Protein AF-0000000068953008 (afdb_homodimer)

Nearest PDB structures (foldseek):
  6zxc-assembly2_D  TM=7.892E-01  e=7.796E-12  Leptospira biflexa serovar Patoc strain 'Patoc 1 (Paris)'
  6d9m-assembly1_A  TM=9.030E-01  e=2.075E-10  Tequatrovirus T4
  7a7e-assembly1_A  TM=9.059E-01  e=3.252E-10  Pseudomonas aeruginosa PAO1
  4h54-assembly1_A  TM=7.678E-01  e=5.386E-11  Escherichia coli K-12
  4iob-assembly1_A  TM=9.033E-01  e=2.247E-09  Pseudomonas aeruginosa PAO1

pLDDT: mean 84.02, std 14.52, range [23.55, 97.69]

Radius of gyration: 65.05 Å; Cα contacts (8 Å, |Δi|>4): 1604; chains: 2; bounding box: 66×185×130 Å

Organism: Cupriavidus necator (strain ATCC 17699 / DSM 428 / KCTC 22496 / NCIMB 10442 / H16 / Stanier 337) (NCBI:txid381666)

Foldseek 3Di:
DPVVVVVVPVVPPCPVPPPDPCVLVVVVVVLVVVLVVVLVVLVVVLCVLLVVLVVLLLLLVQLLVLLVLLLLLLVLLLLLLVLLLLLLVLLLDFLDPDDPSVVVSVVSVVVNVVSLVCLQDPDDDDPSYDDDHQDNVLSVQLVVLSVVLVVLSVVSSNDGLVPHDLVSLQVSSVSSLVSSVSSVVSLVVSLVVSCVSDVVRNLLSVLLVLLSLLLNLLSVLLSLQSSLQSVLAAGDPVSVVRSVVSVVSNVVSLVVNVVRLQVVHDDPQLVVLNVLLCCLCVPPQVVLSVVQNVVRNPRSDGPDGSSRNSVRNVVSSVSSVVNSVVSSVVVSVVSVVSSVVSVVSSVVSNVVSVVVSVVSVVVSVCCVVQPVVLVSVLVVLVVCVVSVPPPDPPDDPPPPDPHDPVSVVSVVVSVVVSVVVVVVVVVVVVVVQVVQADPLQRAGEQVNVLVVLQPADQAWKKKKKKKFWPPLVVVCVVPNVVLSSQLQNVLSVVCVVQDDPQWGWYAYDDRMIMIMHTRDDPPPVQVSVLVSQVVLQVDWGDDPDRDTHGIGMFMFMEMDGTHNVCVVVNVVQRVVQSVVCNVVPGSHYGYRDDPPPPPPD/DPVVVVVVVVVPPCPVPPPDPCVLVVVVVVLVVVLVVVLVVLVVVLCVLLVVLVVLLLLLVQLLVLLVLLLLLLVLLQLLLVLLLLLLVLLLDFLDPDDPSVVVSVVSVVVNVVSLVCLQDPDDDDPSYDDDHQDNVLSVQLVVLSVVLVVLSVVSSNDGLQPHDLVSLQVSSVSSLVSSVSSVVSLVVSLVVSCVSDVVRNLLSVLLVLLSLLLNLLSVLLSLQSSLQSVLAAGDPVSVVRSVVSVVSNVVSLVVNVVRLQVVHDDPQLVVLNVLLCCLCVPPQVVQSVVQNVVRNPRSDGPDGSSRNSVRNVVSSVSSVVNSVVSSVVVSVVSVVSSVVSVVSSVVSNVVSVVVSVVSVVVSVCCVVQPVVLVSVLVVLVVCVVSVPPPDPPDDPPPPDPHDPVSVVSVVVSVVVSVVVVVVVVVVVVVVQVVQADPLQRAGEQVNVLVVLQPADQAWKKKKKKKFWPPLVVVCVVPNVVSSSQLQNVLSVVLVVQDDPQWGWYAYDDRMIMIMHTRDDPPPVQVSVLVSQVVLQVDWGDDPDRDTHGIGMFMFMEMDGTHNVCVVVNVVQRVVQSVVCNVVPGSHYGYRDDPPPPPDD

Structure (mmCIF, N/CA/C/O backbone):
data_AF-0000000068953008-model_v1
#
loop_
_entity.id
_entity.type
_entity.pdbx_description
1 polymer 'diguanylate cyclase'
#
loop_
_atom_site.group_PDB
_atom_site.id
_atom_site.type_symbol
_atom_site.label_atom_id
_atom_site.label_alt_id
_atom_site.label_comp_id
_atom_site.label_asym_id
_atom_site.label_entity_id
_atom_site.label_seq_id
_atom_site.pdbx_PDB_ins_code
_atom_site.Cartn_x
_atom_site.Cartn_y
_atom_site.Cartn_z
_atom_site.occupancy
_atom_site.B_iso_or_equiv
_atom_site.auth_seq_id
_atom_site.auth_comp_id
_atom_site.auth_asym_id
_atom_site.auth_atom_id
_atom_site.pdbx_PDB_model_num
ATOM 1 N N . MET A 1 1 ? -21.156 81.375 29.891 1 25.23 1 MET A N 1
ATOM 2 C CA . MET A 1 1 ? -21.219 79.938 29.844 1 25.23 1 MET A CA 1
ATOM 3 C C . MET A 1 1 ? -21.484 79.438 28.438 1 25.23 1 MET A C 1
ATOM 5 O O . MET A 1 1 ? -21.031 78.312 28.062 1 25.23 1 MET A O 1
ATOM 9 N N . ALA A 1 2 ? -22.078 80.312 27.703 1 35.88 2 ALA A N 1
ATOM 10 C CA . ALA A 1 2 ? -22.562 79.875 26.391 1 35.88 2 ALA A CA 1
ATOM 11 C C . ALA A 1 2 ? -21.453 79.938 25.344 1 35.88 2 ALA A C 1
ATOM 13 O O . ALA A 1 2 ? -21.344 79.062 24.5 1 35.88 2 ALA A O 1
ATOM 14 N N . LEU A 1 3 ? -20.828 81 25.375 1 30.81 3 LEU A N 1
ATOM 15 C CA . LEU A 1 3 ? -19.891 81.125 24.266 1 30.81 3 LEU A CA 1
ATOM 16 C C . LEU A 1 3 ? -18.75 80.125 24.391 1 30.81 3 LEU A C 1
ATOM 18 O O . LEU A 1 3 ? -18.188 79.688 23.391 1 30.81 3 LEU A O 1
ATOM 22 N N . TRP A 1 4 ? -18.422 79.75 25.594 1 33.69 4 TRP A N 1
ATOM 23 C CA . TRP A 1 4 ? -17.359 78.812 25.75 1 33.69 4 TRP A CA 1
ATOM 24 C C . TRP A 1 4 ? -17.844 77.375 25.359 1 33.69 4 TRP A C 1
ATOM 26 O O . TRP A 1 4 ? -17.047 76.562 24.922 1 33.69 4 TRP A O 1
ATOM 36 N N . GLN A 1 5 ? -19.125 77.188 25.375 1 37.59 5 GLN A N 1
ATOM 37 C CA . GLN A 1 5 ? -19.656 75.875 24.922 1 37.59 5 GLN A CA 1
ATOM 38 C C . GLN A 1 5 ? -19.516 75.75 23.406 1 37.59 5 GLN A C 1
ATOM 40 O O . GLN A 1 5 ? -19.453 74.625 22.891 1 37.59 5 GLN A O 1
ATOM 45 N N . ARG A 1 6 ? -19.547 76.938 22.766 1 39.75 6 ARG A N 1
ATOM 46 C CA . ARG A 1 6 ? -19.531 76.812 21.312 1 39.75 6 ARG A CA 1
ATOM 47 C C . ARG A 1 6 ? -18.125 76.562 20.797 1 39.75 6 ARG A C 1
ATOM 49 O O . ARG A 1 6 ? -17.953 75.938 19.734 1 39.75 6 ARG A O 1
ATOM 56 N N . ALA A 1 7 ? -17.141 77.062 21.453 1 39.47 7 ALA A N 1
ATOM 57 C CA . ALA A 1 7 ? -15.789 76.75 20.953 1 39.47 7 ALA A CA 1
ATOM 58 C C . ALA A 1 7 ? -15.414 75.312 21.188 1 39.47 7 ALA A C 1
ATOM 60 O O . ALA A 1 7 ? -14.531 74.75 20.516 1 39.47 7 ALA A O 1
ATOM 61 N N . ARG A 1 8 ? -16.094 74.75 22.109 1 41.25 8 ARG A N 1
ATOM 62 C CA . ARG A 1 8 ? -15.867 73.312 22.297 1 41.25 8 ARG A CA 1
ATOM 63 C C . ARG A 1 8 ? -16.484 72.5 21.156 1 41.25 8 ARG A C 1
ATOM 65 O O . ARG A 1 8 ? -16.141 71.375 20.953 1 41.25 8 ARG A O 1
ATOM 72 N N . ARG A 1 9 ? -17.531 73.125 20.547 1 39.53 9 ARG A N 1
ATOM 73 C CA . ARG A 1 9 ? -18.234 72.312 19.562 1 39.53 9 ARG A CA 1
ATOM 74 C C . ARG A 1 9 ? -17.406 72.125 18.297 1 39.53 9 ARG A C 1
ATOM 76 O O . ARG A 1 9 ? -17.594 71.125 17.562 1 39.53 9 ARG A O 1
ATOM 83 N N . ARG A 1 10 ? -16.656 73.188 17.938 1 39.94 10 ARG A N 1
ATOM 84 C CA . ARG A 1 10 ? -16.047 73 16.625 1 39.94 10 ARG A CA 1
ATOM 85 C C . ARG A 1 10 ? -14.945 71.938 16.656 1 39.94 10 ARG A C 1
ATOM 87 O O . ARG A 1 10 ? -14.594 71.375 15.609 1 39.94 10 ARG A O 1
ATOM 94 N N . GLU A 1 11 ? -14.32 71.812 17.688 1 37.97 11 GLU A N 1
ATOM 95 C CA . GLU A 1 11 ? -13.234 70.812 17.562 1 37.97 11 GLU A CA 1
ATOM 96 C C . GLU A 1 11 ? -13.773 69.375 17.516 1 37.97 11 GLU A C 1
ATOM 98 O O . GLU A 1 11 ? -13.008 68.438 17.344 1 37.97 11 GLU A O 1
ATOM 103 N N . SER A 1 12 ? -15.07 69.312 17.844 1 37.25 12 SER A N 1
ATOM 104 C CA . SER A 1 12 ? -15.492 67.938 17.875 1 37.25 12 SER A CA 1
ATOM 105 C C . SER A 1 12 ? -15.867 67.438 16.484 1 37.25 12 SER A C 1
ATOM 107 O O . SER A 1 12 ? -16.688 66.562 16.344 1 37.25 12 SER A O 1
ATOM 109 N N . GLU A 1 13 ? -15.727 68.25 15.5 1 36.06 13 GLU A N 1
ATOM 110 C CA . GLU A 1 13 ? -16.172 67.5 14.344 1 36.06 13 GLU A CA 1
ATOM 111 C C . GLU A 1 13 ? -15.336 66.25 14.18 1 36.06 13 GLU A C 1
ATOM 113 O O . GLU A 1 13 ? -14.141 66.312 13.883 1 36.06 13 GLU A O 1
ATOM 118 N N . PRO A 1 14 ? -15.578 65.25 15.031 1 36.94 14 PRO A N 1
ATOM 119 C CA . PRO A 1 14 ? -14.93 64 14.742 1 36.94 14 PRO A CA 1
ATOM 120 C C . PRO A 1 14 ? -15.172 63.5 13.32 1 36.94 14 PRO A C 1
ATOM 122 O O . PRO A 1 14 ? -16.312 63.188 12.961 1 36.94 14 PRO A O 1
ATOM 125 N N . GLY A 1 15 ? -14.859 64.375 12.305 1 35.59 15 GLY A N 1
ATOM 126 C CA . GLY A 1 15 ? -14.922 63.594 11.078 1 35.59 15 GLY A CA 1
ATOM 127 C C . GLY A 1 15 ? -14.305 62.219 11.211 1 35.59 15 GLY A C 1
ATOM 128 O O . GLY A 1 15 ? -13.156 62 10.82 1 35.59 15 GLY A O 1
ATOM 129 N N . GLY A 1 16 ? -14.445 61.625 12.406 1 35.25 16 GLY A N 1
ATOM 130 C CA . GLY A 1 16 ? -13.891 60.281 12.445 1 35.25 16 GLY A CA 1
ATOM 131 C C . GLY A 1 16 ? -14.461 59.375 11.367 1 35.25 16 GLY A C 1
ATOM 132 O O . GLY A 1 16 ? -15.648 59.062 11.391 1 35.25 16 GLY A O 1
ATOM 133 N N . MET A 1 17 ? -14.055 59.594 10.117 1 33.28 17 MET A N 1
ATOM 134 C CA . MET A 1 17 ? -14.297 58.531 9.156 1 33.28 17 MET A CA 1
ATOM 135 C C . MET A 1 17 ? -14.125 57.156 9.82 1 33.28 17 MET A C 1
ATOM 137 O O . MET A 1 17 ? -13.086 56.875 10.406 1 33.28 17 MET A O 1
ATOM 141 N N . ALA A 1 18 ? -15.234 56.562 10.25 1 40.03 18 ALA A N 1
ATOM 142 C CA . ALA A 1 18 ? -15.312 55.188 10.711 1 40.03 18 ALA A CA 1
ATOM 143 C C . ALA A 1 18 ? -14.477 54.25 9.828 1 40.03 18 ALA A C 1
ATOM 145 O O . ALA A 1 18 ? -14.719 54.156 8.625 1 40.03 18 ALA A O 1
ATOM 146 N N . PRO A 1 19 ? -13.281 54.094 10 1 42.09 19 PRO A N 1
ATOM 147 C CA . PRO A 1 19 ? -12.57 53.188 9.094 1 42.09 19 PRO A CA 1
ATOM 148 C C . PRO A 1 19 ? -13.25 51.812 8.969 1 42.09 19 PRO A C 1
ATOM 150 O O . PRO A 1 19 ? -13.883 51.344 9.922 1 42.09 19 PRO A O 1
ATOM 153 N N . PRO A 1 20 ? -13.523 51.312 7.758 1 39.41 20 PRO A N 1
ATOM 154 C CA . PRO A 1 20 ? -14.344 50.156 7.445 1 39.41 20 PRO A CA 1
ATOM 155 C C . PRO A 1 20 ? -13.922 48.906 8.234 1 39.41 20 PRO A C 1
ATOM 157 O O . PRO A 1 20 ? -12.727 48.656 8.398 1 39.41 20 PRO A O 1
ATOM 160 N N . ALA A 1 21 ? -14.68 48.344 9.18 1 45.91 21 ALA A N 1
ATOM 161 C CA . ALA A 1 21 ? -14.805 47.031 9.82 1 45.91 21 ALA A CA 1
ATOM 162 C C . ALA A 1 21 ? -14.258 45.938 8.922 1 45.91 21 ALA A C 1
ATOM 164 O O . ALA A 1 21 ? -14.195 44.781 9.32 1 45.91 21 ALA A O 1
ATOM 165 N N . GLY A 1 22 ? -13.984 46.188 7.676 1 46.5 22 GLY A N 1
ATOM 166 C CA . GLY A 1 22 ? -13.75 45.219 6.629 1 46.5 22 GLY A CA 1
ATOM 167 C C . GLY A 1 22 ? -12.445 44.438 6.801 1 46.5 22 GLY A C 1
ATOM 168 O O . GLY A 1 22 ? -12.328 43.281 6.387 1 46.5 22 GLY A O 1
ATOM 169 N N . ARG A 1 23 ? -11.445 45.094 7.277 1 52.03 23 ARG A N 1
ATOM 170 C CA . ARG A 1 23 ? -10.094 44.562 7.094 1 52.03 23 ARG A CA 1
ATOM 171 C C . ARG A 1 23 ? -9.734 43.562 8.195 1 52.03 23 ARG A C 1
ATOM 173 O O . ARG A 1 23 ? -8.984 42.625 7.965 1 52.03 23 ARG A O 1
ATOM 180 N N . SER A 1 24 ? -10.258 43.656 9.398 1 55.47 24 SER A N 1
ATOM 181 C CA . SER A 1 24 ? -10.156 42.562 10.352 1 55.47 24 SER A CA 1
ATOM 182 C C . SER A 1 24 ? -10.742 41.281 9.789 1 55.47 24 SER A C 1
ATOM 184 O O . SER A 1 24 ? -10.258 40.188 10.094 1 55.47 24 SER A O 1
ATOM 186 N N . ARG A 1 25 ? -11.609 41.5 8.953 1 63 25 ARG A N 1
ATOM 187 C CA . ARG A 1 25 ? -12.273 40.406 8.281 1 63 25 ARG A CA 1
ATOM 188 C C . ARG A 1 25 ? -11.336 39.719 7.285 1 63 25 ARG A C 1
ATOM 190 O O . ARG A 1 25 ? -11.391 38.5 7.105 1 63 25 ARG A O 1
ATOM 197 N N . SER A 1 26 ? -10.305 40.438 6.883 1 64.69 26 SER A N 1
ATOM 198 C CA . SER A 1 26 ? -9.414 39.875 5.871 1 64.69 26 SER A CA 1
ATOM 199 C C . SER A 1 26 ? -8.406 38.906 6.488 1 64.69 26 SER A C 1
ATOM 201 O O . SER A 1 26 ? -8.148 37.844 5.938 1 64.69 26 SER A O 1
ATOM 203 N N . LEU A 1 27 ? -7.898 39.219 7.66 1 68.06 27 LEU A N 1
ATOM 204 C CA . LEU A 1 27 ? -6.949 38.312 8.305 1 68.06 27 LEU A CA 1
ATOM 205 C C . LEU A 1 27 ? -7.637 37.031 8.734 1 68.06 27 LEU A C 1
ATOM 207 O O . LEU A 1 27 ? -7.074 35.938 8.594 1 68.06 27 LEU A O 1
ATOM 211 N N . LYS A 1 28 ? -8.828 37.219 9.133 1 71.5 28 LYS A N 1
ATOM 212 C CA . LYS A 1 28 ? -9.602 36.031 9.508 1 71.5 28 LYS A CA 1
ATOM 213 C C . LYS A 1 28 ? -9.836 35.125 8.305 1 71.5 28 LYS A C 1
ATOM 215 O O . LYS A 1 28 ? -9.766 33.906 8.422 1 71.5 28 LYS A O 1
ATOM 220 N N . ARG A 1 29 ? -9.992 35.688 7.254 1 73.38 29 ARG A N 1
ATOM 221 C CA . ARG A 1 29 ? -10.234 34.906 6.039 1 73.38 29 ARG A CA 1
ATOM 222 C C . ARG A 1 29 ? -8.969 34.219 5.582 1 73.38 29 ARG A C 1
ATOM 224 O O . ARG A 1 29 ? -9.016 33.031 5.188 1 73.38 29 ARG A O 1
ATOM 231 N N . LYS A 1 30 ? -7.867 34.969 5.656 1 71.88 30 LYS A N 1
ATOM 232 C CA . LYS A 1 30 ? -6.609 34.344 5.242 1 71.88 30 LYS A CA 1
ATOM 233 C C . LYS A 1 30 ? -6.238 33.188 6.168 1 71.88 30 LYS A C 1
ATOM 235 O O . LYS A 1 30 ? -5.758 32.156 5.711 1 71.88 30 LYS A O 1
ATOM 240 N N . LEU A 1 31 ? -6.469 33.375 7.375 1 71.88 31 LEU A N 1
ATOM 241 C CA . LEU A 1 31 ? -6.195 32.312 8.336 1 71.88 31 LEU A CA 1
ATOM 242 C C . LEU A 1 31 ? -7.117 31.109 8.117 1 71.88 31 LEU A C 1
ATOM 244 O O . LEU A 1 31 ? -6.688 29.969 8.211 1 71.88 31 LEU A O 1
ATOM 248 N N . ALA A 1 32 ? -8.32 31.438 7.805 1 75.44 32 ALA A N 1
ATOM 249 C CA . ALA A 1 32 ? -9.289 30.375 7.539 1 75.44 32 ALA A CA 1
ATOM 250 C C . ALA A 1 32 ? -8.898 29.578 6.297 1 75.44 32 ALA A C 1
ATOM 252 O O . ALA A 1 32 ? -9.008 28.344 6.277 1 75.44 32 ALA A O 1
ATOM 253 N N . ILE A 1 33 ? -8.422 30.25 5.32 1 78.25 33 ILE A N 1
ATOM 254 C CA . ILE A 1 33 ? -8.016 29.594 4.082 1 78.25 33 ILE A CA 1
ATOM 255 C C . ILE A 1 33 ? -6.785 28.734 4.34 1 78.25 33 ILE A C 1
ATOM 257 O O . ILE A 1 33 ? -6.715 27.594 3.869 1 78.25 33 ILE A O 1
ATOM 261 N N . ALA A 1 34 ? -5.859 29.266 5.09 1 73.69 34 ALA A N 1
ATOM 262 C CA . ALA A 1 34 ? -4.652 28.5 5.406 1 73.69 34 ALA A CA 1
ATOM 263 C C . ALA A 1 34 ? -4.996 27.234 6.191 1 73.69 34 ALA A C 1
ATOM 265 O O . ALA A 1 34 ? -4.453 26.172 5.914 1 73.69 34 ALA A O 1
ATOM 266 N N . THR A 1 35 ? -5.906 27.375 7.082 1 72.19 35 THR A N 1
ATOM 267 C CA . THR A 1 35 ? -6.32 26.234 7.879 1 72.19 35 THR A CA 1
ATOM 268 C C . THR A 1 35 ? -7.055 25.203 7.012 1 72.19 35 THR A C 1
ATOM 270 O O . THR A 1 35 ? -6.844 24 7.156 1 72.19 35 THR A O 1
ATOM 273 N N . ALA A 1 36 ? -7.801 25.703 6.16 1 77.56 36 ALA A N 1
ATOM 274 C CA . ALA A 1 36 ? -8.562 24.828 5.281 1 77.56 36 ALA A CA 1
ATOM 275 C C . ALA A 1 36 ? -7.637 24.062 4.336 1 77.56 36 ALA A C 1
ATOM 277 O O . ALA A 1 36 ? -7.816 22.859 4.121 1 77.56 36 ALA A O 1
ATOM 278 N N . VAL A 1 37 ? -6.703 24.75 3.805 1 77.94 37 VAL A N 1
ATOM 279 C CA . VAL A 1 37 ? -5.762 24.125 2.881 1 77.94 37 VAL A CA 1
ATOM 280 C C . VAL A 1 37 ? -4.926 23.094 3.621 1 77.94 37 VAL A C 1
ATOM 282 O O . VAL A 1 37 ? -4.707 21.984 3.113 1 77.94 37 VAL A O 1
ATOM 285 N N . GLY A 1 38 ? -4.461 23.438 4.777 1 74.19 38 GLY A N 1
ATOM 286 C CA . GLY A 1 38 ? -3.719 22.484 5.582 1 74.19 38 GLY A CA 1
ATOM 287 C C . GLY A 1 38 ? -4.527 21.25 5.941 1 74.19 38 GLY A C 1
ATOM 288 O O . GLY A 1 38 ? -4.035 20.125 5.836 1 74.19 38 GLY A O 1
ATOM 289 N N . GLY A 1 39 ? -5.734 21.484 6.328 1 75.38 39 GLY A N 1
ATOM 290 C CA . GLY A 1 39 ? -6.633 20.391 6.633 1 75.38 39 GLY A CA 1
ATOM 291 C C . GLY A 1 39 ? -6.902 19.484 5.441 1 75.38 39 GLY A C 1
ATOM 292 O O . GLY A 1 39 ? -6.895 18.266 5.566 1 75.38 39 GLY A O 1
ATOM 293 N N . LEU A 1 40 ? -7.105 20.078 4.289 1 80.75 40 LEU A N 1
ATOM 294 C CA . LEU A 1 40 ? -7.395 19.328 3.072 1 80.75 40 LEU A CA 1
ATOM 295 C C . LEU A 1 40 ? -6.203 18.469 2.666 1 80.75 40 LEU A C 1
ATOM 297 O O . LEU A 1 40 ? -6.371 17.312 2.264 1 80.75 40 LEU A O 1
ATOM 301 N N . CYS A 1 41 ? -5.035 19.047 2.775 1 78 41 CYS A N 1
ATOM 302 C CA . CYS A 1 41 ? -3.826 18.312 2.43 1 78 41 CYS A CA 1
ATOM 303 C C . CYS A 1 41 ? -3.666 17.078 3.318 1 78 41 CYS A C 1
ATOM 305 O O . CYS A 1 41 ? -3.338 16 2.832 1 78 41 CYS A O 1
ATOM 307 N N . THR A 1 42 ? -3.959 17.219 4.539 1 76.75 42 THR A N 1
ATOM 308 C CA . THR A 1 42 ? -3.834 16.109 5.469 1 76.75 42 THR A CA 1
ATOM 309 C C . THR A 1 42 ? -4.902 15.047 5.195 1 76.75 42 THR A C 1
ATOM 311 O O . THR A 1 42 ? -4.633 13.852 5.277 1 76.75 42 THR A O 1
ATOM 314 N N . LEU A 1 43 ? -6.02 15.57 4.848 1 82.12 43 LEU A N 1
ATOM 315 C CA . LEU A 1 43 ? -7.109 14.656 4.527 1 82.12 43 LEU A CA 1
ATOM 316 C C . LEU A 1 43 ? -6.781 13.828 3.291 1 82.12 43 LEU A C 1
ATOM 318 O O . LEU A 1 43 ? -7.109 12.641 3.225 1 82.12 43 LEU A O 1
ATOM 322 N N . VAL A 1 44 ? -6.129 14.453 2.357 1 84.19 44 VAL A N 1
ATOM 323 C CA . VAL A 1 44 ? -5.762 13.766 1.128 1 84.19 44 VAL A CA 1
ATOM 324 C C . VAL A 1 44 ? -4.723 12.688 1.433 1 84.19 44 VAL A C 1
ATOM 326 O O . VAL A 1 44 ? -4.832 11.555 0.947 1 84.19 44 VAL A O 1
ATOM 329 N N . LEU A 1 45 ? -3.779 13.016 2.279 1 82.56 45 LEU A N 1
ATOM 330 C CA . LEU A 1 45 ? -2.766 12.031 2.643 1 82.56 45 LEU A CA 1
ATOM 331 C C . LEU A 1 45 ? -3.389 10.867 3.404 1 82.56 45 LEU A C 1
ATOM 333 O O . LEU A 1 45 ? -3.061 9.711 3.148 1 82.56 45 LEU A O 1
ATOM 337 N N . ALA A 1 46 ? -4.262 11.219 4.285 1 85.44 46 ALA A N 1
ATOM 338 C CA . ALA A 1 46 ? -4.957 10.18 5.043 1 85.44 46 ALA A CA 1
ATOM 339 C C . ALA A 1 46 ? -5.785 9.289 4.121 1 85.44 46 ALA A C 1
ATOM 341 O O . ALA A 1 46 ? -5.789 8.07 4.262 1 85.44 46 ALA A O 1
ATOM 342 N N . ALA A 1 47 ? -6.391 9.859 3.189 1 86.69 47 ALA A N 1
ATOM 343 C CA . ALA A 1 47 ? -7.227 9.125 2.242 1 86.69 47 ALA A CA 1
ATOM 344 C C . ALA A 1 47 ? -6.383 8.195 1.373 1 86.69 47 ALA A C 1
ATOM 346 O O . ALA A 1 47 ? -6.805 7.082 1.056 1 86.69 47 ALA A O 1
ATOM 347 N N . LEU A 1 48 ? -5.266 8.672 1.022 1 86 48 LEU A N 1
ATOM 348 C CA . LEU A 1 48 ? -4.391 7.844 0.198 1 86 48 LEU A CA 1
ATOM 349 C C . LEU A 1 48 ? -3.926 6.609 0.964 1 86 48 LEU A C 1
ATOM 351 O O . LEU A 1 48 ? -3.881 5.512 0.408 1 86 48 LEU A O 1
ATOM 355 N N . VAL A 1 49 ? -3.678 6.766 2.244 1 84.69 49 VAL A N 1
ATOM 356 C CA . VAL A 1 49 ? -3.254 5.652 3.086 1 84.69 49 VAL A CA 1
ATOM 357 C C . VAL A 1 49 ? -4.406 4.664 3.25 1 84.69 49 VAL A C 1
ATOM 359 O O . VAL A 1 49 ? -4.227 3.455 3.074 1 84.69 49 VAL A O 1
ATOM 362 N N . MET A 1 50 ? -5.539 5.188 3.449 1 89 50 MET A N 1
ATOM 363 C CA . MET A 1 50 ? -6.711 4.348 3.691 1 89 50 MET A CA 1
ATOM 364 C C . MET A 1 50 ? -7.148 3.645 2.412 1 89 50 MET A C 1
ATOM 366 O O . MET A 1 50 ? -7.535 2.475 2.445 1 89 50 MET A O 1
ATOM 370 N N . ALA A 1 51 ? -7.086 4.316 1.322 1 89.5 51 ALA A N 1
ATOM 371 C CA . ALA A 1 51 ? -7.531 3.76 0.048 1 89.5 51 ALA A CA 1
ATOM 372 C C . ALA A 1 51 ? -6.688 2.551 -0.348 1 89.5 51 ALA A C 1
ATOM 374 O O . ALA A 1 51 ? -7.219 1.539 -0.808 1 89.5 51 ALA A O 1
ATOM 375 N N . ARG A 1 52 ? -5.465 2.633 -0.171 1 88.94 52 ARG A N 1
ATOM 376 C CA . ARG A 1 52 ? -4.578 1.522 -0.507 1 88.94 52 ARG A CA 1
ATOM 377 C C . ARG A 1 52 ? -4.859 0.312 0.377 1 88.94 52 ARG A C 1
ATOM 379 O O . ARG A 1 52 ? -4.957 -0.814 -0.117 1 88.94 52 ARG A O 1
ATOM 386 N N . SER A 1 53 ? -5.039 0.57 1.7 1 91.12 53 SER A N 1
ATOM 387 C CA . SER A 1 53 ? -5.32 -0.521 2.627 1 91.12 53 SER A CA 1
ATOM 388 C C . SER A 1 53 ? -6.691 -1.135 2.359 1 91.12 53 SER A C 1
ATOM 390 O O . SER A 1 53 ? -6.867 -2.35 2.48 1 91.12 53 SER A O 1
ATOM 392 N N . TYR A 1 54 ? -7.582 -0.322 2.031 1 93.62 54 TYR A N 1
ATOM 393 C CA . TYR A 1 54 ? -8.922 -0.802 1.696 1 93.62 54 TYR A CA 1
ATOM 394 C C . TYR A 1 54 ? -8.891 -1.665 0.441 1 93.62 54 TYR A C 1
ATOM 396 O O . TYR A 1 54 ? -9.555 -2.703 0.379 1 93.62 54 TYR A O 1
ATOM 404 N N . GLY A 1 55 ? -8.18 -1.247 -0.591 1 92.06 55 GLY A N 1
ATOM 405 C CA . GLY A 1 55 ? -8.008 -2.043 -1.795 1 92.06 55 GLY A CA 1
ATOM 406 C C . GLY A 1 55 ? -7.418 -3.416 -1.523 1 92.06 55 GLY A C 1
ATOM 407 O O . GLY A 1 55 ? -7.91 -4.422 -2.039 1 92.06 55 GLY A O 1
ATOM 408 N N . ASP A 1 56 ? -6.422 -3.402 -0.649 1 92.44 56 ASP A N 1
ATOM 409 C CA . ASP A 1 56 ? -5.801 -4.664 -0.265 1 92.44 56 ASP A CA 1
ATOM 410 C C . ASP A 1 56 ? -6.805 -5.582 0.432 1 92.44 56 ASP A C 1
ATOM 412 O O . ASP A 1 56 ? -6.836 -6.789 0.174 1 92.44 56 ASP A O 1
ATOM 416 N N . PHE A 1 57 ? -7.562 -4.977 1.24 1 95.38 57 PHE A N 1
ATOM 417 C CA . PHE A 1 57 ? -8.547 -5.75 1.982 1 95.38 57 PHE A CA 1
ATOM 418 C C . PHE A 1 57 ? -9.609 -6.32 1.045 1 95.38 57 PHE A C 1
ATOM 420 O O . PHE A 1 57 ? -9.969 -7.492 1.148 1 95.38 57 PHE A O 1
ATOM 427 N N . THR A 1 58 ? -10.109 -5.629 0.165 1 94.75 58 THR A N 1
ATOM 428 C CA . THR A 1 58 ? -11.125 -6.074 -0.782 1 94.75 58 THR A CA 1
ATOM 429 C C . THR A 1 58 ? -10.578 -7.184 -1.678 1 94.75 58 THR A C 1
ATOM 431 O O . THR A 1 58 ? -11.281 -8.156 -1.96 1 94.75 58 THR A O 1
ATOM 434 N N . SER A 1 59 ? -9.375 -7.059 -2.121 1 94.25 59 SER A N 1
ATOM 435 C CA . SER A 1 59 ? -8.742 -8.094 -2.938 1 94.25 59 SER A CA 1
ATOM 436 C C . SER A 1 59 ? -8.586 -9.391 -2.16 1 94.25 59 SER A C 1
ATOM 438 O O . SER A 1 59 ? -8.844 -10.477 -2.693 1 94.25 59 SER A O 1
ATOM 440 N N . ALA A 1 60 ? -8.188 -9.242 -0.904 1 95.38 60 ALA A N 1
ATOM 441 C CA . ALA A 1 60 ? -8.016 -10.43 -0.067 1 95.38 60 ALA A CA 1
ATOM 442 C C . ALA A 1 60 ? -9.344 -11.141 0.151 1 95.38 60 ALA A C 1
ATOM 444 O O . ALA A 1 60 ? -9.406 -12.375 0.141 1 95.38 60 ALA A O 1
ATOM 445 N N . ARG A 1 61 ? -10.328 -10.352 0.353 1 94.81 61 ARG A N 1
ATOM 446 C CA . ARG A 1 61 ? -11.672 -10.906 0.518 1 94.81 61 ARG A CA 1
ATOM 447 C C . ARG A 1 61 ? -12.125 -11.633 -0.742 1 94.81 61 ARG A C 1
ATOM 449 O O . ARG A 1 61 ? -12.695 -12.727 -0.664 1 94.81 61 ARG A O 1
ATOM 456 N N . GLN A 1 62 ? -11.938 -11.086 -1.85 1 94.81 62 GLN A N 1
ATOM 457 C CA . GLN A 1 62 ? -12.289 -11.68 -3.133 1 94.81 62 GLN A CA 1
ATOM 458 C C . GLN A 1 62 ? -11.516 -12.977 -3.369 1 94.81 62 GLN A C 1
ATOM 460 O O . GLN A 1 62 ? -12.086 -13.977 -3.807 1 94.81 62 GLN A O 1
ATOM 465 N N . ASN A 1 63 ? -10.227 -12.953 -3.121 1 95 63 ASN A N 1
ATOM 466 C CA . ASN A 1 63 ? -9.383 -14.125 -3.309 1 95 63 ASN A CA 1
ATOM 467 C C . ASN A 1 63 ? -9.875 -15.305 -2.473 1 95 63 ASN A C 1
ATOM 469 O O . ASN A 1 63 ? -9.922 -16.438 -2.957 1 95 63 ASN A O 1
ATOM 473 N N . LEU A 1 64 ? -10.203 -15.016 -1.225 1 95 64 LEU A N 1
ATOM 474 C CA . LEU A 1 64 ? -10.703 -16.062 -0.347 1 95 64 LEU A CA 1
ATOM 475 C C . LEU A 1 64 ? -12.008 -16.656 -0.887 1 95 64 LEU A C 1
ATOM 477 O O . LEU A 1 64 ? -12.188 -17.875 -0.889 1 95 64 LEU A O 1
ATOM 481 N N . TYR A 1 65 ? -12.844 -15.805 -1.359 1 94.25 65 TYR A N 1
ATOM 482 C CA . TYR A 1 65 ? -14.117 -16.234 -1.93 1 94.25 65 TYR A CA 1
ATOM 483 C C . TYR A 1 65 ? -13.891 -17.109 -3.162 1 94.25 65 TYR A C 1
ATOM 485 O O . TYR A 1 65 ? -14.484 -18.188 -3.287 1 94.25 65 TYR A O 1
ATOM 493 N N . ASP A 1 66 ? -13.031 -16.719 -4.035 1 93.69 66 ASP A N 1
ATOM 494 C CA . ASP A 1 66 ? -12.766 -17.406 -5.297 1 93.69 66 ASP A CA 1
ATOM 495 C C . ASP A 1 66 ? -12.141 -18.781 -5.062 1 93.69 66 ASP A C 1
ATOM 497 O O . ASP A 1 66 ? -12.555 -19.766 -5.664 1 93.69 66 ASP A O 1
ATOM 501 N N . ILE A 1 67 ? -11.18 -18.797 -4.215 1 93.94 67 ILE A N 1
ATOM 502 C CA . ILE A 1 67 ? -10.469 -20.062 -3.99 1 93.94 67 ILE A CA 1
ATOM 503 C C . ILE A 1 67 ? -11.383 -21.062 -3.293 1 93.94 67 ILE A C 1
ATOM 505 O O . ILE A 1 67 ? -11.273 -22.266 -3.51 1 93.94 67 ILE A O 1
ATOM 509 N N . SER A 1 68 ? -12.305 -20.594 -2.461 1 93.25 68 SER A N 1
ATOM 510 C CA . SER A 1 68 ? -13.266 -21.469 -1.796 1 93.25 68 SER A CA 1
ATOM 511 C C . SER A 1 68 ? -14.234 -22.094 -2.797 1 93.25 68 SER A C 1
ATOM 513 O O . SER A 1 68 ? -14.57 -23.281 -2.689 1 93.25 68 SER A O 1
ATOM 515 N N . ALA A 1 69 ? -14.602 -21.312 -3.711 1 91.88 69 ALA A N 1
ATOM 516 C CA . ALA A 1 69 ? -15.461 -21.828 -4.773 1 91.88 69 ALA A CA 1
ATOM 517 C C . ALA A 1 69 ? -14.727 -22.859 -5.617 1 91.88 69 ALA A C 1
ATOM 519 O O . ALA A 1 69 ? -15.312 -23.875 -6.012 1 91.88 69 ALA A O 1
ATOM 520 N N . TYR A 1 70 ? -13.5 -22.609 -5.875 1 93.88 70 TYR A N 1
ATOM 521 C CA . TYR A 1 70 ? -12.672 -23.531 -6.652 1 93.88 70 TYR A CA 1
ATOM 522 C C . TYR A 1 70 ? -12.523 -24.859 -5.938 1 93.88 70 TYR A C 1
ATOM 524 O O . TYR A 1 70 ? -12.523 -25.922 -6.574 1 93.88 70 TYR A O 1
ATOM 532 N N . ARG A 1 71 ? -12.383 -24.797 -4.672 1 94.12 71 ARG A N 1
ATOM 533 C CA . ARG A 1 71 ? -12.289 -26.016 -3.873 1 94.12 71 ARG A CA 1
ATOM 534 C C . ARG A 1 71 ? -13.516 -26.891 -4.07 1 94.12 71 ARG A C 1
ATOM 536 O O . ARG A 1 71 ? -13.398 -28.109 -4.195 1 94.12 71 ARG A O 1
ATOM 543 N N . GLU A 1 72 ? -14.633 -26.297 -4.145 1 92.25 72 GLU A N 1
ATOM 544 C CA . GLU A 1 72 ? -15.867 -27.047 -4.336 1 92.25 72 GLU A CA 1
ATOM 545 C C . GLU A 1 72 ? -15.883 -27.75 -5.691 1 92.25 72 GLU A C 1
ATOM 547 O O . GLU A 1 72 ? -16.391 -28.875 -5.805 1 92.25 72 GLU A O 1
ATOM 552 N N . LEU A 1 73 ? -15.391 -27.109 -6.641 1 94.19 73 LEU A N 1
ATOM 553 C CA . LEU A 1 73 ? -15.312 -27.703 -7.973 1 94.19 73 LEU A CA 1
ATOM 554 C C . LEU A 1 73 ? -14.398 -28.922 -7.973 1 94.19 73 LEU A C 1
ATOM 556 O O . LEU A 1 73 ? -14.758 -29.969 -8.523 1 94.19 73 LEU A O 1
ATOM 560 N N . LEU A 1 74 ? -13.258 -28.797 -7.371 1 95.31 74 LEU A N 1
ATOM 561 C CA . LEU A 1 74 ? -12.32 -29.906 -7.312 1 95.31 74 LEU A CA 1
ATOM 562 C C . LEU A 1 74 ? -12.898 -31.062 -6.488 1 95.31 74 LEU A C 1
ATOM 564 O O . LEU A 1 74 ? -12.641 -32.219 -6.785 1 95.31 74 LEU A O 1
ATOM 568 N N . GLU A 1 75 ? -13.648 -30.703 -5.48 1 94.06 75 GLU A N 1
ATOM 569 C CA . GLU A 1 75 ? -14.312 -31.734 -4.688 1 94.06 75 GLU A CA 1
ATOM 570 C C . GLU A 1 75 ? -15.344 -32.5 -5.516 1 94.06 75 GLU A C 1
ATOM 572 O O . GLU A 1 75 ? -15.469 -33.719 -5.398 1 94.06 75 GLU A O 1
ATOM 577 N N . ALA A 1 76 ? -16.031 -31.797 -6.312 1 94.88 76 ALA A N 1
ATOM 578 C CA . ALA A 1 76 ? -17 -32.438 -7.203 1 94.88 76 ALA A CA 1
ATOM 579 C C . ALA A 1 76 ? -16.297 -33.406 -8.156 1 94.88 76 ALA A C 1
ATOM 581 O O . ALA A 1 76 ? -16.766 -34.531 -8.383 1 94.88 76 ALA A O 1
ATOM 582 N N . ALA A 1 77 ? -15.195 -33 -8.703 1 95.62 77 ALA A N 1
ATOM 583 C CA . ALA A 1 77 ? -14.43 -33.875 -9.586 1 95.62 77 ALA A CA 1
ATOM 584 C C . ALA A 1 77 ? -14 -35.156 -8.875 1 95.62 77 ALA A C 1
ATOM 586 O O . ALA A 1 77 ? -14.047 -36.25 -9.445 1 95.62 77 ALA A O 1
ATOM 587 N N . ASN A 1 78 ? -13.633 -34.969 -7.676 1 95.12 78 ASN A N 1
ATOM 588 C CA . ASN A 1 78 ? -13.172 -36.125 -6.879 1 95.12 78 ASN A CA 1
ATOM 589 C C . ASN A 1 78 ? -14.305 -37.125 -6.625 1 95.12 78 ASN A C 1
ATOM 591 O O . ASN A 1 78 ? -14.102 -38.312 -6.738 1 95.12 78 ASN A O 1
ATOM 595 N N . VAL A 1 79 ? -15.445 -36.625 -6.27 1 95.44 79 VAL A N 1
ATOM 596 C CA . VAL A 1 79 ? -16.578 -37.469 -5.957 1 95.44 79 VAL A CA 1
ATOM 597 C C . VAL A 1 79 ? -17.047 -38.188 -7.223 1 95.44 79 VAL A C 1
ATOM 599 O O . VAL A 1 79 ? -17.422 -39.375 -7.176 1 95.44 79 VAL A O 1
ATOM 602 N N . LEU A 1 80 ? -17.031 -37.531 -8.32 1 95.81 80 LEU A N 1
ATOM 603 C CA . LEU A 1 80 ? -17.391 -38.156 -9.594 1 95.81 80 LEU A CA 1
ATOM 604 C C . LEU A 1 80 ? -16.422 -39.281 -9.961 1 95.81 80 LEU A C 1
ATOM 606 O O . LEU A 1 80 ? -16.844 -40.344 -10.414 1 95.81 80 LEU A O 1
ATOM 610 N N . SER A 1 81 ? -15.172 -39 -9.789 1 95.19 81 SER A N 1
ATOM 611 C CA . SER A 1 81 ? -14.148 -40.031 -10.055 1 95.19 81 SER A CA 1
ATOM 612 C C . SER A 1 81 ? -14.32 -41.219 -9.141 1 95.19 81 SER A C 1
ATOM 614 O O . SER A 1 81 ? -14.172 -42.375 -9.578 1 95.19 81 SER A O 1
ATOM 616 N N . ALA A 1 82 ? -14.656 -41 -7.898 1 93.69 82 ALA A N 1
ATOM 617 C CA . ALA A 1 82 ? -14.758 -42.031 -6.887 1 93.69 82 ALA A CA 1
ATOM 618 C C . ALA A 1 82 ? -15.93 -42.969 -7.184 1 93.69 82 ALA A C 1
ATOM 620 O O . ALA A 1 82 ? -15.953 -44.125 -6.707 1 93.69 82 ALA A O 1
ATOM 621 N N . GLU A 1 83 ? -16.891 -42.562 -7.93 1 94.5 83 GLU A N 1
ATOM 622 C CA . GLU A 1 83 ? -18.047 -43.375 -8.281 1 94.5 83 GLU A CA 1
ATOM 623 C C . GLU A 1 83 ? -17.641 -44.562 -9.148 1 94.5 83 GLU A C 1
ATOM 625 O O . GLU A 1 83 ? -18.344 -45.562 -9.203 1 94.5 83 GLU A O 1
ATOM 630 N N . ARG A 1 84 ? -16.562 -44.469 -9.789 1 92.38 84 ARG A N 1
ATOM 631 C CA . ARG A 1 84 ? -16.078 -45.5 -10.711 1 92.38 84 ARG A CA 1
ATOM 632 C C . ARG A 1 84 ? -15.75 -46.781 -9.969 1 92.38 84 ARG A C 1
ATOM 634 O O . ARG A 1 84 ? -15.953 -47.875 -10.492 1 92.38 84 ARG A O 1
ATOM 641 N N . GLY A 1 85 ? -15.234 -46.656 -8.742 1 90.38 85 GLY A N 1
ATOM 642 C CA . GLY A 1 85 ? -14.867 -47.812 -7.969 1 90.38 85 GLY A CA 1
ATOM 643 C C . GLY A 1 85 ? -16.016 -48.812 -7.797 1 90.38 85 GLY A C 1
ATOM 644 O O . GLY A 1 85 ? -15.961 -49.906 -8.32 1 90.38 85 GLY A O 1
ATOM 645 N N . PRO A 1 86 ? -17.047 -48.344 -7.117 1 91.44 86 PRO A N 1
ATOM 646 C CA . PRO A 1 86 ? -18.203 -49.219 -6.949 1 91.44 86 PRO A CA 1
ATOM 647 C C . PRO A 1 86 ? -18.828 -49.625 -8.281 1 91.44 86 PRO A C 1
ATOM 649 O O . PRO A 1 86 ? -19.359 -50.75 -8.398 1 91.44 86 PRO A O 1
ATOM 652 N N . ALA A 1 87 ? -18.75 -48.844 -9.312 1 92.38 87 ALA A N 1
ATOM 653 C CA . ALA A 1 87 ? -19.25 -49.188 -10.633 1 92.38 87 ALA A CA 1
ATOM 654 C C . ALA A 1 87 ? -18.484 -50.375 -11.211 1 92.38 87 ALA A C 1
ATOM 656 O O . ALA A 1 87 ? -19.078 -51.312 -11.766 1 92.38 87 ALA A O 1
ATOM 657 N N . ASN A 1 88 ? -17.156 -50.344 -11.078 1 89.88 88 ASN A N 1
ATOM 658 C CA . ASN A 1 88 ? -16.312 -51.438 -11.523 1 89.88 88 ASN A CA 1
ATOM 659 C C . ASN A 1 88 ? -16.625 -52.75 -10.789 1 89.88 88 ASN A C 1
ATOM 661 O O . ASN A 1 88 ? -16.641 -53.812 -11.383 1 89.88 88 ASN A O 1
ATOM 665 N N . SER A 1 89 ? -16.891 -52.625 -9.508 1 88.31 89 SER A N 1
ATOM 666 C CA . SER A 1 89 ? -17.203 -53.812 -8.695 1 88.31 89 SER A CA 1
ATOM 667 C C . SER A 1 89 ? -18.516 -54.438 -9.148 1 88.31 89 SER A C 1
ATOM 669 O O . SER A 1 89 ? -18.594 -55.688 -9.234 1 88.31 89 SER A O 1
ATOM 671 N N . VAL A 1 90 ? -19.453 -53.656 -9.477 1 89.94 90 VAL A N 1
ATOM 672 C CA . VAL A 1 90 ? -20.766 -54.156 -9.883 1 89.94 90 VAL A CA 1
ATOM 673 C C . VAL A 1 90 ? -20.656 -54.875 -11.211 1 89.94 90 VAL A C 1
ATOM 675 O O . VAL A 1 90 ? -21.344 -55.875 -11.445 1 89.94 90 VAL A O 1
ATOM 678 N N . LEU A 1 91 ? -19.766 -54.438 -12.078 1 88.19 91 LEU A N 1
ATOM 679 C CA . LEU A 1 91 ? -19.562 -55.062 -13.383 1 88.19 91 LEU A CA 1
ATOM 680 C C . LEU A 1 91 ? -18.953 -56.469 -13.219 1 88.19 91 LEU A C 1
ATOM 682 O O . LEU A 1 91 ? -19.109 -57.312 -14.086 1 88.19 91 LEU A O 1
ATOM 686 N N . GLY A 1 92 ? -18.203 -56.625 -12.156 1 83.44 92 GLY A N 1
ATOM 687 C CA . GLY A 1 92 ? -17.562 -57.938 -11.906 1 83.44 92 GLY A CA 1
ATOM 688 C C . GLY A 1 92 ? -18.469 -58.875 -11.148 1 83.44 92 GLY A C 1
ATOM 689 O O . GLY A 1 92 ? -18.172 -60.094 -11.086 1 83.44 92 GLY A O 1
ATOM 690 N N . ASP A 1 93 ? -19.578 -58.375 -10.617 1 83.06 93 ASP A N 1
ATOM 691 C CA . ASP A 1 93 ? -20.453 -59.188 -9.789 1 83.06 93 ASP A CA 1
ATOM 692 C C . ASP A 1 93 ? -21.609 -59.781 -10.609 1 83.06 93 ASP A C 1
ATOM 694 O O . ASP A 1 93 ? -21.969 -59.219 -11.648 1 83.06 93 ASP A O 1
ATOM 698 N N . PRO A 1 94 ? -22.141 -60.938 -10.148 1 83.31 94 PRO A N 1
ATOM 699 C CA . PRO A 1 94 ? -23.344 -61.438 -10.789 1 83.31 94 PRO A CA 1
ATOM 700 C C . PRO A 1 94 ? -24.547 -60.531 -10.602 1 83.31 94 PRO A C 1
ATOM 702 O O . PRO A 1 94 ? -24.562 -59.719 -9.68 1 83.31 94 PRO A O 1
ATOM 705 N N . PRO A 1 95 ? -25.516 -60.562 -11.555 1 86 95 PRO A N 1
ATOM 706 C CA . PRO A 1 95 ? -26.672 -59.656 -11.539 1 86 95 PRO A CA 1
ATOM 707 C C . PRO A 1 95 ? -27.578 -59.875 -10.328 1 86 95 PRO A C 1
ATOM 709 O O . PRO A 1 95 ? -28.297 -60.875 -10.273 1 86 95 PRO A O 1
ATOM 712 N N . SER A 1 96 ? -27.25 -59.688 -9.156 1 80 96 SER A N 1
ATOM 713 C CA . SER A 1 96 ? -28.094 -59.781 -7.98 1 80 96 SER A CA 1
ATOM 714 C C . SER A 1 96 ? -28.5 -58.375 -7.48 1 80 96 SER A C 1
ATOM 716 O O . SER A 1 96 ? -27.672 -57.469 -7.41 1 80 96 SER A O 1
ATOM 718 N N . PRO A 1 97 ? -29.797 -58.219 -7.309 1 74.06 97 PRO A N 1
ATOM 719 C CA . PRO A 1 97 ? -30.266 -56.875 -6.953 1 74.06 97 PRO A CA 1
ATOM 720 C C . PRO A 1 97 ? -29.766 -56.406 -5.59 1 74.06 97 PRO A C 1
ATOM 722 O O . PRO A 1 97 ? -29.688 -55.219 -5.336 1 74.06 97 PRO A O 1
ATOM 725 N N . ASN A 1 98 ? -29.406 -57.344 -4.73 1 77.38 98 ASN A N 1
ATOM 726 C CA . ASN A 1 98 ? -29.094 -56.906 -3.371 1 77.38 98 ASN A CA 1
ATOM 727 C C . ASN A 1 98 ? -27.672 -57.281 -2.975 1 77.38 98 ASN A C 1
ATOM 729 O O . ASN A 1 98 ? -27.469 -58.125 -2.082 1 77.38 98 ASN A O 1
ATOM 733 N N . THR A 1 99 ? -26.75 -56.594 -3.674 1 83.69 99 THR A N 1
ATOM 734 C CA . THR A 1 99 ? -25.359 -56.875 -3.295 1 83.69 99 THR A CA 1
ATOM 735 C C . THR A 1 99 ? -24.734 -55.656 -2.619 1 83.69 99 THR A C 1
ATOM 737 O O . THR A 1 99 ? -25.234 -54.531 -2.771 1 83.69 99 THR A O 1
ATOM 740 N N . SER A 1 100 ? -23.75 -55.844 -1.804 1 86.31 100 SER A N 1
ATOM 741 C CA . SER A 1 100 ? -23.016 -54.781 -1.132 1 86.31 100 SER A CA 1
ATOM 742 C C . SER A 1 100 ? -22.406 -53.812 -2.139 1 86.31 100 SER A C 1
ATOM 744 O O . SER A 1 100 ? -22.344 -52.594 -1.878 1 86.31 100 SER A O 1
ATOM 746 N N . ALA A 1 101 ? -22.094 -54.25 -3.279 1 87.19 101 ALA A N 1
ATOM 747 C CA . ALA A 1 101 ? -21.516 -53.406 -4.328 1 87.19 101 ALA A CA 1
ATOM 748 C C . ALA A 1 101 ? -22.547 -52.438 -4.891 1 87.19 101 ALA A C 1
ATOM 750 O O . ALA A 1 101 ? -22.234 -51.281 -5.152 1 87.19 101 ALA A O 1
ATOM 751 N N . ARG A 1 102 ? -23.734 -52.875 -5.031 1 90.75 102 ARG A N 1
ATOM 752 C CA . ARG A 1 102 ? -24.797 -52.062 -5.57 1 90.75 102 ARG A CA 1
ATOM 753 C C . ARG A 1 102 ? -25.219 -50.969 -4.566 1 90.75 102 ARG A C 1
ATOM 755 O O . ARG A 1 102 ? -25.531 -49.844 -4.949 1 90.75 102 ARG A O 1
ATOM 762 N N . GLU A 1 103 ? -25.219 -51.312 -3.293 1 92.25 103 GLU A N 1
ATOM 763 C CA . GLU A 1 103 ? -25.516 -50.344 -2.252 1 92.25 103 GLU A CA 1
ATOM 764 C C . GLU A 1 103 ? -24.469 -49.25 -2.211 1 92.25 103 GLU A C 1
ATOM 766 O O . GLU A 1 103 ? -24.812 -48.062 -2.084 1 92.25 103 GLU A O 1
ATOM 771 N N . ARG A 1 104 ? -23.281 -49.625 -2.279 1 92.56 104 ARG A N 1
ATOM 772 C CA . ARG A 1 104 ? -22.188 -48.656 -2.299 1 92.56 104 ARG A CA 1
ATOM 773 C C . ARG A 1 104 ? -22.281 -47.75 -3.525 1 92.56 104 ARG A C 1
ATOM 775 O O . ARG A 1 104 ? -22.031 -46.562 -3.434 1 92.56 104 ARG A O 1
ATOM 782 N N . LEU A 1 105 ? -22.609 -48.375 -4.656 1 94.38 105 LEU A N 1
ATOM 783 C CA . LEU A 1 105 ? -22.734 -47.594 -5.883 1 94.38 105 LEU A CA 1
ATOM 784 C C . LEU A 1 105 ? -23.844 -46.531 -5.746 1 94.38 105 LEU A C 1
ATOM 786 O O . LEU A 1 105 ? -23.656 -45.375 -6.148 1 94.38 105 LEU A O 1
ATOM 790 N N . GLN A 1 106 ? -24.938 -46.906 -5.121 1 94.75 106 GLN A N 1
ATOM 791 C CA . GLN A 1 106 ? -26.031 -45.938 -4.926 1 94.75 106 GLN A CA 1
ATOM 792 C C . GLN A 1 106 ? -25.609 -44.812 -4.004 1 94.75 106 GLN A C 1
ATOM 794 O O . GLN A 1 106 ? -25.984 -43.656 -4.23 1 94.75 106 GLN A O 1
ATOM 799 N N . ALA A 1 107 ? -24.875 -45.125 -3.027 1 96 107 ALA A N 1
ATOM 800 C CA . ALA A 1 107 ? -24.391 -44.094 -2.105 1 96 107 ALA A CA 1
ATOM 801 C C . ALA A 1 107 ? -23.469 -43.125 -2.814 1 96 107 ALA A C 1
ATOM 803 O O . ALA A 1 107 ? -23.562 -41.906 -2.611 1 96 107 ALA A O 1
ATOM 804 N N . PHE A 1 108 ? -22.594 -43.625 -3.611 1 96.06 108 PHE A N 1
ATOM 805 C CA . PHE A 1 108 ? -21.641 -42.781 -4.324 1 96.06 108 PHE A CA 1
ATOM 806 C C . PHE A 1 108 ? -22.359 -41.938 -5.383 1 96.06 108 PHE A C 1
ATOM 808 O O . PHE A 1 108 ? -22 -40.781 -5.625 1 96.06 108 PHE A O 1
ATOM 815 N N . ARG A 1 109 ? -23.391 -42.562 -6.031 1 97.69 109 ARG A N 1
ATOM 816 C CA . ARG A 1 109 ? -24.188 -41.812 -7 1 97.69 109 ARG A CA 1
ATOM 817 C C . ARG A 1 109 ? -24.906 -40.625 -6.336 1 97.69 109 ARG A C 1
ATOM 819 O O . ARG A 1 109 ? -24.953 -39.531 -6.891 1 97.69 109 ARG A O 1
ATOM 826 N N . ALA A 1 110 ? -25.344 -40.812 -5.141 1 97.44 110 ALA A N 1
ATOM 827 C CA . ALA A 1 110 ? -26 -39.75 -4.395 1 97.44 110 ALA A CA 1
ATOM 828 C C . ALA A 1 110 ? -25.031 -38.625 -4.09 1 97.44 110 ALA A C 1
ATOM 830 O O . ALA A 1 110 ? -25.391 -37.438 -4.172 1 97.44 110 ALA A O 1
ATOM 831 N N . ARG A 1 111 ? -23.875 -38.969 -3.705 1 96.81 111 ARG A N 1
ATOM 832 C CA . ARG A 1 111 ? -22.844 -37.969 -3.42 1 96.81 111 ARG A CA 1
ATOM 833 C C . ARG A 1 111 ? -22.5 -37.156 -4.672 1 96.81 111 ARG A C 1
ATOM 835 O O . ARG A 1 111 ? -22.328 -35.938 -4.609 1 96.81 111 ARG A O 1
ATOM 842 N N . SER A 1 112 ? -22.344 -37.875 -5.781 1 97.56 112 SER A N 1
ATOM 843 C CA . SER A 1 112 ? -22.047 -37.219 -7.051 1 97.56 112 SER A CA 1
ATOM 844 C C . SER A 1 112 ? -23.172 -36.281 -7.449 1 97.56 112 SER A C 1
ATOM 846 O O . SER A 1 112 ? -22.906 -35.156 -7.883 1 97.56 112 SER A O 1
ATOM 848 N N . ASP A 1 113 ? -24.391 -36.75 -7.219 1 97.12 113 ASP A N 1
ATOM 849 C CA . ASP A 1 113 ? -25.531 -35.906 -7.543 1 97.12 113 ASP A CA 1
ATOM 850 C C . ASP A 1 113 ? -25.578 -34.656 -6.668 1 97.12 113 ASP A C 1
ATOM 852 O O . ASP A 1 113 ? -25.859 -33.562 -7.156 1 97.12 113 ASP A O 1
ATOM 856 N N . ALA A 1 114 ? -25.312 -34.812 -5.449 1 96.38 114 ALA A N 1
ATOM 857 C CA . ALA A 1 114 ? -25.297 -33.656 -4.523 1 96.38 114 ALA A CA 1
ATOM 858 C C . ALA A 1 114 ? -24.203 -32.656 -4.898 1 96.38 114 ALA A C 1
ATOM 860 O O . ALA A 1 114 ? -24.422 -31.453 -4.84 1 96.38 114 ALA A O 1
ATOM 861 N N . ALA A 1 115 ? -23.047 -33.125 -5.242 1 95.56 115 ALA A N 1
ATOM 862 C CA . ALA A 1 115 ? -21.938 -32.281 -5.625 1 95.56 115 ALA A CA 1
ATOM 863 C C . ALA A 1 115 ? -22.266 -31.469 -6.887 1 95.56 115 ALA A C 1
ATOM 865 O O . ALA A 1 115 ? -22 -30.281 -6.969 1 95.56 115 ALA A O 1
ATOM 866 N N . LEU A 1 116 ? -22.875 -32.156 -7.863 1 95.38 116 LEU A N 1
ATOM 867 C CA . LEU A 1 116 ? -23.234 -31.484 -9.109 1 95.38 116 LEU A CA 1
ATOM 868 C C . LEU A 1 116 ? -24.344 -30.469 -8.875 1 95.38 116 LEU A C 1
ATOM 870 O O . LEU A 1 116 ? -24.359 -29.422 -9.516 1 95.38 116 LEU A O 1
ATOM 874 N N . ALA A 1 117 ? -25.219 -30.734 -7.953 1 94.44 117 ALA A N 1
ATOM 875 C CA . ALA A 1 117 ? -26.281 -29.812 -7.613 1 94.44 117 ALA A CA 1
ATOM 876 C C . ALA A 1 117 ? -25.719 -28.531 -6.992 1 94.44 117 ALA A C 1
ATOM 878 O O . ALA A 1 117 ? -26.188 -27.422 -7.285 1 94.44 117 ALA A O 1
ATOM 879 N N . ARG A 1 118 ? -24.781 -28.656 -6.184 1 91.44 118 ARG A N 1
ATOM 880 C CA . ARG A 1 118 ? -24.141 -27.5 -5.555 1 91.44 118 ARG A CA 1
ATOM 881 C C . ARG A 1 118 ? -23.438 -26.641 -6.594 1 91.44 118 ARG A C 1
ATOM 883 O O . ARG A 1 118 ? -23.438 -25.406 -6.488 1 91.44 118 ARG A O 1
ATOM 890 N N . LEU A 1 119 ? -22.781 -27.328 -7.582 1 92.06 119 LEU A N 1
ATOM 891 C CA . LEU A 1 119 ? -22.078 -26.594 -8.633 1 92.06 119 LEU A CA 1
ATOM 892 C C . LEU A 1 119 ? -23.062 -25.859 -9.531 1 92.06 119 LEU A C 1
ATOM 894 O O . LEU A 1 119 ? -22.75 -24.781 -10.047 1 92.06 119 LEU A O 1
ATOM 898 N N . ALA A 1 120 ? -24.188 -26.422 -9.719 1 91 120 ALA A N 1
ATOM 899 C CA . ALA A 1 120 ? -25.203 -25.859 -10.617 1 91 120 ALA A CA 1
ATOM 900 C C . ALA A 1 120 ? -25.906 -24.672 -9.977 1 91 120 ALA A C 1
ATOM 902 O O . ALA A 1 120 ? -26.359 -23.766 -10.672 1 91 120 ALA A O 1
ATOM 903 N N . ALA A 1 121 ? -26.062 -24.656 -8.703 1 89.06 121 ALA A N 1
ATOM 904 C CA . ALA A 1 121 ? -26.734 -23.578 -7.988 1 89.06 121 ALA A CA 1
ATOM 905 C C . ALA A 1 121 ? -25.875 -23.047 -6.844 1 89.06 121 ALA A C 1
ATOM 907 O O . ALA A 1 121 ? -26.188 -23.266 -5.672 1 89.06 121 ALA A O 1
ATOM 908 N N . PRO A 1 122 ? -24.844 -22.234 -7.254 1 84 122 PRO A N 1
ATOM 909 C CA . PRO A 1 122 ? -23.984 -21.703 -6.199 1 84 122 PRO A CA 1
ATOM 910 C C . PRO A 1 122 ? -24.672 -20.625 -5.367 1 84 122 PRO A C 1
ATOM 912 O O . PRO A 1 122 ? -25.578 -19.938 -5.859 1 84 122 PRO A O 1
ATOM 915 N N . PRO A 1 123 ? -24.281 -20.484 -4.152 1 83.69 123 PRO A N 1
ATOM 916 C CA . PRO A 1 123 ? -24.859 -19.422 -3.314 1 83.69 123 PRO A CA 1
ATOM 917 C C . PRO A 1 123 ? -24.516 -18.031 -3.822 1 83.69 123 PRO A C 1
ATOM 919 O O . PRO A 1 123 ? -23.5 -17.844 -4.508 1 83.69 123 PRO A O 1
ATOM 922 N N . PRO A 1 124 ? -25.359 -17.031 -3.484 1 85.56 124 PRO A N 1
ATOM 923 C CA . PRO A 1 124 ? -25.078 -15.664 -3.914 1 85.56 124 PRO A CA 1
ATOM 924 C C . PRO A 1 124 ? -23.781 -15.109 -3.309 1 85.56 124 PRO A C 1
ATOM 926 O O . PRO A 1 124 ? -23.453 -15.414 -2.158 1 85.56 124 PRO A O 1
ATOM 929 N N . ALA A 1 125 ? -23.156 -14.383 -4.141 1 87.81 125 ALA A N 1
ATOM 930 C CA . ALA A 1 125 ? -21.891 -13.789 -3.688 1 87.81 125 ALA A CA 1
ATOM 931 C C . ALA A 1 125 ? -22.141 -12.75 -2.602 1 87.81 125 ALA A C 1
ATOM 933 O O . ALA A 1 125 ? -23.109 -11.984 -2.67 1 87.81 125 ALA A O 1
ATOM 934 N N . PRO A 1 126 ? -21.359 -12.75 -1.626 1 87.88 126 PRO A N 1
ATOM 935 C CA . PRO A 1 126 ? -21.469 -11.703 -0.607 1 87.88 126 PRO A CA 1
ATOM 936 C C . PRO A 1 126 ? -21.312 -10.305 -1.188 1 87.88 126 PRO A C 1
ATOM 938 O O . PRO A 1 126 ? -20.812 -10.141 -2.299 1 87.88 126 PRO A O 1
ATOM 941 N N . PHE A 1 127 ? -21.688 -9.305 -0.418 1 87.69 127 PHE A N 1
ATOM 942 C CA . PHE A 1 127 ? -21.703 -7.906 -0.845 1 87.69 127 PHE A CA 1
ATOM 943 C C . PHE A 1 127 ? -20.297 -7.441 -1.203 1 87.69 127 PHE A C 1
ATOM 945 O O . PHE A 1 127 ? -19.344 -7.699 -0.463 1 87.69 127 PHE A O 1
ATOM 952 N N . GLY A 1 128 ? -20.188 -6.879 -2.402 1 87.38 128 GLY A N 1
ATOM 953 C CA . GLY A 1 128 ? -18.938 -6.277 -2.818 1 87.38 128 GLY A CA 1
ATOM 954 C C . GLY A 1 128 ? -18.047 -7.227 -3.602 1 87.38 128 GLY A C 1
ATOM 955 O O . GLY A 1 128 ? -17 -6.828 -4.105 1 87.38 128 GLY A O 1
ATOM 956 N N . LEU A 1 129 ? -18.406 -8.469 -3.6 1 89.56 129 LEU A N 1
ATOM 957 C CA . LEU A 1 129 ? -17.578 -9.453 -4.297 1 89.56 129 LEU A CA 1
ATOM 958 C C . LEU A 1 129 ? -18.188 -9.797 -5.656 1 89.56 129 LEU A C 1
ATOM 960 O O . LEU A 1 129 ? -19.391 -9.648 -5.859 1 89.56 129 LEU A O 1
ATOM 964 N N . HIS A 1 130 ? -17.281 -9.992 -6.547 1 85 130 HIS A N 1
ATOM 965 C CA . HIS A 1 130 ? -17.719 -10.438 -7.867 1 85 130 HIS A CA 1
ATOM 966 C C . HIS A 1 130 ? -17.75 -11.961 -7.949 1 85 130 HIS A C 1
ATOM 968 O O . HIS A 1 130 ? -16.922 -12.641 -7.336 1 85 130 HIS A O 1
ATOM 974 N N . ASN A 1 131 ? -18.812 -12.422 -8.523 1 78.19 131 ASN A N 1
ATOM 975 C CA . ASN A 1 131 ? -18.969 -13.867 -8.656 1 78.19 131 ASN A CA 1
ATOM 976 C C . ASN A 1 131 ? -18.469 -14.352 -10.016 1 78.19 131 ASN A C 1
ATOM 978 O O . ASN A 1 131 ? -18.797 -13.766 -11.047 1 78.19 131 ASN A O 1
ATOM 982 N N . HIS A 1 132 ? -17.531 -15.336 -9.898 1 76 132 HIS A N 1
ATOM 983 C CA . HIS A 1 132 ? -17.125 -16.031 -11.117 1 76 132 HIS A CA 1
ATOM 984 C C . HIS A 1 132 ? -17.797 -17.391 -11.227 1 76 132 HIS A C 1
ATOM 986 O O . HIS A 1 132 ? -17.188 -18.422 -10.891 1 76 132 HIS A O 1
ATOM 992 N N . HIS A 1 133 ? -19.047 -17.391 -11.531 1 75.5 133 HIS A N 1
ATOM 993 C CA . HIS A 1 133 ? -19.781 -18.641 -11.617 1 75.5 133 HIS A CA 1
ATOM 994 C C . HIS A 1 133 ? -19.438 -19.406 -12.891 1 75.5 133 HIS A C 1
ATOM 996 O O . HIS A 1 133 ? -19.234 -18.797 -13.945 1 75.5 133 HIS A O 1
ATOM 1002 N N . LEU A 1 134 ? -19.406 -20.719 -12.664 1 87.56 134 LEU A N 1
ATOM 1003 C CA . LEU A 1 134 ? -19.234 -21.594 -13.812 1 87.56 134 LEU A CA 1
ATOM 1004 C C . LEU A 1 134 ? -20.391 -21.453 -14.789 1 87.56 134 LEU A C 1
ATOM 1006 O O . LEU A 1 134 ? -21.547 -21.406 -14.375 1 87.56 134 LEU A O 1
ATOM 1010 N N . PRO A 1 135 ? -20.109 -21.391 -16.016 1 87.5 135 PRO A N 1
ATOM 1011 C CA . PRO A 1 135 ? -21.203 -21.422 -16.984 1 87.5 135 PRO A CA 1
ATOM 1012 C C . PRO A 1 135 ? -22.094 -22.656 -16.844 1 87.5 135 PRO A C 1
ATOM 1014 O O . PRO A 1 135 ? -21.594 -23.781 -16.797 1 87.5 135 PRO A O 1
ATOM 1017 N N . PRO A 1 136 ? -23.312 -22.5 -16.797 1 88.88 136 PRO A N 1
ATOM 1018 C CA . PRO A 1 136 ? -24.234 -23.609 -16.531 1 88.88 136 PRO A CA 1
ATOM 1019 C C . PRO A 1 136 ? -24.141 -24.719 -17.578 1 88.88 136 PRO A C 1
ATOM 1021 O O . PRO A 1 136 ? -24.312 -25.891 -17.25 1 88.88 136 PRO A O 1
ATOM 1024 N N . LEU A 1 137 ? -23.797 -24.391 -18.734 1 91.69 137 LEU A N 1
ATOM 1025 C CA . LEU A 1 137 ? -23.703 -25.359 -19.812 1 91.69 137 LEU A CA 1
ATOM 1026 C C . LEU A 1 137 ? -22.609 -26.375 -19.547 1 91.69 137 LEU A C 1
ATOM 1028 O O . LEU A 1 137 ? -22.703 -27.531 -19.953 1 91.69 137 LEU A O 1
ATOM 1032 N N . MET A 1 138 ? -21.609 -25.969 -18.844 1 93.44 138 MET A N 1
ATOM 1033 C CA . MET A 1 138 ? -20.5 -26.859 -18.562 1 93.44 138 MET A CA 1
ATOM 1034 C C . MET A 1 138 ? -20.891 -27.906 -17.531 1 93.44 138 MET A C 1
ATOM 1036 O O . MET A 1 138 ? -20.484 -29.062 -17.625 1 93.44 138 MET A O 1
ATOM 1040 N N . VAL A 1 139 ? -21.719 -27.484 -16.609 1 93.69 139 VAL A N 1
ATOM 1041 C CA . VAL A 1 139 ? -22.188 -28.422 -15.586 1 93.69 139 VAL A CA 1
ATOM 1042 C C . VAL A 1 139 ? -23.203 -29.375 -16.188 1 93.69 139 VAL A C 1
ATOM 1044 O O . VAL A 1 139 ? -23.219 -30.562 -15.883 1 93.69 139 VAL A O 1
ATOM 1047 N N . GLU A 1 140 ? -24 -28.891 -17.094 1 94.56 140 GLU A N 1
ATOM 1048 C CA . GLU A 1 140 ? -25.031 -29.703 -17.75 1 94.56 140 GLU A CA 1
ATOM 1049 C C . GLU A 1 140 ? -24.406 -30.781 -18.625 1 94.56 140 GLU A C 1
ATOM 1051 O O . GLU A 1 140 ? -24.906 -31.906 -18.703 1 94.56 140 GLU A O 1
ATOM 1056 N N . ARG A 1 141 ? -23.344 -30.453 -19.234 1 95.5 141 ARG A N 1
ATOM 1057 C CA . ARG A 1 141 ? -22.641 -31.438 -20.062 1 95.5 141 ARG A CA 1
ATOM 1058 C C . ARG A 1 141 ? -22.141 -32.594 -19.203 1 95.5 141 ARG A C 1
ATOM 1060 O O . ARG A 1 141 ? -22.188 -33.75 -19.641 1 95.5 141 ARG A O 1
ATOM 1067 N N . VAL A 1 142 ? -21.688 -32.281 -18.062 1 96.69 142 VAL A N 1
ATOM 1068 C CA . VAL A 1 142 ? -21.203 -33.312 -17.156 1 96.69 142 VAL A CA 1
ATOM 1069 C C . VAL A 1 142 ? -22.359 -34.188 -16.703 1 96.69 142 VAL A C 1
ATOM 1071 O O . VAL A 1 142 ? -22.25 -35.406 -16.656 1 96.69 142 VAL A O 1
ATOM 1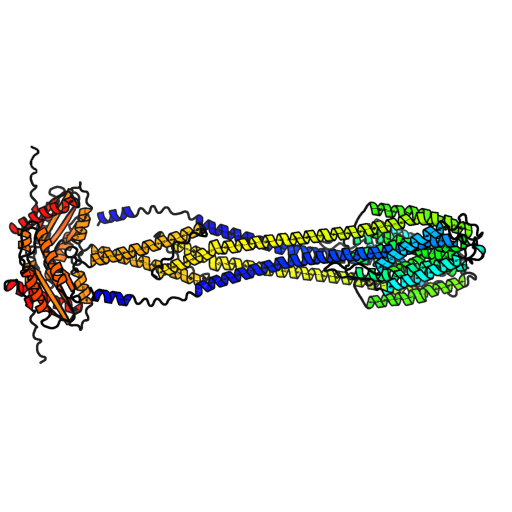074 N N . ARG A 1 143 ? -23.453 -33.594 -16.406 1 96.25 143 ARG A N 1
ATOM 1075 C CA . ARG A 1 143 ? -24.641 -34.312 -15.969 1 96.25 143 ARG A CA 1
ATOM 1076 C C . ARG A 1 143 ? -25.141 -35.25 -17.047 1 96.25 143 ARG A C 1
ATOM 1078 O O . ARG A 1 143 ? -25.516 -36.375 -16.766 1 96.25 143 ARG A O 1
ATOM 1085 N N . GLU A 1 144 ? -25.109 -34.812 -18.234 1 96.5 144 GLU A N 1
ATOM 1086 C CA . GLU A 1 144 ? -25.547 -35.625 -19.359 1 96.5 144 GLU A CA 1
ATOM 1087 C C . GLU A 1 144 ? -24.625 -36.844 -19.562 1 96.5 144 GLU A C 1
ATOM 1089 O O . GLU A 1 144 ? -25.094 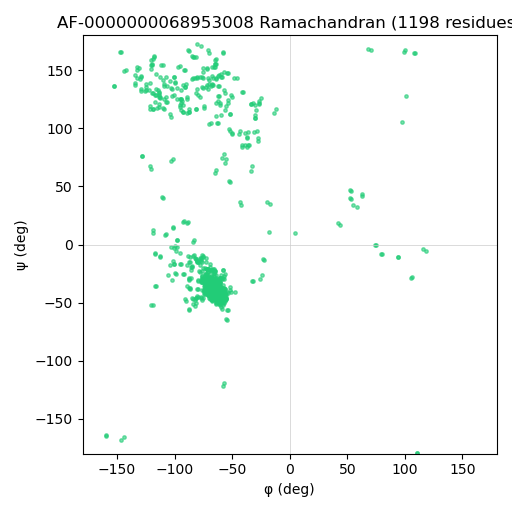-37.938 -19.797 1 96.5 144 GLU A O 1
ATOM 1094 N N . ARG A 1 145 ? -23.359 -36.562 -19.5 1 97.19 145 ARG A N 1
ATOM 1095 C CA . ARG A 1 145 ? -22.406 -37.656 -19.656 1 97.19 145 ARG A CA 1
ATOM 1096 C C . ARG A 1 145 ? -22.516 -38.656 -18.531 1 97.19 145 ARG A C 1
ATOM 1098 O O . ARG A 1 145 ? -22.375 -39.875 -18.75 1 97.19 145 ARG A O 1
ATOM 1105 N N . LEU A 1 146 ? -22.75 -38.125 -17.344 1 97.56 146 LEU A N 1
ATOM 1106 C CA . LEU A 1 146 ? -22.906 -39 -16.188 1 97.56 146 LEU A CA 1
ATOM 1107 C C . LEU A 1 146 ? -24.125 -39.906 -16.344 1 97.56 146 LEU A C 1
ATOM 1109 O O . LEU A 1 146 ? -24.047 -41.094 -16.078 1 97.56 146 LEU A O 1
ATOM 1113 N N . ALA A 1 147 ? -25.219 -39.344 -16.828 1 97.31 147 ALA A N 1
ATOM 1114 C CA . ALA A 1 147 ? -26.438 -40.094 -17.047 1 97.31 147 ALA A CA 1
ATOM 1115 C C . ALA A 1 147 ? -26.234 -41.188 -18.078 1 97.31 147 ALA A C 1
ATOM 1117 O O . ALA A 1 147 ? -26.672 -42.344 -17.891 1 97.31 147 ALA A O 1
ATOM 1118 N N . ARG A 1 148 ? -25.547 -40.906 -19.094 1 97 148 ARG A N 1
ATOM 1119 C CA . ARG A 1 148 ? -25.281 -41.875 -20.141 1 97 148 ARG A CA 1
ATOM 1120 C C . ARG A 1 148 ? -24.375 -43 -19.641 1 97 148 ARG A C 1
ATOM 1122 O O . ARG A 1 148 ? -24.625 -44.156 -19.922 1 97 148 ARG A O 1
ATOM 1129 N N . ALA A 1 149 ? -23.328 -42.562 -18.953 1 97.56 149 ALA A N 1
ATOM 1130 C CA . ALA A 1 149 ? -22.406 -43.562 -18.406 1 97.56 149 ALA A CA 1
ATOM 1131 C C . ALA A 1 149 ? -23.109 -44.5 -17.438 1 97.56 149 ALA A C 1
ATOM 1133 O O . ALA A 1 149 ? -22.891 -45.719 -17.453 1 97.56 149 ALA A O 1
ATOM 1134 N N . ARG A 1 150 ? -23.969 -44.031 -16.609 1 97.38 150 ARG A N 1
ATOM 1135 C CA . ARG A 1 150 ? -24.703 -44.812 -15.633 1 97.38 150 ARG A CA 1
ATOM 1136 C C . ARG A 1 150 ? -25.656 -45.781 -16.328 1 97.38 150 ARG A C 1
ATOM 1138 O O . ARG A 1 150 ? -25.797 -46.938 -15.914 1 97.38 150 ARG A O 1
ATOM 1145 N N . ALA A 1 151 ? -26.25 -45.312 -17.375 1 96.75 151 ALA A N 1
ATOM 1146 C CA . ALA A 1 151 ? -27.156 -46.188 -18.141 1 96.75 151 ALA A CA 1
ATOM 1147 C C . ALA A 1 151 ? -26.406 -47.375 -18.734 1 96.75 151 ALA A C 1
ATOM 1149 O O . ALA A 1 151 ? -26.906 -48.5 -18.719 1 96.75 151 ALA A O 1
ATOM 1150 N N . GLU A 1 152 ? -25.266 -47.094 -19.172 1 95.69 152 GLU A N 1
ATOM 1151 C CA . GLU A 1 152 ? -24.453 -48.156 -19.75 1 95.69 152 GLU A CA 1
ATOM 1152 C C . GLU A 1 152 ? -24.031 -49.156 -18.688 1 95.69 152 GLU A C 1
ATOM 1154 O O . GLU A 1 152 ? -24.062 -50.375 -18.906 1 95.69 152 GLU A O 1
ATOM 1159 N N . ILE A 1 153 ? -23.625 -48.688 -17.594 1 94.62 153 ILE A N 1
ATOM 1160 C CA . ILE A 1 153 ? -23.203 -49.531 -16.484 1 94.62 153 ILE A CA 1
ATOM 1161 C C . ILE A 1 153 ? -24.375 -50.375 -16.016 1 94.62 153 ILE A C 1
ATOM 1163 O O . ILE A 1 153 ? -24.234 -51.594 -15.836 1 94.62 153 ILE A O 1
ATOM 1167 N N . ASP A 1 154 ? -25.531 -49.781 -15.914 1 93.94 154 ASP A N 1
ATOM 1168 C CA . ASP A 1 154 ? -26.719 -50.5 -15.43 1 93.94 154 ASP A CA 1
ATOM 1169 C C . ASP A 1 154 ? -27.172 -51.562 -16.438 1 93.94 154 ASP A C 1
ATOM 1171 O O . ASP A 1 154 ? -27.578 -52.656 -16.047 1 93.94 154 ASP A O 1
ATOM 1175 N N . GLU A 1 155 ? -27.094 -51.219 -17.641 1 94.06 155 GLU A N 1
ATOM 1176 C CA . GLU A 1 155 ? -27.469 -52.188 -18.672 1 94.06 155 GLU A CA 1
ATOM 1177 C C . GLU A 1 155 ? -26.562 -53.406 -18.641 1 94.06 155 GLU A C 1
ATOM 1179 O O . GLU A 1 155 ? -27.047 -54.562 -18.672 1 94.06 155 GLU A O 1
ATOM 1184 N N . LEU A 1 156 ? -25.344 -53.156 -18.562 1 92.44 156 LEU A N 1
ATOM 1185 C CA . LEU A 1 156 ? -24.375 -54.25 -18.562 1 92.44 156 LEU A CA 1
ATOM 1186 C C . LEU A 1 156 ? -24.469 -55.062 -17.266 1 92.44 156 LEU A C 1
ATOM 1188 O O . LEU A 1 156 ? -24.344 -56.281 -17.266 1 92.44 156 LEU A O 1
ATOM 1192 N N . ALA A 1 157 ? -24.656 -54.406 -16.156 1 91 157 ALA A N 1
ATOM 1193 C CA . ALA A 1 157 ? -24.734 -55.031 -14.844 1 91 157 ALA A CA 1
ATOM 1194 C C . ALA A 1 157 ? -25.969 -55.906 -14.734 1 91 157 ALA A C 1
ATOM 1196 O O . ALA A 1 157 ? -26.031 -56.812 -13.891 1 91 157 ALA A O 1
ATOM 1197 N N . GLY A 1 158 ? -26.953 -55.688 -15.547 1 89.94 158 GLY A N 1
ATOM 1198 C CA . GLY A 1 158 ? -28.172 -56.469 -15.539 1 89.94 158 GLY A CA 1
ATOM 1199 C C . GLY A 1 158 ? -28.047 -57.781 -16.281 1 89.94 158 GLY A C 1
ATOM 1200 O O . GLY A 1 158 ? -28.875 -58.688 -16.078 1 89.94 158 GLY A O 1
ATOM 1201 N N . ARG A 1 159 ? -26.984 -57.969 -17.047 1 91.44 159 ARG A N 1
ATOM 1202 C CA . ARG A 1 159 ? -26.75 -59.188 -17.812 1 91.44 159 ARG A CA 1
ATOM 1203 C C . ARG A 1 159 ? -25.938 -60.188 -17 1 91.44 159 ARG A C 1
ATOM 1205 O O . ARG A 1 159 ? -25.141 -59.781 -16.141 1 91.44 159 ARG A O 1
ATOM 1212 N N . PRO A 1 160 ? -26.203 -61.531 -17.312 1 88.44 160 PRO A N 1
ATOM 1213 C CA . PRO A 1 160 ? -25.328 -62.531 -16.656 1 88.44 160 PRO A CA 1
ATOM 1214 C C . PRO A 1 160 ? -23.859 -62.312 -17 1 88.44 160 PRO A C 1
ATOM 1216 O O . PRO A 1 160 ? -23.531 -61.906 -18.125 1 88.44 160 PRO A O 1
ATOM 1219 N N . ARG A 1 161 ? -23 -62.562 -16.062 1 84.25 161 ARG A N 1
ATOM 1220 C CA . ARG A 1 161 ? -21.562 -62.344 -16.172 1 84.25 161 ARG A CA 1
ATOM 1221 C C . ARG A 1 161 ? -21 -63 -17.422 1 84.25 161 ARG A C 1
ATOM 1223 O O . ARG A 1 161 ? -20.125 -62.438 -18.094 1 84.25 161 ARG A O 1
ATOM 1230 N N . GLN A 1 162 ? -21.516 -64.188 -17.734 1 83.69 162 GLN A N 1
ATOM 1231 C CA . GLN A 1 162 ? -21 -64.938 -18.859 1 83.69 162 GLN A CA 1
ATOM 1232 C C . GLN A 1 162 ? -21.328 -64.312 -20.188 1 83.69 162 GLN A C 1
ATOM 1234 O O . GLN A 1 162 ? -20.641 -64.5 -21.188 1 83.69 162 GLN A O 1
ATOM 1239 N N . ASP A 1 163 ? -22.312 -63.406 -20.156 1 88.06 163 ASP A N 1
ATOM 1240 C CA . ASP A 1 163 ? -22.781 -62.781 -21.391 1 88.06 163 ASP A CA 1
ATOM 1241 C C . ASP A 1 163 ? -22.125 -61.406 -21.578 1 88.06 163 ASP A C 1
ATOM 1243 O O . ASP A 1 163 ? -22.422 -60.688 -22.562 1 88.06 163 ASP A O 1
ATOM 1247 N N . ARG A 1 164 ? -21.234 -61.062 -20.688 1 88.88 164 ARG A N 1
ATOM 1248 C CA . ARG A 1 164 ? -20.578 -59.75 -20.766 1 88.88 164 ARG A CA 1
ATOM 1249 C C . ARG A 1 164 ? -19.25 -59.844 -21.516 1 88.88 164 ARG A C 1
ATOM 1251 O O . ARG A 1 164 ? -18.312 -60.469 -21.016 1 88.88 164 ARG A O 1
ATOM 1258 N N . ASP A 1 165 ? -19.203 -59.188 -22.625 1 89.38 165 ASP A N 1
ATOM 1259 C CA . ASP A 1 165 ? -17.984 -59.156 -23.422 1 89.38 165 ASP A CA 1
ATOM 1260 C C . ASP A 1 165 ? -16.969 -58.188 -22.828 1 89.38 165 ASP A C 1
ATOM 1262 O O . ASP A 1 165 ? -17.328 -57.156 -22.266 1 89.38 165 ASP A O 1
ATOM 1266 N N . MET A 1 166 ? -15.695 -58.562 -22.938 1 89.75 166 MET A N 1
ATOM 1267 C CA . MET A 1 166 ? -14.609 -57.75 -22.422 1 89.75 166 MET A CA 1
ATOM 1268 C C . MET A 1 166 ? -14.648 -56.344 -23.016 1 89.75 166 MET A C 1
ATOM 1270 O O . MET A 1 166 ? -14.414 -55.344 -22.312 1 89.75 166 MET A O 1
ATOM 1274 N N . ASP A 1 167 ? -14.969 -56.219 -24.234 1 91 167 ASP A N 1
ATOM 1275 C CA . ASP A 1 167 ? -15.016 -54.938 -24.922 1 91 167 ASP A CA 1
ATOM 1276 C C . ASP A 1 167 ? -16.172 -54.062 -24.406 1 91 167 ASP A C 1
ATOM 1278 O O . ASP A 1 167 ? -16.047 -52.844 -24.312 1 91 167 ASP A O 1
ATOM 1282 N N . GLU A 1 168 ? -17.219 -54.75 -24.078 1 92.56 168 GLU A N 1
ATOM 1283 C CA . GLU A 1 168 ? -18.344 -54.031 -23.5 1 92.56 168 GLU A CA 1
ATOM 1284 C C . GLU A 1 168 ? -18.016 -53.469 -22.125 1 92.56 168 GLU A C 1
ATOM 1286 O O . GLU A 1 168 ? -18.375 -52.344 -21.797 1 92.56 168 GLU A O 1
ATOM 1291 N N . ILE A 1 169 ? -17.344 -54.25 -21.359 1 91.62 169 ILE A N 1
ATOM 1292 C CA . ILE A 1 169 ? -16.922 -53.812 -20.031 1 91.62 169 ILE A CA 1
ATOM 1293 C C . ILE A 1 169 ? -15.961 -52.656 -20.156 1 91.62 169 ILE A C 1
ATOM 1295 O O . ILE A 1 169 ? -16.109 -51.656 -19.453 1 91.62 169 ILE A O 1
ATOM 1299 N N . ARG A 1 170 ? -15.039 -52.781 -21.047 1 92.44 170 ARG A N 1
ATOM 1300 C CA . ARG A 1 170 ? -14.078 -51.688 -21.281 1 92.44 170 ARG A CA 1
ATOM 1301 C C . ARG A 1 170 ? -14.781 -50.406 -21.688 1 92.44 170 ARG A C 1
ATOM 1303 O O . ARG A 1 170 ? -14.453 -49.344 -21.188 1 92.44 170 ARG A O 1
ATOM 1310 N N . HIS A 1 171 ? -15.68 -50.562 -22.531 1 92.88 171 HIS A N 1
ATOM 1311 C CA . HIS A 1 171 ? -16.406 -49.375 -23 1 92.88 171 HIS A CA 1
ATOM 1312 C C . HIS A 1 171 ? -17.188 -48.719 -21.875 1 92.88 171 HIS A C 1
ATOM 1314 O O . HIS A 1 171 ? -17.25 -47.5 -21.781 1 92.88 171 HIS A O 1
ATOM 1320 N N . ALA A 1 172 ? -17.844 -49.5 -21.062 1 93.56 172 ALA A N 1
ATOM 1321 C CA . ALA A 1 172 ? -18.609 -49 -19.922 1 93.56 172 ALA A CA 1
ATOM 1322 C C . ALA A 1 172 ? -17.688 -48.25 -18.953 1 93.56 172 ALA A C 1
ATOM 1324 O O . ALA A 1 172 ? -18.047 -47.188 -18.469 1 93.56 172 ALA A O 1
ATOM 1325 N N . ILE A 1 173 ? -16.562 -48.75 -18.719 1 92.44 173 ILE A N 1
ATOM 1326 C CA . ILE A 1 173 ? -15.578 -48.125 -17.844 1 92.44 173 ILE A CA 1
ATOM 1327 C C . ILE A 1 173 ? -15.117 -46.812 -18.469 1 92.44 173 ILE A C 1
ATOM 1329 O O . ILE A 1 173 ? -15.023 -45.781 -17.766 1 92.44 173 ILE A O 1
ATOM 1333 N N . GLU A 1 174 ? -14.828 -46.781 -19.719 1 93.38 174 GLU A N 1
ATOM 1334 C CA . GLU A 1 174 ? -14.375 -45.594 -20.438 1 93.38 174 GLU A CA 1
ATOM 1335 C C . GLU A 1 174 ? -15.438 -44.5 -20.391 1 93.38 174 GLU A C 1
ATOM 1337 O O . GLU A 1 174 ? -15.102 -43.312 -20.344 1 93.38 174 GLU A O 1
ATOM 1342 N N . SER A 1 175 ? -16.672 -44.938 -20.422 1 94.5 175 SER A N 1
ATOM 1343 C CA . SER A 1 175 ? -17.75 -43.969 -20.344 1 94.5 175 SER A CA 1
ATOM 1344 C C . SER A 1 175 ? -17.703 -43.219 -19.016 1 94.5 175 SER A C 1
ATOM 1346 O O . SER A 1 175 ? -18.047 -42.031 -18.953 1 94.5 175 SER A O 1
ATOM 1348 N N . MET A 1 176 ? -17.266 -43.844 -17.969 1 94.25 176 MET A N 1
ATOM 1349 C CA . MET A 1 176 ? -17.125 -43.188 -16.672 1 94.25 176 MET A CA 1
ATOM 1350 C C . MET A 1 176 ? -15.961 -42.219 -16.672 1 94.25 176 MET A C 1
ATOM 1352 O O . MET A 1 176 ? -16 -41.188 -16 1 94.25 176 MET A O 1
ATOM 1356 N N . PHE A 1 177 ? -14.898 -42.531 -17.484 1 94.69 177 PHE A N 1
ATOM 1357 C CA . PHE A 1 177 ? -13.805 -41.594 -17.656 1 94.69 177 PHE A CA 1
ATOM 1358 C C . PHE A 1 177 ? -14.289 -40.312 -18.297 1 94.69 177 PHE A C 1
ATOM 1360 O O . PHE A 1 177 ? -13.875 -39.219 -17.922 1 94.69 177 PHE A O 1
ATOM 1367 N N . GLU A 1 178 ? -15.148 -40.469 -19.203 1 94.44 178 GLU A N 1
ATOM 1368 C CA . GLU A 1 178 ? -15.641 -39.344 -19.984 1 94.44 178 GLU A CA 1
ATOM 1369 C C . GLU A 1 178 ? -16.391 -38.344 -19.109 1 94.44 178 GLU A C 1
ATOM 1371 O O . GLU A 1 178 ? -16.484 -37.156 -19.453 1 94.44 178 GLU A O 1
ATOM 1376 N N . VAL A 1 179 ? -16.938 -38.781 -18.031 1 95.25 179 VAL A N 1
ATOM 1377 C CA . VAL A 1 179 ? -17.641 -37.906 -17.109 1 95.25 179 VAL A CA 1
ATOM 1378 C C . VAL A 1 179 ? -16.672 -36.906 -16.516 1 95.25 179 VAL A C 1
ATOM 1380 O O . VAL A 1 179 ? -16.922 -35.688 -16.547 1 95.25 179 VAL A O 1
ATOM 1383 N N . VAL A 1 180 ? -15.578 -37.375 -16 1 94.31 180 VAL A N 1
ATOM 1384 C CA . VAL A 1 180 ? -14.57 -36.5 -15.398 1 94.31 180 VAL A CA 1
ATOM 1385 C C . VAL A 1 180 ? -13.898 -35.688 -16.484 1 94.31 180 VAL A C 1
ATOM 1387 O O . VAL A 1 180 ? -13.57 -34.5 -16.266 1 94.31 180 VAL A O 1
ATOM 1390 N N . ASP A 1 181 ? -13.734 -36.344 -17.672 1 94.25 181 ASP A N 1
ATOM 1391 C CA . ASP A 1 181 ? -13.172 -35.594 -18.797 1 94.25 181 ASP A CA 1
ATOM 1392 C C . ASP A 1 181 ? -14.055 -34.406 -19.172 1 94.25 181 ASP A C 1
ATOM 1394 O O . ASP A 1 181 ? -13.555 -33.375 -19.578 1 94.25 181 ASP A O 1
ATOM 1398 N N . ALA A 1 182 ? -15.297 -34.562 -19.016 1 94.5 182 ALA A N 1
ATOM 1399 C CA . ALA A 1 182 ? -16.25 -33.469 -19.344 1 94.5 182 ALA A CA 1
ATOM 1400 C C . ALA A 1 182 ? -16.156 -32.344 -18.344 1 94.5 182 ALA A C 1
ATOM 1402 O O . ALA A 1 182 ? -16.578 -31.219 -18.625 1 94.5 182 ALA A O 1
ATOM 1403 N N . LEU A 1 183 ? -15.648 -32.594 -17.203 1 94.38 183 LEU A N 1
ATOM 1404 C CA . LEU A 1 183 ? -15.516 -31.562 -16.172 1 94.38 183 LEU A CA 1
ATOM 1405 C C . LEU A 1 183 ? -14.211 -30.781 -16.344 1 94.38 183 LEU A C 1
ATOM 1407 O O . LEU A 1 183 ? -14.055 -29.688 -15.797 1 94.38 183 LEU A O 1
ATOM 1411 N N . GLN A 1 184 ? -13.266 -31.281 -17.141 1 92.94 184 GLN A N 1
ATOM 1412 C CA . GLN A 1 184 ? -11.93 -30.703 -17.281 1 92.94 184 GLN A CA 1
ATOM 1413 C C . GLN A 1 184 ? -11.992 -29.312 -17.875 1 92.94 184 GLN A C 1
ATOM 1415 O O . GLN A 1 184 ? -11.289 -28.406 -17.422 1 92.94 184 GLN A O 1
ATOM 1420 N N . PRO A 1 185 ? -12.859 -29.094 -18.828 1 91.06 185 PRO A N 1
ATOM 1421 C CA . PRO A 1 185 ? -12.961 -27.734 -19.359 1 91.06 185 PRO A CA 1
ATOM 1422 C C . PRO A 1 185 ? -13.438 -26.734 -18.297 1 91.06 185 PRO A C 1
ATOM 1424 O O . PRO A 1 185 ? -13.008 -25.578 -18.297 1 91.06 185 PRO A O 1
ATOM 1427 N N . ALA A 1 186 ? -14.32 -27.156 -17.469 1 92.56 186 ALA A N 1
ATOM 1428 C CA . ALA A 1 186 ? -14.797 -26.297 -16.391 1 92.56 186 ALA A CA 1
ATOM 1429 C C . ALA A 1 186 ? -13.664 -25.953 -15.422 1 92.56 186 ALA A C 1
ATOM 1431 O O . ALA A 1 186 ? -13.531 -24.812 -14.992 1 92.56 186 ALA A O 1
ATOM 1432 N N . ILE A 1 187 ? -12.867 -26.891 -15.102 1 94.06 187 ILE A N 1
ATOM 1433 C CA . ILE A 1 187 ? -11.727 -26.688 -14.219 1 94.06 187 ILE A CA 1
ATOM 1434 C C . ILE A 1 187 ? -10.719 -25.75 -14.883 1 94.06 187 ILE A C 1
ATOM 1436 O O . ILE A 1 187 ? -10.234 -24.797 -14.258 1 94.06 187 ILE A O 1
ATOM 1440 N N . ALA A 1 188 ? -10.484 -25.984 -16.141 1 91.25 188 ALA A N 1
ATOM 1441 C CA . ALA A 1 188 ? -9.57 -25.141 -16.891 1 91.25 188 ALA A CA 1
ATOM 1442 C C . ALA A 1 188 ? -10.07 -23.703 -16.938 1 91.25 188 ALA A C 1
ATOM 1444 O O . ALA A 1 188 ? -9.297 -22.75 -16.781 1 91.25 188 ALA A O 1
ATOM 1445 N N . TRP A 1 189 ? -11.328 -23.594 -17.156 1 90.56 189 TRP A N 1
ATOM 1446 C CA . TRP A 1 189 ? -11.945 -22.266 -17.203 1 90.56 189 TRP A CA 1
ATOM 1447 C C . TRP A 1 189 ? -11.773 -21.547 -15.859 1 90.56 189 TRP A C 1
ATOM 1449 O O . TRP A 1 189 ? -11.422 -20.375 -15.828 1 90.56 189 TRP A O 1
ATOM 1459 N N . GLN A 1 190 ? -12 -22.203 -14.828 1 91.88 190 GLN A N 1
ATOM 1460 C CA . GLN A 1 190 ? -11.883 -21.609 -13.5 1 91.88 190 GLN A CA 1
ATOM 1461 C C . GLN A 1 190 ? -10.438 -21.234 -13.195 1 91.88 190 GLN A C 1
ATOM 1463 O O . GLN A 1 190 ? -10.18 -20.203 -12.57 1 91.88 190 GLN A O 1
ATOM 1468 N N . VAL A 1 191 ? -9.539 -22.047 -13.555 1 91.5 191 VAL A N 1
ATOM 1469 C CA . VAL A 1 191 ? -8.125 -21.766 -13.344 1 91.5 191 VAL A CA 1
ATOM 1470 C C . VAL A 1 191 ? -7.746 -20.469 -14.086 1 91.5 191 VAL A C 1
ATOM 1472 O O . VAL A 1 191 ? -7.047 -19.625 -13.539 1 91.5 191 VAL A O 1
ATOM 1475 N N . ARG A 1 192 ? -8.25 -20.344 -15.242 1 88.25 192 ARG A N 1
ATOM 1476 C CA . ARG A 1 192 ? -7.984 -19.156 -16.031 1 88.25 192 ARG A CA 1
ATOM 1477 C C . ARG A 1 192 ? -8.578 -17.906 -15.367 1 88.25 192 ARG A C 1
ATOM 1479 O O . ARG A 1 192 ? -7.93 -16.859 -15.32 1 88.25 192 ARG A O 1
ATOM 1486 N N . GLU A 1 193 ? -9.742 -18.062 -14.898 1 88.88 193 GLU A N 1
ATOM 1487 C CA . GLU A 1 193 ? -10.414 -16.938 -14.242 1 88.88 193 GLU A CA 1
ATOM 1488 C C . GLU A 1 193 ? -9.688 -16.531 -12.969 1 88.88 193 GLU A C 1
ATOM 1490 O O . GLU A 1 193 ? -9.516 -15.336 -12.711 1 88.88 193 GLU A O 1
ATOM 1495 N N . LEU A 1 194 ? -9.297 -17.484 -12.219 1 90.06 194 LEU A N 1
ATOM 1496 C CA . LEU A 1 194 ? -8.586 -17.203 -10.977 1 90.06 194 LEU A CA 1
ATOM 1497 C C . LEU A 1 194 ? -7.246 -16.531 -11.25 1 90.06 194 LEU A C 1
ATOM 1499 O O . LEU A 1 194 ? -6.871 -15.586 -10.57 1 90.06 194 LEU A O 1
ATOM 1503 N N . SER A 1 195 ? -6.625 -17.016 -12.289 1 87.56 195 SER A N 1
ATOM 1504 C CA . SER A 1 195 ? -5.328 -16.469 -12.656 1 87.56 195 SER A CA 1
ATOM 1505 C C . SER A 1 195 ? -5.457 -15.031 -13.148 1 87.56 195 SER A C 1
ATOM 1507 O O . SER A 1 195 ? -4.57 -14.203 -12.914 1 87.56 195 SER A O 1
ATOM 1509 N N . ALA A 1 196 ? -6.527 -14.75 -13.812 1 83.94 196 ALA A N 1
ATOM 1510 C CA . ALA A 1 196 ? -6.766 -13.406 -14.344 1 83.94 196 ALA A CA 1
ATOM 1511 C C . ALA A 1 196 ? -7.121 -12.43 -13.227 1 83.94 196 ALA A C 1
ATOM 1513 O O . ALA A 1 196 ? -6.82 -11.234 -13.32 1 83.94 196 ALA A O 1
ATOM 1514 N N . CYS A 1 197 ? -7.707 -12.969 -12.195 1 85.19 197 CYS A N 1
ATOM 1515 C CA . CYS A 1 197 ? -8.148 -12.125 -11.102 1 85.19 197 CYS A CA 1
ATOM 1516 C C . CYS A 1 197 ? -6.973 -11.711 -10.219 1 85.19 197 CYS A C 1
ATOM 1518 O O . CYS A 1 197 ? -6.855 -10.539 -9.844 1 85.19 197 CYS A O 1
ATOM 1520 N N . ASP A 1 198 ? -6.145 -12.672 -9.898 1 88.38 198 ASP A N 1
ATOM 1521 C CA . ASP A 1 198 ? -5.008 -12.398 -9.023 1 88.38 198 ASP A CA 1
ATOM 1522 C C . ASP A 1 198 ? -3.857 -13.359 -9.297 1 88.38 198 ASP A C 1
ATOM 1524 O O . ASP A 1 198 ? -4.062 -14.578 -9.359 1 88.38 198 ASP A O 1
ATOM 1528 N N . ASP A 1 199 ? -2.699 -12.766 -9.336 1 86.06 199 ASP A N 1
ATOM 1529 C CA . ASP A 1 199 ? -1.517 -13.57 -9.633 1 86.06 199 ASP A CA 1
ATOM 1530 C C . ASP A 1 199 ? -1.265 -14.609 -8.539 1 86.06 199 ASP A C 1
ATOM 1532 O O . ASP A 1 199 ? -0.742 -15.688 -8.812 1 86.06 199 ASP A O 1
ATOM 1536 N N . GLY A 1 200 ? -1.645 -14.328 -7.395 1 88 200 GLY A N 1
ATOM 1537 C CA . GLY A 1 200 ? -1.395 -15.219 -6.27 1 88 200 GLY A CA 1
ATOM 1538 C C . GLY A 1 200 ? -2.316 -16.422 -6.246 1 88 200 GLY A C 1
ATOM 1539 O O . GLY A 1 200 ? -2.061 -17.391 -5.527 1 88 200 GLY A O 1
ATOM 1540 N N . LEU A 1 201 ? -3.33 -16.438 -7.094 1 92 201 LEU A N 1
ATOM 1541 C CA . LEU A 1 201 ? -4.297 -17.531 -7.109 1 92 201 LEU A CA 1
ATOM 1542 C C . LEU A 1 201 ? -3.918 -18.578 -8.148 1 92 201 LEU A C 1
ATOM 1544 O O . LEU A 1 201 ? -4.406 -19.703 -8.094 1 92 201 LEU A O 1
ATOM 1548 N N . ALA A 1 202 ? -3.084 -18.219 -9.031 1 91.31 202 ALA A N 1
ATOM 1549 C CA . ALA A 1 202 ? -2.791 -19.078 -10.172 1 91.31 202 ALA A CA 1
ATOM 1550 C C . ALA A 1 202 ? -2.082 -20.359 -9.734 1 91.31 202 ALA A C 1
ATOM 1552 O O . ALA A 1 202 ? -2.488 -21.469 -10.102 1 91.31 202 ALA A O 1
ATOM 1553 N N . ALA A 1 203 ? -1.126 -20.172 -8.906 1 92.25 203 ALA A N 1
ATOM 1554 C CA . ALA A 1 203 ? -0.31 -21.312 -8.5 1 92.25 203 ALA A CA 1
ATOM 1555 C C . ALA A 1 203 ? -1.123 -22.312 -7.66 1 92.25 203 ALA A C 1
ATOM 1557 O O . ALA A 1 203 ? -1.125 -23.5 -7.938 1 92.25 203 ALA A O 1
ATOM 1558 N N . PRO A 1 204 ? -1.844 -21.844 -6.688 1 93.25 204 PRO A N 1
ATOM 1559 C CA . PRO A 1 204 ? -2.672 -22.797 -5.938 1 93.25 204 PRO A CA 1
ATOM 1560 C C . PRO A 1 204 ? -3.75 -23.453 -6.797 1 93.25 204 PRO A C 1
ATOM 1562 O O . PRO A 1 204 ? -4.082 -24.625 -6.594 1 93.25 204 PRO A O 1
ATOM 1565 N N . ALA A 1 205 ? -4.266 -22.734 -7.73 1 93.44 205 ALA A N 1
ATOM 1566 C CA . ALA A 1 205 ? -5.273 -23.297 -8.633 1 93.44 205 ALA A CA 1
ATOM 1567 C C . ALA A 1 205 ? -4.684 -24.406 -9.484 1 93.44 205 ALA A C 1
ATOM 1569 O O . ALA A 1 205 ? -5.273 -25.484 -9.594 1 93.44 205 ALA A O 1
ATOM 1570 N N . LEU A 1 206 ? -3.566 -24.172 -9.992 1 92.75 206 LEU A N 1
ATOM 1571 C CA . LEU A 1 206 ? -2.898 -25.172 -10.82 1 92.75 206 LEU A CA 1
ATOM 1572 C C . LEU A 1 206 ? -2.525 -26.391 -10 1 92.75 206 LEU A C 1
ATOM 1574 O O . LEU A 1 206 ? -2.758 -27.531 -10.422 1 92.75 206 LEU A O 1
ATOM 1578 N N . THR A 1 207 ? -1.986 -26.125 -8.867 1 93.81 207 THR A N 1
ATOM 1579 C CA . THR A 1 207 ? -1.567 -27.234 -8.008 1 93.81 207 THR A CA 1
ATOM 1580 C C . THR A 1 207 ? -2.771 -28.047 -7.555 1 93.81 207 THR A C 1
ATOM 1582 O O . THR A 1 207 ? -2.709 -29.281 -7.508 1 93.81 207 THR A O 1
ATOM 1585 N N . GLY A 1 208 ? -3.797 -27.344 -7.234 1 94.31 208 GLY A N 1
ATOM 1586 C CA . GLY A 1 208 ? -5.023 -28.047 -6.898 1 94.31 208 GLY A CA 1
ATOM 1587 C C . GLY A 1 208 ? -5.508 -28.953 -8.016 1 94.31 208 GLY A C 1
ATOM 1588 O O . GLY A 1 208 ? -5.898 -30.094 -7.766 1 94.31 208 GLY A O 1
ATOM 1589 N N . ARG A 1 209 ? -5.465 -28.484 -9.18 1 94.44 209 ARG A N 1
ATOM 1590 C CA . ARG A 1 209 ? -5.844 -29.281 -10.344 1 94.44 209 ARG A CA 1
ATOM 1591 C C . ARG A 1 209 ? -4.941 -30.5 -10.492 1 94.44 209 ARG A C 1
ATOM 1593 O O . ARG A 1 209 ? -5.426 -31.609 -10.742 1 94.44 209 ARG A O 1
ATOM 1600 N N . MET A 1 210 ? -3.68 -30.281 -10.336 1 94.94 210 MET A N 1
ATOM 1601 C CA . MET A 1 210 ? -2.719 -31.375 -10.453 1 94.94 210 MET A CA 1
ATOM 1602 C C . MET A 1 210 ? -3.025 -32.469 -9.445 1 94.94 210 MET A C 1
ATOM 1604 O O . MET A 1 210 ? -3.055 -33.656 -9.805 1 94.94 210 MET A O 1
ATOM 1608 N N . LEU A 1 211 ? -3.268 -32.062 -8.266 1 94.69 211 LEU A N 1
ATOM 1609 C CA . LEU A 1 211 ? -3.523 -33.031 -7.211 1 94.69 211 LEU A CA 1
ATOM 1610 C C . LEU A 1 211 ? -4.848 -33.75 -7.445 1 94.69 211 LEU A C 1
ATOM 1612 O O . LEU A 1 211 ? -4.984 -34.938 -7.121 1 94.69 211 LEU A O 1
ATOM 1616 N N . GLY A 1 212 ? -5.773 -33.062 -8.008 1 94.06 212 GLY A N 1
ATOM 1617 C CA . GLY A 1 212 ? -7.016 -33.719 -8.406 1 94.06 212 GLY A CA 1
ATOM 1618 C C . GLY A 1 212 ? -6.832 -34.719 -9.516 1 94.06 212 GLY A C 1
ATOM 1619 O O . GLY A 1 212 ? -7.363 -35.844 -9.438 1 94.06 212 GLY A O 1
ATOM 1620 N N . ASP A 1 213 ? -6.027 -34.375 -10.414 1 94.56 213 ASP A N 1
ATOM 1621 C CA . ASP A 1 213 ? -5.766 -35.25 -11.555 1 94.56 213 ASP A CA 1
ATOM 1622 C C . ASP A 1 213 ? -4.965 -36.5 -11.133 1 94.56 213 ASP A C 1
ATOM 1624 O O . ASP A 1 213 ? -5.062 -37.531 -11.758 1 94.56 213 ASP A O 1
ATOM 1628 N N . LEU A 1 214 ? -4.188 -36.312 -10.102 1 94 214 LEU A N 1
ATOM 1629 C CA . LEU A 1 214 ? -3.439 -37.469 -9.586 1 94 214 LEU A CA 1
ATOM 1630 C C . LEU A 1 214 ? -4.379 -38.594 -9.203 1 94 214 LEU A C 1
ATOM 1632 O O . LEU A 1 214 ? -4.164 -39.75 -9.602 1 94 214 LEU A O 1
ATOM 1636 N N . ARG A 1 215 ? -5.336 -38.219 -8.445 1 92.88 215 ARG A N 1
ATOM 1637 C CA . ARG A 1 215 ? -6.301 -39.25 -8.023 1 92.88 215 ARG A CA 1
ATOM 1638 C C . ARG A 1 215 ? -7.055 -39.812 -9.219 1 92.88 215 ARG A C 1
ATOM 1640 O O . ARG A 1 215 ? -7.367 -41 -9.242 1 92.88 215 ARG A O 1
ATOM 1647 N N . GLU A 1 216 ? -7.398 -39 -10.141 1 94.25 216 GLU A N 1
ATOM 1648 C CA . GLU A 1 216 ? -8.125 -39.438 -11.336 1 94.25 216 GLU A CA 1
ATOM 1649 C C . GLU A 1 216 ? -7.328 -40.438 -12.133 1 94.25 216 GLU A C 1
ATOM 1651 O O . GLU A 1 216 ? -7.812 -41.562 -12.406 1 94.25 216 GLU A O 1
ATOM 1656 N N . TYR A 1 217 ? -6.113 -40.156 -12.438 1 94.75 217 TYR A N 1
ATOM 1657 C CA . TYR A 1 217 ? -5.312 -41.062 -13.273 1 94.75 217 TYR A CA 1
ATOM 1658 C C . TYR A 1 217 ? -4.844 -42.25 -12.477 1 94.75 217 TYR A C 1
ATOM 1660 O O . TYR A 1 217 ? -4.676 -43.344 -13.039 1 94.75 217 TYR A O 1
ATOM 1668 N N . GLY A 1 218 ? -4.676 -42.094 -11.219 1 94.12 218 GLY A N 1
ATOM 1669 C CA . GLY A 1 218 ? -4.445 -43.25 -10.391 1 94.12 218 GLY A CA 1
ATOM 1670 C C . GLY A 1 218 ? -5.57 -44.281 -10.477 1 94.12 218 GLY A C 1
ATOM 1671 O O . GLY A 1 218 ? -5.32 -45.469 -10.57 1 94.12 218 GLY A O 1
ATOM 1672 N N . GLY A 1 219 ? -6.762 -43.781 -10.43 1 93.75 219 GLY A N 1
ATOM 1673 C CA . GLY A 1 219 ? -7.926 -44.656 -10.555 1 93.75 219 GLY A CA 1
ATOM 1674 C C . GLY A 1 219 ? -8.078 -45.25 -11.93 1 93.75 219 GLY A C 1
ATOM 1675 O O . GLY A 1 219 ? -8.477 -46.406 -12.062 1 93.75 219 GLY A O 1
ATOM 1676 N N . ARG A 1 220 ? -7.715 -44.562 -12.984 1 94.38 220 ARG A N 1
ATOM 1677 C CA . ARG A 1 220 ? -7.852 -45.062 -14.359 1 94.38 220 ARG A CA 1
ATOM 1678 C C . ARG A 1 220 ? -6.938 -46.25 -14.609 1 94.38 220 ARG A C 1
ATOM 1680 O O . ARG A 1 220 ? -7.305 -47.188 -15.344 1 94.38 220 ARG A O 1
ATOM 1687 N N . ILE A 1 221 ? -5.781 -46.188 -14.016 1 94.06 221 ILE A N 1
ATOM 1688 C CA . ILE A 1 221 ? -4.816 -47.281 -14.227 1 94.06 221 ILE A CA 1
ATOM 1689 C C . ILE A 1 221 ? -5.441 -48.625 -13.828 1 94.06 221 ILE A C 1
ATOM 1691 O O . ILE A 1 221 ? -5.426 -49.562 -14.609 1 94.06 221 ILE A O 1
ATOM 1695 N N . ALA A 1 222 ? -6.027 -48.625 -12.68 1 92.38 222 ALA A N 1
ATOM 1696 C CA . ALA A 1 222 ? -6.66 -49.844 -12.203 1 92.38 222 ALA A CA 1
ATOM 1697 C C . ALA A 1 222 ? -7.871 -50.219 -13.055 1 92.38 222 ALA A C 1
ATOM 1699 O O . ALA A 1 222 ? -8.094 -51.375 -13.367 1 92.38 222 ALA A O 1
ATOM 1700 N N . SER A 1 223 ? -8.617 -49.219 -13.477 1 92.81 223 SER A N 1
ATOM 1701 C CA . SER A 1 223 ? -9.828 -49.469 -14.258 1 92.81 223 SER A CA 1
ATOM 1702 C C . SER A 1 223 ? -9.5 -50 -15.641 1 92.81 223 SER A C 1
ATOM 1704 O O . SER A 1 223 ? -10.281 -50.75 -16.219 1 92.81 223 SER A O 1
ATOM 1706 N N . GLN A 1 224 ? -8.406 -49.656 -16.141 1 92 224 GLN A N 1
ATOM 1707 C CA . GLN A 1 224 ? -8.039 -50 -17.516 1 92 224 GLN A CA 1
ATOM 1708 C C . GLN A 1 224 ? -7.547 -51.438 -17.609 1 92 224 GLN A C 1
ATOM 1710 O O . GLN A 1 224 ? -7.441 -52 -18.703 1 92 224 GLN A O 1
ATOM 1715 N N . ILE A 1 225 ? -7.242 -52.031 -16.469 1 90.25 225 ILE A N 1
ATOM 1716 C CA . ILE A 1 225 ? -6.887 -53.438 -16.484 1 90.25 225 ILE A CA 1
ATOM 1717 C C . ILE A 1 225 ? -8.016 -54.281 -15.875 1 90.25 225 ILE A C 1
ATOM 1719 O O . ILE A 1 225 ? -7.859 -55.469 -15.648 1 90.25 225 ILE A O 1
ATOM 1723 N N . MET A 1 226 ? -9.125 -53.688 -15.633 1 89.81 226 MET A N 1
ATOM 1724 C CA . MET A 1 226 ? -10.25 -54.344 -14.961 1 89.81 226 MET A CA 1
ATOM 1725 C C . MET A 1 226 ? -10.938 -55.312 -15.891 1 89.81 226 MET A C 1
ATOM 1727 O O . MET A 1 226 ? -11.312 -56.406 -15.469 1 89.81 226 MET A O 1
ATOM 1731 N N . ALA A 1 227 ? -11.078 -54.969 -17.156 1 89.25 227 ALA A N 1
ATOM 1732 C CA . ALA A 1 227 ? -11.828 -55.781 -18.109 1 89.25 227 ALA A CA 1
ATOM 1733 C C . ALA A 1 227 ? -11.203 -57.156 -18.266 1 89.25 227 ALA A C 1
ATOM 1735 O O . ALA A 1 227 ? -11.883 -58.188 -18.109 1 89.25 227 ALA A O 1
ATOM 1736 N N . PRO A 1 228 ? -9.898 -57.219 -18.484 1 88.69 228 PRO A N 1
ATOM 1737 C CA . PRO A 1 228 ? -9.297 -58.531 -18.578 1 88.69 228 PRO A CA 1
ATOM 1738 C C . PRO A 1 228 ? -9.344 -59.312 -17.25 1 88.69 228 PRO A C 1
ATOM 1740 O O . PRO A 1 228 ? -9.484 -60.531 -17.234 1 88.69 228 PRO A O 1
ATOM 1743 N N . VAL A 1 229 ? -9.281 -58.656 -16.172 1 87.81 229 VAL A N 1
ATOM 1744 C CA . VAL A 1 229 ? -9.359 -59.312 -14.859 1 87.81 229 VAL A CA 1
ATOM 1745 C C . VAL A 1 229 ? -10.766 -59.875 -14.648 1 87.81 229 VAL A C 1
ATOM 1747 O O . VAL A 1 229 ? -10.922 -61 -14.18 1 87.81 229 VAL A O 1
ATOM 1750 N N . ALA A 1 230 ? -11.742 -59.125 -14.992 1 85.12 230 ALA A N 1
ATOM 1751 C CA . ALA A 1 230 ? -13.133 -59.531 -14.836 1 85.12 230 ALA A CA 1
ATOM 1752 C C . ALA A 1 230 ? -13.469 -60.688 -15.766 1 85.12 230 ALA A C 1
ATOM 1754 O O . ALA A 1 230 ? -14.195 -61.625 -15.391 1 85.12 230 ALA A O 1
ATOM 1755 N N . ALA A 1 231 ? -12.945 -60.625 -16.984 1 84.38 231 ALA A N 1
ATOM 1756 C CA . ALA A 1 231 ? -13.234 -61.656 -17.984 1 84.38 231 ALA A CA 1
ATOM 1757 C C . ALA A 1 231 ? -12.328 -62.875 -17.812 1 84.38 231 ALA A C 1
ATOM 1759 O O . ALA A 1 231 ? -12.539 -63.906 -18.438 1 84.38 231 ALA A O 1
ATOM 1760 N N . ARG A 1 232 ? -11.328 -62.75 -16.953 1 82.88 232 ARG A N 1
ATOM 1761 C CA . ARG A 1 232 ? -10.344 -63.812 -16.75 1 82.88 232 ARG A CA 1
ATOM 1762 C C . ARG A 1 232 ? -9.719 -64.25 -18.062 1 82.88 232 ARG A C 1
ATOM 1764 O O . ARG A 1 232 ? -9.695 -65.438 -18.391 1 82.88 232 ARG A O 1
ATOM 1771 N N . GLN A 1 233 ? -9.344 -63.25 -18.859 1 88.5 233 GLN A N 1
ATOM 1772 C CA . GLN A 1 233 ? -8.688 -63.438 -20.141 1 88.5 233 GLN A CA 1
ATOM 1773 C C . GLN A 1 233 ? -7.312 -62.781 -20.156 1 88.5 233 GLN A C 1
ATOM 1775 O O . GLN A 1 233 ? -7.031 -61.906 -19.328 1 88.5 233 GLN A O 1
ATOM 1780 N N . PRO A 1 234 ? -6.488 -63.312 -21.016 1 90.06 234 PRO A N 1
ATOM 1781 C CA . PRO A 1 234 ? -5.18 -62.656 -21.109 1 90.06 234 PRO A CA 1
ATOM 1782 C C . PRO A 1 234 ? -5.289 -61.156 -21.391 1 90.06 234 PRO A C 1
ATOM 1784 O O . PRO A 1 234 ? -6.191 -60.719 -22.125 1 90.06 234 PRO A O 1
ATOM 1787 N N . MET A 1 235 ? -4.41 -60.406 -20.906 1 88.94 235 MET A N 1
ATOM 1788 C CA . MET A 1 235 ? -4.453 -58.938 -21 1 88.94 235 MET A CA 1
ATOM 1789 C C . MET A 1 235 ? -4.098 -58.5 -22.406 1 88.94 235 MET A C 1
ATOM 1791 O O . MET A 1 235 ? -2.973 -58.688 -22.875 1 88.94 235 MET A O 1
ATOM 1795 N N . PRO A 1 236 ? -5.043 -57.844 -23.016 1 87.25 236 PRO A N 1
ATOM 1796 C CA . PRO A 1 236 ? -4.734 -57.312 -24.344 1 87.25 236 PRO A CA 1
ATOM 1797 C C . PRO A 1 236 ? -3.678 -56.188 -24.297 1 87.25 236 PRO A C 1
ATOM 1799 O O . PRO A 1 236 ? -3.572 -55.469 -23.297 1 87.25 236 PRO A O 1
ATOM 1802 N N . VAL A 1 237 ? -2.932 -56 -25.328 1 83.69 237 VAL A N 1
ATOM 1803 C CA . VAL A 1 237 ? -1.886 -54.969 -25.438 1 83.69 237 VAL A CA 1
ATOM 1804 C C . VAL A 1 237 ? -2.494 -53.594 -25.281 1 83.69 237 VAL A C 1
ATOM 1806 O O . VAL A 1 237 ? -1.872 -52.688 -24.703 1 83.69 237 VAL A O 1
ATOM 1809 N N . GLN A 1 238 ? -3.672 -53.469 -25.703 1 85.25 238 GLN A N 1
ATOM 1810 C CA . GLN A 1 238 ? -4.336 -52.188 -25.641 1 85.25 238 GLN A CA 1
ATOM 1811 C C . GLN A 1 238 ? -4.543 -51.75 -24.188 1 85.25 238 GLN A C 1
ATOM 1813 O O . GLN A 1 238 ? -4.367 -50.562 -23.859 1 85.25 238 GLN A O 1
ATOM 1818 N N . SER A 1 239 ? -4.906 -52.656 -23.344 1 88.56 239 SER A N 1
ATOM 1819 C CA . SER A 1 239 ? -5.086 -52.344 -21.938 1 88.56 239 SER A CA 1
ATOM 1820 C C . SER A 1 239 ? -3.775 -51.906 -21.297 1 88.56 239 SER A C 1
ATOM 1822 O O . SER A 1 239 ? -3.758 -50.969 -20.484 1 88.56 239 SER A O 1
ATOM 1824 N N . LEU A 1 240 ? -2.75 -52.531 -21.719 1 87.31 240 LEU A N 1
ATOM 1825 C CA . LEU A 1 240 ? -1.435 -52.188 -21.188 1 87.31 240 LEU A CA 1
ATOM 1826 C C . LEU A 1 240 ? -1.004 -50.812 -21.656 1 87.31 240 LEU A C 1
ATOM 1828 O O . LEU A 1 240 ? -0.462 -50.031 -20.891 1 87.31 240 LEU A O 1
ATOM 1832 N N . VAL A 1 241 ? -1.262 -50.5 -22.875 1 88.44 241 VAL A N 1
ATOM 1833 C CA . VAL A 1 241 ? -0.91 -49.219 -23.469 1 88.44 241 VAL A CA 1
ATOM 1834 C C . VAL A 1 241 ? -1.68 -48.125 -22.766 1 88.44 241 VAL A C 1
ATOM 1836 O O . VAL A 1 241 ? -1.094 -47.094 -22.359 1 88.44 241 VAL A O 1
ATOM 1839 N N . ASP A 1 242 ? -2.908 -48.344 -22.531 1 90.19 242 ASP A N 1
ATOM 1840 C CA . ASP A 1 242 ? -3.748 -47.344 -21.891 1 90.19 242 ASP A CA 1
ATOM 1841 C C . ASP A 1 242 ? -3.312 -47.094 -20.453 1 90.19 242 ASP A C 1
ATOM 1843 O O . ASP A 1 242 ? -3.176 -45.938 -20.016 1 90.19 242 ASP A O 1
ATOM 1847 N N . ALA A 1 243 ? -3.076 -48.156 -19.75 1 91.81 243 ALA A N 1
ATOM 1848 C CA . ALA A 1 243 ? -2.646 -48.062 -18.359 1 91.81 243 ALA A CA 1
ATOM 1849 C C . ALA A 1 243 ? -1.295 -47.344 -18.25 1 91.81 243 ALA A C 1
ATOM 1851 O O . ALA A 1 243 ? -1.084 -46.531 -17.359 1 91.81 243 ALA A O 1
ATOM 1852 N N . THR A 1 244 ? -0.392 -47.625 -19.188 1 91.44 244 THR A N 1
ATOM 1853 C CA . THR A 1 244 ? 0.936 -47.031 -19.188 1 91.44 244 THR A CA 1
ATOM 1854 C C . THR A 1 244 ? 0.85 -45.531 -19.5 1 91.44 244 THR A C 1
ATOM 1856 O O . THR A 1 244 ? 1.594 -44.75 -18.938 1 91.44 244 THR A O 1
ATOM 1859 N N . ARG A 1 245 ? -0.011 -45.188 -20.359 1 91.38 245 ARG A N 1
ATOM 1860 C CA . ARG A 1 245 ? -0.223 -43.781 -20.672 1 91.38 245 ARG A CA 1
ATOM 1861 C C . ARG A 1 245 ? -0.72 -43.031 -19.438 1 91.38 245 ARG A C 1
ATOM 1863 O O . ARG A 1 245 ? -0.205 -41.938 -19.125 1 91.38 245 ARG A O 1
ATOM 1870 N N . SER A 1 246 ? -1.671 -43.594 -18.797 1 93.56 246 SER A N 1
ATOM 1871 C CA . SER A 1 246 ? -2.18 -42.969 -17.562 1 93.56 246 SER A CA 1
ATOM 1872 C C . SER A 1 246 ? -1.093 -42.906 -16.5 1 93.56 246 SER A C 1
ATOM 1874 O O . SER A 1 246 ? -1.021 -41.906 -15.758 1 93.56 246 SER A O 1
ATOM 1876 N N . ARG A 1 247 ? -0.318 -43.906 -16.453 1 92.69 247 ARG A N 1
ATOM 1877 C CA . ARG A 1 247 ? 0.803 -43.875 -15.516 1 92.69 247 ARG A CA 1
ATOM 1878 C C . ARG A 1 247 ? 1.771 -42.75 -15.828 1 92.69 247 ARG A C 1
ATOM 1880 O O . ARG A 1 247 ? 2.271 -42.094 -14.922 1 92.69 247 ARG A O 1
ATOM 1887 N N . GLY A 1 248 ? 2.07 -42.562 -17.078 1 90.31 248 GLY A N 1
ATOM 1888 C CA . GLY A 1 248 ? 2.902 -41.438 -17.469 1 90.31 248 GLY A CA 1
ATOM 1889 C C . GLY A 1 248 ? 2.352 -40.094 -17 1 90.31 248 GLY A C 1
ATOM 1890 O O . GLY A 1 248 ? 3.086 -39.25 -16.469 1 90.31 248 GLY A O 1
ATOM 1891 N N . ARG A 1 249 ? 1.106 -39.906 -17.203 1 91.38 249 ARG A N 1
ATOM 1892 C CA . ARG A 1 249 ? 0.448 -38.688 -16.766 1 91.38 249 ARG A CA 1
ATOM 1893 C C . ARG A 1 249 ? 0.581 -38.531 -15.25 1 91.38 249 ARG A C 1
ATOM 1895 O O . ARG A 1 249 ? 0.894 -37.438 -14.773 1 91.38 249 ARG A O 1
ATOM 1902 N N . LEU A 1 250 ? 0.348 -39.625 -14.617 1 93 250 LEU A N 1
ATOM 1903 C CA . LEU A 1 250 ? 0.409 -39.625 -13.156 1 93 250 LEU A CA 1
ATOM 1904 C C . LEU A 1 250 ? 1.808 -39.25 -12.672 1 93 250 LEU A C 1
ATOM 1906 O O . LEU A 1 250 ? 1.958 -38.438 -11.75 1 93 250 LEU A O 1
ATOM 1910 N N . LEU A 1 251 ? 2.801 -39.781 -13.25 1 91.06 251 LEU A N 1
ATOM 1911 C CA . LEU A 1 251 ? 4.18 -39.531 -12.852 1 91.06 251 LEU A CA 1
ATOM 1912 C C . LEU A 1 251 ? 4.547 -38.062 -13.094 1 91.06 251 LEU A C 1
ATOM 1914 O O . LEU A 1 251 ? 5.234 -37.438 -12.273 1 91.06 251 LEU A O 1
ATOM 1918 N N . GLU A 1 252 ? 4.074 -37.562 -14.148 1 92.19 252 GLU A N 1
ATOM 1919 C CA . GLU A 1 252 ? 4.348 -36.156 -14.438 1 92.19 252 GLU A CA 1
ATOM 1920 C C . GLU A 1 252 ? 3.678 -35.25 -13.414 1 92.19 252 GLU A C 1
ATOM 1922 O O . GLU A 1 252 ? 4.289 -34.281 -12.938 1 92.19 252 GLU A O 1
ATOM 1927 N N . LEU A 1 253 ? 2.463 -35.531 -13.125 1 93.44 253 LEU A N 1
ATOM 1928 C CA . LEU A 1 253 ? 1.735 -34.75 -12.133 1 93.44 253 LEU A CA 1
ATOM 1929 C C . LEU A 1 253 ? 2.461 -34.781 -10.789 1 93.44 253 LEU A C 1
ATOM 1931 O O . LEU A 1 253 ? 2.594 -33.75 -10.133 1 93.44 253 LEU A O 1
ATOM 1935 N N . TRP A 1 254 ? 2.902 -35.938 -10.461 1 91.88 254 TRP A N 1
ATOM 1936 C CA . TRP A 1 254 ? 3.611 -36.094 -9.195 1 91.88 254 TRP A CA 1
ATOM 1937 C C . TRP A 1 254 ? 4.906 -35.312 -9.195 1 91.88 254 TRP A C 1
ATOM 1939 O O . TRP A 1 254 ? 5.246 -34.656 -8.203 1 91.88 254 TRP A O 1
ATOM 1949 N N . GLN A 1 255 ? 5.559 -35.281 -10.266 1 89.75 255 GLN A N 1
ATOM 1950 C CA . GLN A 1 255 ? 6.812 -34.531 -10.406 1 89.75 255 GLN A CA 1
ATOM 1951 C C . GLN A 1 255 ? 6.574 -33.031 -10.305 1 89.75 255 GLN A C 1
ATOM 1953 O O . GLN A 1 255 ? 7.355 -32.312 -9.68 1 89.75 255 GLN A O 1
ATOM 1958 N N . LEU A 1 256 ? 5.516 -32.594 -10.898 1 90.25 256 LEU A N 1
ATOM 1959 C CA . LEU A 1 256 ? 5.199 -31.172 -10.898 1 90.25 256 LEU A CA 1
ATOM 1960 C C . LEU A 1 256 ? 4.691 -30.734 -9.523 1 90.25 256 LEU A C 1
ATOM 1962 O O . LEU A 1 256 ? 4.98 -29.625 -9.086 1 90.25 256 LEU A O 1
ATOM 1966 N N . ALA A 1 257 ? 3.955 -31.547 -8.883 1 88.75 257 ALA A N 1
ATOM 1967 C CA . ALA A 1 257 ? 3.338 -31.219 -7.605 1 88.75 257 ALA A CA 1
ATOM 1968 C C . ALA A 1 257 ? 4.379 -31.156 -6.488 1 88.75 257 ALA A C 1
ATOM 1970 O O . ALA A 1 257 ? 4.184 -30.484 -5.48 1 88.75 257 ALA A O 1
ATOM 1971 N N . GLY A 1 258 ? 5.457 -31.781 -6.602 1 84.38 258 GLY A N 1
ATOM 1972 C CA . GLY A 1 258 ? 6.477 -31.891 -5.57 1 84.38 258 GLY A CA 1
ATOM 1973 C C . GLY A 1 258 ? 6.926 -30.547 -5.035 1 84.38 258 GLY A C 1
ATOM 1974 O O . GLY A 1 258 ? 6.746 -30.25 -3.852 1 84.38 258 GLY A O 1
ATOM 1975 N N . PRO A 1 259 ? 7.363 -29.734 -5.922 1 77.56 259 PRO A N 1
ATOM 1976 C CA . PRO A 1 259 ? 7.812 -28.406 -5.469 1 77.56 259 PRO A CA 1
ATOM 1977 C C . PRO A 1 259 ? 6.652 -27.453 -5.184 1 77.56 259 PRO A C 1
ATOM 1979 O O . PRO A 1 259 ? 6.836 -26.438 -4.508 1 77.56 259 PRO A O 1
ATOM 1982 N N . ALA A 1 260 ? 5.508 -27.812 -5.578 1 81.06 260 ALA A N 1
ATOM 1983 C CA . ALA A 1 260 ? 4.414 -26.844 -5.562 1 81.06 260 ALA A CA 1
ATOM 1984 C C . ALA A 1 260 ? 3.514 -27.047 -4.348 1 81.06 260 ALA A C 1
ATOM 1986 O O . ALA A 1 260 ? 2.816 -26.125 -3.914 1 81.06 260 ALA A O 1
ATOM 1987 N N . TYR A 1 261 ? 3.643 -28.203 -3.74 1 78.25 261 TYR A N 1
ATOM 1988 C CA . TYR A 1 261 ? 2.662 -28.531 -2.709 1 78.25 261 TYR A CA 1
ATOM 1989 C C . TYR A 1 261 ? 2.898 -27.688 -1.457 1 78.25 261 TYR A C 1
ATOM 1991 O O . TYR A 1 261 ? 1.961 -27.406 -0.711 1 78.25 261 TYR A O 1
ATOM 1999 N N . ASN A 1 262 ? 4.121 -27.25 -1.247 1 77.25 262 ASN A N 1
ATOM 2000 C CA . ASN A 1 262 ? 4.449 -26.484 -0.047 1 77.25 262 ASN A CA 1
ATOM 2001 C C . ASN A 1 262 ? 4.75 -25.016 -0.375 1 77.25 262 ASN A C 1
ATOM 2003 O O . ASN A 1 262 ? 5.648 -24.422 0.214 1 77.25 262 ASN A O 1
ATOM 2007 N N . MET A 1 263 ? 3.973 -24.5 -1.272 1 80.12 263 MET A N 1
ATOM 2008 C CA . MET A 1 263 ? 4.23 -23.172 -1.813 1 80.12 263 MET A CA 1
ATOM 2009 C C . MET A 1 263 ? 4.059 -22.109 -0.737 1 80.12 263 MET A C 1
ATOM 2011 O O . MET A 1 263 ? 4.645 -21.016 -0.829 1 80.12 263 MET A O 1
ATOM 2015 N N . PHE A 1 264 ? 3.277 -22.391 0.303 1 78.94 264 PHE A N 1
ATOM 2016 C CA . PHE A 1 264 ? 3.039 -21.391 1.349 1 78.94 264 PHE A CA 1
ATOM 2017 C C . PHE A 1 264 ? 3.904 -21.688 2.57 1 78.94 264 PHE A C 1
ATOM 2019 O O . PHE A 1 264 ? 3.631 -21.172 3.662 1 78.94 264 PHE A O 1
ATOM 2026 N N . GLY A 1 265 ? 4.871 -22.531 2.377 1 79.12 265 GLY A N 1
ATOM 2027 C CA . GLY A 1 265 ? 5.773 -22.859 3.471 1 79.12 265 GLY A CA 1
ATOM 2028 C C . GLY A 1 265 ? 5.605 -24.281 3.973 1 79.12 265 GLY A C 1
ATOM 2029 O O . GLY A 1 265 ? 4.727 -25.016 3.508 1 79.12 265 GLY A O 1
ATOM 2030 N N . ALA A 1 266 ? 6.395 -24.5 4.93 1 80 266 ALA A N 1
ATOM 2031 C CA . ALA A 1 266 ? 6.422 -25.859 5.445 1 80 266 ALA A CA 1
ATOM 2032 C C . ALA A 1 266 ? 5.273 -26.094 6.418 1 80 266 ALA A C 1
ATOM 2034 O O . ALA A 1 266 ? 5.168 -25.422 7.445 1 80 266 ALA A O 1
ATOM 2035 N N . VAL A 1 267 ? 4.371 -27.047 6.016 1 87.75 267 VAL A N 1
ATOM 2036 C CA . VAL A 1 267 ? 3.252 -27.484 6.84 1 87.75 267 VAL A CA 1
ATOM 2037 C C . VAL A 1 267 ? 3.389 -28.984 7.141 1 87.75 267 VAL A C 1
ATOM 2039 O O . VAL A 1 267 ? 3.293 -29.812 6.234 1 87.75 267 VAL A O 1
ATOM 2042 N N . PRO A 1 268 ? 3.547 -29.297 8.352 1 90.62 268 PRO A N 1
ATOM 2043 C CA . PRO A 1 268 ? 3.811 -30.688 8.711 1 90.62 268 PRO A CA 1
ATOM 2044 C C . PRO A 1 268 ? 2.723 -31.641 8.219 1 90.62 268 PRO A C 1
ATOM 2046 O O . PRO A 1 268 ? 3.027 -32.719 7.727 1 90.62 268 PRO A O 1
ATOM 2049 N N . ALA A 1 269 ? 1.499 -31.203 8.367 1 92.25 269 ALA A N 1
ATOM 2050 C CA . ALA A 1 269 ? 0.399 -32.062 7.926 1 92.25 269 ALA A CA 1
ATOM 2051 C C . ALA A 1 269 ? 0.489 -32.344 6.43 1 92.25 269 ALA A C 1
ATOM 2053 O O . ALA A 1 269 ? 0.197 -33.469 5.984 1 92.25 269 ALA A O 1
ATOM 2054 N N . LEU A 1 270 ? 0.842 -31.391 5.727 1 91.81 270 LEU A N 1
ATOM 2055 C CA . LEU A 1 270 ? 0.969 -31.531 4.277 1 91.81 270 LEU A CA 1
ATOM 2056 C C . LEU A 1 270 ? 2.174 -32.406 3.918 1 91.81 270 LEU A C 1
ATOM 2058 O O . LEU A 1 270 ? 2.107 -33.219 2.992 1 91.81 270 LEU A O 1
ATOM 2062 N N . GLU A 1 271 ? 3.234 -32.25 4.598 1 91.81 271 GLU A N 1
ATOM 2063 C CA . GLU A 1 271 ? 4.426 -33.062 4.391 1 91.81 271 GLU A CA 1
ATOM 2064 C C . GLU A 1 271 ? 4.145 -34.531 4.664 1 91.81 271 GLU A C 1
ATOM 2066 O O . GLU A 1 271 ? 4.57 -35.406 3.904 1 91.81 271 GLU A O 1
ATOM 2071 N N . GLN A 1 272 ? 3.432 -34.719 5.688 1 93.31 272 GLN A N 1
ATOM 2072 C CA . GLN A 1 272 ? 3.061 -36.094 6.031 1 93.31 272 GLN A CA 1
ATOM 2073 C C . GLN A 1 272 ? 2.135 -36.688 4.977 1 93.31 272 GLN A C 1
ATOM 2075 O O . GLN A 1 272 ? 2.301 -37.844 4.586 1 93.31 272 GLN A O 1
ATOM 2080 N N . ALA A 1 273 ? 1.188 -35.906 4.543 1 93.94 273 ALA A N 1
ATOM 2081 C CA . ALA A 1 273 ? 0.258 -36.375 3.52 1 93.94 273 ALA A CA 1
ATOM 2082 C C . ALA A 1 273 ? 0.99 -36.719 2.221 1 93.94 273 ALA A C 1
ATOM 2084 O O . ALA A 1 273 ? 0.68 -37.719 1.562 1 93.94 273 ALA A O 1
ATOM 2085 N N . TYR A 1 274 ? 1.921 -35.938 1.898 1 92.88 274 TYR A N 1
ATOM 2086 C CA . TYR A 1 274 ? 2.707 -36.125 0.688 1 92.88 274 TYR A CA 1
ATOM 2087 C C . TYR A 1 274 ? 3.539 -37.406 0.795 1 92.88 274 TYR A C 1
ATOM 2089 O O . TYR A 1 274 ? 3.588 -38.219 -0.144 1 92.88 274 TYR A O 1
ATOM 2097 N N . ALA A 1 275 ? 4.141 -37.594 1.89 1 92.81 275 ALA A N 1
ATOM 2098 C CA . ALA A 1 275 ? 4.945 -38.812 2.123 1 92.81 275 ALA A CA 1
ATOM 2099 C C . ALA A 1 275 ? 4.086 -40.062 2.092 1 92.81 275 ALA A C 1
ATOM 2101 O O . ALA A 1 275 ? 4.469 -41.062 1.494 1 92.81 275 ALA A O 1
ATOM 2102 N N . ASP A 1 276 ? 2.973 -39.969 2.686 1 93.62 276 ASP A N 1
ATOM 2103 C CA . ASP A 1 276 ? 2.045 -41.094 2.709 1 93.62 276 ASP A CA 1
ATOM 2104 C C . ASP A 1 276 ? 1.599 -41.469 1.298 1 93.62 276 ASP A C 1
ATOM 2106 O O . ASP A 1 276 ? 1.52 -42.656 0.96 1 93.62 276 ASP A O 1
ATOM 2110 N N . ALA A 1 277 ? 1.256 -40.438 0.534 1 93.69 277 ALA A N 1
ATOM 2111 C CA . ALA A 1 277 ? 0.854 -40.688 -0.849 1 93.69 277 ALA A CA 1
ATOM 2112 C C . ALA A 1 277 ? 1.979 -41.375 -1.636 1 93.69 277 ALA A C 1
ATOM 2114 O O . ALA A 1 277 ? 1.736 -42.281 -2.424 1 93.69 277 ALA A O 1
ATOM 2115 N N . GLY A 1 278 ? 3.191 -40.969 -1.369 1 92.12 278 GLY A N 1
ATOM 2116 C CA . GLY A 1 278 ? 4.348 -41.531 -2.027 1 92.12 278 GLY A CA 1
ATOM 2117 C C . GLY A 1 278 ? 4.555 -43 -1.676 1 92.12 278 GLY A C 1
ATOM 2118 O O . GLY A 1 278 ? 4.73 -43.844 -2.562 1 92.12 278 GLY A O 1
ATOM 2119 N N . HIS A 1 279 ? 4.395 -43.344 -0.497 1 91.88 279 HIS A N 1
ATOM 2120 C CA . HIS A 1 279 ? 4.672 -44.688 -0.018 1 91.88 279 HIS A CA 1
ATOM 2121 C C . HIS A 1 279 ? 3.525 -45.656 -0.348 1 91.88 279 HIS A C 1
ATOM 2123 O O . HIS A 1 279 ? 3.75 -46.75 -0.846 1 91.88 279 HIS A O 1
ATOM 2129 N N . GLN A 1 280 ? 2.395 -45.188 -0.106 1 92.5 280 GLN A N 1
ATOM 2130 C CA . GLN A 1 280 ? 1.254 -46.094 -0.214 1 92.5 280 GLN A CA 1
ATOM 2131 C C . GLN A 1 280 ? 0.816 -46.25 -1.667 1 92.5 280 GLN A C 1
ATOM 2133 O O . GLN A 1 280 ? 0.636 -47.375 -2.145 1 92.5 280 GLN A O 1
ATOM 2138 N N . PHE A 1 281 ? 0.719 -45.188 -2.318 1 91.62 281 PHE A N 1
ATOM 2139 C CA . PHE A 1 281 ? 0.196 -45.312 -3.676 1 91.62 281 PHE A CA 1
ATOM 2140 C C . PHE A 1 281 ? 1.304 -45.688 -4.648 1 91.62 281 PHE A C 1
ATOM 2142 O O . PHE A 1 281 ? 1.18 -46.688 -5.383 1 91.62 281 PHE A O 1
ATOM 2149 N N . PHE A 1 282 ? 2.381 -45 -4.648 1 88.31 282 PHE A N 1
ATOM 2150 C CA . PHE A 1 282 ? 3.432 -45.219 -5.633 1 88.31 282 PHE A CA 1
ATOM 2151 C C . PHE A 1 282 ? 4.262 -46.438 -5.262 1 88.31 282 PHE A C 1
ATOM 2153 O O . PHE A 1 282 ? 4.824 -47.125 -6.137 1 88.31 282 PHE A O 1
ATOM 2160 N N . GLY A 1 283 ? 4.258 -46.781 -4.039 1 86.94 283 GLY A N 1
ATOM 2161 C CA . GLY A 1 283 ? 4.945 -48 -3.615 1 86.94 283 GLY A CA 1
ATOM 2162 C C . GLY A 1 283 ? 4.082 -49.25 -3.701 1 86.94 283 GLY A C 1
ATOM 2163 O O . GLY A 1 283 ? 4.309 -50.094 -4.547 1 86.94 283 GLY A O 1
ATOM 2164 N N . GLN A 1 284 ? 2.957 -49.156 -3.025 1 89.75 284 GLN A N 1
ATOM 2165 C CA . GLN A 1 284 ? 2.105 -50.344 -2.906 1 89.75 284 GLN A CA 1
ATOM 2166 C C . GLN A 1 284 ? 1.077 -50.406 -4.031 1 89.75 284 GLN A C 1
ATOM 2168 O O . GLN A 1 284 ? 0.902 -51.438 -4.672 1 89.75 284 GLN A O 1
ATOM 2173 N N . GLY A 1 285 ? 0.448 -49.312 -4.246 1 91.31 285 GLY A N 1
ATOM 2174 C CA . GLY A 1 285 ? -0.615 -49.281 -5.238 1 91.31 285 GLY A CA 1
ATOM 2175 C C . GLY A 1 285 ? -0.146 -49.656 -6.629 1 91.31 285 GLY A C 1
ATOM 2176 O O . GLY A 1 285 ? -0.658 -50.594 -7.227 1 91.31 285 GLY A O 1
ATOM 2177 N N . LEU A 1 286 ? 0.827 -49.031 -7.133 1 91.19 286 LEU A N 1
ATOM 2178 C CA . LEU A 1 286 ? 1.317 -49.281 -8.484 1 91.19 286 LEU A CA 1
ATOM 2179 C C . LEU A 1 286 ? 1.965 -50.656 -8.578 1 91.19 286 LEU A C 1
ATOM 2181 O O . LEU A 1 286 ? 1.891 -51.312 -9.617 1 91.19 286 LEU A O 1
ATOM 2185 N N . SER A 1 287 ? 2.557 -51.094 -7.457 1 91.06 287 SER A N 1
ATOM 2186 C CA . SER A 1 287 ? 3.146 -52.438 -7.434 1 91.06 287 SER A CA 1
ATOM 2187 C C . SER A 1 287 ? 2.08 -53.5 -7.582 1 91.06 287 SER A C 1
ATOM 2189 O O . SER A 1 287 ? 2.316 -54.562 -8.211 1 91.06 287 SER A O 1
ATOM 2191 N N . MET A 1 288 ? 1.012 -53.25 -6.992 1 91.75 288 MET A N 1
ATOM 2192 C CA . MET A 1 288 ? -0.114 -54.156 -7.113 1 91.75 288 MET A CA 1
ATOM 2193 C C . MET A 1 288 ? -0.525 -54.344 -8.57 1 91.75 288 MET A C 1
ATOM 2195 O O . MET A 1 288 ? -0.767 -55.438 -9.031 1 91.75 288 MET A O 1
ATOM 2199 N N . ILE A 1 289 ? -0.592 -53.25 -9.289 1 91.56 289 ILE A N 1
ATOM 2200 C CA . ILE A 1 289 ? -0.963 -53.281 -10.703 1 91.56 289 ILE A CA 1
ATOM 2201 C C . ILE A 1 289 ? 0.107 -54 -11.508 1 91.56 289 ILE A C 1
ATOM 2203 O O . ILE A 1 289 ? -0.211 -54.844 -12.375 1 91.56 289 ILE A O 1
ATOM 2207 N N . ASP A 1 290 ? 1.354 -53.75 -11.18 1 90.31 290 ASP A N 1
ATOM 2208 C CA . ASP A 1 290 ? 2.459 -54.406 -11.883 1 90.31 290 ASP A CA 1
ATOM 2209 C C . ASP A 1 290 ? 2.422 -55.906 -11.695 1 90.31 290 ASP A C 1
ATOM 2211 O O . ASP A 1 290 ? 2.641 -56.656 -12.648 1 90.31 290 ASP A O 1
ATOM 2215 N N . SER A 1 291 ? 2.102 -56.281 -10.531 1 89.44 291 SER A N 1
ATOM 2216 C CA . SER A 1 291 ? 2.02 -57.688 -10.227 1 89.44 291 SER A CA 1
ATOM 2217 C C . SER A 1 291 ? 0.88 -58.375 -10.992 1 89.44 291 SER A C 1
ATOM 2219 O O . SER A 1 291 ? 1.044 -59.469 -11.531 1 89.44 291 SER A O 1
ATOM 2221 N N . LEU A 1 292 ? -0.22 -57.719 -11.07 1 89.56 292 LEU A N 1
ATOM 2222 C CA . LEU A 1 292 ? -1.38 -58.281 -11.766 1 89.56 292 LEU A CA 1
ATOM 2223 C C . LEU A 1 292 ? -1.125 -58.375 -13.266 1 89.56 292 LEU A C 1
ATOM 2225 O O . LEU A 1 292 ? -1.545 -59.344 -13.914 1 89.56 292 LEU A O 1
ATOM 2229 N N . VAL A 1 293 ? -0.492 -57.375 -13.766 1 88 293 VAL A N 1
ATOM 2230 C CA . VAL A 1 293 ? -0.162 -57.344 -15.188 1 88 293 VAL A CA 1
ATOM 2231 C C . VAL A 1 293 ? 0.814 -58.469 -15.508 1 88 293 VAL A C 1
ATOM 2233 O O . VAL A 1 293 ? 0.656 -59.188 -16.516 1 88 293 VAL A O 1
ATOM 2236 N N . ALA A 1 294 ? 1.779 -58.656 -14.664 1 86.5 294 ALA A N 1
ATOM 2237 C CA . ALA A 1 294 ? 2.773 -59.688 -14.875 1 86.5 294 ALA A CA 1
ATOM 2238 C C . ALA A 1 294 ? 2.131 -61.062 -14.836 1 86.5 294 ALA A C 1
ATOM 2240 O O . ALA A 1 294 ? 2.502 -61.969 -15.609 1 86.5 294 ALA A O 1
ATOM 2241 N N . GLN A 1 295 ? 1.14 -61.25 -14.031 1 85.31 295 GLN A N 1
ATOM 2242 C CA . GLN A 1 295 ? 0.461 -62.531 -13.867 1 85.31 295 GLN A CA 1
ATOM 2243 C C . GLN A 1 295 ? -0.433 -62.844 -15.062 1 85.31 295 GLN A C 1
ATOM 2245 O O . GLN A 1 295 ? -0.453 -63.969 -15.555 1 85.31 295 GLN A O 1
ATOM 2250 N N . GLY A 1 296 ? -1.146 -61.844 -15.516 1 80.56 296 GLY A N 1
ATOM 2251 C CA . GLY A 1 296 ? -2.25 -62.094 -16.438 1 80.56 296 GLY A CA 1
ATOM 2252 C C . GLY A 1 296 ? -1.872 -61.875 -17.891 1 80.56 296 GLY A C 1
ATOM 2253 O O . GLY A 1 296 ? -2.688 -62.094 -18.797 1 80.56 296 GLY A O 1
ATOM 2254 N N . ARG A 1 297 ? -0.662 -61.469 -18.156 1 79 297 ARG A N 1
ATOM 2255 C CA . ARG A 1 297 ? -0.287 -61.094 -19.516 1 79 297 ARG A CA 1
ATOM 2256 C C . ARG A 1 297 ? -0.451 -62.25 -20.484 1 79 297 ARG A C 1
ATOM 2258 O O . ARG A 1 297 ? -1.054 -62.094 -21.547 1 79 297 ARG A O 1
ATOM 2265 N N . VAL A 1 298 ? -0.128 -63.5 -20.031 1 77 298 VAL A N 1
ATOM 2266 C CA . VAL A 1 298 ? -0.15 -64.625 -20.953 1 77 298 VAL A CA 1
ATOM 2267 C C . VAL A 1 298 ? -1.211 -65.625 -20.516 1 77 298 VAL A C 1
ATOM 2269 O O . VAL A 1 298 ? -2.004 -66.125 -21.344 1 77 298 VAL A O 1
ATOM 2272 N N . SER A 1 299 ? -1.416 -65.812 -19.281 1 80.5 299 SER A N 1
ATOM 2273 C CA . SER A 1 299 ? -2.223 -66.938 -18.797 1 80.5 299 SER A CA 1
ATOM 2274 C C . SER A 1 299 ? -3.684 -66.562 -18.625 1 80.5 299 SER A C 1
ATOM 2276 O O . SER A 1 299 ? -4.578 -67.375 -18.703 1 80.5 299 SER A O 1
ATOM 2278 N N . GLY A 1 300 ? -3.91 -65.312 -18.422 1 81.38 300 GLY A N 1
ATOM 2279 C CA . GLY A 1 300 ? -5.258 -64.875 -18.078 1 81.38 300 GLY A CA 1
ATOM 2280 C C . GLY A 1 300 ? -5.652 -65.188 -16.656 1 81.38 300 GLY A C 1
ATOM 2281 O O . GLY A 1 300 ? -6.805 -65 -16.266 1 81.38 300 GLY A O 1
ATOM 2282 N N . ASN A 1 301 ? -4.746 -65.812 -15.914 1 86.12 301 ASN A N 1
ATOM 2283 C CA . ASN A 1 301 ? -4.988 -66.125 -14.508 1 86.12 301 ASN A CA 1
ATOM 2284 C C . ASN A 1 301 ? -4.57 -64.938 -13.602 1 86.12 301 ASN A C 1
ATOM 2286 O O . ASN A 1 301 ? -3.395 -64.562 -13.562 1 86.12 301 ASN A O 1
ATOM 2290 N N . TYR A 1 302 ? -5.504 -64.375 -12.938 1 89.62 302 TYR A N 1
ATOM 2291 C CA . TYR A 1 302 ? -5.242 -63.25 -12.039 1 89.62 302 TYR A CA 1
ATOM 2292 C C . TYR A 1 302 ? -5.414 -63.656 -10.586 1 89.62 302 TYR A C 1
ATOM 2294 O O . TYR A 1 302 ? -6.301 -64.438 -10.266 1 89.62 302 TYR A O 1
ATOM 2302 N N . SER A 1 303 ? -4.613 -63.188 -9.719 1 88.56 303 SER A N 1
ATOM 2303 C CA . SER A 1 303 ? -4.602 -63.562 -8.312 1 88.56 303 SER A CA 1
ATOM 2304 C C . SER A 1 303 ? -5.766 -62.906 -7.559 1 88.56 303 SER A C 1
ATOM 2306 O O . SER A 1 303 ? -6.074 -63.312 -6.434 1 88.56 303 SER A O 1
ATOM 2308 N N . MET A 1 304 ? -6.426 -61.969 -8.203 1 88.81 304 MET A N 1
ATOM 2309 C CA . MET A 1 304 ? -7.496 -61.219 -7.523 1 88.81 304 MET A CA 1
ATOM 2310 C C . MET A 1 304 ? -8.742 -61.156 -8.398 1 88.81 304 MET A C 1
ATOM 2312 O O . MET A 1 304 ? -8.641 -61.125 -9.625 1 88.81 304 MET A O 1
ATOM 2316 N N . THR A 1 305 ? -9.906 -61.094 -7.66 1 85.31 305 THR A N 1
ATOM 2317 C CA . THR A 1 305 ? -11.164 -60.781 -8.336 1 85.31 305 THR A CA 1
ATOM 2318 C C . THR A 1 305 ? -11.32 -59.281 -8.547 1 85.31 305 THR A C 1
ATOM 2320 O O . THR A 1 305 ? -10.594 -58.469 -7.949 1 85.31 305 THR A O 1
ATOM 2323 N N . PRO A 1 306 ? -12.188 -58.938 -9.438 1 85.06 306 PRO A N 1
ATOM 2324 C CA . PRO A 1 306 ? -12.43 -57.5 -9.633 1 85.06 306 PRO A CA 1
ATOM 2325 C C . PRO A 1 306 ? -12.789 -56.781 -8.336 1 85.06 306 PRO A C 1
ATOM 2327 O O . PRO A 1 306 ? -12.305 -55.688 -8.078 1 85.06 306 PRO A O 1
ATOM 2330 N N . THR A 1 307 ? -13.586 -57.375 -7.531 1 85.69 307 THR A N 1
ATOM 2331 C CA . THR A 1 307 ? -14.008 -56.781 -6.27 1 85.69 307 THR A CA 1
ATOM 2332 C C . THR A 1 307 ? -12.828 -56.656 -5.305 1 85.69 307 THR A C 1
ATOM 2334 O O . THR A 1 307 ? -12.664 -55.656 -4.625 1 85.69 307 THR A O 1
ATOM 2337 N N . GLU A 1 308 ? -12.047 -57.656 -5.246 1 89.38 308 GLU A N 1
ATOM 2338 C CA . GLU A 1 308 ? -10.859 -57.656 -4.391 1 89.38 308 GLU A CA 1
ATOM 2339 C C . GLU A 1 308 ? -9.867 -56.594 -4.852 1 89.38 308 GLU A C 1
ATOM 2341 O O . GLU A 1 308 ? -9.289 -55.875 -4.031 1 89.38 308 GLU A O 1
ATOM 2346 N N . LEU A 1 309 ? -9.695 -56.531 -6.148 1 90.12 309 LEU A N 1
ATOM 2347 C CA . LEU A 1 309 ? -8.812 -55.531 -6.715 1 90.12 309 LEU A CA 1
ATOM 2348 C C . LEU A 1 309 ? -9.289 -54.125 -6.363 1 90.12 309 LEU A C 1
ATOM 2350 O O . LEU A 1 309 ? -8.508 -53.281 -5.895 1 90.12 309 LEU A O 1
ATOM 2354 N N . THR A 1 310 ? -10.539 -53.875 -6.547 1 88.81 310 THR A N 1
ATOM 2355 C CA . THR A 1 310 ? -11.109 -52.562 -6.27 1 88.81 310 THR A CA 1
ATOM 2356 C C . THR A 1 310 ? -10.938 -52.219 -4.797 1 88.81 310 THR A C 1
ATOM 2358 O O . THR A 1 310 ? -10.461 -51.125 -4.473 1 88.81 310 THR A O 1
ATOM 2361 N N . ASN A 1 311 ? -11.242 -53.094 -3.914 1 88.94 311 ASN A N 1
ATOM 2362 C CA . ASN A 1 311 ? -11.188 -52.812 -2.482 1 88.94 311 ASN A CA 1
ATOM 2363 C C . ASN A 1 311 ? -9.758 -52.562 -2.014 1 88.94 311 ASN A C 1
ATOM 2365 O O . ASN A 1 311 ? -9.508 -51.625 -1.246 1 88.94 311 ASN A O 1
ATOM 2369 N N . ARG A 1 312 ? -8.859 -53.312 -2.502 1 91.44 312 ARG A N 1
ATOM 2370 C CA . ARG A 1 312 ? -7.469 -53.188 -2.088 1 91.44 312 ARG A CA 1
ATOM 2371 C C . ARG A 1 312 ? -6.824 -51.969 -2.736 1 91.44 312 ARG A C 1
ATOM 2373 O O . ARG A 1 312 ? -6.094 -51.219 -2.08 1 91.44 312 ARG A O 1
ATOM 2380 N N . TYR A 1 313 ? -7.133 -51.719 -3.975 1 93.5 313 TYR A N 1
ATOM 2381 C CA . TYR A 1 313 ? -6.512 -50.625 -4.715 1 93.5 313 TYR A CA 1
ATOM 2382 C C . TYR A 1 313 ? -7.07 -49.281 -4.266 1 93.5 313 TYR A C 1
ATOM 2384 O O . TYR A 1 313 ? -6.328 -48.312 -4.145 1 93.5 313 TYR A O 1
ATOM 2392 N N . VAL A 1 314 ? -8.359 -49.219 -4.039 1 90.56 314 VAL A N 1
ATOM 2393 C CA . VAL A 1 314 ? -8.992 -47.969 -3.643 1 90.56 314 VAL A CA 1
ATOM 2394 C C . VAL A 1 314 ? -8.406 -47.469 -2.318 1 90.56 314 VAL A C 1
ATOM 2396 O O . VAL A 1 314 ? -8.258 -46.281 -2.102 1 90.56 314 VAL A O 1
ATOM 2399 N N . ARG A 1 315 ? -8.023 -48.406 -1.471 1 91.69 315 ARG A N 1
ATOM 2400 C CA . ARG A 1 315 ? -7.395 -48.031 -0.206 1 91.69 315 ARG A CA 1
ATOM 2401 C C . ARG A 1 315 ? -6.074 -47.312 -0.443 1 91.69 315 ARG A C 1
ATOM 2403 O O . ARG A 1 315 ? -5.703 -46.406 0.326 1 91.69 315 ARG A O 1
ATOM 2410 N N . THR A 1 316 ? -5.395 -47.625 -1.497 1 93.56 316 THR A N 1
ATOM 2411 C CA . THR A 1 316 ? -4.117 -47 -1.803 1 93.56 316 THR A CA 1
ATOM 2412 C C . THR A 1 316 ? -4.324 -45.625 -2.453 1 93.56 316 THR A C 1
ATOM 2414 O O . THR A 1 316 ? -3.389 -44.812 -2.547 1 93.56 316 THR A O 1
ATOM 2417 N N . LEU A 1 317 ? -5.535 -45.344 -2.887 1 93.62 317 LEU A N 1
ATOM 2418 C CA . LEU A 1 317 ? -5.852 -44.031 -3.48 1 93.62 317 LEU A CA 1
ATOM 2419 C C . LEU A 1 317 ? -6.207 -43 -2.404 1 93.62 317 LEU A C 1
ATOM 2421 O O . LEU A 1 317 ? -6.168 -41.812 -2.65 1 93.62 317 LEU A O 1
ATOM 2425 N N . GLU A 1 318 ? -6.551 -43.469 -1.255 1 93.06 318 GLU A N 1
ATOM 2426 C CA . GLU A 1 318 ? -7.027 -42.625 -0.171 1 93.06 318 GLU A CA 1
ATOM 2427 C C . GLU A 1 318 ? -5.98 -41.562 0.213 1 93.06 318 GLU A C 1
ATOM 2429 O O . GLU A 1 318 ? -6.309 -40.406 0.44 1 93.06 318 GLU A O 1
ATOM 2434 N N . PRO A 1 319 ? -4.719 -41.938 0.273 1 94.06 319 PRO A N 1
ATOM 2435 C CA . PRO A 1 319 ? -3.707 -40.938 0.607 1 94.06 319 PRO A CA 1
ATOM 2436 C C . PRO A 1 319 ? -3.633 -39.812 -0.422 1 94.06 319 PRO A C 1
ATOM 2438 O O . PRO A 1 319 ? -3.309 -38.688 -0.074 1 94.06 319 PRO A O 1
ATOM 2441 N N . LEU A 1 320 ? -3.906 -40.062 -1.683 1 94.69 320 LEU A N 1
ATOM 2442 C CA . LEU A 1 320 ? -3.936 -39 -2.703 1 94.69 320 LEU A CA 1
ATOM 2443 C C . LEU A 1 320 ? -5.078 -38.031 -2.449 1 94.69 320 LEU A C 1
ATOM 2445 O O . LEU A 1 320 ? -4.902 -36.812 -2.586 1 94.69 320 LEU A O 1
ATOM 2449 N N . GLU A 1 321 ? -6.18 -38.562 -2.051 1 94.06 321 GLU A N 1
ATOM 2450 C CA . GLU A 1 321 ? -7.324 -37.719 -1.717 1 94.06 321 GLU A CA 1
ATOM 2451 C C . GLU A 1 321 ? -7.043 -36.875 -0.479 1 94.06 321 GLU A C 1
ATOM 2453 O O . GLU A 1 321 ? -7.422 -35.719 -0.423 1 94.06 321 GLU A O 1
ATOM 2458 N N . ARG A 1 322 ? -6.422 -37.531 0.425 1 94.44 322 ARG A N 1
ATOM 2459 C CA . ARG A 1 322 ? -6.055 -36.812 1.64 1 94.44 322 ARG A CA 1
ATOM 2460 C C . ARG A 1 322 ? -5.078 -35.656 1.331 1 94.44 322 ARG A C 1
ATOM 2462 O O . ARG A 1 322 ? -5.207 -34.562 1.863 1 94.44 322 ARG A O 1
ATOM 2469 N N . LEU A 1 323 ? -4.094 -35.938 0.55 1 94.75 323 LEU A N 1
ATOM 2470 C CA . LEU A 1 323 ? -3.121 -34.938 0.158 1 94.75 323 LEU A CA 1
ATOM 2471 C C . LEU A 1 323 ? -3.812 -33.719 -0.482 1 94.75 323 LEU A C 1
ATOM 2473 O O . LEU A 1 323 ? -3.531 -32.594 -0.128 1 94.75 323 LEU A O 1
ATOM 2477 N N . ARG A 1 324 ? -4.703 -34 -1.367 1 94.81 324 ARG A N 1
ATOM 2478 C CA . ARG A 1 324 ? -5.449 -32.906 -2.018 1 94.81 324 ARG A CA 1
ATOM 2479 C C . ARG A 1 324 ? -6.266 -32.125 -1.002 1 94.81 324 ARG A C 1
ATOM 2481 O O . ARG A 1 324 ? -6.262 -30.891 -1.021 1 94.81 324 ARG A O 1
ATOM 2488 N N . ARG A 1 325 ? -6.93 -32.812 -0.161 1 94.81 325 ARG A N 1
ATOM 2489 C CA . ARG A 1 325 ? -7.773 -32.188 0.843 1 94.81 325 ARG A CA 1
ATOM 2490 C C . ARG A 1 325 ? -6.941 -31.281 1.763 1 94.81 325 ARG A C 1
ATOM 2492 O O . ARG A 1 325 ? -7.297 -30.125 2.002 1 94.81 325 ARG A O 1
ATOM 2499 N N . VAL A 1 326 ? -5.887 -31.797 2.268 1 95.06 326 VAL A N 1
ATOM 2500 C CA . VAL A 1 326 ? -5.035 -31.047 3.186 1 95.06 326 VAL A CA 1
ATOM 2501 C C . VAL A 1 326 ? -4.441 -29.844 2.469 1 95.06 326 VAL A C 1
ATOM 2503 O O . VAL A 1 326 ? -4.34 -28.766 3.047 1 95.06 326 VAL A O 1
ATOM 2506 N N . PHE A 1 327 ? -4.074 -30.031 1.256 1 95.69 327 PHE A N 1
ATOM 2507 C CA . PHE A 1 327 ? -3.535 -28.922 0.477 1 95.69 327 PHE A CA 1
ATOM 2508 C C . PHE A 1 327 ? -4.57 -27.812 0.325 1 95.69 327 PHE A C 1
ATOM 2510 O O . PHE A 1 327 ? -4.277 -26.641 0.574 1 95.69 327 PHE A O 1
ATOM 2517 N N . LEU A 1 328 ? -5.727 -28.188 -0.06 1 95.38 328 LEU A N 1
ATOM 2518 C CA . LEU A 1 328 ? -6.777 -27.203 -0.276 1 95.38 328 LEU A CA 1
ATOM 2519 C C . LEU A 1 328 ? -7.16 -26.516 1.034 1 95.38 328 LEU A C 1
ATOM 2521 O O . LEU A 1 328 ? -7.465 -25.328 1.053 1 95.38 328 LEU A O 1
ATOM 2525 N N . ASP A 1 329 ? -7.129 -27.281 2.07 1 95.25 329 ASP A N 1
ATOM 2526 C CA . ASP A 1 329 ? -7.371 -26.688 3.385 1 95.25 329 ASP A CA 1
ATOM 2527 C C . ASP A 1 329 ? -6.312 -25.641 3.719 1 95.25 329 ASP A C 1
ATOM 2529 O O . ASP A 1 329 ? -6.637 -24.578 4.234 1 95.25 329 ASP A O 1
ATOM 2533 N N . GLU A 1 330 ? -5.16 -25.984 3.432 1 94.12 330 GLU A N 1
ATOM 2534 C CA . GLU A 1 330 ? -4.059 -25.062 3.695 1 94.12 330 GLU A CA 1
ATOM 2535 C C . GLU A 1 330 ? -4.168 -23.812 2.826 1 94.12 330 GLU A C 1
ATOM 2537 O O . GLU A 1 330 ? -3.84 -22.719 3.27 1 94.12 330 GLU A O 1
ATOM 2542 N N . VAL A 1 331 ? -4.559 -24.016 1.636 1 94.69 331 VAL A N 1
ATOM 2543 C CA . VAL A 1 331 ? -4.738 -22.891 0.726 1 94.69 331 VAL A CA 1
ATOM 2544 C C . VAL A 1 331 ? -5.812 -21.953 1.267 1 94.69 331 VAL A C 1
ATOM 2546 O O . VAL A 1 331 ? -5.602 -20.734 1.363 1 94.69 331 VAL A O 1
ATOM 2549 N N . VAL A 1 332 ? -6.887 -22.5 1.672 1 95.69 332 VAL A N 1
ATOM 2550 C CA . VAL A 1 332 ? -7.977 -21.703 2.211 1 95.69 332 VAL A CA 1
ATOM 2551 C C . VAL A 1 332 ? -7.535 -21.031 3.508 1 95.69 332 VAL A C 1
ATOM 2553 O O . VAL A 1 332 ? -7.844 -19.859 3.746 1 95.69 332 VAL A O 1
ATOM 2556 N N . ALA A 1 333 ? -6.805 -21.719 4.301 1 94.94 333 ALA A N 1
ATOM 2557 C CA . ALA A 1 333 ? -6.289 -21.156 5.543 1 94.94 333 ALA A CA 1
ATOM 2558 C C . ALA A 1 333 ? -5.352 -19.984 5.266 1 94.94 333 ALA A C 1
ATOM 2560 O O . ALA A 1 333 ? -5.398 -18.969 5.961 1 94.94 333 ALA A O 1
ATOM 2561 N N . HIS A 1 334 ? -4.57 -20.156 4.293 1 93.94 334 HIS A N 1
ATOM 2562 C CA . HIS A 1 334 ? -3.635 -19.109 3.914 1 93.94 334 HIS A CA 1
ATOM 2563 C C . HIS A 1 334 ? -4.371 -17.844 3.49 1 93.94 334 HIS A C 1
ATOM 2565 O O . HIS A 1 334 ? -4.051 -16.75 3.955 1 93.94 334 HIS A O 1
ATOM 2571 N N . PHE A 1 335 ? -5.371 -17.953 2.713 1 95.44 335 PHE A N 1
ATOM 2572 C CA . PHE A 1 335 ? -6.09 -16.797 2.211 1 95.44 335 PHE A CA 1
ATOM 2573 C C . PHE A 1 335 ? -6.992 -16.203 3.291 1 95.44 335 PHE A C 1
ATOM 2575 O O . PHE A 1 335 ? -7.262 -15.008 3.297 1 95.44 335 PHE A O 1
ATOM 2582 N N . THR A 1 336 ? -7.391 -17.062 4.18 1 96.38 336 THR A N 1
ATOM 2583 C CA . THR A 1 336 ? -8.102 -16.547 5.348 1 96.38 336 THR A CA 1
ATOM 2584 C C . THR A 1 336 ? -7.184 -15.695 6.211 1 96.38 336 THR A C 1
ATOM 2586 O O . THR A 1 336 ? -7.574 -14.609 6.652 1 96.38 336 THR A O 1
ATOM 2589 N N . ALA A 1 337 ? -6.02 -16.172 6.414 1 95.31 337 ALA A N 1
ATOM 2590 C CA . ALA A 1 337 ? -5.031 -15.414 7.18 1 95.31 337 ALA A CA 1
ATOM 2591 C C . ALA A 1 337 ? -4.664 -14.117 6.469 1 95.31 337 ALA A C 1
ATOM 2593 O O . ALA A 1 337 ? -4.48 -13.078 7.109 1 95.31 337 ALA A O 1
ATOM 2594 N N . ALA A 1 338 ? -4.566 -14.195 5.203 1 94.25 338 ALA A N 1
ATOM 2595 C CA . ALA A 1 338 ? -4.262 -13.008 4.41 1 94.25 338 ALA A CA 1
ATOM 2596 C C . ALA A 1 338 ? -5.371 -11.961 4.535 1 94.25 338 ALA A C 1
ATOM 2598 O O . ALA A 1 338 ? -5.094 -10.766 4.641 1 94.25 338 ALA A O 1
ATOM 2599 N N . ARG A 1 339 ? -6.594 -12.414 4.5 1 95.56 339 ARG A N 1
ATOM 2600 C CA . ARG A 1 339 ? -7.723 -11.508 4.68 1 95.56 339 ARG A CA 1
ATOM 2601 C C . ARG A 1 339 ? -7.711 -10.883 6.07 1 95.56 339 ARG A C 1
ATOM 2603 O O . ARG A 1 339 ? -7.926 -9.68 6.219 1 95.56 339 ARG A O 1
ATOM 2610 N N . ALA A 1 340 ? -7.445 -11.625 7.062 1 96.38 340 ALA A N 1
ATOM 2611 C CA . ALA A 1 340 ? -7.371 -11.117 8.43 1 96.38 340 ALA A CA 1
ATOM 2612 C C . ALA A 1 340 ? -6.246 -10.102 8.586 1 96.38 340 ALA A C 1
ATOM 2614 O O . ALA A 1 340 ? -6.41 -9.078 9.25 1 96.38 340 ALA A O 1
ATOM 2615 N N . GLN A 1 341 ? -5.152 -10.391 7.992 1 95 341 GLN A N 1
ATOM 2616 C CA . GLN A 1 341 ? -4.02 -9.469 8.031 1 95 341 GLN A CA 1
ATOM 2617 C C . GLN A 1 341 ? -4.352 -8.156 7.324 1 95 341 GLN A C 1
ATOM 2619 O O . GLN A 1 341 ? -4.035 -7.078 7.828 1 95 341 GLN A O 1
ATOM 2624 N N . ALA A 1 342 ? -4.988 -8.273 6.18 1 94.31 342 ALA A N 1
ATOM 2625 C CA . ALA A 1 342 ? -5.395 -7.082 5.441 1 94.31 342 ALA A CA 1
ATOM 2626 C C . ALA A 1 342 ? -6.379 -6.242 6.254 1 94.31 342 ALA A C 1
ATOM 2628 O O . ALA A 1 342 ? -6.324 -5.012 6.227 1 94.31 342 ALA A O 1
ATOM 2629 N N . LEU A 1 343 ? -7.223 -6.883 6.961 1 94.81 343 LEU A N 1
ATOM 2630 C CA . LEU A 1 343 ? -8.172 -6.184 7.816 1 94.81 343 LEU A CA 1
ATOM 2631 C C . LEU A 1 343 ? -7.457 -5.465 8.953 1 94.81 343 LEU A C 1
ATOM 2633 O O . LEU A 1 343 ? -7.789 -4.324 9.281 1 94.81 343 LEU A O 1
ATOM 2637 N N . ARG A 1 344 ? -6.484 -6.043 9.555 1 94.38 344 ARG A N 1
ATOM 2638 C CA . ARG A 1 344 ? -5.707 -5.418 10.617 1 94.38 344 ARG A CA 1
ATOM 2639 C C . ARG A 1 344 ? -4.961 -4.195 10.094 1 94.38 344 ARG A C 1
ATOM 2641 O O . ARG A 1 344 ? -4.91 -3.158 10.766 1 94.38 344 ARG A O 1
ATOM 2648 N N . GLU A 1 345 ? -4.414 -4.328 8.945 1 91.69 345 GLU A N 1
ATOM 2649 C CA . GLU A 1 345 ? -3.701 -3.207 8.336 1 91.69 345 GLU A CA 1
ATOM 2650 C C . GLU A 1 345 ? -4.656 -2.062 8.008 1 91.69 345 GLU A C 1
ATOM 2652 O O . GLU A 1 345 ? -4.316 -0.892 8.188 1 91.69 345 GLU A O 1
ATOM 2657 N N . LEU A 1 346 ? -5.801 -2.439 7.539 1 92.38 346 LEU A N 1
ATOM 2658 C CA . LEU A 1 346 ? -6.812 -1.43 7.25 1 92.38 346 LEU A CA 1
ATOM 2659 C C . LEU A 1 346 ? -7.258 -0.721 8.523 1 92.38 346 LEU A C 1
ATOM 2661 O O . LEU A 1 346 ? -7.328 0.509 8.562 1 92.38 346 LEU A O 1
ATOM 2665 N N . THR A 1 347 ? -7.449 -1.431 9.578 1 93.69 347 THR A N 1
ATOM 2666 C CA . THR A 1 347 ? -7.867 -0.863 10.852 1 93.69 347 THR A CA 1
ATOM 2667 C C . THR A 1 347 ? -6.766 0.01 11.445 1 93.69 347 THR A C 1
ATOM 2669 O O . THR A 1 347 ? -7.039 1.086 11.984 1 93.69 347 THR A O 1
ATOM 2672 N N . ALA A 1 348 ? -5.598 -0.411 11.297 1 89.31 348 ALA A N 1
ATOM 2673 C CA . ALA A 1 348 ? -4.461 0.37 11.781 1 89.31 348 ALA A CA 1
ATOM 2674 C C . ALA A 1 348 ? -4.312 1.668 10.992 1 89.31 348 ALA A C 1
ATOM 2676 O O . ALA A 1 348 ? -4.062 2.729 11.57 1 89.31 348 ALA A O 1
ATOM 2677 N N . ALA A 1 349 ? -4.426 1.521 9.664 1 88.06 349 ALA A N 1
ATOM 2678 C CA . ALA A 1 349 ? -4.332 2.703 8.812 1 88.06 349 ALA A CA 1
ATOM 2679 C C . ALA A 1 349 ? -5.43 3.707 9.148 1 88.06 349 ALA A C 1
ATOM 2681 O O . ALA A 1 349 ? -5.168 4.906 9.258 1 88.06 349 ALA A O 1
ATOM 2682 N N . CYS A 1 350 ? -6.602 3.24 9.352 1 89.25 350 CYS A N 1
ATOM 2683 C CA . CYS A 1 350 ? -7.73 4.098 9.711 1 89.25 350 CYS A CA 1
ATOM 2684 C C . CYS A 1 350 ? -7.531 4.711 11.094 1 89.25 350 CYS A C 1
ATOM 2686 O O . CYS A 1 350 ? -7.762 5.906 11.281 1 89.25 350 CYS A O 1
ATOM 2688 N N . GLY A 1 351 ? -7.098 3.895 12.047 1 86.75 351 GLY A N 1
ATOM 2689 C CA . GLY A 1 351 ? -6.848 4.383 13.398 1 86.75 351 GLY A CA 1
ATOM 2690 C C . GLY A 1 351 ? -5.762 5.441 13.453 1 86.75 351 GLY A C 1
ATOM 2691 O O . GLY A 1 351 ? -5.938 6.484 14.086 1 86.75 351 GLY A O 1
ATOM 2692 N N . THR A 1 352 ? -4.695 5.246 12.805 1 84.06 352 THR A N 1
ATOM 2693 C CA . THR A 1 352 ? -3.588 6.195 12.773 1 84.06 352 THR A CA 1
ATOM 2694 C C . THR A 1 352 ? -4 7.484 12.07 1 84.06 352 THR A C 1
ATOM 2696 O O . THR A 1 352 ? -3.674 8.586 12.531 1 84.06 352 THR A O 1
ATOM 2699 N N . SER A 1 353 ? -4.66 7.348 10.93 1 84.44 353 SER A N 1
ATOM 2700 C CA . SER A 1 353 ? -5.137 8.523 10.211 1 84.44 353 SER A CA 1
ATOM 2701 C C . SER A 1 353 ? -6.113 9.336 11.062 1 84.44 353 SER A C 1
ATOM 2703 O O . SER A 1 353 ? -6.023 10.562 11.117 1 84.44 353 SER A O 1
ATOM 2705 N N . ALA A 1 354 ? -6.961 8.672 11.781 1 85 354 ALA A N 1
ATOM 2706 C CA . ALA A 1 354 ? -7.926 9.344 12.641 1 85 354 ALA A CA 1
ATOM 2707 C C . ALA A 1 354 ? -7.227 10.055 13.805 1 85 354 ALA A C 1
ATOM 2709 O O . ALA A 1 354 ? -7.57 11.188 14.148 1 85 354 ALA A O 1
ATOM 2710 N N . LEU A 1 355 ? -6.277 9.453 14.367 1 82.94 355 LEU A N 1
ATOM 2711 C CA . LEU A 1 355 ? -5.516 10.031 15.469 1 82.94 355 LEU A CA 1
ATOM 2712 C C . LEU A 1 355 ? -4.754 11.273 15.008 1 82.94 355 LEU A C 1
ATOM 2714 O O . LEU A 1 355 ? -4.777 12.305 15.688 1 82.94 355 LEU A O 1
ATOM 2718 N N . ILE A 1 356 ? -4.152 11.195 13.875 1 80.88 356 ILE A N 1
ATOM 2719 C CA . ILE A 1 356 ? -3.377 12.305 13.344 1 80.88 356 ILE A CA 1
ATOM 2720 C C . ILE A 1 356 ? -4.309 13.469 13.008 1 80.88 356 ILE A C 1
ATOM 2722 O O . ILE A 1 356 ? -4.012 14.625 13.32 1 80.88 356 ILE A O 1
ATOM 2726 N N . LEU A 1 357 ? -5.449 13.188 12.438 1 82.25 357 LEU A N 1
ATOM 2727 C CA . LEU A 1 357 ? -6.426 14.219 12.117 1 82.25 357 LEU A CA 1
ATOM 2728 C C . LEU A 1 357 ? -6.973 14.867 13.391 1 82.25 357 LEU A C 1
ATOM 2730 O O . LEU A 1 357 ? -7.172 16.078 13.438 1 82.25 357 LEU A O 1
ATOM 2734 N N . ALA A 1 358 ? -7.145 14.094 14.398 1 83.38 358 ALA A N 1
ATOM 2735 C CA . ALA A 1 358 ? -7.621 14.609 15.68 1 83.38 358 ALA A CA 1
ATOM 2736 C C . ALA A 1 358 ? -6.586 15.531 16.328 1 83.38 358 ALA A C 1
ATOM 2738 O O . ALA A 1 358 ? -6.93 16.594 16.828 1 83.38 358 ALA A O 1
ATOM 2739 N N . VAL A 1 359 ? -5.391 15.133 16.281 1 80.12 359 VAL A N 1
ATOM 2740 C CA . VAL A 1 359 ? -4.316 15.93 16.875 1 80.12 359 VAL A CA 1
ATOM 2741 C C . VAL A 1 359 ? -4.16 17.234 16.094 1 80.12 359 VAL A C 1
ATOM 2743 O O . VAL A 1 359 ? -4.051 18.312 16.688 1 80.12 359 VAL A O 1
ATOM 2746 N N . LEU A 1 360 ? -4.168 17.109 14.805 1 77.31 360 LEU A N 1
ATOM 2747 C CA . LEU A 1 360 ? -4.055 18.312 13.977 1 77.31 360 LEU A CA 1
ATOM 2748 C C . LEU A 1 360 ? -5.254 19.234 14.188 1 77.31 360 LEU A C 1
ATOM 2750 O O . LEU A 1 360 ? -5.102 20.453 14.266 1 77.31 360 LEU A O 1
ATOM 2754 N N . GLY A 1 361 ? -6.441 18.625 14.258 1 76.75 361 GLY A N 1
ATOM 2755 C CA . GLY A 1 361 ? -7.629 19.406 14.57 1 76.75 361 GLY A CA 1
ATOM 2756 C C . GLY A 1 361 ? -7.551 20.109 15.914 1 76.75 361 GLY A C 1
ATOM 2757 O O . GLY A 1 361 ? -7.914 21.281 16.031 1 76.75 361 GLY A O 1
ATOM 2758 N N . TYR A 1 362 ? -7.008 19.469 16.828 1 78.31 362 TYR A N 1
ATOM 2759 C CA . TYR A 1 362 ? -6.848 20.047 18.172 1 78.31 362 TYR A CA 1
ATOM 2760 C C . TYR A 1 362 ? -5.859 21.203 18.156 1 78.31 362 TYR A C 1
ATOM 2762 O O . TYR A 1 362 ? -6.113 22.25 18.75 1 78.31 362 TYR A O 1
ATOM 2770 N N . VAL A 1 363 ? -4.777 21.016 17.516 1 74.94 363 VAL A N 1
ATOM 2771 C CA . VAL A 1 363 ? -3.75 22.047 17.422 1 74.94 363 VAL A CA 1
ATOM 2772 C C . VAL A 1 363 ? -4.316 23.281 16.734 1 74.94 363 VAL A C 1
ATOM 2774 O O . VAL A 1 363 ? -4.082 24.406 17.172 1 74.94 363 VAL A O 1
ATOM 2777 N N . LEU A 1 364 ? -5.074 23.047 15.703 1 75 364 LEU A N 1
ATOM 2778 C CA . LEU A 1 364 ? -5.652 24.156 14.945 1 75 364 LEU A CA 1
ATOM 2779 C C . LEU A 1 364 ? -6.68 24.922 15.789 1 75 364 LEU A C 1
ATOM 2781 O O . LEU A 1 364 ? -6.656 26.141 15.844 1 75 364 LEU A O 1
ATOM 2785 N N . VAL A 1 365 ? -7.492 24.219 16.469 1 74.31 365 VAL A N 1
ATOM 2786 C CA . VAL A 1 365 ? -8.516 24.844 17.297 1 74.31 365 VAL A CA 1
ATOM 2787 C C . VAL A 1 365 ? -7.863 25.531 18.484 1 74.31 365 VAL A C 1
ATOM 2789 O O . VAL A 1 365 ? -8.266 26.641 18.859 1 74.31 365 VAL A O 1
ATOM 2792 N N . PHE A 1 366 ? -6.855 24.969 18.969 1 74.81 366 PHE A N 1
ATOM 2793 C CA . PHE A 1 366 ? -6.113 25.547 20.094 1 74.81 366 PHE A CA 1
ATOM 2794 C C . PHE A 1 366 ? -5.461 26.859 19.672 1 74.81 366 PHE A C 1
ATOM 2796 O O . PHE A 1 366 ? -5.559 27.859 20.391 1 74.81 366 PHE A O 1
ATOM 2803 N N . MET A 1 367 ? -4.867 26.781 18.594 1 73.06 367 MET A N 1
ATOM 2804 C CA . MET A 1 367 ? -4.191 27.969 18.094 1 73.06 367 MET A CA 1
ATOM 2805 C C . MET A 1 367 ? -5.195 29.094 17.828 1 73.06 367 MET A C 1
ATOM 2807 O O . MET A 1 367 ? -4.934 30.25 18.141 1 73.06 367 MET A O 1
ATOM 2811 N N . GLN A 1 368 ? -6.234 28.734 17.312 1 72.5 368 GLN A N 1
ATOM 2812 C CA . GLN A 1 368 ? -7.254 29.719 16.969 1 72.5 368 GLN A CA 1
ATOM 2813 C C . GLN A 1 368 ? -7.887 30.312 18.219 1 72.5 368 GLN A C 1
ATOM 2815 O O . GLN A 1 368 ? -8.016 31.531 18.344 1 72.5 368 GLN A O 1
ATOM 2820 N N . ARG A 1 369 ? -8.156 29.562 19.188 1 72.94 369 ARG A N 1
ATOM 2821 C CA . ARG A 1 369 ? -8.922 30 20.344 1 72.94 369 ARG A CA 1
ATOM 2822 C C . ARG A 1 369 ? -8.016 30.625 21.406 1 72.94 369 ARG A C 1
ATOM 2824 O O . ARG A 1 369 ? -8.438 31.516 22.125 1 72.94 369 ARG A O 1
ATOM 2831 N N . SER A 1 370 ? -6.848 30.156 21.422 1 70.75 370 SER A N 1
ATOM 2832 C CA . SER A 1 370 ? -6.012 30.594 22.531 1 70.75 370 SER A CA 1
ATOM 2833 C C . SER A 1 370 ? -5.074 31.719 22.109 1 70.75 370 SER A C 1
ATOM 2835 O O . SER A 1 370 ? -4.605 32.5 22.953 1 70.75 370 SER A O 1
ATOM 2837 N N . VAL A 1 371 ? -4.836 31.719 20.875 1 69.5 371 VAL A N 1
ATOM 2838 C CA . VAL A 1 371 ? -3.801 32.688 20.5 1 69.5 371 VAL A CA 1
ATOM 2839 C C . VAL A 1 371 ? -4.371 33.688 19.516 1 69.5 371 VAL A C 1
ATOM 2841 O O . VAL A 1 371 ? -4.402 34.906 19.812 1 69.5 371 VAL A O 1
ATOM 2844 N N . ILE A 1 372 ? -4.961 33.281 18.469 1 72 372 ILE A N 1
ATOM 2845 C CA . ILE A 1 372 ? -5.289 34.156 17.344 1 72 372 ILE A CA 1
ATOM 2846 C C . ILE A 1 372 ? -6.48 35.031 17.703 1 72 372 ILE A C 1
ATOM 2848 O O . ILE A 1 372 ? -6.422 36.25 17.562 1 72 372 ILE A O 1
ATOM 2852 N N . LEU A 1 373 ? -7.484 34.5 18.25 1 74.31 373 LEU A N 1
ATOM 2853 C CA . LEU A 1 373 ? -8.711 35.25 18.5 1 74.31 373 LEU A CA 1
ATOM 2854 C C . LEU A 1 373 ? -8.508 36.25 19.609 1 74.31 373 LEU A C 1
ATOM 2856 O O . LEU A 1 373 ? -8.891 37.438 19.453 1 74.31 373 LEU A O 1
ATOM 2860 N N . PRO A 1 374 ? -7.848 35.844 20.672 1 73 374 PRO A N 1
ATOM 2861 C CA . PRO A 1 374 ? -7.602 36.844 21.703 1 73 374 PRO A CA 1
ATOM 2862 C C . PRO A 1 374 ? -6.684 37.969 21.234 1 73 374 PRO A C 1
ATOM 2864 O O . PRO A 1 374 ? -6.867 39.125 21.625 1 73 374 PRO A O 1
ATOM 2867 N N . LEU A 1 375 ? -5.785 37.688 20.391 1 73.12 375 LEU A N 1
ATOM 2868 C CA . LEU A 1 375 ? -4.871 38.719 19.891 1 73.12 375 LEU A CA 1
ATOM 2869 C C . LEU A 1 375 ? -5.605 39.688 18.969 1 73.12 375 LEU A C 1
ATOM 2871 O O . LEU A 1 375 ? -5.34 40.875 19 1 73.12 375 LEU A O 1
ATOM 2875 N N . LEU A 1 376 ? -6.512 39.188 18.266 1 74.25 376 LEU A N 1
ATOM 2876 C CA . LEU A 1 376 ? -7.297 40.062 17.391 1 74.25 376 LEU A CA 1
ATOM 2877 C C . LEU A 1 376 ? -8.219 40.938 18.203 1 74.25 376 LEU A C 1
ATOM 2879 O O . LEU A 1 376 ? -8.383 42.125 17.875 1 74.25 376 LEU A O 1
ATOM 2883 N N . ARG A 1 377 ? -8.703 40.438 19.219 1 76.75 377 ARG A N 1
ATOM 2884 C CA . ARG A 1 377 ? -9.555 41.219 20.094 1 76.75 377 ARG A CA 1
ATOM 2885 C C . ARG A 1 377 ? -8.758 42.344 20.781 1 76.75 377 ARG A C 1
ATOM 2887 O O . ARG A 1 377 ? -9.234 43.469 20.906 1 76.75 377 ARG A O 1
ATOM 2894 N N . ALA A 1 378 ? -7.598 41.875 21.25 1 74.56 378 ALA A N 1
ATOM 2895 C CA . ALA A 1 378 ? -6.719 42.844 21.875 1 74.56 378 ALA A CA 1
ATOM 2896 C C . ALA A 1 378 ? -6.359 43.969 20.906 1 74.56 378 ALA A C 1
ATOM 2898 O O . ALA A 1 378 ? -6.32 45.156 21.281 1 74.56 378 ALA A O 1
ATOM 2899 N N . GLY A 1 379 ? -6.152 43.531 19.672 1 75 379 GLY A N 1
ATOM 2900 C CA . GLY A 1 379 ? -5.863 44.531 18.656 1 75 379 GLY A CA 1
ATOM 2901 C C . GLY A 1 379 ? -7.004 45.5 18.422 1 75 379 GLY A C 1
ATOM 2902 O O . GLY A 1 379 ? -6.785 46.688 18.297 1 75 379 GLY A O 1
ATOM 2903 N N . ASP A 1 380 ? -8.148 45 18.469 1 76.5 380 ASP A N 1
ATOM 2904 C CA . ASP A 1 380 ? -9.336 45.844 18.281 1 76.5 380 ASP A CA 1
ATOM 2905 C C . ASP A 1 380 ? -9.516 46.812 19.438 1 76.5 380 ASP A C 1
ATOM 2907 O O . ASP A 1 380 ? -9.914 47.969 19.234 1 76.5 380 ASP A O 1
ATOM 2911 N N . GLU A 1 381 ? -9.211 46.375 20.594 1 79.94 381 GLU A N 1
ATOM 2912 C CA . GLU A 1 381 ? -9.344 47.219 21.781 1 79.94 381 GLU A CA 1
ATOM 2913 C C . GLU A 1 381 ? -8.336 48.375 21.766 1 79.94 381 GLU A C 1
ATOM 2915 O O . GLU A 1 381 ? -8.664 49.5 22.125 1 79.94 381 GLU A O 1
ATOM 2920 N N . VAL A 1 382 ? -7.219 48.062 21.312 1 80.5 382 VAL A N 1
ATOM 2921 C CA . VAL A 1 382 ? -6.172 49.062 21.25 1 80.5 382 VAL A CA 1
ATOM 2922 C C . VAL A 1 382 ? -6.535 50.125 20.203 1 80.5 382 VAL A C 1
ATOM 2924 O O . VAL A 1 382 ? -6.363 51.312 20.453 1 80.5 382 VAL A O 1
ATOM 2927 N N . ILE A 1 383 ? -7.094 49.688 19.156 1 77.31 383 ILE A N 1
ATOM 2928 C CA . ILE A 1 383 ? -7.516 50.594 18.109 1 77.31 383 ILE A CA 1
ATOM 2929 C C . ILE A 1 383 ? -8.664 51.469 18.609 1 77.31 383 ILE A C 1
ATOM 2931 O O . ILE A 1 383 ? -8.711 52.656 18.328 1 77.31 383 ILE A O 1
ATOM 2935 N N . GLY A 1 384 ? -9.547 50.906 19.359 1 76.62 384 GLY A N 1
ATOM 2936 C CA . GLY A 1 384 ? -10.641 51.656 19.953 1 76.62 384 GLY A CA 1
ATOM 2937 C C . GLY A 1 384 ? -10.172 52.75 20.906 1 76.62 384 GLY A C 1
ATOM 2938 O O . GLY A 1 384 ? -10.719 53.844 20.906 1 76.62 384 GLY A O 1
ATOM 2939 N N . LEU A 1 385 ? -9.125 52.469 21.688 1 79.5 385 LEU A N 1
ATOM 2940 C CA . LEU A 1 385 ? -8.57 53.406 22.641 1 79.5 385 LEU A CA 1
ATOM 2941 C C . LEU A 1 385 ? -7.922 54.594 21.906 1 79.5 385 LEU A C 1
ATOM 2943 O O . LEU A 1 385 ? -8.047 55.75 22.328 1 79.5 385 LEU A O 1
ATOM 2947 N N . ALA A 1 386 ? -7.305 54.312 20.828 1 78.69 386 ALA A N 1
ATOM 2948 C CA . ALA A 1 386 ? -6.625 55.312 20.031 1 78.69 386 ALA A CA 1
ATOM 2949 C C . ALA A 1 386 ? -7.629 56.281 19.375 1 78.69 386 ALA A C 1
ATOM 2951 O O . ALA A 1 386 ? -7.387 57.469 19.281 1 78.69 386 ALA A O 1
ATOM 2952 N N . GLU A 1 387 ? -8.742 55.75 18.969 1 72.69 387 GLU A N 1
ATOM 2953 C CA . GLU A 1 387 ? -9.75 56.531 18.266 1 72.69 387 GLU A CA 1
ATOM 2954 C C . GLU A 1 387 ? -10.727 57.188 19.25 1 72.69 387 GLU A C 1
ATOM 2956 O O . GLU A 1 387 ? -11.656 57.875 18.844 1 72.69 387 GLU A O 1
ATOM 2961 N N . ALA A 1 388 ? -10.461 57.375 20.516 1 68.56 388 ALA A N 1
ATOM 2962 C CA . ALA A 1 388 ? -11.258 57.969 21.562 1 68.56 388 ALA A CA 1
ATOM 2963 C C . ALA A 1 388 ? -12.719 57.531 21.484 1 68.56 388 ALA A C 1
ATOM 2965 O O . ALA A 1 388 ? -13.633 58.344 21.672 1 68.56 388 ALA A O 1
ATOM 2966 N N . ARG A 1 389 ? -12.961 56.562 20.859 1 58.78 389 ARG A N 1
ATOM 2967 C CA . ARG A 1 389 ? -14.336 56.062 20.766 1 58.78 389 ARG A CA 1
ATOM 2968 C C . ARG A 1 389 ? -14.859 55.656 22.141 1 58.78 389 ARG A C 1
ATOM 2970 O O . ARG A 1 389 ? -14.117 55.156 22.969 1 58.78 389 ARG A O 1
ATOM 2977 N N . GLU A 1 390 ? -15.828 56.594 22.781 1 51.06 390 GLU A N 1
ATOM 2978 C CA . GLU A 1 390 ? -16.531 56.219 24 1 51.06 390 GLU A CA 1
ATOM 2979 C C . GLU A 1 390 ? -16.75 54.719 24.062 1 51.06 390 GLU A C 1
ATOM 2981 O O . GLU A 1 390 ? -17.047 54.062 23.047 1 51.06 390 GLU A O 1
ATOM 2986 N N . HIS A 1 391 ? -16.078 54.219 24.938 1 49.41 391 HIS A N 1
ATOM 2987 C CA . HIS A 1 391 ? -16.109 52.781 25.125 1 49.41 391 HIS A CA 1
ATOM 2988 C C . HIS A 1 391 ? -17.516 52.25 24.984 1 49.41 391 HIS A C 1
ATOM 2990 O O . HIS A 1 391 ? -18.438 52.656 25.703 1 49.41 391 HIS A O 1
ATOM 2996 N N . PRO A 1 392 ? -18.078 51.938 24.016 1 42.84 392 PRO A N 1
ATOM 2997 C CA . PRO A 1 392 ? -19.219 51.094 24.375 1 42.84 392 PRO A CA 1
ATOM 2998 C C . PRO A 1 392 ? -18.953 50.25 25.625 1 42.84 392 PRO A C 1
ATOM 3000 O O . PRO A 1 392 ? -17.797 49.938 25.938 1 42.84 392 PRO A O 1
ATOM 3003 N N . HIS A 1 393 ? -19.719 50.312 26.75 1 36.84 393 HIS A N 1
ATOM 3004 C CA . HIS A 1 393 ? -19.812 49.312 27.828 1 36.84 393 HIS A CA 1
ATOM 3005 C C . HIS A 1 393 ? -19.312 47.938 27.344 1 36.84 393 HIS A C 1
ATOM 3007 O O . HIS A 1 393 ? -20.094 47.125 26.891 1 36.84 393 HIS A O 1
ATOM 3013 N N . TYR A 1 394 ? -18.422 47.938 26.625 1 40.66 394 TYR A N 1
ATOM 3014 C CA . TYR A 1 394 ? -18.062 46.531 26.297 1 40.66 394 TYR A CA 1
ATOM 3015 C C . TYR A 1 394 ? -17.875 45.719 27.562 1 40.66 394 TYR A C 1
ATOM 3017 O O . TYR A 1 394 ? -17.141 46.125 28.469 1 40.66 394 TYR A O 1
ATOM 3025 N N . ALA A 1 395 ? -18.906 45.031 27.875 1 38.72 395 ALA A N 1
ATOM 3026 C CA . ALA A 1 395 ? -19.062 44.031 28.922 1 38.72 395 ALA A CA 1
ATOM 3027 C C . ALA A 1 395 ? -17.719 43.406 29.266 1 38.72 395 ALA A C 1
ATOM 3029 O O . ALA A 1 395 ? -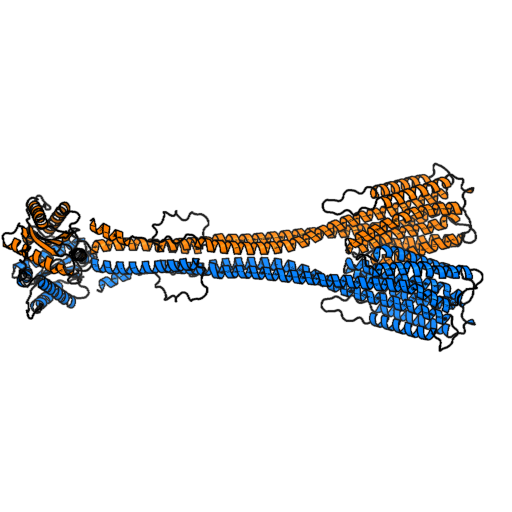16.828 43.281 28.406 1 38.72 395 ALA A O 1
ATOM 3030 N N . ALA A 1 396 ? -17.359 43.438 30.547 1 40.62 396 ALA A N 1
ATOM 3031 C CA . ALA A 1 396 ? -16.375 42.594 31.188 1 40.62 396 ALA A CA 1
ATOM 3032 C C . ALA A 1 396 ? -16.016 41.406 30.297 1 40.62 396 ALA A C 1
ATOM 3034 O O . ALA A 1 396 ? -16.891 40.812 29.656 1 40.62 396 ALA A O 1
ATOM 3035 N N . PRO A 1 397 ? -14.875 41.375 29.844 1 43.59 397 PRO A N 1
ATOM 3036 C CA . PRO A 1 397 ? -14.523 40.188 29.078 1 43.59 397 PRO A CA 1
ATOM 3037 C C . PRO A 1 397 ? -15.32 38.969 29.516 1 43.59 397 PRO A C 1
ATOM 3039 O O . PRO A 1 397 ? -15.477 38.719 30.719 1 43.59 397 PRO A O 1
ATOM 3042 N N . ALA A 1 398 ? -16.359 38.75 28.938 1 40.19 398 ALA A N 1
ATOM 3043 C CA . ALA A 1 398 ? -17.016 37.469 29.25 1 40.19 398 ALA A CA 1
ATOM 3044 C C . ALA A 1 398 ? -15.992 36.438 29.703 1 40.19 398 ALA A C 1
ATOM 3046 O O . ALA A 1 398 ? -14.859 36.406 29.203 1 40.19 398 ALA A O 1
ATOM 3047 N N . ALA A 1 399 ? -16.078 35.875 30.875 1 38.84 399 ALA A N 1
ATOM 3048 C CA . ALA A 1 399 ? -15.484 34.781 31.625 1 38.84 399 ALA A CA 1
ATOM 3049 C C . ALA A 1 399 ? -14.898 33.719 30.688 1 38.84 399 ALA A C 1
ATOM 3051 O O . ALA A 1 399 ? -14.516 32.625 31.141 1 38.84 399 ALA A O 1
ATOM 3052 N N . SER A 1 400 ? -15.32 33.562 29.594 1 43.28 400 SER A N 1
ATOM 3053 C CA . SER A 1 400 ? -15.094 32.219 29.047 1 43.28 400 SER A CA 1
ATOM 3054 C C . SER A 1 400 ? -13.602 31.891 29.016 1 43.28 400 SER A C 1
ATOM 3056 O O . SER A 1 400 ? -13.156 30.953 29.688 1 43.28 400 SER A O 1
ATOM 3058 N N . ALA A 1 401 ? -12.992 31.562 27.734 1 50.06 401 ALA A N 1
ATOM 3059 C CA . ALA A 1 401 ? -11.734 30.828 27.641 1 50.06 401 ALA A CA 1
ATOM 3060 C C . ALA A 1 401 ? -10.57 31.656 28.156 1 50.06 401 ALA A C 1
ATOM 3062 O O . ALA A 1 401 ? -10.43 32.844 27.781 1 50.06 401 ALA A O 1
ATOM 3063 N N . ARG A 1 402 ? -10.18 31.297 29.266 1 50.78 402 ARG A N 1
ATOM 3064 C CA . ARG A 1 402 ? -9 31.781 29.984 1 50.78 402 ARG A CA 1
ATOM 3065 C C . ARG A 1 402 ? -7.855 32.062 29.016 1 50.78 402 ARG A C 1
ATOM 3067 O O . ARG A 1 402 ? -7.266 31.141 28.453 1 50.78 402 ARG A O 1
ATOM 3074 N N . PRO A 1 403 ? -7.836 33.188 28.469 1 55.06 403 PRO A N 1
ATOM 3075 C CA . PRO A 1 403 ? -6.699 33.375 27.578 1 55.06 403 PRO A CA 1
ATOM 3076 C C . PRO A 1 403 ? -5.371 32.969 28.188 1 55.06 403 PRO A C 1
ATOM 3078 O O . PRO A 1 403 ? -5.277 32.812 29.406 1 55.06 403 PRO A O 1
ATOM 3081 N N . ALA A 1 404 ? -4.566 32.438 27.391 1 61.38 404 ALA A N 1
ATOM 3082 C CA . ALA A 1 404 ? -3.209 32.156 27.844 1 61.38 404 ALA A CA 1
ATOM 3083 C C . ALA A 1 404 ? -2.652 33.281 28.703 1 61.38 404 ALA A C 1
ATOM 3085 O O . ALA A 1 404 ? -3.039 34.438 28.531 1 61.38 404 ALA A O 1
ATOM 3086 N N . ALA A 1 405 ? -2.141 33 29.734 1 58.81 405 ALA A N 1
ATOM 3087 C CA . ALA A 1 405 ? -1.601 33.906 30.75 1 58.81 405 ALA A CA 1
ATOM 3088 C C . ALA A 1 405 ? -1.024 35.156 30.094 1 58.81 405 ALA A C 1
ATOM 3090 O O . ALA A 1 405 ? -1.187 36.25 30.609 1 58.81 405 ALA A O 1
ATOM 3091 N N . GLU A 1 406 ? -0.523 34.906 28.875 1 60.88 406 GLU A N 1
ATOM 3092 C CA . GLU A 1 406 ? 0.138 36.031 28.219 1 60.88 406 GLU A CA 1
ATOM 3093 C C . GLU A 1 406 ? -0.879 37 27.656 1 60.88 406 GLU A C 1
ATOM 3095 O O . GLU A 1 406 ? -0.659 38.219 27.703 1 60.88 406 GLU A O 1
ATOM 3100 N N . MET A 1 407 ? -1.981 36.438 27.25 1 71.12 407 MET A N 1
ATOM 3101 C CA . MET A 1 407 ? -3.025 37.312 26.719 1 71.12 407 MET A CA 1
ATOM 3102 C C . MET A 1 407 ? -3.654 38.156 27.828 1 71.12 407 MET A C 1
ATOM 3104 O O . MET A 1 407 ? -4.035 39.312 27.609 1 71.12 407 MET A O 1
ATOM 3108 N N . ARG A 1 408 ? -3.562 37.531 28.922 1 70.25 408 ARG A N 1
ATOM 3109 C CA . ARG A 1 408 ? -4.113 38.25 30.062 1 70.25 408 ARG A CA 1
ATOM 3110 C C . ARG A 1 408 ? -3.303 39.5 30.375 1 70.25 408 ARG A C 1
ATOM 3112 O O . ARG A 1 408 ? -3.867 40.562 30.703 1 70.25 408 ARG A O 1
ATOM 3119 N N . ARG A 1 409 ? -2.051 39.344 30.203 1 70.81 409 ARG A N 1
ATOM 3120 C CA . ARG A 1 409 ? -1.169 40.469 30.438 1 70.81 409 ARG A CA 1
ATOM 3121 C C . ARG A 1 409 ? -1.452 41.594 29.469 1 70.81 409 ARG A C 1
ATOM 3123 O O . ARG A 1 409 ? -1.406 42.781 29.844 1 70.81 409 ARG A O 1
ATOM 3130 N N . LEU A 1 410 ? -1.654 41.188 28.281 1 76.44 410 LEU A N 1
ATOM 3131 C CA . LEU A 1 410 ? -1.956 42.188 27.266 1 76.44 410 LEU A CA 1
ATOM 3132 C C . LEU A 1 410 ? -3.258 42.906 27.578 1 76.44 410 LEU A C 1
ATOM 3134 O O . LEU A 1 410 ? -3.318 44.156 27.5 1 76.44 410 LEU A O 1
ATOM 3138 N N . PHE A 1 411 ? -4.152 42.219 27.969 1 77.56 411 PHE A N 1
ATOM 3139 C CA . PHE A 1 411 ? -5.438 42.844 28.266 1 77.56 411 PHE A CA 1
ATOM 3140 C C . PHE A 1 411 ? -5.348 43.688 29.516 1 77.56 411 PHE A C 1
ATOM 3142 O O . PHE A 1 411 ? -5.973 44.75 29.594 1 77.56 411 PHE A O 1
ATOM 3149 N N . ASP A 1 412 ? -4.562 43.188 30.422 1 77.56 412 ASP A N 1
ATOM 3150 C CA . ASP A 1 412 ? -4.328 43.969 31.625 1 77.56 412 ASP A CA 1
ATOM 3151 C C . ASP A 1 412 ? -3.652 45.312 31.266 1 77.56 412 ASP A C 1
ATOM 3153 O O . ASP A 1 412 ? -4.016 46.344 31.797 1 77.56 412 ASP A O 1
ATOM 3157 N N . ALA A 1 413 ? -2.721 45.188 30.391 1 79.94 413 ALA A N 1
ATOM 3158 C CA . ALA A 1 413 ? -2.004 46.375 29.938 1 79.94 413 ALA A CA 1
ATOM 3159 C C . ALA A 1 413 ? -2.949 47.375 29.266 1 79.94 413 ALA A C 1
ATOM 3161 O O . ALA A 1 413 ? -2.846 48.562 29.469 1 79.94 413 ALA A O 1
ATOM 3162 N N . ILE A 1 414 ? -3.822 46.875 28.562 1 81.69 414 ILE A N 1
ATOM 3163 C CA . ILE A 1 414 ? -4.785 47.719 27.859 1 81.69 414 ILE A CA 1
ATOM 3164 C C . ILE A 1 414 ? -5.684 48.438 28.875 1 81.69 414 ILE A C 1
ATOM 3166 O O . ILE A 1 414 ? -5.98 49.625 28.719 1 81.69 414 ILE A O 1
ATOM 3170 N N . GLU A 1 415 ? -5.984 47.75 29.859 1 80.69 415 GLU A N 1
ATOM 3171 C CA . GLU A 1 415 ? -6.824 48.312 30.906 1 80.69 415 GLU A CA 1
ATOM 3172 C C . GLU A 1 415 ? -6.086 49.406 31.656 1 80.69 415 GLU A C 1
ATOM 3174 O O . GLU A 1 415 ? -6.672 50.438 32 1 80.69 415 GLU A O 1
ATOM 3179 N N . ILE A 1 416 ? -4.895 49.125 31.875 1 80.88 416 ILE A N 1
ATOM 3180 C CA . ILE A 1 416 ? -4.059 50.125 32.531 1 80.88 416 ILE A CA 1
ATOM 3181 C C . ILE A 1 416 ? -3.951 51.375 31.688 1 80.88 416 ILE A C 1
ATOM 3183 O O . ILE A 1 416 ? -4.078 52.5 32.188 1 80.88 416 ILE A O 1
ATOM 3187 N N . LEU A 1 417 ? -3.75 51.188 30.453 1 82.75 417 LEU A N 1
ATOM 3188 C CA . LEU A 1 417 ? -3.645 52.312 29.531 1 82.75 417 LEU A CA 1
ATOM 3189 C C . LEU A 1 417 ? -4.945 53.125 29.5 1 82.75 417 LEU A C 1
ATOM 3191 O O . LEU A 1 417 ? -4.93 54.344 29.484 1 82.75 417 LEU A O 1
ATOM 3195 N N . ARG A 1 418 ? -5.973 52.406 29.531 1 81.94 418 ARG A N 1
ATOM 3196 C CA . ARG A 1 418 ? -7.293 53.031 29.547 1 81.94 418 ARG A CA 1
ATOM 3197 C C . ARG A 1 418 ? -7.477 53.906 30.781 1 81.94 418 ARG A C 1
ATOM 3199 O O . ARG A 1 418 ? -7.961 55.031 30.688 1 81.94 418 ARG A O 1
ATOM 3206 N N . ARG A 1 419 ? -7.09 53.375 31.797 1 81.31 419 ARG A N 1
ATOM 3207 C CA . ARG A 1 419 ? -7.211 54.094 33.062 1 81.31 419 ARG A CA 1
ATOM 3208 C C . ARG A 1 419 ? -6.324 55.344 33.094 1 81.31 419 ARG A C 1
ATOM 3210 O O . ARG A 1 419 ? -6.758 56.406 33.5 1 81.31 419 ARG A O 1
ATOM 3217 N N . LYS A 1 420 ? -5.133 55.156 32.656 1 80.44 420 LYS A N 1
ATOM 3218 C CA . LYS A 1 420 ? -4.191 56.25 32.625 1 80.44 420 LYS A CA 1
ATOM 3219 C C . LYS A 1 420 ? -4.707 57.375 31.734 1 80.44 420 LYS A C 1
ATOM 3221 O O . LYS A 1 420 ? -4.609 58.562 32.094 1 80.44 420 LYS A O 1
ATOM 3226 N N . LEU A 1 421 ? -5.285 57 30.609 1 81.38 421 LEU A N 1
ATOM 3227 C CA . LEU A 1 421 ? -5.805 57.969 29.672 1 81.38 421 LEU A CA 1
ATOM 3228 C C . LEU A 1 421 ? -6.988 58.719 30.281 1 81.38 421 LEU A C 1
ATOM 3230 O O . LEU A 1 421 ? -7.098 59.938 30.141 1 81.38 421 LEU A O 1
ATOM 3234 N N . ARG A 1 422 ? -7.816 58.031 31.031 1 79.56 422 ARG A N 1
ATOM 3235 C CA . ARG A 1 422 ? -8.977 58.656 31.672 1 79.56 422 ARG A CA 1
ATOM 3236 C C . ARG A 1 422 ? -8.555 59.594 32.781 1 79.56 422 ARG A C 1
ATOM 3238 O O . ARG A 1 422 ? -9.094 60.688 32.938 1 79.56 422 ARG A O 1
ATOM 3245 N N . GLU A 1 423 ? -7.598 59.094 33.562 1 82.19 423 GLU A N 1
ATOM 3246 C CA . GLU A 1 423 ? -7.094 59.906 34.688 1 82.19 423 GLU A CA 1
ATOM 3247 C C . GLU A 1 423 ? -6.445 61.188 34.188 1 82.19 423 GLU A C 1
ATOM 3249 O O . GLU A 1 423 ? -6.684 62.25 34.75 1 82.19 423 GLU A O 1
ATOM 3254 N N . ARG A 1 424 ? -5.684 61.094 33.156 1 80.06 424 ARG A N 1
ATOM 3255 C CA . ARG A 1 424 ? -4.992 62.25 32.625 1 80.06 424 ARG A CA 1
ATOM 3256 C C . ARG A 1 424 ? -5.977 63.25 32 1 80.06 424 ARG A C 1
ATOM 3258 O O . ARG A 1 424 ? -5.797 64.438 32.125 1 80.06 424 ARG A O 1
ATOM 3265 N N . ALA A 1 425 ? -7.008 62.625 31.422 1 79.38 425 ALA A N 1
ATOM 3266 C CA . ALA A 1 425 ? -8.039 63.469 30.859 1 79.38 425 ALA A CA 1
ATOM 3267 C C . ALA A 1 425 ? -8.758 64.25 31.953 1 79.38 425 ALA A C 1
ATOM 3269 O O . ALA A 1 425 ? -8.984 65.438 31.812 1 79.38 425 ALA A O 1
ATOM 3270 N N . SER A 1 426 ? -9.031 63.625 33.062 1 82.56 426 SER A N 1
ATOM 3271 C CA . SER A 1 426 ? -9.703 64.25 34.188 1 82.56 426 SER A CA 1
ATOM 3272 C C . SER A 1 426 ? -8.812 65.312 34.844 1 82.56 426 SER A C 1
ATOM 3274 O O . SER A 1 426 ? -9.281 66.375 35.188 1 82.56 426 SER A O 1
ATOM 3276 N N . LEU A 1 427 ? -7.531 65 35 1 83.19 427 LEU A N 1
ATOM 3277 C CA . LEU A 1 427 ? -6.578 65.875 35.625 1 83.19 427 LEU A CA 1
ATOM 3278 C C . LEU A 1 427 ? -6.406 67.125 34.75 1 83.19 427 LEU A C 1
ATOM 3280 O O . LEU A 1 427 ? -6.363 68.25 35.281 1 83.19 427 LEU A O 1
ATOM 3284 N N . THR A 1 428 ? -6.371 66.938 33.5 1 82.75 428 THR A N 1
ATOM 3285 C CA . THR A 1 428 ? -6.223 68.062 32.562 1 82.75 428 THR A CA 1
ATOM 3286 C C . THR A 1 428 ? -7.422 69 32.656 1 82.75 428 THR A C 1
ATOM 3288 O O . THR A 1 428 ? -7.266 70.188 32.656 1 82.75 428 THR A O 1
ATOM 3291 N N . GLU A 1 429 ? -8.57 68.438 32.812 1 81.75 429 GLU A N 1
ATOM 3292 C CA . GLU A 1 429 ? -9.789 69.188 32.938 1 81.75 429 GLU A CA 1
ATOM 3293 C C . GLU A 1 429 ? -9.789 70 34.25 1 81.75 429 GLU A C 1
ATOM 3295 O O . GLU A 1 429 ? -10.148 71.188 34.219 1 81.75 429 GLU A O 1
ATOM 3300 N N . GLN A 1 430 ? -9.312 69.5 35.312 1 82.12 430 GLN A N 1
ATOM 3301 C CA . GLN A 1 430 ? -9.258 70.125 36.625 1 82.12 430 GLN A CA 1
ATOM 3302 C C . GLN A 1 430 ? -8.219 71.25 36.625 1 82.12 430 GLN A C 1
ATOM 3304 O O . GLN A 1 430 ? -8.484 72.375 37.094 1 82.12 430 GLN A O 1
ATOM 3309 N N . LEU A 1 431 ? -7.074 71 36.031 1 83 431 LEU A N 1
ATOM 3310 C CA . LEU A 1 431 ? -6.004 72 36 1 83 431 LEU A CA 1
ATOM 3311 C C . LEU A 1 431 ? -6.379 73.125 35.094 1 83 431 LEU A C 1
ATOM 3313 O O . LEU A 1 431 ? -6.047 74.312 35.375 1 83 431 LEU A O 1
ATOM 3317 N N . GLU A 1 432 ? -7.066 72.75 34.031 1 82.75 432 GLU A N 1
ATOM 3318 C CA . GLU A 1 432 ? -7.57 73.812 33.156 1 82.75 432 GLU A CA 1
ATOM 3319 C C . GLU A 1 432 ? -8.539 74.75 33.906 1 82.75 432 GLU A C 1
ATOM 3321 O O . GLU A 1 432 ? -8.484 75.938 33.719 1 82.75 432 GLU A O 1
ATOM 3326 N N . HIS A 1 433 ? -9.344 74.125 34.75 1 80.62 433 HIS A N 1
ATOM 3327 C CA . HIS A 1 433 ? -10.281 74.875 35.562 1 80.62 433 HIS A CA 1
ATOM 3328 C C . HIS A 1 433 ? -9.547 75.75 36.562 1 80.62 433 HIS A C 1
ATOM 3330 O O . HIS A 1 433 ? -9.883 76.938 36.719 1 80.62 433 HIS A O 1
ATOM 3336 N N . GLN A 1 434 ? -8.531 75.25 37.125 1 78.38 434 GLN A N 1
ATOM 3337 C CA . GLN A 1 434 ? -7.777 76 38.125 1 78.38 434 GLN A CA 1
ATOM 3338 C C . GLN A 1 434 ? -6.934 77.125 37.5 1 78.38 434 GLN A C 1
ATOM 3340 O O . GLN A 1 434 ? -6.727 78.188 38.094 1 78.38 434 GLN A O 1
ATOM 3345 N N . ALA A 1 435 ? -6.496 76.875 36.312 1 78.06 435 ALA A N 1
ATOM 3346 C CA . ALA A 1 435 ? -5.648 77.812 35.625 1 78.06 435 ALA A CA 1
ATOM 3347 C C . ALA A 1 435 ? -6.473 79 35.062 1 78.06 435 ALA A C 1
ATOM 3349 O O . ALA A 1 435 ? -5.949 80.062 34.875 1 78.06 435 ALA A O 1
ATOM 3350 N N . ARG A 1 436 ? -7.777 78.75 35.062 1 82.81 436 ARG A N 1
ATOM 3351 C CA . ARG A 1 436 ? -8.594 79.75 34.375 1 82.81 436 ARG A CA 1
ATOM 3352 C C . ARG A 1 436 ? -9.469 80.5 35.375 1 82.81 436 ARG A C 1
ATOM 3354 O O . ARG A 1 436 ? -10.078 81.5 35.031 1 82.81 436 ARG A O 1
ATOM 3361 N N . THR A 1 437 ? -9.547 80.062 36.594 1 85.62 437 THR A N 1
ATOM 3362 C CA . THR A 1 437 ? -10.477 80.625 37.562 1 85.62 437 THR A CA 1
ATOM 3363 C C . THR A 1 437 ? -9.734 81.188 38.781 1 85.62 437 THR A C 1
ATOM 3365 O O . THR A 1 437 ? -8.625 80.75 39.062 1 85.62 437 THR A O 1
ATOM 3368 N N . ASP A 1 438 ? -10.391 82.25 39.406 1 80.5 438 ASP A N 1
ATOM 3369 C CA . ASP A 1 438 ? -9.906 82.812 40.656 1 80.5 438 ASP A CA 1
ATOM 3370 C C . ASP A 1 438 ? -10.352 81.938 41.844 1 80.5 438 ASP A C 1
ATOM 3372 O O . ASP A 1 438 ? -11.516 81.562 41.938 1 80.5 438 ASP A O 1
ATOM 3376 N N . SER A 1 439 ? -9.43 81.688 42.688 1 76.62 439 SER A N 1
ATOM 3377 C CA . SER A 1 439 ? -9.672 80.688 43.75 1 76.62 439 SER A CA 1
ATOM 3378 C C . SER A 1 439 ? -10.656 81.25 44.781 1 76.62 439 SER A C 1
ATOM 3380 O O . SER A 1 439 ? -11.375 80.5 45.438 1 76.62 439 SER A O 1
ATOM 3382 N N . LEU A 1 440 ? -10.664 82.688 44.938 1 80.19 440 LEU A N 1
ATOM 3383 C CA . LEU A 1 440 ? -11.492 83.25 45.969 1 80.19 440 LEU A CA 1
ATOM 3384 C C . LEU A 1 440 ? -12.938 83.375 45.531 1 80.19 440 LEU A C 1
ATOM 3386 O O . LEU A 1 440 ? -13.859 83.062 46.25 1 80.19 440 LEU A O 1
ATOM 3390 N N . THR A 1 441 ? -13.156 83.938 44.406 1 88.88 441 THR A N 1
ATOM 3391 C CA . THR A 1 441 ? -14.5 84.25 43.969 1 88.88 441 THR A CA 1
ATOM 3392 C C . THR A 1 441 ? -15.039 83.25 42.969 1 88.88 441 THR A C 1
ATOM 3394 O O . THR A 1 441 ? -16.234 83.188 42.719 1 88.88 441 THR A O 1
ATOM 3397 N N . GLY A 1 442 ? -14.062 82.375 42.375 1 87.5 442 GLY A N 1
ATOM 3398 C CA . GLY A 1 442 ? -14.484 81.375 41.375 1 87.5 442 GLY A CA 1
ATOM 3399 C C . GLY A 1 442 ? -14.672 82 40 1 87.5 442 GLY A C 1
ATOM 3400 O O . GLY A 1 442 ? -14.953 81.312 39.031 1 87.5 442 GLY A O 1
ATOM 3401 N N . LEU A 1 443 ? -14.609 83.312 39.875 1 89.88 443 LEU A N 1
ATOM 3402 C CA . LEU A 1 443 ? -14.672 84 38.594 1 89.88 443 LEU A CA 1
ATOM 3403 C C . LEU A 1 443 ? -13.406 83.75 37.781 1 89.88 443 LEU A C 1
ATOM 3405 O O . LEU A 1 443 ? -12.43 83.25 38.281 1 89.88 443 LEU A O 1
ATOM 3409 N N . LEU A 1 444 ? -13.477 84.062 36.5 1 89.5 444 LEU A N 1
ATOM 3410 C CA . LEU A 1 444 ? -12.266 84 35.688 1 89.5 444 LEU A CA 1
ATOM 3411 C C . LEU A 1 444 ? -11.172 84.875 36.25 1 89.5 444 LEU A C 1
ATOM 3413 O O . LEU A 1 444 ? -11.453 85.938 36.875 1 89.5 444 LEU A O 1
ATOM 3417 N N . ASN A 1 445 ? -10.016 84.438 36.031 1 85.5 445 ASN A N 1
ATOM 3418 C CA . ASN A 1 445 ? -8.906 85.25 36.438 1 85.5 445 ASN A CA 1
ATOM 3419 C C . ASN A 1 445 ? -8.477 86.25 35.344 1 85.5 445 ASN A C 1
ATOM 3421 O O . ASN A 1 445 ? -9.016 86.188 34.219 1 85.5 445 ASN A O 1
ATOM 3425 N N . ARG A 1 446 ? -7.652 87.188 35.75 1 82.75 446 ARG A N 1
ATOM 3426 C CA . ARG A 1 446 ? -7.207 88.25 34.812 1 82.75 446 ARG A CA 1
ATOM 3427 C C . ARG A 1 446 ? -6.688 87.625 33.531 1 82.75 446 ARG A C 1
ATOM 3429 O O . ARG A 1 446 ? -7.047 88.062 32.406 1 82.75 446 ARG A O 1
ATOM 3436 N N . ARG A 1 447 ? -5.914 86.5 33.656 1 80.88 447 ARG A N 1
ATOM 3437 C CA . ARG A 1 447 ? -5.332 85.812 32.5 1 80.88 447 ARG A CA 1
ATOM 3438 C C . ARG A 1 447 ? -6.422 85.25 31.594 1 80.88 447 ARG A C 1
ATOM 3440 O O . ARG A 1 447 ? -6.344 85.375 30.359 1 80.88 447 ARG A O 1
ATOM 3447 N N . ALA A 1 448 ? -7.332 84.562 32.156 1 85.56 448 ALA A N 1
ATOM 3448 C CA . ALA A 1 448 ? -8.438 84 31.406 1 85.56 448 ALA A CA 1
ATOM 3449 C C . ALA A 1 448 ? -9.234 85.062 30.672 1 85.56 448 ALA A C 1
ATOM 3451 O O . ALA A 1 448 ? -9.672 84.875 29.547 1 85.56 448 ALA A O 1
ATOM 3452 N N . LEU A 1 449 ? -9.461 86.188 31.297 1 88.12 449 LEU A N 1
ATOM 3453 C CA . LEU A 1 449 ? -10.18 87.25 30.688 1 88.12 449 LEU A CA 1
ATOM 3454 C C . LEU A 1 449 ? -9.414 87.812 29.484 1 88.12 449 LEU A C 1
ATOM 3456 O O . LEU A 1 449 ? -10.016 88.125 28.438 1 88.12 449 LEU A O 1
ATOM 3460 N N . GLU A 1 450 ? -8.172 88 29.719 1 85.62 450 GLU A N 1
ATOM 3461 C CA . GLU A 1 450 ? -7.34 88.5 28.625 1 85.62 450 GLU A CA 1
ATOM 3462 C C . GLU A 1 450 ? -7.352 87.562 27.438 1 85.62 450 GLU A C 1
ATOM 3464 O O . GLU A 1 450 ? -7.359 88 26.281 1 85.62 450 GLU A O 1
ATOM 3469 N N . LEU A 1 451 ? -7.371 86.312 27.812 1 84.81 451 LEU A N 1
ATOM 3470 C CA . LEU A 1 451 ? -7.434 85.312 26.766 1 84.81 451 LEU A CA 1
ATOM 3471 C C . LEU A 1 451 ? -8.766 85.375 26.031 1 84.81 451 LEU A C 1
ATOM 3473 O O . LEU A 1 451 ? -8.812 85.188 24.797 1 84.81 451 LEU A O 1
ATOM 3477 N N . VAL A 1 452 ? -9.805 85.5 26.656 1 86.25 452 VAL A N 1
ATOM 3478 C CA . VAL A 1 452 ? -11.133 85.625 26.062 1 86.25 452 VAL A CA 1
ATOM 3479 C C . VAL A 1 452 ? -11.219 86.875 25.219 1 86.25 452 VAL A C 1
ATOM 3481 O O . VAL A 1 452 ? -11.773 86.875 24.125 1 86.25 452 VAL A O 1
ATOM 3484 N N . ALA A 1 453 ? -10.688 87.938 25.766 1 87.88 453 ALA A N 1
ATOM 3485 C CA . ALA A 1 453 ? -10.703 89.188 25.047 1 87.88 453 ALA A CA 1
ATOM 3486 C C . ALA A 1 453 ? -9.938 89.125 23.734 1 87.88 453 ALA A C 1
ATOM 3488 O O . ALA A 1 453 ? -10.344 89.688 22.719 1 87.88 453 ALA A O 1
ATOM 3489 N N . ALA A 1 454 ? -8.867 88.375 23.797 1 84.94 454 ALA A N 1
ATOM 3490 C CA . ALA A 1 454 ? -8.031 88.188 22.609 1 84.94 454 ALA A CA 1
ATOM 3491 C C . ALA A 1 454 ? -8.766 87.438 21.531 1 84.94 454 ALA A C 1
ATOM 3493 O O . ALA A 1 454 ? -8.438 87.5 20.344 1 84.94 454 ALA A O 1
ATOM 3494 N N . GLN A 1 455 ? -9.703 86.625 21.891 1 81.94 455 GLN A N 1
ATOM 3495 C CA . GLN A 1 455 ? -10.43 85.812 20.953 1 81.94 455 GLN A CA 1
ATOM 3496 C C . GLN A 1 455 ? -11.531 86.562 20.234 1 81.94 455 GLN A C 1
ATOM 3498 O O . GLN A 1 455 ? -12.062 86.125 19.219 1 81.94 455 GLN A O 1
ATOM 3503 N N . TYR A 1 456 ? -11.875 87.75 20.797 1 80.25 456 TYR A N 1
ATOM 3504 C CA . TYR A 1 456 ? -12.883 88.562 20.141 1 80.25 456 TYR A CA 1
ATOM 3505 C C . TYR A 1 456 ? -12.375 89.062 18.797 1 80.25 456 TYR A C 1
ATOM 3507 O O . TYR A 1 456 ? -11.18 89.375 18.625 1 80.25 456 TYR A O 1
ATOM 3515 N N . ALA A 1 457 ? -13.297 89.125 17.781 1 78.94 457 ALA A N 1
ATOM 3516 C CA . ALA A 1 457 ? -12.93 89.625 16.453 1 78.94 457 ALA A CA 1
ATOM 3517 C C . ALA A 1 457 ? -12.578 91.125 16.484 1 78.94 457 ALA A C 1
ATOM 3519 O O . ALA A 1 457 ? -13.234 91.875 17.188 1 78.94 457 ALA A O 1
ATOM 3520 N N . ALA A 1 458 ? -11.562 91.375 15.781 1 75.5 458 ALA A N 1
ATOM 3521 C CA . ALA A 1 458 ? -11.039 92.75 15.742 1 75.5 458 ALA A CA 1
ATOM 3522 C C . ALA A 1 458 ? -12.102 93.75 15.25 1 75.5 458 ALA A C 1
ATOM 3524 O O . ALA A 1 458 ? -12.031 94.938 15.539 1 75.5 458 ALA A O 1
ATOM 3525 N N . HIS A 1 459 ? -13.07 93.25 14.547 1 78.5 459 HIS A N 1
ATOM 3526 C CA . HIS A 1 459 ? -14.062 94.125 13.969 1 78.5 459 HIS A CA 1
ATOM 3527 C C . HIS A 1 459 ? -15.289 94.25 14.859 1 78.5 459 HIS A C 1
ATOM 3529 O O . HIS A 1 459 ? -16.125 95.188 14.648 1 78.5 459 HIS A O 1
ATOM 3535 N N . ASP A 1 460 ? -15.352 93.5 15.859 1 81.56 460 ASP A N 1
ATOM 3536 C CA . ASP A 1 460 ? -16.516 93.562 16.734 1 81.56 460 ASP A CA 1
ATOM 3537 C C . ASP A 1 460 ? -16.297 94.5 17.875 1 81.56 460 ASP A C 1
ATOM 3539 O O . ASP A 1 460 ? -15.18 94.75 18.328 1 81.56 460 ASP A O 1
ATOM 3543 N N . SER A 1 461 ? -17.406 95.312 18.141 1 86.25 461 SER A N 1
ATOM 3544 C CA . SER A 1 461 ? -17.359 96.188 19.281 1 86.25 461 SER A CA 1
ATOM 3545 C C . SER A 1 461 ? -17.375 95.438 20.609 1 86.25 461 SER A C 1
ATOM 3547 O O . SER A 1 461 ? -18 94.375 20.719 1 86.25 461 SER A O 1
ATOM 3549 N N . ALA A 1 462 ? -16.531 95.875 21.531 1 89.56 462 ALA A N 1
ATOM 3550 C CA . ALA A 1 462 ? -16.516 95.312 22.875 1 89.56 462 ALA A CA 1
ATOM 3551 C C . ALA A 1 462 ? -16.578 96.438 23.938 1 89.56 462 ALA A C 1
ATOM 3553 O O . ALA A 1 462 ? -16.125 97.562 23.703 1 89.56 462 ALA A O 1
ATOM 3554 N N . SER A 1 463 ? -17.266 96.125 25.031 1 92.62 463 SER A N 1
ATOM 3555 C CA . SER A 1 463 ? -17.328 97.062 26.172 1 92.62 463 SER A CA 1
ATOM 3556 C C . SER A 1 463 ? -16.656 96.438 27.391 1 92.62 463 SER A C 1
ATOM 3558 O O . SER A 1 463 ? -16.781 95.188 27.641 1 92.62 463 SER A O 1
ATOM 3560 N N . LEU A 1 464 ? -15.859 97.188 28.016 1 94.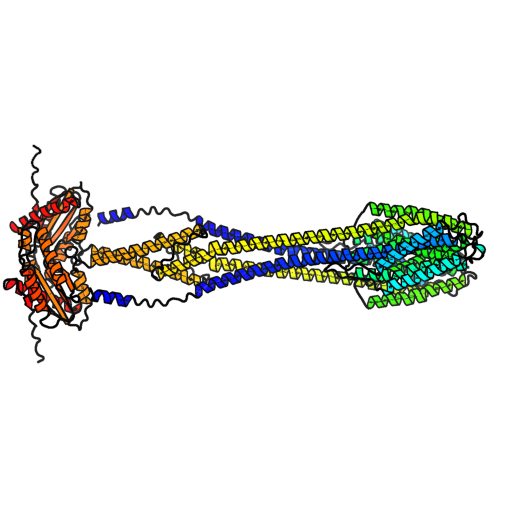06 464 LEU A N 1
ATOM 3561 C CA . LEU A 1 464 ? -15.195 96.75 29.234 1 94.06 464 LEU A CA 1
ATOM 3562 C C . LEU A 1 464 ? -15.625 97.625 30.422 1 94.06 464 LEU A C 1
ATOM 3564 O O . LEU A 1 464 ? -15.648 98.875 30.328 1 94.06 464 LEU A O 1
ATOM 3568 N N . VAL A 1 465 ? -16.047 96.938 31.484 1 95.31 465 VAL A N 1
ATOM 3569 C CA . VAL A 1 465 ? -16.391 97.625 32.719 1 95.31 465 VAL A CA 1
ATOM 3570 C C . VAL A 1 465 ? -15.406 97.25 33.812 1 95.31 465 VAL A C 1
ATOM 3572 O O . VAL A 1 465 ? -15.281 96.062 34.156 1 95.31 465 VAL A O 1
ATOM 3575 N N . LEU A 1 466 ? -14.703 98.188 34.312 1 94.62 466 LEU A N 1
ATOM 3576 C CA . LEU A 1 466 ? -13.844 97.938 35.469 1 94.62 466 LEU A CA 1
ATOM 3577 C C . LEU A 1 466 ? -14.539 98.375 36.75 1 94.62 466 LEU A C 1
ATOM 3579 O O . LEU A 1 466 ? -15.188 99.375 36.781 1 94.62 466 LEU A O 1
ATOM 3583 N N . ILE A 1 467 ? -14.438 97.5 37.719 1 95.12 467 ILE A N 1
ATOM 3584 C CA . ILE A 1 467 ? -15.148 97.688 38.969 1 95.12 467 ILE A CA 1
ATOM 3585 C C . ILE A 1 467 ? -14.156 97.625 40.125 1 95.12 467 ILE A C 1
ATOM 3587 O O . ILE A 1 467 ? -13.32 96.75 40.219 1 95.12 467 ILE A O 1
ATOM 3591 N N . ASP A 1 468 ? -14.234 98.5 40.938 1 92.44 468 ASP A N 1
ATOM 3592 C CA . ASP A 1 468 ? -13.391 98.562 42.125 1 92.44 468 ASP A CA 1
ATOM 3593 C C . ASP A 1 468 ? -14.234 98.75 43.375 1 92.44 468 ASP A C 1
ATOM 3595 O O . ASP A 1 468 ? -15.078 99.625 43.438 1 92.44 468 ASP A O 1
ATOM 3599 N N . VAL A 1 469 ? -14.016 98 44.375 1 93.94 469 VAL A N 1
ATOM 3600 C CA . VAL A 1 469 ? -14.734 98.125 45.625 1 93.94 469 VAL A CA 1
ATOM 3601 C C . VAL A 1 469 ? -14.188 99.312 46.438 1 93.94 469 VAL A C 1
ATOM 3603 O O . VAL A 1 469 ? -12.992 99.375 46.719 1 93.94 469 VAL A O 1
ATOM 3606 N N . ASP A 1 470 ? -15.094 100.188 46.844 1 92 470 ASP A N 1
ATOM 3607 C CA . ASP A 1 470 ? -14.688 101.438 47.5 1 92 470 ASP A CA 1
ATOM 3608 C C . ASP A 1 470 ? -14.188 101.188 48.906 1 92 470 ASP A C 1
ATOM 3610 O O . ASP A 1 470 ? -14.828 100.5 49.688 1 92 470 ASP A O 1
ATOM 3614 N N . ARG A 1 471 ? -13.078 101.812 49.281 1 87.88 471 ARG A N 1
ATOM 3615 C CA . ARG A 1 471 ? -12.5 101.812 50.625 1 87.88 471 ARG A CA 1
ATOM 3616 C C . ARG A 1 471 ? -12.328 100.375 51.125 1 87.88 471 ARG A C 1
ATOM 3618 O O . ARG A 1 471 ? -12.664 100.125 52.281 1 87.88 471 ARG A O 1
ATOM 3625 N N . PHE A 1 472 ? -11.945 99.562 50.281 1 87.31 472 PHE A N 1
ATOM 3626 C CA . PHE A 1 472 ? -11.812 98.188 50.625 1 87.31 472 PHE A CA 1
ATOM 3627 C C . PHE A 1 472 ? -10.734 98 51.688 1 87.31 472 PHE A C 1
ATOM 3629 O O . PHE A 1 472 ? -10.867 97.125 52.562 1 87.31 472 PHE A O 1
ATOM 3636 N N . LYS A 1 473 ? -9.734 98.688 51.531 1 76.62 473 LYS A N 1
ATOM 3637 C CA . LYS A 1 473 ? -8.664 98.562 52.531 1 76.62 473 LYS A CA 1
ATOM 3638 C C . LYS A 1 473 ? -9.188 98.938 53.938 1 76.62 473 LYS A C 1
ATOM 3640 O O . LYS A 1 473 ? -8.781 98.312 54.906 1 76.62 473 LYS A O 1
ATOM 3645 N N . GLN A 1 474 ? -10.008 99.875 53.969 1 82.38 474 GLN A N 1
ATOM 3646 C CA . GLN A 1 474 ? -10.602 100.25 55.25 1 82.38 474 GLN A CA 1
ATOM 3647 C C . GLN A 1 474 ? -11.438 99.125 55.844 1 82.38 474 GLN A C 1
ATOM 3649 O O . GLN A 1 474 ? -11.477 98.938 57.062 1 82.38 474 GLN A O 1
ATOM 3654 N N . ILE A 1 475 ? -12.07 98.438 55 1 86.12 475 ILE A N 1
ATOM 3655 C CA . ILE A 1 475 ? -12.859 97.312 55.406 1 86.12 475 ILE A CA 1
ATOM 3656 C C . ILE A 1 475 ? -11.938 96.25 56 1 86.12 475 ILE A C 1
ATOM 3658 O O . ILE A 1 475 ? -12.211 95.688 57.062 1 86.12 475 ILE A O 1
ATOM 3662 N N . ASN A 1 476 ? -10.875 96 55.406 1 78.12 476 ASN A N 1
ATOM 3663 C CA . ASN A 1 476 ? -9.906 95 55.875 1 78.12 476 ASN A CA 1
ATOM 3664 C C . ASN A 1 476 ? -9.297 95.438 57.219 1 78.12 476 ASN A C 1
ATOM 3666 O O . ASN A 1 476 ? -9.094 94.625 58.094 1 78.12 476 ASN A O 1
ATOM 3670 N N . ASP A 1 477 ? -8.992 96.625 57.281 1 72.62 477 ASP A N 1
ATOM 3671 C CA . ASP A 1 477 ? -8.336 97.188 58.5 1 72.62 477 ASP A CA 1
ATOM 3672 C C . ASP A 1 477 ? -9.273 97.125 59.688 1 72.62 477 ASP A C 1
ATOM 3674 O O . ASP A 1 477 ? -8.828 96.812 60.812 1 72.62 477 ASP A O 1
ATOM 3678 N N . ARG A 1 478 ? -10.484 97.375 59.406 1 80.25 478 ARG A N 1
ATOM 3679 C CA . ARG A 1 478 ? -11.453 97.5 60.5 1 80.25 478 ARG A CA 1
ATOM 3680 C C . ARG A 1 478 ? -12.016 96.125 60.875 1 80.25 478 ARG A C 1
ATOM 3682 O O . ARG A 1 478 ? -12.266 95.875 62.031 1 80.25 478 ARG A O 1
ATOM 3689 N N . HIS A 1 479 ? -12.211 95.375 59.875 1 82.75 479 HIS A N 1
ATOM 3690 C CA . HIS A 1 479 ? -12.945 94.125 60.156 1 82.75 479 HIS A CA 1
ATOM 3691 C C . HIS A 1 479 ? -12.078 92.938 59.875 1 82.75 479 HIS A C 1
ATOM 3693 O O . HIS A 1 479 ? -12.508 91.75 60.125 1 82.75 479 HIS A O 1
ATOM 3699 N N . GLY A 1 480 ? -11 93.125 59.344 1 76.75 480 GLY A N 1
ATOM 3700 C CA . GLY A 1 480 ? -10.094 92 59.062 1 76.75 480 GLY A CA 1
ATOM 3701 C C . GLY A 1 480 ? -10.141 91.5 57.625 1 76.75 480 GLY A C 1
ATOM 3702 O O . GLY A 1 480 ? -11.117 91.75 56.906 1 76.75 480 GLY A O 1
ATOM 3703 N N . HIS A 1 481 ? -9.148 90.688 57.188 1 77.12 481 HIS A N 1
ATOM 3704 C CA . HIS A 1 481 ? -9.023 90.188 55.812 1 77.12 481 HIS A CA 1
ATOM 3705 C C . HIS A 1 481 ? -10.086 89.188 55.5 1 77.12 481 HIS A C 1
ATOM 3707 O O . HIS A 1 481 ? -10.539 89.062 54.344 1 77.12 481 HIS A O 1
ATOM 3713 N N . ALA A 1 482 ? -10.461 88.438 56.406 1 78.19 482 ALA A N 1
ATOM 3714 C CA . ALA A 1 482 ? -11.516 87.438 56.188 1 78.19 482 ALA A CA 1
ATOM 3715 C C . ALA A 1 482 ? -12.836 88.125 55.812 1 78.19 482 ALA A C 1
ATOM 3717 O O . ALA A 1 482 ? -13.594 87.562 55 1 78.19 482 ALA A O 1
ATOM 3718 N N . ALA A 1 483 ? -13.07 89.188 56.5 1 82.56 483 ALA A N 1
ATOM 3719 C CA . ALA A 1 483 ? -14.266 89.938 56.156 1 82.56 483 ALA A CA 1
ATOM 3720 C C . ALA A 1 483 ? -14.18 90.562 54.75 1 82.56 483 ALA A C 1
ATOM 3722 O O . ALA A 1 483 ? -15.18 90.562 54.031 1 82.56 483 ALA A O 1
ATOM 3723 N N . GLY A 1 484 ? -12.992 90.938 54.438 1 86.69 484 GLY A N 1
ATOM 3724 C CA . GLY A 1 484 ? -12.781 91.438 53.062 1 86.69 484 GLY A CA 1
ATOM 3725 C C . GLY A 1 484 ? -13.008 90.375 52.031 1 86.69 484 GLY A C 1
ATOM 3726 O O . GLY A 1 484 ? -13.641 90.625 51 1 86.69 484 GLY A O 1
ATOM 3727 N N . ASP A 1 485 ? -12.617 89.25 52.344 1 85.06 485 ASP A N 1
ATOM 3728 C CA . ASP A 1 485 ? -12.82 88.125 51.438 1 85.06 485 ASP A CA 1
ATOM 3729 C C . ASP A 1 485 ? -14.305 87.812 51.25 1 85.06 485 ASP A C 1
ATOM 3731 O O . ASP A 1 485 ? -14.75 87.5 50.156 1 85.06 485 ASP A O 1
ATOM 3735 N N . GLN A 1 486 ? -14.961 87.812 52.25 1 89.06 486 GLN A N 1
ATOM 3736 C CA . GLN A 1 486 ? -16.391 87.562 52.188 1 89.06 486 GLN A CA 1
ATOM 3737 C C . GLN A 1 486 ? -17.109 88.625 51.344 1 89.06 486 GLN A C 1
ATOM 3739 O O . GLN A 1 486 ? -18.031 88.312 50.594 1 89.06 486 GLN A O 1
ATOM 3744 N N . VAL A 1 487 ? -16.656 89.875 51.5 1 91.81 487 VAL A N 1
ATOM 3745 C CA . VAL A 1 487 ? -17.219 90.938 50.719 1 91.81 487 VAL A CA 1
ATOM 3746 C C . VAL A 1 487 ? -16.984 90.688 49.219 1 91.81 487 VAL A C 1
ATOM 3748 O O . VAL A 1 487 ? -17.922 90.75 48.438 1 91.81 487 VAL A O 1
ATOM 3751 N N . LEU A 1 488 ? -15.836 90.312 48.969 1 92.12 488 LEU A N 1
ATOM 3752 C CA . LEU A 1 488 ? -15.492 90.062 47.562 1 92.12 488 LEU A CA 1
ATOM 3753 C C . LEU A 1 488 ? -16.297 88.875 47.031 1 92.12 488 LEU A C 1
ATOM 3755 O O . LEU A 1 488 ? -16.781 88.938 45.875 1 92.12 488 LEU A O 1
ATOM 3759 N N . ARG A 1 489 ? -16.484 87.875 47.75 1 92.69 489 ARG A N 1
ATOM 3760 C CA . ARG A 1 489 ? -17.266 86.688 47.344 1 92.69 489 ARG A CA 1
ATOM 3761 C C . ARG A 1 489 ? -18.719 87.062 47.094 1 92.69 489 ARG A C 1
ATOM 3763 O O . ARG A 1 489 ? -19.312 86.625 46.094 1 92.69 489 ARG A O 1
ATOM 3770 N N . ASP A 1 490 ? -19.219 87.75 47.938 1 92.75 490 ASP A N 1
ATOM 3771 C CA . ASP A 1 490 ? -20.625 88.188 47.812 1 92.75 490 ASP A CA 1
ATOM 3772 C C . ASP A 1 490 ? -20.844 89.062 46.625 1 92.75 490 ASP A C 1
ATOM 3774 O O . ASP A 1 490 ? -21.859 88.938 45.938 1 92.75 490 ASP A O 1
ATOM 3778 N N . ILE A 1 491 ? -19.953 90 46.469 1 93.81 491 ILE A N 1
ATOM 3779 C CA . ILE A 1 491 ? -20.047 90.875 45.312 1 93.81 491 ILE A CA 1
ATOM 3780 C C . ILE A 1 491 ? -19.953 90.062 44.031 1 93.81 491 ILE A C 1
ATOM 3782 O O . ILE A 1 491 ? -20.719 90.312 43.094 1 93.81 491 ILE A O 1
ATOM 3786 N N . ALA A 1 492 ? -19.047 89.188 44 1 94.44 492 ALA A N 1
ATOM 3787 C CA . ALA A 1 492 ? -18.875 88.312 42.844 1 94.44 492 ALA A CA 1
ATOM 3788 C C . ALA A 1 492 ? -20.141 87.5 42.562 1 94.44 492 ALA A C 1
ATOM 3790 O O . ALA A 1 492 ? -20.562 87.375 41.406 1 94.44 492 ALA A O 1
ATOM 3791 N N . ALA A 1 493 ? -20.672 86.938 43.5 1 93.94 493 ALA A N 1
ATOM 3792 C CA . ALA A 1 493 ? -21.906 86.125 43.375 1 93.94 493 ALA A CA 1
ATOM 3793 C C . ALA A 1 493 ? -23.062 87 42.844 1 93.94 493 ALA A C 1
ATOM 3795 O O . ALA A 1 493 ? -23.844 86.562 42 1 93.94 493 ALA A O 1
ATOM 3796 N N . MET A 1 494 ? -23.125 88.062 43.438 1 92.81 494 MET A N 1
ATOM 3797 C CA . MET A 1 494 ? -24.172 89 43.031 1 92.81 494 MET A CA 1
ATOM 3798 C C . MET A 1 494 ? -24 89.438 41.562 1 92.81 494 MET A C 1
ATOM 3800 O O . MET A 1 494 ? -24.969 89.438 40.812 1 92.81 494 MET A O 1
ATOM 3804 N N . MET A 1 495 ? -22.844 89.75 41.25 1 94.5 495 MET A N 1
ATOM 3805 C CA . MET A 1 495 ? -22.594 90.125 39.844 1 94.5 495 MET A CA 1
ATOM 3806 C C . MET A 1 495 ? -22.859 89 38.906 1 94.5 495 MET A C 1
ATOM 3808 O O . MET A 1 495 ? -23.422 89.188 37.812 1 94.5 495 MET A O 1
ATOM 3812 N N . ARG A 1 496 ? -22.438 87.875 39.312 1 92.62 496 ARG A N 1
ATOM 3813 C CA . ARG A 1 496 ? -22.656 86.688 38.5 1 92.62 496 ARG A CA 1
ATOM 3814 C C . ARG A 1 496 ? -24.141 86.5 38.219 1 92.62 496 ARG A C 1
ATOM 3816 O O . ARG A 1 496 ? -24.516 86 37.125 1 92.62 496 ARG A O 1
ATOM 3823 N N . ALA A 1 497 ? -24.953 86.75 39.062 1 92.31 497 ALA A N 1
ATOM 3824 C CA . ALA A 1 497 ? -26.406 86.562 38.938 1 92.31 497 ALA A CA 1
ATOM 3825 C C . ALA A 1 497 ? -27.016 87.625 38.031 1 92.31 497 ALA A C 1
ATOM 3827 O O . ALA A 1 497 ? -28.078 87.375 37.438 1 92.31 497 ALA A O 1
ATOM 3828 N N . LEU A 1 498 ? -26.453 88.75 37.875 1 91.25 498 LEU A N 1
ATOM 3829 C CA . LEU A 1 498 ? -27.078 89.875 37.188 1 91.25 498 LEU A CA 1
ATOM 3830 C C . LEU A 1 498 ? -26.5 90 35.781 1 91.25 498 LEU A C 1
ATOM 3832 O O . LEU A 1 498 ? -27.125 90.625 34.906 1 91.25 498 LEU A O 1
ATOM 3836 N N . VAL A 1 499 ? -25.281 89.625 35.594 1 92.75 499 VAL A N 1
ATOM 3837 C CA . VAL A 1 499 ? -24.625 89.75 34.312 1 92.75 499 VAL A CA 1
ATOM 3838 C C . VAL A 1 499 ? -25.188 88.75 33.312 1 92.75 499 VAL A C 1
ATOM 3840 O O . VAL A 1 499 ? -25.391 87.562 33.656 1 92.75 499 VAL A O 1
ATOM 3843 N N . PRO A 1 500 ? -25.484 89.188 32.125 1 89.88 500 PRO A N 1
ATOM 3844 C CA . PRO A 1 500 ? -26 88.312 31.125 1 89.88 500 PRO A CA 1
ATOM 3845 C C . PRO A 1 500 ? -24.984 87.25 30.734 1 89.88 500 PRO A C 1
ATOM 3847 O O . PRO A 1 500 ? -23.781 87.375 30.938 1 89.88 500 PRO A O 1
ATOM 3850 N N . PRO A 1 501 ? -25.406 86 30.109 1 87.88 501 PRO A N 1
ATOM 3851 C CA . PRO A 1 501 ? -24.562 84.875 29.766 1 87.88 501 PRO A CA 1
ATOM 3852 C C . PRO A 1 501 ? -23.453 85.25 28.781 1 87.88 501 PRO A C 1
ATOM 3854 O O . PRO A 1 501 ? -22.391 84.625 28.766 1 87.88 501 PRO A O 1
ATOM 3857 N N . GLU A 1 502 ? -23.672 86.25 28 1 87.06 502 GLU A N 1
ATOM 3858 C CA . GLU A 1 502 ? -22.688 86.688 27.016 1 87.06 502 GLU A CA 1
ATOM 3859 C C . GLU A 1 502 ? -21.562 87.5 27.641 1 87.06 502 GLU A C 1
ATOM 3861 O O . GLU A 1 502 ? -20.5 87.688 27.047 1 87.06 502 GLU A O 1
ATOM 3866 N N . GLY A 1 503 ? -21.812 88 28.875 1 89.38 503 GLY A N 1
ATOM 3867 C CA . GLY A 1 503 ? -20.797 88.75 29.578 1 89.38 503 GLY A CA 1
ATOM 3868 C C . GLY A 1 503 ? -19.781 87.875 30.297 1 89.38 503 GLY A C 1
ATOM 3869 O O . GLY A 1 503 ? -20.109 86.812 30.797 1 89.38 503 GLY A O 1
ATOM 3870 N N . VAL A 1 504 ? -18.547 88.375 30.25 1 92.31 504 VAL A N 1
ATOM 3871 C CA . VAL A 1 504 ? -17.453 87.625 30.906 1 92.31 504 VAL A CA 1
ATOM 3872 C C . VAL A 1 504 ? -17 88.438 32.156 1 92.31 504 VAL A C 1
ATOM 3874 O O . VAL A 1 504 ? -16.531 89.562 32.062 1 92.31 504 VAL A O 1
ATOM 3877 N N . LEU A 1 505 ? -17.203 87.75 33.281 1 94.25 505 LEU A N 1
ATOM 3878 C CA . LEU A 1 505 ? -16.844 88.375 34.562 1 94.25 505 LEU A CA 1
ATOM 3879 C C . LEU A 1 505 ? -15.523 87.812 35.062 1 94.25 505 LEU A C 1
ATOM 3881 O O . LEU A 1 505 ? -15.312 86.562 35.031 1 94.25 505 LEU A O 1
ATOM 3885 N N . ALA A 1 506 ? -14.648 88.688 35.5 1 93.94 506 ALA A N 1
ATOM 3886 C CA . ALA A 1 506 ? -13.359 88.25 36.031 1 93.94 506 ALA A CA 1
ATOM 3887 C C . ALA A 1 506 ? -12.906 89.062 37.188 1 93.94 506 ALA A C 1
ATOM 3889 O O . ALA A 1 506 ? -13.344 90.25 37.344 1 93.94 506 ALA A O 1
ATOM 3890 N N . ARG A 1 507 ? -12.18 88.438 38.031 1 90.56 507 ARG A N 1
ATOM 3891 C CA . ARG A 1 507 ? -11.477 89.25 39.062 1 90.56 507 ARG A CA 1
ATOM 3892 C C . ARG A 1 507 ? -10.117 89.688 38.562 1 90.56 507 ARG A C 1
ATOM 3894 O O . ARG A 1 507 ? -9.266 88.875 38.219 1 90.56 507 ARG A O 1
ATOM 3901 N N . PHE A 1 508 ? -9.938 90.875 38.375 1 80.12 508 PHE A N 1
ATOM 3902 C CA . PHE A 1 508 ? -8.781 91.5 37.719 1 80.12 508 PHE A CA 1
ATOM 3903 C C . PHE A 1 508 ? -7.691 91.812 38.719 1 80.12 508 PHE A C 1
ATOM 3905 O O . PHE A 1 508 ? -6.504 91.812 38.375 1 80.12 508 PHE A O 1
ATOM 3912 N N . GLY A 1 509 ? -8.008 92.188 39.906 1 75.75 509 GLY A N 1
ATOM 3913 C CA . GLY A 1 509 ? -7.09 92.562 40.969 1 75.75 509 GLY A CA 1
ATOM 3914 C C . GLY A 1 509 ? -7.609 92.188 42.344 1 75.75 509 GLY A C 1
ATOM 3915 O O . GLY A 1 509 ? -8.5 91.312 42.469 1 75.75 509 GLY A O 1
ATOM 3916 N N . GLY A 1 510 ? -6.977 92.688 43.344 1 77 510 GLY A N 1
ATOM 3917 C CA . GLY A 1 510 ? -7.402 92.375 44.688 1 77 510 GLY A CA 1
ATOM 3918 C C . GLY A 1 510 ? -8.852 92.75 44.969 1 77 510 GLY A C 1
ATOM 3919 O O . GLY A 1 510 ? -9.641 91.875 45.375 1 77 510 GLY A O 1
ATOM 3920 N N . GLU A 1 511 ? -9.172 93.938 44.688 1 88 511 GLU A N 1
ATOM 3921 C CA . GLU A 1 511 ? -10.523 94.438 44.938 1 88 511 GLU A CA 1
ATOM 3922 C C . GLU A 1 511 ? -11.188 94.875 43.625 1 88 511 GLU A C 1
ATOM 3924 O O . GLU A 1 511 ? -12.234 95.5 43.625 1 88 511 GLU A O 1
ATOM 3929 N N . GLU A 1 512 ? -10.484 94.5 42.562 1 90.12 512 GLU A N 1
ATOM 3930 C CA . GLU A 1 512 ? -10.953 94.938 41.25 1 90.12 512 GLU A CA 1
ATOM 3931 C C . GLU A 1 512 ? -11.57 93.812 40.469 1 90.12 512 GLU A C 1
ATOM 3933 O O . GLU A 1 512 ? -11.086 92.688 40.5 1 90.12 512 GLU A O 1
ATOM 3938 N N . PHE A 1 513 ? -12.711 94.062 39.812 1 94.44 513 PHE A N 1
ATOM 3939 C CA . PHE A 1 513 ? -13.398 93.125 38.906 1 94.44 513 PHE A CA 1
ATOM 3940 C C . PHE A 1 513 ? -13.5 93.75 37.531 1 94.44 513 PHE A C 1
ATOM 3942 O O . PHE A 1 513 ? -13.344 94.938 37.344 1 94.44 513 PHE A O 1
ATOM 3949 N N . ALA A 1 514 ? -13.672 92.875 36.562 1 94.75 514 ALA A N 1
ATOM 3950 C CA . ALA A 1 514 ? -13.852 93.312 35.188 1 94.75 514 ALA A CA 1
ATOM 3951 C C . ALA A 1 514 ? -15.008 92.562 34.5 1 94.75 514 ALA A C 1
ATOM 3953 O O . ALA A 1 514 ? -15.219 91.375 34.781 1 94.75 514 ALA A O 1
ATOM 3954 N N . LEU A 1 515 ? -15.75 93.25 33.812 1 95 515 LEU A N 1
ATOM 3955 C CA . LEU A 1 515 ? -16.828 92.688 33 1 95 515 LEU A CA 1
ATOM 3956 C C . LEU A 1 515 ? -16.625 93.062 31.516 1 95 515 LEU A C 1
ATOM 3958 O O . LEU A 1 515 ? -16.5 94.188 31.156 1 95 515 LEU A O 1
ATOM 3962 N N . LEU A 1 516 ? -16.484 92 30.75 1 93.5 516 LEU A N 1
ATOM 3963 C CA . LEU A 1 516 ? -16.328 92.188 29.312 1 93.5 516 LEU A CA 1
ATOM 3964 C C . LEU A 1 516 ? -17.609 91.75 28.578 1 93.5 516 LEU A C 1
ATOM 3966 O O . LEU A 1 516 ? -18.141 90.688 28.797 1 93.5 516 LEU A O 1
ATOM 3970 N N . LEU A 1 517 ? -18.219 92.625 27.812 1 90.5 517 LEU A N 1
ATOM 3971 C CA . LEU A 1 517 ? -19.422 92.438 27.031 1 90.5 517 LEU A CA 1
ATOM 3972 C C . LEU A 1 517 ? -19.125 92.5 25.531 1 90.5 517 LEU A C 1
ATOM 3974 O O . LEU A 1 517 ? -18.5 93.438 25.062 1 90.5 517 LEU A O 1
ATOM 3978 N N . PRO A 1 518 ? -19.609 91.375 24.906 1 80.12 518 PRO A N 1
ATOM 3979 C CA . PRO A 1 518 ? -19.453 91.375 23.438 1 80.12 518 PRO A CA 1
ATOM 3980 C C . PRO A 1 518 ? -20.469 92.312 22.766 1 80.12 518 PRO A C 1
ATOM 3982 O O . PRO A 1 518 ? -21.562 92.5 23.297 1 80.12 518 PRO A O 1
ATOM 3985 N N . HIS A 1 519 ? -20.266 92.938 21.703 1 74.25 519 HIS A N 1
ATOM 3986 C CA . HIS A 1 519 ? -21.156 93.688 20.828 1 74.25 519 HIS A CA 1
ATOM 3987 C C . HIS A 1 519 ? -21.828 94.812 21.578 1 74.25 519 HIS A C 1
ATOM 3989 O O . HIS A 1 519 ? -22.969 95.188 21.266 1 74.25 519 HIS A O 1
ATOM 3995 N N . GLY A 1 520 ? -21.234 95.375 22.484 1 63 520 GLY A N 1
ATOM 3996 C CA . GLY A 1 520 ? -21.844 96.312 23.375 1 63 520 GLY A CA 1
ATOM 3997 C C . GLY A 1 520 ? -22.328 97.562 22.672 1 63 520 GLY A C 1
ATOM 3998 O O . GLY A 1 520 ? -21.609 98.188 21.859 1 63 520 GLY A O 1
ATOM 3999 N N . ARG A 1 521 ? -23.641 97.812 22.547 1 64 521 ARG A N 1
ATOM 4000 C CA . ARG A 1 521 ? -24.219 99.062 22.141 1 64 521 ARG A CA 1
ATOM 4001 C C . ARG A 1 521 ? -23.891 100.188 23.141 1 64 521 ARG A C 1
ATOM 4003 O O . ARG A 1 521 ? -23.766 99.875 24.344 1 64 521 ARG A O 1
ATOM 4010 N N . PRO A 1 522 ? -23.703 101.438 22.5 1 65.88 522 PRO A N 1
ATOM 4011 C CA . PRO A 1 522 ? -23.438 102.562 23.391 1 65.88 522 PRO A CA 1
ATOM 4012 C C . PRO A 1 522 ? -24.5 102.688 24.469 1 65.88 522 PRO A C 1
ATOM 4014 O O . PRO A 1 522 ? -25.703 102.625 24.188 1 65.88 522 PRO A O 1
ATOM 4017 N N . GLY A 1 523 ? -24.172 102.688 25.703 1 79.75 523 GLY A N 1
ATOM 4018 C CA . GLY A 1 523 ? -25.094 102.938 26.812 1 79.75 523 GLY A CA 1
ATOM 4019 C C . GLY A 1 523 ? -25.469 101.688 27.578 1 79.75 523 GLY A C 1
ATOM 4020 O O . GLY A 1 523 ? -25.828 101.75 28.75 1 79.75 523 GLY A O 1
ATOM 4021 N N . GLU A 1 524 ? -25.438 100.562 26.859 1 85.69 524 GLU A N 1
ATOM 4022 C CA . GLU A 1 524 ? -25.891 99.375 27.516 1 85.69 524 GLU A CA 1
ATOM 4023 C C . GLU A 1 524 ? -24.938 98.938 28.625 1 85.69 524 GLU A C 1
ATOM 4025 O O . GLU A 1 524 ? -25.391 98.5 29.703 1 85.69 524 GLU A O 1
ATOM 4030 N N . ALA A 1 525 ? -23.703 99 28.344 1 92.19 525 ALA A N 1
ATOM 4031 C CA . ALA A 1 525 ? -22.703 98.688 29.359 1 92.19 525 ALA A CA 1
ATOM 4032 C C . ALA A 1 525 ? -22.797 99.625 30.547 1 92.19 525 ALA A C 1
ATOM 4034 O O . ALA A 1 525 ? -22.656 99.188 31.703 1 92.19 525 ALA A O 1
ATOM 4035 N N . ALA A 1 526 ? -23.047 100.812 30.312 1 92.88 526 ALA A N 1
ATOM 4036 C CA . ALA A 1 526 ? -23.188 101.812 31.375 1 92.88 526 ALA A CA 1
ATOM 4037 C C . ALA A 1 526 ? -24.453 101.562 32.188 1 92.88 526 ALA A C 1
ATOM 4039 O O . ALA A 1 526 ? -24.438 101.688 33.438 1 92.88 526 ALA A O 1
ATOM 4040 N N . ALA A 1 527 ? -25.5 101.25 31.469 1 93.25 527 ALA A N 1
ATOM 4041 C CA . ALA A 1 527 ? -26.734 100.938 32.156 1 93.25 527 ALA A CA 1
ATOM 4042 C C . ALA A 1 527 ? -26.562 99.75 33.062 1 93.25 527 ALA A C 1
ATOM 4044 O O . ALA A 1 527 ? -27.062 99.688 34.188 1 93.25 527 ALA A O 1
ATOM 4045 N N . LEU A 1 528 ? -25.922 98.75 32.5 1 93.19 528 LEU A N 1
ATOM 4046 C CA . LEU A 1 528 ? -25.656 97.562 33.312 1 93.19 528 LEU A CA 1
ATOM 4047 C C . LEU A 1 528 ? -24.766 97.938 34.5 1 93.19 528 LEU A C 1
ATOM 4049 O O . LEU A 1 528 ? -24.984 97.438 35.594 1 93.19 528 LEU A O 1
ATOM 4053 N N . ALA A 1 529 ? -23.781 98.688 34.281 1 96.19 529 ALA A N 1
ATOM 4054 C CA . ALA A 1 529 ? -22.906 99.125 35.375 1 96.19 529 ALA A CA 1
ATOM 4055 C C . ALA A 1 529 ? -23.703 99.812 36.438 1 96.19 529 ALA A C 1
ATOM 4057 O O . ALA A 1 529 ? -23.438 99.688 37.656 1 96.19 529 ALA A O 1
ATOM 4058 N N . GLU A 1 530 ? -24.641 100.625 36.031 1 95.62 530 GLU A N 1
ATOM 4059 C CA . GLU A 1 530 ? -25.484 101.375 36.969 1 95.62 530 GLU A CA 1
ATOM 4060 C C . GLU A 1 530 ? -26.359 100.438 37.781 1 95.62 530 GLU A C 1
ATOM 4062 O O . GLU A 1 530 ? -26.609 100.625 38.969 1 95.62 530 GLU A O 1
ATOM 4067 N N . THR A 1 531 ? -26.844 99.5 37.094 1 95.31 531 THR A N 1
ATOM 4068 C CA . THR A 1 531 ? -27.625 98.438 37.781 1 95.31 531 THR A CA 1
ATOM 4069 C C . THR A 1 531 ? -26.781 97.75 38.812 1 95.31 531 THR A C 1
ATOM 4071 O O . THR A 1 531 ? -27.234 97.5 39.938 1 95.31 531 THR A O 1
ATOM 4074 N N . LEU A 1 532 ? -25.562 97.312 38.469 1 95.56 532 LEU A N 1
ATOM 4075 C CA . LEU A 1 532 ? -24.656 96.625 39.375 1 95.56 532 LEU A CA 1
ATOM 4076 C C . LEU A 1 532 ? -24.312 97.562 40.562 1 95.56 532 LEU A C 1
ATOM 4078 O O . LEU A 1 532 ? -24.297 97.062 41.719 1 95.56 532 LEU A O 1
ATOM 4082 N N . ARG A 1 533 ? -24 98.75 40.312 1 96 533 ARG A N 1
ATOM 4083 C CA . ARG A 1 533 ? -23.656 99.688 41.344 1 96 533 ARG A CA 1
ATOM 4084 C C . ARG A 1 533 ? -24.781 99.812 42.375 1 96 533 ARG A C 1
ATOM 4086 O O . ARG A 1 533 ? -24.531 99.75 43.562 1 96 533 ARG A O 1
ATOM 4093 N N . ALA A 1 534 ? -25.984 100 41.844 1 95.19 534 ALA A N 1
ATOM 4094 C CA . ALA A 1 534 ? -27.141 100.188 42.688 1 95.19 534 ALA A CA 1
ATOM 4095 C C . ALA A 1 534 ? -27.359 98.938 43.562 1 95.19 534 ALA A C 1
ATOM 4097 O O . ALA A 1 534 ? -27.672 99.062 44.75 1 95.19 534 ALA A O 1
ATOM 4098 N N . GLU A 1 535 ? -27.188 97.875 42.969 1 95 535 GLU A N 1
ATOM 4099 C CA . GLU A 1 535 ? -27.391 96.625 43.719 1 95 535 GLU A CA 1
ATOM 4100 C C . GLU A 1 535 ? -26.312 96.438 44.781 1 95 535 GLU A C 1
ATOM 4102 O O . GLU A 1 535 ? -26.594 95.938 45.875 1 95 535 GLU A O 1
ATOM 4107 N N . ILE A 1 536 ? -25.031 96.625 44.5 1 94.38 536 ILE A N 1
ATOM 4108 C CA 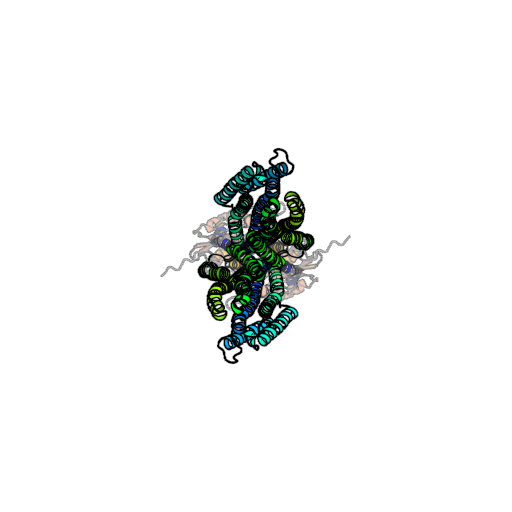. ILE A 1 536 ? -23.938 96.5 45.469 1 94.38 536 ILE A CA 1
ATOM 4109 C C . ILE A 1 536 ? -24.172 97.438 46.625 1 94.38 536 ILE A C 1
ATOM 4111 O O . ILE A 1 536 ? -23.953 97.062 47.781 1 94.38 536 ILE A O 1
ATOM 4115 N N . ALA A 1 537 ? -24.656 98.562 46.344 1 93.38 537 ALA A N 1
ATOM 4116 C CA . ALA A 1 537 ? -24.859 99.625 47.344 1 93.38 537 ALA A CA 1
ATOM 4117 C C . ALA A 1 537 ? -26.062 99.25 48.219 1 93.38 537 ALA A C 1
ATOM 4119 O O . ALA A 1 537 ? -26.109 99.625 49.406 1 93.38 537 ALA A O 1
ATOM 4120 N N . SER A 1 538 ? -27.047 98.625 47.656 1 91.81 538 SER A N 1
ATOM 4121 C CA . SER A 1 538 ? -28.312 98.438 48.375 1 91.81 538 SER A CA 1
ATOM 4122 C C . SER A 1 538 ? -28.266 97.125 49.188 1 91.81 538 SER A C 1
ATOM 4124 O O . SER A 1 538 ? -28.984 97 50.188 1 91.81 538 SER A O 1
ATOM 4126 N N . ARG A 1 539 ? -27.375 96.25 48.875 1 89.06 539 ARG A N 1
ATOM 4127 C CA . ARG A 1 539 ? -27.359 94.938 49.531 1 89.06 539 ARG A CA 1
ATOM 4128 C C . ARG A 1 539 ? -26.234 94.875 50.562 1 89.06 539 ARG A C 1
ATOM 4130 O O . ARG A 1 539 ? -25.062 94.75 50.219 1 89.06 539 ARG A O 1
ATOM 4137 N N . PRO A 1 540 ? -26.641 94.812 51.781 1 87.31 540 PRO A N 1
ATOM 4138 C CA . PRO A 1 540 ? -25.594 94.688 52.812 1 87.31 540 PRO A CA 1
ATOM 4139 C C . PRO A 1 540 ? -24.922 93.312 52.812 1 87.31 540 PRO A C 1
ATOM 4141 O O . PRO A 1 540 ? -25.547 92.312 52.5 1 87.31 540 PRO A O 1
ATOM 4144 N N . VAL A 1 541 ? -23.609 93.25 53.062 1 87.25 541 VAL A N 1
ATOM 4145 C CA . VAL A 1 541 ? -22.844 92.062 53.219 1 87.25 541 VAL A CA 1
ATOM 4146 C C . VAL A 1 541 ? -22.844 91.625 54.688 1 87.25 541 VAL A C 1
ATOM 4148 O O . VAL A 1 541 ? -22.562 92.438 55.562 1 87.25 541 VAL A O 1
ATOM 4151 N N . PHE A 1 542 ? -23.219 90.438 54.969 1 85 542 PHE A N 1
ATOM 4152 C CA . PHE A 1 542 ? -23.297 89.938 56.344 1 85 542 PHE A CA 1
ATOM 4153 C C . PHE A 1 542 ? -22 89.25 56.75 1 85 542 PHE A C 1
ATOM 4155 O O . PHE A 1 542 ? -21.547 88.312 56.094 1 85 542 PHE A O 1
ATOM 4162 N N . LEU A 1 543 ? -21.266 89.75 57.656 1 80.25 543 LEU A N 1
ATOM 4163 C CA . LEU A 1 543 ? -20.047 89.188 58.188 1 80.25 543 LEU A CA 1
ATOM 4164 C C . LEU A 1 543 ? -20.359 88.188 59.312 1 80.25 543 LEU A C 1
ATOM 4166 O O . LEU A 1 543 ? -21.469 88.188 59.844 1 80.25 543 LEU A O 1
ATOM 4170 N N . SER A 1 544 ? -19.312 87.312 59.625 1 71 544 SER A N 1
ATOM 4171 C CA . SER A 1 544 ? -19.516 86.438 60.75 1 71 544 SER A CA 1
ATOM 4172 C C . SER A 1 544 ? -19.844 87.188 62.031 1 71 544 SER A C 1
ATOM 4174 O O . SER A 1 544 ? -19.156 88.125 62.375 1 71 544 SER A O 1
ATOM 4176 N N . GLY A 1 545 ? -20.891 87.062 62.562 1 60.72 545 GLY A N 1
ATOM 4177 C CA . GLY A 1 545 ? -21.391 87.75 63.75 1 60.72 545 GLY A CA 1
ATOM 4178 C C . GLY A 1 545 ? -22.344 88.875 63.375 1 60.72 545 GLY A C 1
ATOM 4179 O O . GLY A 1 545 ? -22.484 89.25 62.219 1 60.72 545 GLY A O 1
ATOM 4180 N N . SER A 1 546 ? -23.469 89.25 63.656 1 71.69 546 SER A N 1
ATOM 4181 C CA . SER A 1 546 ? -24.625 90.125 63.531 1 71.69 546 SER A CA 1
ATOM 4182 C C . SER A 1 546 ? -24.25 91.438 62.844 1 71.69 546 SER A C 1
ATOM 4184 O O . SER A 1 546 ? -25.078 92.312 62.719 1 71.69 546 SER A O 1
ATOM 4186 N N . THR A 1 547 ? -22.938 91.562 62.219 1 81.31 547 THR A N 1
ATOM 4187 C CA . THR A 1 547 ? -22.531 92.875 61.688 1 81.31 547 THR A CA 1
ATOM 4188 C C . THR A 1 547 ? -22.844 93 60.219 1 81.31 547 THR A C 1
ATOM 4190 O O . THR A 1 547 ? -22.531 92.062 59.438 1 81.31 547 THR A O 1
ATOM 4193 N N . GLN A 1 548 ? -23.641 94 59.844 1 87 548 GLN A N 1
ATOM 4194 C CA . GLN A 1 548 ? -23.969 94.312 58.469 1 87 548 GLN A CA 1
ATOM 4195 C C . GLN A 1 548 ? -23.078 95.375 57.906 1 87 548 GLN A C 1
ATOM 4197 O O . GLN A 1 548 ? -22.859 96.438 58.562 1 87 548 GLN A O 1
ATOM 4202 N N . LEU A 1 549 ? -22.406 95.125 56.781 1 89 549 LEU A N 1
ATOM 4203 C CA . LEU A 1 549 ? -21.547 96.125 56.156 1 89 549 LEU A CA 1
ATOM 4204 C C . LEU A 1 549 ? -22.125 96.562 54.812 1 89 549 LEU A C 1
ATOM 4206 O O . LEU A 1 549 ? -22.531 95.75 54 1 89 549 LEU A O 1
ATOM 4210 N N . CYS A 1 550 ? -22.266 97.938 54.688 1 89.12 550 CYS A N 1
ATOM 4211 C CA . CYS A 1 550 ? -22.672 98.5 53.375 1 89.12 550 CYS A CA 1
ATOM 4212 C C . CYS A 1 550 ? -21.438 98.875 52.562 1 89.12 550 CYS A C 1
ATOM 4214 O O . CYS A 1 550 ? -20.594 99.688 53.031 1 89.12 550 CYS A O 1
ATOM 4216 N N . VAL A 1 551 ? -21.312 98.25 51.406 1 92.69 551 VAL A N 1
ATOM 4217 C CA . VAL A 1 551 ? -20.172 98.562 50.562 1 92.69 551 VAL A CA 1
ATOM 4218 C C . VAL A 1 551 ? -20.641 99.188 49.25 1 92.69 551 VAL A C 1
ATOM 4220 O O . VAL A 1 551 ? -21.781 99 48.844 1 92.69 551 VAL A O 1
ATOM 4223 N N . THR A 1 552 ? -19.875 100.125 48.656 1 94.56 552 THR A N 1
ATOM 4224 C CA . THR A 1 552 ? -20.125 100.688 47.344 1 94.56 552 THR A CA 1
ATOM 4225 C C . THR A 1 552 ? -18.969 100.375 46.375 1 94.56 552 THR A C 1
ATOM 4227 O O . THR A 1 552 ? -17.922 99.875 46.812 1 94.56 552 THR A O 1
ATOM 4230 N N . ALA A 1 553 ? -19.25 100.5 45.188 1 95.06 553 ALA A N 1
ATOM 4231 C CA . ALA A 1 553 ? -18.219 100.312 44.156 1 95.06 553 ALA A CA 1
ATOM 4232 C C . ALA A 1 553 ? -18.234 101.438 43.125 1 95.06 553 ALA A C 1
ATOM 4234 O O . ALA A 1 553 ? -19.266 102.062 42.906 1 95.06 553 ALA A O 1
ATOM 4235 N N . SER A 1 554 ? -17.078 101.688 42.531 1 96.62 554 SER A N 1
ATOM 4236 C CA . SER A 1 554 ? -16.906 102.688 41.469 1 96.62 554 SER A CA 1
ATOM 4237 C C . SER A 1 554 ? -16.656 102 40.125 1 96.62 554 SER A C 1
ATOM 4239 O O . SER A 1 554 ? -15.945 100.938 40.094 1 96.62 554 SER A O 1
ATOM 4241 N N . PHE A 1 555 ? -17.219 102.438 39.094 1 95.25 555 PHE A N 1
ATOM 4242 C CA . PHE A 1 555 ? -17.234 101.812 37.812 1 95.25 555 PHE A CA 1
ATOM 4243 C C . PHE A 1 555 ? -16.656 102.688 36.719 1 95.25 555 PHE A C 1
ATOM 4245 O O . PHE A 1 555 ? -16.938 103.875 36.688 1 95.25 555 PHE A O 1
ATOM 4252 N N . GLY A 1 556 ? -15.781 102.125 35.906 1 95.19 556 GLY A N 1
ATOM 4253 C CA . GLY A 1 556 ? -15.328 102.688 34.688 1 95.19 556 GLY A CA 1
ATOM 4254 C C . GLY A 1 556 ? -15.727 101.938 33.438 1 95.19 556 GLY A C 1
ATOM 4255 O O . GLY A 1 556 ? -15.406 100.75 33.312 1 95.19 556 GLY A O 1
ATOM 4256 N N . VAL A 1 557 ? -16.438 102.562 32.531 1 95.12 557 VAL A N 1
ATOM 4257 C CA . VAL A 1 557 ? -16.953 101.875 31.344 1 95.12 557 VAL A CA 1
ATOM 4258 C C . VAL A 1 557 ? -16.25 102.438 30.094 1 95.12 557 VAL A C 1
ATOM 4260 O O . VAL A 1 557 ? -16.047 103.625 29.969 1 95.12 557 VAL A O 1
ATOM 4263 N N . ALA A 1 558 ? -15.773 101.5 29.312 1 94.19 558 ALA A N 1
ATOM 4264 C CA . ALA A 1 558 ? -15.188 101.875 28.031 1 94.19 558 ALA A CA 1
ATOM 4265 C C . ALA A 1 558 ? -15.734 101.062 26.891 1 94.19 558 ALA A C 1
ATOM 4267 O O . ALA A 1 558 ? -16.016 99.875 27.078 1 94.19 558 ALA A O 1
ATOM 4268 N N . ILE A 1 559 ? -15.945 101.625 25.75 1 91.69 559 ILE A N 1
ATOM 4269 C CA . ILE A 1 559 ? -16.375 100.938 24.547 1 91.69 559 ILE A CA 1
ATOM 4270 C C . ILE A 1 559 ? -15.305 101.125 23.453 1 91.69 559 ILE A C 1
ATOM 4272 O O . ILE A 1 559 ? -14.742 102.188 23.281 1 91.69 559 ILE A O 1
ATOM 4276 N N . GLY A 1 560 ? -14.961 100.062 22.906 1 88.25 560 GLY A N 1
ATOM 4277 C CA . GLY A 1 560 ? -13.984 100.062 21.844 1 88.25 560 GLY A CA 1
ATOM 4278 C C . GLY A 1 560 ? -14.031 98.812 20.969 1 88.25 560 GLY A C 1
ATOM 4279 O O . GLY A 1 560 ? -15.055 98.125 20.922 1 88.25 560 GLY A O 1
ATOM 4280 N N . ARG A 1 561 ? -12.93 98.625 20.188 1 87.06 561 ARG A N 1
ATOM 4281 C CA . ARG A 1 561 ? -12.828 97.438 19.344 1 87.06 561 ARG A CA 1
ATOM 4282 C C . ARG A 1 561 ? -12.281 96.25 20.109 1 87.06 561 ARG A C 1
ATOM 4284 O O . ARG A 1 561 ? -11.484 96.438 21.031 1 87.06 561 ARG A O 1
ATOM 4291 N N . GLY A 1 562 ? -12.844 95.188 19.75 1 81.25 562 GLY A N 1
ATOM 4292 C CA . GLY A 1 562 ? -12.383 93.938 20.375 1 81.25 562 GLY A CA 1
ATOM 4293 C C . GLY A 1 562 ? -11.07 93.438 19.812 1 81.25 562 GLY A C 1
ATOM 4294 O O . GLY A 1 562 ? -10.523 94.062 18.891 1 81.25 562 GLY A O 1
ATOM 4295 N N . GLY A 1 563 ? -10.43 92.375 20.453 1 84.56 563 GLY A N 1
ATOM 4296 C CA . GLY A 1 563 ? -9.211 91.75 19.969 1 84.56 563 GLY A CA 1
ATOM 4297 C C . GLY A 1 563 ? -7.992 92.062 20.797 1 84.56 563 GLY A C 1
ATOM 4298 O O . GLY A 1 563 ? -7.988 93.062 21.547 1 84.56 563 GLY A O 1
ATOM 4299 N N . GLU A 1 564 ? -6.949 91.312 20.609 1 82.75 564 GLU A N 1
ATOM 4300 C CA . GLU A 1 564 ? -5.703 91.375 21.359 1 82.75 564 GLU A CA 1
ATOM 4301 C C . GLU A 1 564 ? -5.031 92.75 21.172 1 82.75 564 GLU A C 1
ATOM 4303 O O . GLU A 1 564 ? -4.496 93.312 22.109 1 82.75 564 GLU A O 1
ATOM 4308 N N . ARG A 1 565 ? -5.16 93.25 20 1 82.94 565 ARG A N 1
ATOM 4309 C CA . ARG A 1 565 ? -4.457 94.5 19.656 1 82.94 565 ARG A CA 1
ATOM 4310 C C . ARG A 1 565 ? -5.082 95.688 20.344 1 82.94 565 ARG A C 1
ATOM 4312 O O . ARG A 1 565 ? -4.398 96.688 20.641 1 82.94 565 ARG A O 1
ATOM 4319 N N . HIS A 1 566 ? -6.352 95.688 20.609 1 86.81 566 HIS A N 1
ATOM 4320 C CA . HIS A 1 566 ? -7.066 96.875 21.125 1 86.81 566 HIS A CA 1
ATOM 4321 C C . HIS A 1 566 ? -7.332 96.75 22.625 1 86.81 566 HIS A C 1
ATOM 4323 O O . HIS A 1 566 ? -7.844 97.688 23.25 1 86.81 566 HIS A O 1
ATOM 4329 N N . TRP A 1 567 ? -6.941 95.625 23.172 1 87.62 567 TRP A N 1
ATOM 4330 C CA . TRP A 1 567 ? -7.223 95.375 24.578 1 87.62 567 TRP A CA 1
ATOM 4331 C C . TRP A 1 567 ? -6.578 96.375 25.484 1 87.62 567 TRP A C 1
ATOM 4333 O O . TRP A 1 567 ? -7.207 96.875 26.422 1 87.62 567 TRP A O 1
ATOM 4343 N N . GLN A 1 568 ? -5.406 96.688 25.266 1 83.62 568 GLN A N 1
ATOM 4344 C CA . GLN A 1 568 ? -4.676 97.625 26.109 1 83.62 568 GLN A CA 1
ATOM 4345 C C . GLN A 1 568 ? -5.344 99 26.094 1 83.62 568 GLN A C 1
ATOM 4347 O O . GLN A 1 568 ? -5.426 99.688 27.141 1 83.62 568 GLN A O 1
ATOM 4352 N N . ARG A 1 569 ? -5.801 99.375 24.891 1 86.19 569 ARG A N 1
ATOM 4353 C CA . ARG A 1 569 ? -6.48 100.688 24.766 1 86.19 569 ARG A CA 1
ATOM 4354 C C . ARG A 1 569 ? -7.828 100.625 25.484 1 86.19 569 ARG A C 1
ATOM 4356 O O . ARG A 1 569 ? -8.188 101.625 26.156 1 86.19 569 ARG A O 1
ATOM 4363 N N . LEU A 1 570 ? -8.484 99.625 25.219 1 89.69 570 LEU A N 1
ATOM 4364 C CA . LEU A 1 570 ? -9.781 99.5 25.859 1 89.69 570 LEU A CA 1
ATOM 4365 C C . LEU A 1 570 ? -9.641 99.5 27.375 1 89.69 570 LEU A C 1
ATOM 4367 O O . LEU A 1 570 ? -10.406 100.125 28.078 1 89.69 570 LEU A O 1
ATOM 4371 N N . PHE A 1 571 ? -8.695 98.75 27.906 1 88.88 571 PHE A N 1
ATOM 4372 C CA . PHE A 1 571 ? -8.43 98.688 29.344 1 88.88 571 PHE A CA 1
ATOM 4373 C C . PHE A 1 571 ? -8 100 29.875 1 88.88 571 PHE A C 1
ATOM 4375 O O . PHE A 1 571 ? -8.461 100.438 30.938 1 88.88 571 PHE A O 1
ATOM 4382 N N . GLY A 1 572 ? -7.137 100.625 29.219 1 86.06 572 GLY A N 1
ATOM 4383 C CA . GLY A 1 572 ? -6.691 102 29.625 1 86.06 572 GLY A CA 1
ATOM 4384 C C . GLY A 1 572 ? -7.828 103 29.734 1 86.06 572 GLY A C 1
ATOM 4385 O O . GLY A 1 572 ? -7.871 103.75 30.672 1 86.06 572 GLY A O 1
ATOM 4386 N N . ALA A 1 573 ? -8.68 102.938 28.781 1 90.44 573 ALA A N 1
ATOM 4387 C CA . ALA A 1 573 ? -9.828 103.875 28.781 1 90.44 573 ALA A CA 1
ATOM 4388 C C . ALA A 1 573 ? -10.758 103.562 29.953 1 90.44 573 ALA A C 1
ATOM 4390 O O . ALA A 1 573 ? -11.234 104.5 30.625 1 90.44 573 ALA A O 1
ATOM 4391 N N . ALA A 1 574 ? -11.031 102.312 30.172 1 92.81 574 ALA A N 1
ATOM 4392 C CA . ALA A 1 574 ? -11.891 101.938 31.281 1 92.81 574 ALA A CA 1
ATOM 4393 C C . ALA A 1 574 ? -11.25 102.312 32.625 1 92.81 574 ALA A C 1
ATOM 4395 O O . ALA A 1 574 ? -11.938 102.75 33.562 1 92.81 574 ALA A O 1
ATOM 4396 N N . ASP A 1 575 ? -10.039 102.062 32.75 1 87.75 575 ASP A N 1
ATOM 4397 C CA . ASP A 1 575 ? -9.281 102.312 33.938 1 87.75 575 ASP A CA 1
ATOM 4398 C C . ASP A 1 575 ? -9.312 103.812 34.25 1 87.75 575 ASP A C 1
ATOM 4400 O O . ASP A 1 575 ? -9.477 104.25 35.406 1 87.75 575 ASP A O 1
ATOM 4404 N N . ALA A 1 576 ? -9.148 104.625 33.219 1 87.25 576 ALA A N 1
ATOM 4405 C CA . ALA A 1 576 ? -9.211 106.062 33.375 1 87.25 576 ALA A CA 1
ATOM 4406 C C . ALA A 1 576 ? -10.594 106.5 33.844 1 87.25 576 ALA A C 1
ATOM 4408 O O . ALA A 1 576 ? -10.711 107.375 34.688 1 87.25 576 ALA A O 1
ATOM 4409 N N . ALA A 1 577 ? -11.531 106 33.281 1 93.12 577 ALA A N 1
ATOM 4410 C CA . ALA A 1 577 ? -12.906 106.25 33.656 1 93.12 577 ALA A CA 1
ATOM 4411 C C . ALA A 1 577 ? -13.156 105.875 35.125 1 93.12 577 ALA A C 1
ATOM 4413 O O . ALA A 1 577 ? -13.812 106.625 35.875 1 93.12 577 ALA A O 1
ATOM 4414 N N . MET A 1 578 ? -12.711 104.75 35.531 1 92.25 578 MET A N 1
ATOM 4415 C CA . MET A 1 578 ? -12.844 104.25 36.906 1 92.25 578 MET A CA 1
ATOM 4416 C C . MET A 1 578 ? -12.141 105.188 37.875 1 92.25 578 MET A C 1
ATOM 4418 O O . MET A 1 578 ? -12.641 105.438 38.969 1 92.25 578 MET A O 1
ATOM 4422 N N . TYR A 1 579 ? -11 105.562 37.438 1 86.06 579 TYR A N 1
ATOM 4423 C CA . TYR A 1 579 ? -10.25 106.562 38.281 1 86.06 579 TYR A CA 1
ATOM 4424 C C . TYR A 1 579 ? -11.039 107.812 38.469 1 86.06 579 TYR A C 1
ATOM 4426 O O . TYR A 1 579 ? -11.055 108.375 39.562 1 86.06 579 TYR A O 1
ATOM 4434 N N . ARG A 1 580 ? -11.648 108.312 37.469 1 90.88 580 ARG A N 1
ATOM 4435 C CA . ARG A 1 580 ? -12.5 109.5 37.562 1 90.88 580 ARG A CA 1
ATOM 4436 C C . ARG A 1 580 ? -13.672 109.25 38.5 1 90.88 580 ARG A C 1
ATOM 4438 O O . ARG A 1 580 ? -14.047 110.125 39.281 1 90.88 580 ARG A O 1
ATOM 4445 N N . ALA A 1 581 ? -14.18 108.125 38.438 1 94.25 581 ALA A N 1
ATOM 4446 C CA . ALA A 1 581 ? -15.281 107.75 39.312 1 94.25 581 ALA A CA 1
ATOM 4447 C C . ALA A 1 581 ? -14.852 107.812 40.781 1 94.25 581 ALA A C 1
ATOM 4449 O O . ALA A 1 581 ? -15.594 108.312 41.656 1 94.25 581 ALA A O 1
ATOM 4450 N N . LYS A 1 582 ? -13.672 107.25 41.125 1 89.94 582 LYS A N 1
ATOM 4451 C CA . LYS A 1 582 ? -13.133 107.312 42.469 1 89.94 582 LYS A CA 1
ATOM 4452 C C . LYS A 1 582 ? -12.859 108.75 42.906 1 89.94 582 LYS A C 1
ATOM 4454 O O . LYS A 1 582 ? -13.117 109.125 44.062 1 89.94 582 LYS A O 1
ATOM 4459 N N . ALA A 1 583 ? -12.438 109.562 42 1 87.25 583 ALA A N 1
ATOM 4460 C CA . ALA A 1 583 ? -12.055 110.938 42.281 1 87.25 583 ALA A CA 1
ATOM 4461 C C . ALA A 1 583 ? -13.289 111.875 42.5 1 87.25 583 ALA A C 1
ATOM 4463 O O . ALA A 1 583 ? -13.242 112.812 43.281 1 87.25 583 ALA A O 1
ATOM 4464 N N . GLU A 1 584 ? -14.336 111.562 41.875 1 92 584 GLU A N 1
ATOM 4465 C CA . GLU A 1 584 ? -15.539 112.438 41.906 1 92 584 GLU A CA 1
ATOM 4466 C C . GLU A 1 584 ? -16.484 112 43.031 1 92 584 GLU A C 1
ATOM 4468 O O . GLU A 1 584 ? -17.688 112.25 42.969 1 92 584 GLU A O 1
ATOM 4473 N N . GLY A 1 585 ? -16 111.25 44.031 1 89.31 585 GLY A N 1
ATOM 4474 C CA . GLY A 1 585 ? -16.812 111 45.219 1 89.31 585 GLY A CA 1
ATOM 4475 C C . GLY A 1 585 ? -17.109 109.5 45.406 1 89.31 585 GLY A C 1
ATOM 4476 O O . GLY A 1 585 ? -17.703 109.125 46.438 1 89.31 585 GLY A O 1
ATOM 4477 N N . ARG A 1 586 ? -16.75 108.625 44.5 1 92.75 586 ARG A N 1
ATOM 4478 C CA . ARG A 1 586 ? -16.922 107.188 44.594 1 92.75 586 ARG A CA 1
ATOM 4479 C C . ARG A 1 586 ? -18.391 106.812 44.469 1 92.75 586 ARG A C 1
ATOM 4481 O O . ARG A 1 586 ? -19.25 107.688 44.312 1 92.75 586 ARG A O 1
ATOM 4488 N N . ASN A 1 587 ? -18.734 105.562 44.281 1 94.81 587 ASN A N 1
ATOM 4489 C CA . ASN A 1 587 ? -20.094 105.062 44.156 1 94.81 587 ASN A CA 1
ATOM 4490 C C . ASN A 1 587 ? -20.812 105.625 42.938 1 94.81 587 ASN A C 1
ATOM 4492 O O . ASN A 1 587 ? -21.938 106.125 43.062 1 94.81 587 ASN A O 1
ATOM 4496 N N . CYS A 1 588 ? -20.078 105.688 41.844 1 95.69 588 CYS A N 1
ATOM 4497 C CA . CYS A 1 588 ? -20.688 106.188 40.625 1 95.69 588 CYS A CA 1
ATOM 4498 C C . CYS A 1 588 ? -20.125 105.5 39.406 1 95.69 588 CYS A C 1
ATOM 4500 O O . CYS A 1 588 ? -19.109 104.812 39.5 1 95.69 588 CYS A O 1
ATOM 4502 N N . VAL A 1 589 ? -20.766 105.625 38.281 1 96.06 589 VAL A N 1
ATOM 4503 C CA . VAL A 1 589 ? -20.359 105.062 37 1 96.06 589 VAL A CA 1
ATOM 4504 C C . VAL A 1 589 ? -19.891 106.188 36.062 1 96.06 589 VAL A C 1
ATOM 4506 O O . VAL A 1 589 ? -20.578 107.25 35.906 1 96.06 589 VAL A O 1
ATOM 4509 N N . ARG A 1 590 ? -18.656 106.062 35.531 1 95.69 590 ARG A N 1
ATOM 4510 C CA . ARG A 1 590 ? -18.156 107 34.562 1 95.69 590 ARG A CA 1
ATOM 4511 C C . ARG A 1 590 ? -17.781 106.312 33.25 1 95.69 590 ARG A C 1
ATOM 4513 O O . ARG A 1 590 ? -17.203 105.25 33.281 1 95.69 590 ARG A O 1
ATOM 4520 N N . GLU A 1 591 ? -18.109 106.938 32.156 1 93.75 591 GLU A N 1
ATOM 4521 C CA . GLU A 1 591 ? -17.781 106.438 30.844 1 93.75 591 GLU A CA 1
ATOM 4522 C C . GLU A 1 591 ? -16.562 107.125 30.266 1 93.75 591 GLU A C 1
ATOM 4524 O O . GLU A 1 591 ? -16.391 108.312 30.453 1 93.75 591 GLU A O 1
ATOM 4529 N N . ALA A 1 592 ? -15.742 106.312 29.625 1 90.81 592 ALA A N 1
ATOM 4530 C CA . ALA A 1 592 ? -14.578 106.875 28.969 1 90.81 592 ALA A CA 1
ATOM 4531 C C . ALA A 1 592 ? -14.992 107.812 27.828 1 90.81 592 ALA A C 1
ATOM 4533 O O . ALA A 1 592 ? -15.945 107.562 27.109 1 90.81 592 ALA A O 1
ATOM 4534 N N . GLN A 1 593 ? -14.531 109.188 27.891 1 74.62 593 GLN A N 1
ATOM 4535 C CA . GLN A 1 593 ? -14.852 110.125 26.875 1 74.62 593 GLN A CA 1
ATOM 4536 C C . GLN A 1 593 ? -14.352 109.75 25.5 1 74.62 593 GLN A C 1
ATOM 4538 O O . GLN A 1 593 ? -13.258 109.188 25.375 1 74.62 593 GLN A O 1
ATOM 4543 N N . ARG A 1 594 ? -15.266 109.625 24.641 1 63.91 594 ARG A N 1
ATOM 4544 C CA . ARG A 1 594 ? -14.922 109.312 23.25 1 63.91 594 ARG A CA 1
ATOM 4545 C C . ARG A 1 594 ? -13.852 110.25 22.75 1 63.91 594 ARG A C 1
ATOM 4547 O O . ARG A 1 594 ? -13.961 111.5 22.922 1 63.91 594 ARG A O 1
ATOM 4554 N N . GLU A 1 595 ? -12.617 109.938 22.781 1 48.5 595 GLU A N 1
ATOM 4555 C CA . GLU A 1 595 ? -11.797 110.875 21.984 1 48.5 595 GLU A CA 1
ATOM 4556 C C . GLU A 1 595 ? -12.484 111.188 20.672 1 48.5 595 GLU A C 1
ATOM 4558 O O . GLU A 1 595 ? -12.883 110.312 19.922 1 48.5 595 GLU A O 1
ATOM 4563 N N . GLU A 1 596 ? -13.172 112.375 20.719 1 42.72 596 GLU A N 1
ATOM 4564 C CA . GLU A 1 596 ? -13.641 112.938 19.453 1 42.72 596 GLU A CA 1
ATOM 4565 C C . GLU A 1 596 ? -12.625 112.688 18.344 1 42.72 596 GLU A C 1
ATOM 4567 O O . GLU A 1 596 ? -11.453 113 18.469 1 42.72 596 GLU A O 1
ATOM 4572 N N . GLY A 1 597 ? -12.672 111.75 17.656 1 40.16 597 GLY A N 1
ATOM 4573 C CA . GLY A 1 597 ? -11.984 111.688 16.375 1 40.16 597 GLY A CA 1
ATOM 4574 C C . GLY A 1 597 ? -11.844 113.062 15.734 1 40.16 597 GLY A C 1
ATOM 4575 O O . GLY A 1 597 ? -12.75 113.875 15.812 1 40.16 597 GLY A O 1
ATOM 4576 N N . VAL A 1 598 ? -10.562 113.625 15.531 1 39.19 598 VAL A N 1
ATOM 4577 C CA . VAL A 1 598 ? -10.227 114.562 14.461 1 39.19 598 VAL A CA 1
ATOM 4578 C C . VAL A 1 598 ? -11.125 114.312 13.258 1 39.19 598 VAL A C 1
ATOM 4580 O O . VAL A 1 598 ? -11.164 113.188 12.734 1 39.19 598 VAL A O 1
ATOM 4583 N N . ALA A 1 599 ? -12.188 115.062 13.094 1 37.09 599 ALA A N 1
ATOM 4584 C CA . ALA A 1 599 ? -12.852 115.188 11.805 1 37.09 599 ALA A CA 1
ATOM 4585 C C . ALA A 1 599 ? -11.852 115.125 10.656 1 37.09 599 ALA A C 1
ATOM 4587 O O . ALA A 1 599 ? -10.758 115.688 10.727 1 37.09 599 ALA A O 1
ATOM 4588 N N . ALA A 1 600 ? -11.977 114.25 9.805 1 34.53 600 ALA A N 1
ATOM 4589 C CA . ALA A 1 600 ? -11.516 114.312 8.422 1 34.53 600 ALA A CA 1
ATOM 4590 C C . ALA A 1 600 ? -11.617 115.75 7.922 1 34.53 600 ALA A C 1
ATOM 4592 O O . ALA A 1 600 ? -12.719 116.312 7.742 1 34.53 600 ALA A O 1
ATOM 4593 N N . GLY A 1 601 ? -10.859 116.75 8.516 1 23.55 601 GLY A N 1
ATOM 4594 C CA . GLY A 1 601 ? -10.406 117.625 7.449 1 23.55 601 GLY A CA 1
ATOM 4595 C C . GLY A 1 601 ? -9.422 117 6.5 1 23.55 601 GLY A C 1
ATOM 4596 O O . GLY A 1 601 ? -8.711 116.062 6.887 1 23.55 601 GLY A O 1
ATOM 4597 N N . MET B 1 1 ? 13.078 75.875 44.75 1 26.14 1 MET B N 1
ATOM 4598 C CA . MET B 1 1 ? 13.266 74.938 43.656 1 26.14 1 MET B CA 1
ATOM 4599 C C . MET B 1 1 ? 13.609 73.562 44.156 1 26.14 1 MET B C 1
ATOM 4601 O O . MET B 1 1 ? 13.25 72.562 43.531 1 26.14 1 MET B O 1
ATOM 4605 N N . ALA B 1 2 ? 14.164 73.562 45.344 1 36.12 2 ALA B N 1
ATOM 4606 C CA . ALA B 1 2 ? 14.719 72.312 45.812 1 36.12 2 ALA B CA 1
ATOM 4607 C C . ALA B 1 2 ? 13.641 71.438 46.469 1 36.12 2 ALA B C 1
ATOM 4609 O O . ALA B 1 2 ? 13.609 70.25 46.312 1 36.12 2 ALA B O 1
ATOM 4610 N N . LEU B 1 3 ? 12.938 72.062 47.25 1 31.45 3 LEU B N 1
ATOM 4611 C CA . LEU B 1 3 ? 12.031 71.25 48.031 1 31.45 3 LEU B CA 1
ATOM 4612 C C . LEU B 1 3 ? 10.977 70.625 47.094 1 31.45 3 LEU B C 1
ATOM 4614 O O . LEU B 1 3 ? 10.438 69.562 47.406 1 31.45 3 LEU B O 1
ATOM 4618 N N . TRP B 1 4 ? 10.633 71.312 46.094 1 33.97 4 TRP B N 1
ATOM 4619 C CA . TRP B 1 4 ? 9.641 70.75 45.188 1 33.97 4 TRP B CA 1
ATOM 4620 C C . TRP B 1 4 ? 10.242 69.625 44.344 1 33.97 4 TRP B C 1
ATOM 4622 O O . TRP B 1 4 ? 9.531 68.688 43.938 1 33.97 4 TRP B O 1
ATOM 4632 N N . GLN B 1 5 ? 11.547 69.625 44.219 1 37.5 5 GLN B N 1
ATOM 4633 C CA . GLN B 1 5 ? 12.188 68.5 43.5 1 37.5 5 GLN B CA 1
ATOM 4634 C C . GLN B 1 5 ? 12.117 67.25 44.344 1 37.5 5 GLN B C 1
ATOM 4636 O O . GLN B 1 5 ? 12.102 66.125 43.781 1 37.5 5 GLN B O 1
ATOM 4641 N N . ARG B 1 6 ? 12.094 67.5 45.688 1 39.84 6 ARG B N 1
ATOM 4642 C CA . ARG B 1 6 ? 12.141 66.25 46.5 1 39.84 6 ARG B CA 1
ATOM 4643 C C . ARG B 1 6 ? 10.781 65.625 46.562 1 39.84 6 ARG B C 1
ATOM 4645 O O . ARG B 1 6 ? 10.695 64.375 46.75 1 39.84 6 ARG B O 1
ATOM 4652 N N . ALA B 1 7 ? 9.711 66.375 46.531 1 39.38 7 ALA B N 1
ATOM 4653 C CA . ALA B 1 7 ? 8.406 65.688 46.594 1 39.38 7 ALA B CA 1
ATOM 4654 C C . ALA B 1 7 ? 8.133 64.938 45.281 1 39.38 7 ALA B C 1
ATOM 4656 O O . ALA B 1 7 ? 7.34 64 45.25 1 39.38 7 ALA B O 1
ATOM 4657 N N . ARG B 1 8 ? 8.797 65.375 44.281 1 41.38 8 ARG B N 1
ATOM 4658 C CA . ARG B 1 8 ? 8.68 64.625 43.031 1 41.38 8 ARG B CA 1
ATOM 4659 C C . ARG B 1 8 ? 9.406 63.281 43.125 1 41.38 8 ARG B C 1
ATOM 4661 O O . ARG B 1 8 ? 9.18 62.375 42.312 1 41.38 8 ARG B O 1
ATOM 4668 N N . ARG B 1 9 ? 10.438 63.312 44.031 1 39.84 9 ARG B N 1
ATOM 4669 C CA . ARG B 1 9 ? 11.242 62.094 44.031 1 39.84 9 ARG B CA 1
ATOM 4670 C C . ARG B 1 9 ? 10.492 60.906 44.656 1 39.84 9 ARG B C 1
ATOM 4672 O O . ARG B 1 9 ? 10.797 59.75 44.375 1 39.84 9 ARG B O 1
ATOM 4679 N N . ARG B 1 10 ? 9.664 61.219 45.656 1 40.22 10 ARG B N 1
ATOM 4680 C CA . ARG B 1 10 ? 9.125 60.031 46.344 1 40.22 10 ARG B CA 1
ATOM 4681 C C . ARG B 1 10 ? 8.102 59.312 45.469 1 40.22 10 ARG B C 1
ATOM 4683 O O . ARG B 1 10 ? 7.828 58.125 45.656 1 40.22 10 ARG B O 1
ATOM 4690 N N . GLU B 1 11 ? 7.453 60 44.688 1 38.34 11 GLU B N 1
ATOM 4691 C CA . GLU B 1 11 ? 6.457 59.25 43.938 1 38.34 11 GLU B CA 1
ATOM 4692 C C . GLU B 1 11 ? 7.105 58.375 42.875 1 38.34 11 GLU B C 1
ATOM 4694 O O . GLU B 1 11 ? 6.43 57.562 42.219 1 38.34 11 GLU B O 1
ATOM 4699 N N . SER B 1 12 ? 8.383 58.719 42.656 1 37.47 12 SER B N 1
ATOM 4700 C CA . SER B 1 12 ? 8.922 57.906 41.562 1 37.47 12 SER B CA 1
ATOM 4701 C C . SER B 1 12 ? 9.406 56.531 42.062 1 37.47 12 SER B C 1
ATOM 4703 O O . SER B 1 12 ? 10.383 56 41.562 1 37.47 12 SER B O 1
ATOM 4705 N N . GLU B 1 13 ? 9.219 56.25 43.312 1 35.69 13 GLU B N 1
ATOM 4706 C CA . GLU B 1 13 ? 9.781 54.938 43.469 1 35.69 13 GLU B CA 1
ATOM 4707 C C . GLU B 1 13 ? 9.102 53.938 42.5 1 35.69 13 GLU B C 1
ATOM 4709 O O . GLU B 1 13 ? 7.91 53.656 42.625 1 35.69 13 GLU B O 1
ATOM 4714 N N . PRO B 1 14 ? 9.508 54 41.281 1 37.03 14 PRO B N 1
ATOM 4715 C CA . PRO B 1 14 ? 9.031 52.938 40.406 1 37.03 14 PRO B CA 1
ATOM 4716 C C . PRO B 1 14 ? 9.289 51.562 40.969 1 37.03 14 PRO B C 1
ATOM 4718 O O . PRO B 1 14 ? 10.445 51.125 41.062 1 37.03 14 PRO B O 1
ATOM 4721 N N . GLY B 1 15 ? 8.852 51.281 42.219 1 35.34 15 GLY B N 1
ATOM 4722 C CA . GLY B 1 15 ? 8.984 49.844 42.406 1 35.34 15 GLY B CA 1
ATOM 4723 C C . GLY B 1 15 ? 8.523 49.062 41.188 1 35.34 15 GLY B C 1
ATOM 4724 O O . GLY B 1 15 ? 7.387 48.594 41.156 1 35.34 15 GLY B O 1
ATOM 4725 N N . GLY B 1 16 ? 8.805 49.625 40 1 34.97 16 GLY B N 1
ATOM 4726 C CA . GLY B 1 16 ? 8.43 48.781 38.875 1 34.97 16 GLY B CA 1
ATOM 4727 C C . GLY B 1 16 ? 9.047 47.406 38.906 1 34.97 16 GLY B C 1
ATOM 4728 O O . GLY B 1 16 ? 10.258 47.25 38.75 1 34.97 16 GLY B O 1
ATOM 4729 N N . MET B 1 17 ? 8.602 46.562 39.844 1 33.19 17 MET B N 1
ATOM 4730 C CA . MET B 1 17 ? 8.93 45.156 39.625 1 33.19 17 MET B CA 1
ATOM 4731 C C . MET B 1 17 ? 8.859 44.812 38.156 1 33.19 17 MET B C 1
ATOM 4733 O O . MET B 1 17 ? 7.828 45.031 37.5 1 33.19 17 MET B O 1
ATOM 4737 N N . ALA B 1 18 ? 9.992 44.906 37.469 1 39 18 ALA B N 1
ATOM 4738 C CA . ALA B 1 18 ? 10.164 44.375 36.094 1 39 18 ALA B CA 1
ATOM 4739 C C . ALA B 1 18 ? 9.445 43.031 35.938 1 39 18 ALA B C 1
ATOM 4741 O O . ALA B 1 18 ? 9.727 42.094 36.625 1 39 18 ALA B O 1
ATOM 4742 N N . PRO B 1 19 ? 8.266 43 35.656 1 41.84 19 PRO B N 1
ATOM 4743 C CA . PRO B 1 19 ? 7.676 41.656 35.469 1 41.84 19 PRO B CA 1
ATOM 4744 C C . PRO B 1 19 ? 8.484 40.781 34.531 1 41.84 19 PRO B C 1
ATOM 4746 O O . PRO B 1 19 ? 9.109 41.281 33.594 1 41.84 19 PRO B O 1
ATOM 4749 N N . PRO B 1 20 ? 8.859 39.562 34.938 1 39.03 20 PRO B N 1
ATOM 4750 C CA . PRO B 1 20 ? 9.789 38.688 34.25 1 39.03 20 PRO B CA 1
ATOM 4751 C C . PRO B 1 20 ? 9.453 38.469 32.781 1 39.03 20 PRO B C 1
ATOM 4753 O O . PRO B 1 20 ? 8.273 38.344 32.438 1 39.03 20 PRO B O 1
ATOM 4756 N N . ALA B 1 21 ? 10.211 38.938 31.781 1 45.66 21 ALA B N 1
ATOM 4757 C CA . ALA B 1 21 ? 10.414 38.625 30.359 1 45.66 21 ALA B CA 1
ATOM 4758 C C . ALA B 1 21 ? 10 37.188 30.047 1 45.66 21 ALA B C 1
ATOM 4760 O O . ALA B 1 21 ? 10.016 36.75 28.891 1 45.66 21 ALA B O 1
ATOM 4761 N N . GLY B 1 22 ? 9.789 36.344 31.016 1 46.22 22 GLY B N 1
ATOM 4762 C CA . GLY B 1 22 ? 9.688 34.906 30.891 1 46.22 22 GLY B CA 1
ATOM 4763 C C . GLY B 1 22 ? 8.445 34.438 30.172 1 46.22 22 GLY B C 1
ATOM 4764 O O . GLY B 1 22 ? 8.438 33.375 29.547 1 46.22 22 GLY B O 1
ATOM 4765 N N . ARG B 1 23 ? 7.359 35.125 30.312 1 51.75 23 ARG B N 1
ATOM 4766 C CA . ARG B 1 23 ? 6.07 34.531 29.984 1 51.75 23 ARG B CA 1
ATOM 4767 C C . ARG B 1 23 ? 5.723 34.719 28.516 1 51.75 23 ARG B C 1
ATOM 4769 O O . ARG B 1 23 ? 5.039 33.906 27.906 1 51.75 23 ARG B O 1
ATOM 4776 N N . SER B 1 24 ? 6.188 35.781 27.844 1 55.12 24 SER B N 1
ATOM 4777 C CA . SER B 1 24 ? 6.129 35.812 26.375 1 55.12 24 SER B CA 1
ATOM 4778 C C . SER B 1 24 ? 6.832 34.625 25.75 1 55.12 24 SER B C 1
ATOM 4780 O O . SER B 1 24 ? 6.414 34.125 24.703 1 55.12 24 SER B O 1
ATOM 4782 N N . ARG B 1 25 ? 7.707 34.156 26.484 1 62.56 25 ARG B N 1
ATOM 4783 C CA . ARG B 1 25 ? 8.484 33 26.062 1 62.56 25 ARG B CA 1
ATOM 4784 C C . ARG B 1 25 ? 7.641 31.719 26.125 1 62.56 25 ARG B C 1
ATOM 4786 O O . ARG B 1 25 ? 7.801 30.812 25.297 1 62.56 25 ARG B O 1
ATOM 4793 N N . SER B 1 26 ? 6.559 31.797 26.922 1 64.69 26 SER B N 1
ATOM 4794 C CA . SER B 1 26 ? 5.762 30.594 27.094 1 64.69 26 SER B CA 1
ATOM 4795 C C . SER B 1 26 ? 4.824 30.375 25.906 1 64.69 26 SER B C 1
ATOM 4797 O O . SER B 1 26 ? 4.68 29.25 25.422 1 64.69 26 SER B O 1
ATOM 4799 N N . LEU B 1 27 ? 4.25 31.438 25.375 1 68.12 27 LEU B N 1
ATOM 4800 C CA . LEU B 1 27 ? 3.359 31.297 24.234 1 68.12 27 LEU B CA 1
ATOM 4801 C C . LEU B 1 27 ? 4.141 30.875 22.984 1 68.12 27 LEU B C 1
ATOM 4803 O O . LEU B 1 27 ? 3.678 30.031 22.219 1 68.12 27 LEU B O 1
ATOM 4807 N N . LYS B 1 28 ? 5.273 31.406 22.922 1 71.25 28 LYS B N 1
ATOM 4808 C CA . LYS B 1 28 ? 6.137 31.031 21.812 1 71.25 28 LYS B CA 1
ATOM 4809 C C . LYS B 1 28 ? 6.496 29.547 21.875 1 71.25 28 LYS B C 1
ATOM 4811 O O . LYS B 1 28 ? 6.527 28.859 20.844 1 71.25 28 LYS B O 1
ATOM 4816 N N . ARG B 1 29 ? 6.664 29.094 23 1 73.5 29 ARG B N 1
ATOM 4817 C CA . ARG B 1 29 ? 7.02 27.703 23.188 1 73.5 29 ARG B CA 1
ATOM 4818 C C . ARG B 1 29 ? 5.836 26.781 22.875 1 73.5 29 ARG B C 1
ATOM 4820 O O . ARG B 1 29 ? 6 25.75 22.219 1 73.5 29 ARG B O 1
ATOM 4827 N N . LYS B 1 30 ? 4.668 27.234 23.344 1 72 30 LYS B N 1
ATOM 4828 C CA . LYS B 1 30 ? 3.484 26.422 23.062 1 72 30 LYS B CA 1
ATOM 4829 C C . LYS B 1 30 ? 3.18 26.375 21.578 1 72 30 LYS B C 1
ATOM 4831 O O . LYS B 1 30 ? 2.809 25.328 21.031 1 72 30 LYS B O 1
ATOM 4836 N N . LEU B 1 31 ? 3.352 27.453 20.969 1 72.19 31 LEU B N 1
ATOM 4837 C CA . LEU B 1 31 ? 3.135 27.516 19.531 1 72.19 31 LEU B CA 1
ATOM 4838 C C . LEU B 1 31 ? 4.164 26.672 18.781 1 72.19 31 LEU B C 1
ATOM 4840 O O . LEU B 1 31 ? 3.832 25.984 17.812 1 72.19 31 LEU B O 1
ATOM 4844 N N . ALA B 1 32 ? 5.336 26.734 19.281 1 75.56 32 ALA B N 1
ATOM 4845 C CA . ALA B 1 32 ? 6.398 25.938 18.672 1 75.56 32 ALA B CA 1
ATOM 4846 C C . ALA B 1 32 ? 6.129 24.438 18.828 1 75.56 32 ALA B C 1
ATOM 4848 O O . ALA B 1 32 ? 6.348 23.672 17.891 1 75.56 32 ALA B O 1
ATOM 4849 N N . ILE B 1 33 ? 5.641 24.078 19.953 1 78.25 33 ILE B N 1
ATOM 4850 C CA . ILE B 1 33 ? 5.336 22.672 20.203 1 78.25 33 ILE B CA 1
ATOM 4851 C C . ILE B 1 33 ? 4.18 22.219 19.328 1 78.25 33 ILE B C 1
ATOM 4853 O O . ILE B 1 33 ? 4.223 21.141 18.734 1 78.25 33 ILE B O 1
ATOM 4857 N N . ALA B 1 34 ? 3.184 23.062 19.219 1 73.81 34 ALA B N 1
ATOM 4858 C CA . ALA B 1 34 ? 2.039 22.734 18.375 1 73.81 34 ALA B CA 1
ATOM 4859 C C . ALA B 1 34 ? 2.461 22.562 16.906 1 73.81 34 ALA B C 1
ATOM 4861 O O . ALA B 1 34 ? 2.023 21.641 16.234 1 73.81 34 ALA B O 1
ATOM 4862 N N . THR B 1 35 ? 3.326 23.422 16.5 1 72.25 35 THR B N 1
ATOM 4863 C CA . THR B 1 35 ? 3.811 23.344 15.125 1 72.25 35 THR B CA 1
ATOM 4864 C C . THR B 1 35 ? 4.66 22.094 14.914 1 72.25 35 THR B C 1
ATOM 4866 O O . THR B 1 35 ? 4.547 21.438 13.883 1 72.25 35 THR B O 1
ATOM 4869 N N . ALA B 1 36 ? 5.391 21.812 15.867 1 77.69 36 ALA B N 1
ATOM 4870 C CA . ALA B 1 36 ? 6.258 20.641 15.773 1 77.69 36 ALA B CA 1
ATOM 4871 C C . ALA B 1 36 ? 5.438 19.344 15.742 1 77.69 36 ALA B C 1
ATOM 4873 O O . ALA B 1 36 ? 5.727 18.438 14.961 1 77.69 36 ALA B O 1
ATOM 4874 N N . VAL B 1 37 ? 4.465 19.297 16.578 1 78.06 37 VAL B N 1
ATOM 4875 C CA . VAL B 1 37 ? 3.615 18.109 16.641 1 78.06 37 VAL B CA 1
ATOM 4876 C C . VAL B 1 37 ? 2.846 17.953 15.328 1 78.06 37 VAL B C 1
ATOM 4878 O O . VAL B 1 37 ? 2.738 16.859 14.797 1 78.06 37 VAL B O 1
ATOM 4881 N N . GLY B 1 38 ? 2.314 19.031 14.852 1 74.25 38 GLY B N 1
ATOM 4882 C CA . GLY B 1 38 ? 1.626 18.984 13.57 1 74.25 38 GLY B CA 1
ATOM 4883 C C . GLY B 1 38 ? 2.523 18.562 12.422 1 74.25 38 GLY B C 1
ATOM 4884 O O . GLY B 1 38 ? 2.131 17.719 11.602 1 74.25 38 GLY B O 1
ATOM 4885 N N . GLY B 1 39 ? 3.686 19.109 12.406 1 75.44 39 GLY B N 1
ATOM 4886 C CA . GLY B 1 39 ? 4.66 18.719 11.398 1 75.44 39 GLY B CA 1
ATOM 4887 C C . GLY B 1 39 ? 5.051 17.25 11.477 1 75.44 39 GLY B C 1
ATOM 4888 O O . GLY B 1 39 ? 5.141 16.578 10.453 1 75.44 39 GLY B O 1
ATOM 4889 N N . LEU B 1 40 ? 5.25 16.75 12.68 1 80.81 40 LEU B N 1
ATOM 4890 C CA . LEU B 1 40 ? 5.645 15.367 12.883 1 80.81 40 LEU B CA 1
ATOM 4891 C C . LEU B 1 40 ? 4.543 14.414 12.438 1 80.81 40 LEU B C 1
ATOM 4893 O O . LEU B 1 40 ? 4.82 13.391 11.805 1 80.81 40 LEU B O 1
ATOM 4897 N N . CYS B 1 41 ? 3.324 14.766 12.766 1 78.12 41 CYS B N 1
ATOM 4898 C CA . CYS B 1 41 ? 2.193 13.93 12.367 1 78.12 41 CYS B CA 1
ATOM 4899 C C . CYS B 1 41 ? 2.104 13.828 10.844 1 78.12 41 CYS B C 1
ATOM 4901 O O . CYS B 1 41 ? 1.885 12.742 10.305 1 78.12 41 CYS B O 1
ATOM 4903 N N . THR B 1 42 ? 2.34 14.883 10.195 1 76.75 42 THR B N 1
ATOM 4904 C CA . THR B 1 42 ? 2.275 14.883 8.734 1 76.75 42 THR B CA 1
ATOM 4905 C C . THR B 1 42 ? 3.438 14.086 8.141 1 76.75 42 THR B C 1
ATOM 4907 O O . THR B 1 42 ? 3.268 13.375 7.156 1 76.75 42 THR B O 1
ATOM 4910 N N . LEU B 1 43 ? 4.52 14.242 8.805 1 81.94 43 LEU B N 1
ATOM 4911 C CA . LEU B 1 43 ? 5.691 13.508 8.352 1 81.94 43 LEU B CA 1
ATOM 4912 C C . LEU B 1 43 ? 5.477 12 8.484 1 81.94 43 LEU B C 1
ATOM 4914 O O . LEU B 1 43 ? 5.906 11.227 7.629 1 81.94 43 LEU B O 1
ATOM 4918 N N . VAL B 1 44 ? 4.809 11.633 9.531 1 84.25 44 VAL B N 1
ATOM 4919 C CA . VAL B 1 44 ? 4.547 10.211 9.766 1 84.25 44 VAL B CA 1
ATOM 4920 C C . VAL B 1 44 ? 3.592 9.68 8.703 1 84.25 44 VAL B C 1
ATOM 4922 O O . VAL B 1 44 ? 3.811 8.602 8.148 1 84.25 44 VAL B O 1
ATOM 4925 N N . LEU B 1 45 ? 2.598 10.477 8.383 1 82.56 45 LEU B N 1
ATOM 4926 C CA . LEU B 1 45 ? 1.654 10.047 7.359 1 82.56 45 LEU B CA 1
ATOM 4927 C C . LEU B 1 45 ? 2.34 9.953 6 1 82.56 45 LEU B C 1
ATOM 4929 O O . LEU B 1 45 ? 2.115 8.992 5.254 1 82.56 45 LEU B O 1
ATOM 4933 N N . ALA B 1 46 ? 3.145 10.922 5.738 1 85.5 46 ALA B N 1
ATOM 4934 C CA . ALA B 1 46 ? 3.893 10.898 4.484 1 85.5 46 ALA B CA 1
ATOM 4935 C C . ALA B 1 46 ? 4.828 9.695 4.422 1 85.5 46 ALA B C 1
ATOM 4937 O O . ALA B 1 46 ? 4.926 9.031 3.385 1 85.5 46 ALA B O 1
ATOM 4938 N N . ALA B 1 47 ? 5.418 9.375 5.477 1 86.62 47 ALA B N 1
ATOM 4939 C CA . ALA B 1 47 ? 6.344 8.25 5.547 1 86.62 47 ALA B CA 1
ATOM 4940 C C . ALA B 1 47 ? 5.613 6.922 5.348 1 86.62 47 ALA B C 1
ATOM 4942 O O . ALA B 1 47 ? 6.137 6.008 4.707 1 86.62 47 ALA B O 1
ATOM 4943 N N . LEU B 1 48 ? 4.473 6.863 5.887 1 85.81 48 LEU B N 1
ATOM 4944 C CA . LEU B 1 48 ? 3.699 5.637 5.742 1 85.81 48 LEU B CA 1
ATOM 4945 C C . LEU B 1 48 ? 3.312 5.406 4.285 1 85.81 48 LEU B C 1
ATOM 4947 O O . LEU B 1 48 ? 3.377 4.277 3.791 1 85.81 48 LEU B O 1
ATOM 4951 N N . VAL B 1 49 ? 3.008 6.477 3.58 1 84.5 49 VAL B N 1
ATOM 4952 C CA . VAL B 1 49 ? 2.646 6.387 2.168 1 84.5 49 VAL B CA 1
ATOM 4953 C C . VAL B 1 49 ? 3.869 5.984 1.348 1 84.5 49 VAL B C 1
ATOM 4955 O O . VAL B 1 49 ? 3.795 5.07 0.521 1 84.5 49 VAL B O 1
ATOM 4958 N N . MET B 1 50 ? 4.949 6.555 1.678 1 88.94 50 MET B N 1
ATOM 4959 C CA . MET B 1 50 ? 6.176 6.309 0.924 1 88.94 50 MET B CA 1
ATOM 4960 C C . MET B 1 50 ? 6.719 4.914 1.211 1 88.94 50 MET B C 1
ATOM 4962 O O . MET B 1 50 ? 7.203 4.23 0.306 1 88.94 50 MET B O 1
ATOM 4966 N N . ALA B 1 51 ? 6.633 4.48 2.426 1 89.44 51 ALA B N 1
ATOM 4967 C CA . ALA B 1 51 ? 7.176 3.186 2.824 1 89.44 51 ALA B CA 1
ATOM 4968 C C . ALA B 1 51 ? 6.457 2.047 2.104 1 89.44 51 ALA B C 1
ATOM 4970 O O . ALA B 1 51 ? 7.098 1.101 1.637 1 89.44 51 ALA B O 1
ATOM 4971 N N . ARG B 1 52 ? 5.234 2.141 1.99 1 88.94 52 ARG B N 1
ATOM 4972 C CA . ARG B 1 52 ? 4.465 1.104 1.308 1 88.94 52 ARG B CA 1
ATOM 4973 C C . ARG B 1 52 ? 4.82 1.047 -0.174 1 88.94 52 ARG B C 1
ATOM 4975 O O . ARG B 1 52 ? 5.035 -0.034 -0.725 1 88.94 52 ARG B O 1
ATOM 4982 N N . SER B 1 53 ? 4.91 2.244 -0.813 1 91.06 53 SER B N 1
ATOM 4983 C CA . SER B 1 53 ? 5.254 2.297 -2.232 1 91.06 53 SER B CA 1
ATOM 4984 C C . SER B 1 53 ? 6.68 1.824 -2.477 1 91.06 53 SER B C 1
ATOM 4986 O O . SER B 1 53 ? 6.961 1.17 -3.482 1 91.06 53 SER B O 1
ATOM 4988 N N . TYR B 1 54 ? 7.52 2.154 -1.599 1 93.62 54 TYR B N 1
ATOM 4989 C CA . TYR B 1 54 ? 8.906 1.711 -1.697 1 93.62 54 TYR B CA 1
ATOM 4990 C C . TYR B 1 54 ? 9 0.195 -1.569 1 93.62 54 TYR B C 1
ATOM 4992 O O . TYR B 1 54 ? 9.758 -0.449 -2.303 1 93.62 54 TYR B O 1
ATOM 5000 N N . GLY B 1 55 ? 8.297 -0.393 -0.625 1 92 55 GLY B N 1
ATOM 5001 C CA . GLY B 1 55 ? 8.242 -1.839 -0.482 1 92 55 GLY B CA 1
ATOM 5002 C C . GLY B 1 55 ? 7.762 -2.545 -1.737 1 92 55 GLY B C 1
ATOM 5003 O O . GLY B 1 55 ? 8.359 -3.533 -2.166 1 92 55 GLY B O 1
ATOM 5004 N N . ASP B 1 56 ? 6.742 -1.948 -2.322 1 92.38 56 ASP B N 1
ATOM 5005 C CA . ASP B 1 56 ? 6.215 -2.5 -3.568 1 92.38 56 ASP B CA 1
ATOM 5006 C C . ASP B 1 56 ? 7.262 -2.453 -4.676 1 92.38 56 ASP B C 1
ATOM 5008 O O . ASP B 1 56 ? 7.406 -3.406 -5.445 1 92.38 56 ASP B O 1
ATOM 5012 N N . PHE B 1 57 ? 7.941 -1.379 -4.699 1 95.44 57 PHE B N 1
ATOM 5013 C CA . PHE B 1 57 ? 8.961 -1.21 -5.727 1 95.44 57 PHE B CA 1
ATOM 5014 C C . PHE B 1 57 ? 10.102 -2.201 -5.523 1 95.44 57 PHE B C 1
ATOM 5016 O O . PHE B 1 57 ? 10.555 -2.832 -6.48 1 95.44 57 PHE B O 1
ATOM 5023 N N . THR B 1 58 ? 10.57 -2.41 -4.406 1 94.75 58 THR B N 1
ATOM 5024 C CA . THR B 1 58 ? 11.656 -3.336 -4.105 1 94.75 58 THR B CA 1
ATOM 5025 C C . THR B 1 58 ? 11.25 -4.773 -4.418 1 94.75 58 THR B C 1
ATOM 5027 O O . THR B 1 58 ? 12.039 -5.547 -4.965 1 94.75 58 THR B O 1
ATOM 5030 N N . SER B 1 59 ? 10.047 -5.137 -4.094 1 94.31 59 SER B N 1
ATOM 5031 C CA . SER B 1 59 ? 9.539 -6.469 -4.398 1 94.31 59 SER B CA 1
ATOM 5032 C C . SER B 1 59 ? 9.469 -6.707 -5.902 1 94.31 59 SER B C 1
ATOM 5034 O O . SER B 1 59 ? 9.836 -7.777 -6.387 1 94.31 59 SER B O 1
ATOM 5036 N N . ALA B 1 60 ? 9.008 -5.68 -6.598 1 95.44 60 ALA B N 1
ATOM 5037 C CA . ALA B 1 60 ? 8.906 -5.797 -8.055 1 95.44 60 ALA B CA 1
ATOM 5038 C C . ALA B 1 60 ? 10.289 -5.965 -8.688 1 95.44 60 ALA B C 1
ATOM 5040 O O . ALA B 1 60 ? 10.453 -6.746 -9.625 1 95.44 60 ALA B O 1
ATOM 5041 N N . ARG B 1 61 ? 11.203 -5.223 -8.172 1 94.81 61 ARG B N 1
ATOM 5042 C CA . ARG B 1 61 ? 12.578 -5.328 -8.641 1 94.81 61 ARG B CA 1
ATOM 5043 C C . ARG B 1 61 ? 13.141 -6.723 -8.383 1 94.81 61 ARG B C 1
ATOM 5045 O O . ARG B 1 61 ? 13.797 -7.305 -9.258 1 94.81 61 ARG B O 1
ATOM 5052 N N . GLN B 1 62 ? 12.938 -7.242 -7.258 1 94.88 62 GLN B N 1
ATOM 5053 C CA . GLN B 1 62 ? 13.391 -8.578 -6.887 1 94.88 62 GLN B CA 1
ATOM 5054 C C . GLN B 1 62 ? 12.742 -9.648 -7.766 1 94.88 62 GLN B C 1
ATOM 5056 O O . GLN B 1 62 ? 13.414 -10.562 -8.234 1 94.88 62 GLN B O 1
ATOM 5061 N N . ASN B 1 63 ? 11.453 -9.547 -7.957 1 95.12 63 ASN B N 1
ATOM 5062 C CA . ASN B 1 63 ? 10.719 -10.508 -8.773 1 95.12 63 ASN B CA 1
ATOM 5063 C C . ASN B 1 63 ? 11.273 -10.562 -10.195 1 95.12 63 ASN B C 1
ATOM 5065 O O . ASN B 1 63 ? 11.438 -11.648 -10.758 1 95.12 63 ASN B O 1
ATOM 5069 N N . LEU B 1 64 ? 11.523 -9.391 -10.758 1 95.06 64 LEU B N 1
ATOM 5070 C CA . LEU B 1 64 ? 12.078 -9.336 -12.102 1 95.06 64 LEU B CA 1
ATOM 5071 C C . LEU B 1 64 ? 13.445 -10.016 -12.156 1 95.06 64 LEU B C 1
ATOM 5073 O O . LEU B 1 64 ? 13.727 -10.773 -13.086 1 95.06 64 LEU B O 1
ATOM 5077 N N . TYR B 1 65 ? 14.227 -9.773 -11.172 1 94.31 65 TYR B N 1
ATOM 5078 C CA . TYR B 1 65 ? 15.555 -10.383 -11.086 1 94.31 65 TYR B CA 1
ATOM 5079 C C . TYR B 1 65 ? 15.453 -11.898 -10.984 1 94.31 65 TYR B C 1
ATOM 5081 O O . TYR B 1 65 ? 16.141 -12.625 -11.703 1 94.31 65 TYR B O 1
ATOM 5089 N N . ASP B 1 66 ? 14.594 -12.406 -10.18 1 93.69 66 ASP B N 1
ATOM 5090 C CA . ASP B 1 66 ? 14.445 -13.836 -9.906 1 93.69 66 ASP B CA 1
ATOM 5091 C C . ASP B 1 66 ? 13.922 -14.57 -11.141 1 93.69 66 ASP B C 1
ATOM 5093 O O . ASP B 1 66 ? 14.445 -15.625 -11.5 1 93.69 66 ASP B O 1
ATOM 5097 N N . ILE B 1 67 ? 12.938 -14.008 -11.734 1 93.94 67 ILE B N 1
ATOM 5098 C CA . ILE B 1 67 ? 12.328 -14.688 -12.867 1 93.94 67 ILE B CA 1
ATOM 5099 C C . ILE B 1 67 ? 13.297 -14.711 -14.047 1 93.94 67 ILE B C 1
ATOM 5101 O O . ILE B 1 67 ? 13.305 -15.648 -14.844 1 93.94 67 ILE B O 1
ATOM 5105 N N . SER B 1 68 ? 14.141 -13.703 -14.195 1 93.31 68 SER B N 1
ATOM 5106 C CA . SER B 1 68 ? 15.148 -13.664 -15.25 1 93.31 68 SER B CA 1
ATOM 5107 C C . SER B 1 68 ? 16.203 -14.742 -15.055 1 93.31 68 SER B C 1
ATOM 5109 O O . SER B 1 68 ? 16.641 -15.383 -16.016 1 93.31 68 SER B O 1
ATOM 5111 N N . ALA B 1 69 ? 16.531 -14.922 -13.844 1 91.88 69 ALA B N 1
ATOM 5112 C CA . ALA B 1 69 ? 17.484 -15.992 -13.531 1 91.88 69 ALA B CA 1
ATOM 5113 C C . ALA B 1 69 ? 16.875 -17.359 -13.82 1 91.88 69 ALA B C 1
ATOM 5115 O O . ALA B 1 69 ? 17.547 -18.25 -14.328 1 91.88 69 ALA B O 1
ATOM 5116 N N . TYR B 1 70 ? 15.641 -17.484 -13.516 1 94.19 70 TYR B N 1
ATOM 5117 C CA . TYR B 1 70 ? 14.93 -18.734 -13.758 1 94.19 70 TYR B CA 1
ATOM 5118 C C . TYR B 1 70 ? 14.859 -19.047 -15.25 1 94.19 70 TYR B C 1
ATOM 5120 O O . TYR B 1 70 ? 14.977 -20.203 -15.656 1 94.19 70 TYR B O 1
ATOM 5128 N N . ARG B 1 71 ? 14.664 -18.062 -16 1 94.12 71 ARG B N 1
ATOM 5129 C CA . ARG B 1 71 ? 14.641 -18.219 -17.453 1 94.12 71 ARG B CA 1
ATOM 5130 C C . ARG B 1 71 ? 15.945 -18.828 -17.953 1 94.12 71 ARG B C 1
ATOM 5132 O O . ARG B 1 71 ? 15.93 -19.703 -18.812 1 94.12 71 ARG B O 1
ATOM 5139 N N . GLU B 1 72 ? 17.016 -18.406 -17.422 1 92.31 72 GLU B N 1
ATOM 5140 C CA . GLU B 1 72 ? 18.312 -18.922 -17.828 1 92.31 72 GLU B CA 1
ATOM 5141 C C . GLU B 1 72 ? 18.438 -20.406 -17.5 1 92.31 72 GLU B C 1
ATOM 5143 O O . GLU B 1 72 ? 19.047 -21.172 -18.281 1 92.31 72 GLU B O 1
ATOM 5148 N N . LEU B 1 73 ? 17.938 -20.797 -16.422 1 94.25 73 LEU B N 1
ATOM 5149 C CA . LEU B 1 73 ? 17.953 -22.188 -16.031 1 94.25 73 LEU B CA 1
ATOM 5150 C C . LEU B 1 73 ? 17.156 -23.047 -17.016 1 94.25 73 LEU B C 1
ATOM 5152 O O . LEU B 1 73 ? 17.609 -24.094 -17.453 1 94.25 73 LEU B O 1
ATOM 5156 N N . LEU B 1 74 ? 15.984 -22.594 -17.328 1 95.38 74 LEU B N 1
ATOM 5157 C CA . LEU B 1 74 ? 15.148 -23.344 -18.266 1 95.38 74 LEU B CA 1
ATOM 5158 C C . LEU B 1 74 ? 15.781 -23.375 -19.656 1 95.38 74 LEU B C 1
ATOM 5160 O O . LEU B 1 74 ? 15.633 -24.375 -20.375 1 95.38 74 LEU B O 1
ATOM 5164 N N . GLU B 1 75 ? 16.453 -22.312 -20 1 94.19 75 GLU B N 1
ATOM 5165 C CA . GLU B 1 75 ? 17.172 -22.297 -21.266 1 94.19 75 GLU B CA 1
ATOM 5166 C C . GLU B 1 75 ? 18.297 -23.328 -21.281 1 94.19 75 GLU B C 1
ATOM 5168 O O . GLU B 1 75 ? 18.516 -24 -22.297 1 94.19 75 GLU B O 1
ATOM 5173 N N . ALA B 1 76 ? 18.953 -23.438 -20.219 1 94.94 76 ALA B N 1
ATOM 5174 C CA . ALA B 1 76 ? 20 -24.453 -20.109 1 94.94 76 ALA B CA 1
ATOM 5175 C C . ALA B 1 76 ? 19.422 -25.859 -20.266 1 94.94 76 ALA B C 1
ATOM 5177 O O . ALA B 1 76 ? 20 -26.703 -20.969 1 94.94 76 ALA B O 1
ATOM 5178 N N . ALA B 1 77 ? 18.328 -26.109 -19.656 1 95.69 77 ALA B N 1
ATOM 5179 C CA . ALA B 1 77 ? 17.656 -27.406 -19.797 1 95.69 77 ALA B CA 1
ATOM 5180 C C . ALA B 1 77 ? 17.312 -27.703 -21.25 1 95.69 77 ALA B C 1
ATOM 5182 O O . ALA B 1 77 ? 17.484 -28.828 -21.719 1 95.69 77 ALA B O 1
ATOM 5183 N N . ASN B 1 78 ? 16.891 -26.719 -21.891 1 95.12 78 ASN B N 1
ATOM 5184 C CA . ASN B 1 78 ? 16.5 -26.859 -23.281 1 95.12 78 ASN B CA 1
ATOM 5185 C C . ASN B 1 78 ? 17.703 -27.203 -24.172 1 95.12 78 ASN B C 1
ATOM 5187 O O . ASN B 1 78 ? 17.609 -28.062 -25.047 1 95.12 78 ASN B O 1
ATOM 5191 N N . VAL B 1 79 ? 18.781 -26.5 -23.984 1 95.44 79 VAL B N 1
ATOM 5192 C CA . VAL B 1 79 ? 19.969 -26.719 -24.797 1 95.44 79 VAL B CA 1
ATOM 5193 C C . VAL B 1 79 ? 20.531 -28.109 -24.531 1 95.44 79 VAL B C 1
ATOM 5195 O O . VAL B 1 79 ? 21.016 -28.781 -25.453 1 95.44 79 VAL B O 1
ATOM 5198 N N . LEU B 1 80 ? 20.516 -28.547 -23.312 1 95.88 80 LEU B N 1
ATOM 5199 C CA . LEU B 1 80 ? 20.984 -29.875 -22.953 1 95.88 80 LEU B CA 1
ATOM 5200 C C . LEU B 1 80 ? 20.125 -30.953 -23.625 1 95.88 80 LEU B C 1
ATOM 5202 O O . LEU B 1 80 ? 20.641 -31.938 -24.141 1 95.88 80 LEU B O 1
ATOM 5206 N N . SER B 1 81 ? 18.844 -30.766 -23.594 1 95.19 81 SER B N 1
ATOM 5207 C CA . SER B 1 81 ? 17.922 -31.688 -24.234 1 95.19 81 SER B CA 1
ATOM 5208 C C . SER B 1 81 ? 18.156 -31.734 -25.75 1 95.19 81 SER B C 1
ATOM 5210 O O . SER B 1 81 ? 18.125 -32.812 -26.344 1 95.19 81 SER B O 1
ATOM 5212 N N . ALA B 1 82 ? 18.438 -30.594 -26.344 1 93.75 82 ALA B N 1
ATOM 5213 C CA . ALA B 1 82 ? 18.578 -30.469 -27.781 1 93.75 82 ALA B CA 1
ATOM 5214 C C . ALA B 1 82 ? 19.828 -31.188 -28.266 1 93.75 82 ALA B C 1
ATOM 5216 O O . ALA B 1 82 ? 19.938 -31.547 -29.453 1 93.75 82 ALA B O 1
ATOM 5217 N N . GLU B 1 83 ? 20.797 -31.422 -27.438 1 94.5 83 GLU B N 1
ATOM 5218 C CA . GLU B 1 83 ? 22.031 -32.125 -27.797 1 94.5 83 GLU B CA 1
ATOM 5219 C C . GLU B 1 83 ? 21.75 -33.562 -28.172 1 94.5 83 GLU B C 1
ATOM 5221 O O . GLU B 1 83 ? 22.547 -34.188 -28.875 1 94.5 83 GLU B O 1
ATOM 5226 N N . ARG B 1 84 ? 20.672 -34.094 -27.734 1 92.44 84 ARG B N 1
ATOM 5227 C CA . ARG B 1 84 ? 20.328 -35.5 -27.953 1 92.44 84 ARG B CA 1
ATOM 5228 C C . ARG B 1 84 ? 20.078 -35.75 -29.438 1 92.44 84 ARG B C 1
ATOM 5230 O O . ARG B 1 84 ? 20.391 -36.844 -29.938 1 92.44 84 ARG B O 1
ATOM 5237 N N . GLY B 1 85 ? 19.516 -34.781 -30.125 1 90.38 85 GLY B N 1
ATOM 5238 C CA . GLY B 1 85 ? 19.219 -34.938 -31.547 1 90.38 85 GLY B CA 1
ATOM 5239 C C . GLY B 1 85 ? 20.438 -35.344 -32.375 1 90.38 85 GLY B C 1
ATOM 5240 O O . GLY B 1 85 ? 20.5 -36.469 -32.906 1 90.38 85 GLY B O 1
ATOM 5241 N N . PRO B 1 86 ? 21.391 -34.438 -32.406 1 91.5 86 PRO B N 1
ATOM 5242 C CA . PRO B 1 86 ? 22.625 -34.781 -33.125 1 91.5 86 PRO B CA 1
ATOM 5243 C C . PRO B 1 86 ? 23.328 -36 -32.594 1 91.5 86 PRO B C 1
ATOM 5245 O O . PRO B 1 86 ? 23.969 -36.75 -33.344 1 91.5 86 PRO B O 1
ATOM 5248 N N . ALA B 1 87 ? 23.219 -36.312 -31.312 1 92.44 87 ALA B N 1
ATOM 5249 C CA . ALA B 1 87 ? 23.797 -37.5 -30.719 1 92.44 87 ALA B CA 1
ATOM 5250 C C . ALA B 1 87 ? 23.156 -38.75 -31.297 1 92.44 87 ALA B C 1
ATOM 5252 O O . ALA B 1 87 ? 23.844 -39.719 -31.625 1 92.44 87 ALA B O 1
ATOM 5253 N N . ASN B 1 88 ? 21.828 -38.75 -31.422 1 89.94 88 ASN B N 1
ATOM 5254 C CA . ASN B 1 88 ? 21.094 -39.875 -32 1 89.94 88 ASN B CA 1
ATOM 5255 C C . ASN B 1 88 ? 21.5 -40.094 -33.469 1 89.94 88 ASN B C 1
ATOM 5257 O O . ASN B 1 88 ? 21.625 -41.25 -33.906 1 89.94 88 ASN B O 1
ATOM 5261 N N . SER B 1 89 ? 21.688 -39.031 -34.188 1 88.31 89 SER B N 1
ATOM 5262 C CA . SER B 1 89 ? 22.078 -39.094 -35.594 1 88.31 89 SER B CA 1
ATOM 5263 C C . SER B 1 89 ? 23.438 -39.75 -35.75 1 88.31 89 SER B C 1
ATOM 5265 O O . SER B 1 89 ? 23.641 -40.594 -36.625 1 88.31 89 SER B O 1
ATOM 5267 N N . VAL B 1 90 ? 24.344 -39.406 -34.875 1 89.94 90 VAL B N 1
ATOM 5268 C CA . VAL B 1 90 ? 25.703 -39.938 -34.969 1 89.94 90 VAL B CA 1
ATOM 5269 C C . VAL B 1 90 ? 25.703 -41.438 -34.688 1 89.94 90 VAL B C 1
ATOM 5271 O O . VAL B 1 90 ? 26.5 -42.188 -35.25 1 89.94 90 VAL B O 1
ATOM 5274 N N . LEU B 1 91 ? 24.812 -41.906 -33.812 1 88.25 91 LEU B N 1
ATOM 5275 C CA . LEU B 1 91 ? 24.719 -43.312 -33.469 1 88.25 91 LEU B CA 1
ATOM 5276 C C . LEU B 1 91 ? 24.219 -44.125 -34.688 1 88.25 91 LEU B C 1
ATOM 5278 O O . LEU B 1 91 ? 24.5 -45.312 -34.781 1 88.25 91 LEU B O 1
ATOM 5282 N N . GLY B 1 92 ? 23.453 -43.469 -35.531 1 83.5 92 GLY B N 1
ATOM 5283 C CA . GLY B 1 92 ? 22.922 -44.156 -36.688 1 83.5 92 GLY B CA 1
ATOM 5284 C C . GLY B 1 92 ? 23.859 -44.094 -37.875 1 83.5 92 GLY B C 1
ATOM 5285 O O . GLY B 1 92 ? 23.688 -44.844 -38.844 1 83.5 92 GLY B O 1
ATOM 5286 N N . ASP B 1 93 ? 24.906 -43.281 -37.781 1 83.06 93 ASP B N 1
ATOM 5287 C CA . ASP B 1 93 ? 25.812 -43.062 -38.906 1 83.06 93 ASP B CA 1
ATOM 5288 C C . ASP B 1 93 ? 27.047 -43.969 -38.781 1 83.06 93 ASP B C 1
ATOM 5290 O O . ASP B 1 93 ? 27.406 -44.406 -37.688 1 83.06 93 ASP B O 1
ATOM 5294 N N . PRO B 1 94 ? 27.656 -44.312 -39.969 1 83.31 94 PRO B N 1
ATOM 5295 C CA . PRO B 1 94 ? 28.938 -45.031 -39.875 1 83.31 94 PRO B CA 1
ATOM 5296 C C . PRO B 1 94 ? 30.047 -44.188 -39.25 1 83.31 94 PRO B C 1
ATOM 5298 O O . PRO B 1 94 ? 29.953 -42.969 -39.219 1 83.31 94 PRO B O 1
ATOM 5301 N N . PRO B 1 95 ? 31.047 -44.875 -38.656 1 86 95 PRO B N 1
ATOM 5302 C CA . PRO B 1 95 ? 32.125 -44.188 -37.906 1 86 95 PRO B CA 1
ATOM 5303 C C . PRO B 1 95 ? 33 -43.312 -38.781 1 86 95 PRO B C 1
ATOM 5305 O O . PRO B 1 95 ? 33.781 -43.812 -39.562 1 86 95 PRO B O 1
ATOM 5308 N N . SER B 1 96 ? 32.594 -42.312 -39.438 1 80 96 SER B N 1
ATOM 5309 C CA . SER B 1 96 ? 33.406 -41.406 -40.219 1 80 96 SER B CA 1
ATOM 5310 C C . SER B 1 96 ? 33.688 -40.094 -39.438 1 80 96 SER B C 1
ATOM 5312 O O . SER B 1 96 ? 32.75 -39.562 -38.844 1 80 96 SER B O 1
ATOM 5314 N N . PRO B 1 97 ? 34.938 -39.75 -39.375 1 74.12 97 PRO B N 1
ATOM 5315 C CA . PRO B 1 97 ? 35.281 -38.594 -38.531 1 74.12 97 PRO B CA 1
ATOM 5316 C C . PRO B 1 97 ? 34.688 -37.312 -39.062 1 74.12 97 PRO B C 1
ATOM 5318 O O . PRO B 1 97 ? 34.5 -36.344 -38.312 1 74.12 97 PRO B O 1
ATOM 5321 N N . ASN B 1 98 ? 34.375 -37.25 -40.344 1 77.31 98 ASN B N 1
ATOM 5322 C CA . ASN B 1 98 ? 33.969 -35.969 -40.906 1 77.31 98 ASN B CA 1
ATOM 5323 C C . ASN B 1 98 ? 32.562 -36 -41.5 1 77.31 98 ASN B C 1
ATOM 5325 O O . ASN B 1 98 ? 32.406 -35.844 -42.719 1 77.31 98 ASN B O 1
ATOM 5329 N N . THR B 1 99 ? 31.625 -36.219 -40.562 1 83.56 99 THR B N 1
ATOM 5330 C CA . THR B 1 99 ? 30.25 -36.188 -41.062 1 83.56 99 THR B CA 1
ATOM 5331 C C . THR B 1 99 ? 29.5 -34.969 -40.562 1 83.56 99 THR B C 1
ATOM 5333 O O . THR B 1 99 ? 29.906 -34.344 -39.594 1 83.56 99 THR B O 1
ATOM 5336 N N . SER B 1 100 ? 28.5 -34.531 -41.281 1 86.06 100 SER B N 1
ATOM 5337 C CA . SER B 1 100 ? 27.656 -33.406 -40.938 1 86.06 100 SER B CA 1
ATOM 5338 C C . SER B 1 100 ? 27.016 -33.625 -39.562 1 86.06 100 SER B C 1
ATOM 5340 O O . SER B 1 100 ? 26.828 -32.656 -38.812 1 86.06 100 SER B O 1
ATOM 5342 N N . ALA B 1 101 ? 26.781 -34.812 -39.188 1 87 101 ALA B N 1
ATOM 5343 C CA . ALA B 1 101 ? 26.172 -35.125 -37.906 1 87 101 ALA B CA 1
ATOM 5344 C C . ALA B 1 101 ? 27.141 -34.844 -36.75 1 87 101 ALA B C 1
ATOM 5346 O O . ALA B 1 101 ? 26.75 -34.344 -35.688 1 87 101 ALA B O 1
ATOM 5347 N N . ARG B 1 102 ? 28.359 -35.156 -36.938 1 90.75 102 ARG B N 1
ATOM 5348 C CA . ARG B 1 102 ? 29.375 -34.938 -35.906 1 90.75 102 ARG B CA 1
ATOM 5349 C C . ARG B 1 102 ? 29.656 -33.469 -35.719 1 90.75 102 ARG B C 1
ATOM 5351 O O . ARG B 1 102 ? 29.891 -33 -34.594 1 90.75 102 ARG B O 1
ATOM 5358 N N . GLU B 1 103 ? 29.656 -32.688 -36.781 1 92.25 103 GLU B N 1
ATOM 5359 C CA . GLU B 1 103 ? 29.828 -31.25 -36.688 1 92.25 103 GLU B CA 1
ATOM 5360 C C . GLU B 1 103 ? 28.688 -30.609 -35.906 1 92.25 103 GLU B C 1
ATOM 5362 O O . GLU B 1 103 ? 28.906 -29.734 -35.062 1 92.25 103 GLU B O 1
ATOM 5367 N N . ARG B 1 104 ? 27.531 -31 -36.219 1 92.69 104 ARG B N 1
ATOM 5368 C CA . ARG B 1 104 ? 26.359 -30.5 -35.5 1 92.69 104 ARG B CA 1
ATOM 5369 C C . ARG B 1 104 ? 26.422 -30.859 -34 1 92.69 104 ARG B C 1
ATOM 5371 O O . ARG B 1 104 ? 26.062 -30.047 -33.156 1 92.69 104 ARG B O 1
ATOM 5378 N N . LEU B 1 105 ? 26.844 -32.094 -33.75 1 94.38 105 LEU B N 1
ATOM 5379 C CA . LEU B 1 105 ? 26.953 -32.531 -32.375 1 94.38 105 LEU B CA 1
ATOM 5380 C C . LEU B 1 105 ? 27.953 -31.672 -31.609 1 94.38 105 LEU B C 1
ATOM 5382 O O . LEU B 1 105 ? 27.688 -31.281 -30.469 1 94.38 105 LEU B O 1
ATOM 5386 N N . GLN B 1 106 ? 29.062 -31.344 -32.219 1 94.75 106 GLN B N 1
ATOM 5387 C CA . GLN B 1 106 ? 30.062 -30.5 -31.578 1 94.75 106 GLN B CA 1
ATOM 5388 C C . GLN B 1 106 ? 29.516 -29.094 -31.312 1 94.75 106 GLN B C 1
ATOM 5390 O O . GLN B 1 106 ? 29.797 -28.516 -30.266 1 94.75 106 GLN B O 1
ATOM 5395 N N . ALA B 1 107 ? 28.766 -28.609 -32.219 1 96 107 ALA B N 1
ATOM 5396 C CA . ALA B 1 107 ? 28.172 -27.297 -32.031 1 96 107 ALA B CA 1
ATOM 5397 C C . ALA B 1 107 ? 27.188 -27.297 -30.859 1 96 107 ALA B C 1
ATOM 5399 O O . ALA B 1 107 ? 27.172 -26.359 -30.047 1 96 107 ALA B O 1
ATOM 5400 N N . PHE B 1 108 ? 26.391 -28.297 -30.766 1 96.06 108 PHE B N 1
ATOM 5401 C CA . PHE B 1 108 ? 25.406 -28.375 -29.688 1 96.06 108 PHE B CA 1
ATOM 5402 C C . PHE B 1 108 ? 26.094 -28.609 -28.344 1 96.06 108 PHE B C 1
ATOM 5404 O O . PHE B 1 108 ? 25.641 -28.094 -27.328 1 96.06 108 PHE B O 1
ATOM 5411 N N . ARG B 1 109 ? 27.172 -29.406 -28.359 1 97.69 109 ARG B N 1
ATOM 5412 C CA . ARG B 1 109 ? 27.953 -29.609 -27.141 1 97.69 109 ARG B CA 1
ATOM 5413 C C . ARG B 1 109 ? 28.531 -28.297 -26.641 1 97.69 109 ARG B C 1
ATOM 5415 O O . ARG B 1 109 ? 28.516 -28.031 -25.438 1 97.69 109 ARG B O 1
ATOM 5422 N N . ALA B 1 110 ? 28.953 -27.469 -27.531 1 97.5 110 ALA B N 1
ATOM 5423 C CA . ALA B 1 110 ? 29.484 -26.156 -27.172 1 97.5 110 ALA B CA 1
ATOM 5424 C C . ALA B 1 110 ? 28.422 -25.281 -26.531 1 97.5 110 ALA B C 1
ATOM 5426 O O . ALA B 1 110 ? 28.672 -24.578 -25.562 1 97.5 110 ALA B O 1
ATOM 5427 N N . ARG B 1 111 ? 27.266 -25.297 -27.078 1 96.81 111 ARG B N 1
ATOM 5428 C CA . ARG B 1 111 ? 26.156 -24.531 -26.531 1 96.81 111 ARG B CA 1
ATOM 5429 C C . ARG B 1 111 ? 25.781 -25.016 -25.125 1 96.81 111 ARG B C 1
ATOM 5431 O O . ARG B 1 111 ? 25.516 -24.219 -24.234 1 96.81 111 ARG B O 1
ATOM 5438 N N . SER B 1 112 ? 25.734 -26.344 -24.984 1 97.56 112 SER B N 1
ATOM 5439 C CA . SER B 1 112 ? 25.438 -26.938 -23.688 1 97.56 112 SER B CA 1
ATOM 5440 C C . SER B 1 112 ? 26.484 -26.547 -22.656 1 97.56 112 SER B C 1
ATOM 5442 O O . SER B 1 112 ? 26.156 -26.188 -21.516 1 97.56 112 SER B O 1
ATOM 5444 N N . ASP B 1 113 ? 27.734 -26.562 -23.109 1 97.19 113 ASP B N 1
ATOM 5445 C CA . ASP B 1 113 ? 28.812 -26.188 -22.219 1 97.19 113 ASP B CA 1
ATOM 5446 C C . ASP B 1 113 ? 28.719 -24.719 -21.812 1 97.19 113 ASP B C 1
ATOM 5448 O O . ASP B 1 113 ? 28.922 -24.375 -20.641 1 97.19 113 ASP B O 1
ATOM 5452 N N . ALA B 1 114 ? 28.422 -23.891 -22.703 1 96.38 114 ALA B N 1
ATOM 5453 C CA . ALA B 1 114 ? 28.266 -22.453 -22.422 1 96.38 114 ALA B CA 1
ATOM 5454 C C . ALA B 1 114 ? 27.125 -22.203 -21.453 1 96.38 114 ALA B C 1
ATOM 5456 O O . ALA B 1 114 ? 27.234 -21.375 -20.547 1 96.38 114 ALA B O 1
ATOM 5457 N N . ALA B 1 115 ? 26.016 -22.875 -21.641 1 95.62 115 ALA B N 1
ATOM 5458 C CA . ALA B 1 115 ? 24.859 -22.703 -20.766 1 95.62 115 ALA B CA 1
ATOM 5459 C C . ALA B 1 115 ? 25.172 -23.156 -19.344 1 95.62 115 ALA B C 1
ATOM 5461 O O . ALA B 1 115 ? 24.797 -22.484 -18.391 1 95.62 115 ALA B O 1
ATOM 5462 N N . LEU B 1 116 ? 25.859 -24.281 -19.234 1 95.5 116 LEU B N 1
ATOM 5463 C CA . LEU B 1 116 ? 26.219 -24.797 -17.906 1 95.5 116 LEU B CA 1
ATOM 5464 C C . LEU B 1 116 ? 27.219 -23.875 -17.219 1 95.5 116 LEU B C 1
ATOM 5466 O O . LEU B 1 116 ? 27.188 -23.703 -16 1 95.5 116 LEU B O 1
ATOM 5470 N N . ALA B 1 117 ? 28.078 -23.25 -17.984 1 94.5 117 ALA B N 1
ATOM 5471 C CA . ALA B 1 117 ? 29.047 -22.312 -17.438 1 94.5 117 ALA B CA 1
ATOM 5472 C C . ALA B 1 117 ? 28.359 -21.078 -16.875 1 94.5 117 ALA B C 1
ATOM 5474 O O . ALA B 1 117 ? 28.75 -20.562 -15.82 1 94.5 117 ALA B O 1
ATOM 5475 N N . ARG B 1 118 ? 27.406 -20.609 -17.516 1 91.5 118 ARG B N 1
ATOM 5476 C CA . ARG B 1 118 ? 26.641 -19.453 -17.062 1 91.5 118 ARG B CA 1
ATOM 5477 C C . ARG B 1 118 ? 25.906 -19.766 -15.758 1 91.5 118 ARG B C 1
ATOM 5479 O O . ARG B 1 118 ? 25.797 -18.906 -14.875 1 91.5 118 ARG B O 1
ATOM 5486 N N . LEU B 1 119 ? 25.344 -21.016 -15.68 1 92.19 119 LEU B N 1
ATOM 5487 C CA . LEU B 1 119 ? 24.625 -21.422 -14.477 1 92.19 119 LEU B CA 1
ATOM 5488 C C . LEU B 1 119 ? 25.578 -21.562 -13.297 1 92.19 119 LEU B C 1
ATOM 5490 O O . LEU B 1 119 ? 25.203 -21.297 -12.156 1 92.19 119 LEU B O 1
ATOM 5494 N N . ALA B 1 120 ? 26.766 -21.969 -13.578 1 91.06 120 ALA B N 1
ATOM 5495 C CA . ALA B 1 120 ? 27.75 -22.219 -12.539 1 91.06 120 ALA B CA 1
ATOM 5496 C C . ALA B 1 120 ? 28.328 -20.906 -12 1 91.06 120 ALA B C 1
ATOM 5498 O O . ALA B 1 120 ? 28.734 -20.828 -10.836 1 91.06 120 ALA B O 1
ATOM 5499 N N . ALA B 1 121 ? 28.422 -19.906 -12.781 1 89.06 121 ALA B N 1
ATOM 5500 C CA . ALA B 1 121 ? 28.969 -18.609 -12.383 1 89.06 121 ALA B CA 1
ATOM 5501 C C . ALA B 1 121 ? 28.031 -17.469 -12.742 1 89.06 121 ALA B C 1
ATOM 5503 O O . ALA B 1 121 ? 28.312 -16.688 -13.648 1 89.06 121 ALA B O 1
ATOM 5504 N N . PRO B 1 122 ? 26.953 -17.359 -11.898 1 84.19 122 PRO B N 1
ATOM 5505 C CA . PRO B 1 122 ? 26 -16.281 -12.188 1 84.19 122 PRO B CA 1
ATOM 5506 C C . PRO B 1 122 ? 26.562 -14.898 -11.859 1 84.19 122 PRO B C 1
ATOM 5508 O O . PRO B 1 122 ? 27.422 -14.773 -10.977 1 84.19 122 PRO B O 1
ATOM 5511 N N . PRO B 1 123 ? 26.125 -13.914 -12.547 1 83.81 123 PRO B N 1
ATOM 5512 C CA . PRO B 1 123 ? 26.562 -12.555 -12.234 1 83.81 123 PRO B CA 1
ATOM 5513 C C . PRO B 1 123 ? 26.125 -12.094 -10.852 1 83.81 123 PRO B C 1
ATOM 5515 O O . PRO B 1 123 ? 25.125 -12.586 -10.32 1 83.81 123 PRO B O 1
ATOM 5518 N N . PRO B 1 124 ? 26.859 -11.133 -10.258 1 85.69 124 PRO B N 1
ATOM 5519 C CA . PRO B 1 124 ? 26.469 -10.625 -8.938 1 85.69 124 PRO B CA 1
ATOM 5520 C C . PRO B 1 124 ? 25.125 -9.922 -8.953 1 85.69 124 PRO B C 1
ATOM 5522 O O . PRO B 1 124 ? 24.781 -9.258 -9.938 1 85.69 124 PRO B O 1
ATOM 5525 N N . ALA B 1 125 ? 24.453 -10.141 -7.879 1 87.94 125 ALA B N 1
ATOM 5526 C CA . ALA B 1 125 ? 23.141 -9.523 -7.766 1 87.94 125 ALA B CA 1
ATOM 5527 C C . ALA B 1 125 ? 23.25 -8.008 -7.648 1 87.94 125 ALA B C 1
ATOM 5529 O O . ALA B 1 125 ? 24.156 -7.496 -6.984 1 87.94 125 ALA B O 1
ATOM 5530 N N . PRO B 1 126 ? 22.438 -7.328 -8.305 1 88.06 126 PRO B N 1
ATOM 5531 C CA . PRO B 1 126 ? 22.422 -5.871 -8.148 1 88.06 126 PRO B CA 1
ATOM 5532 C C . PRO B 1 126 ? 22.172 -5.438 -6.703 1 88.06 126 PRO B C 1
ATOM 5534 O O . PRO B 1 126 ? 21.703 -6.23 -5.887 1 88.06 126 PRO B O 1
ATOM 5537 N N . PHE B 1 127 ? 22.438 -4.191 -6.406 1 87.88 127 PHE B N 1
ATOM 5538 C CA . PHE B 1 127 ? 22.359 -3.633 -5.062 1 87.88 127 PHE B CA 1
ATOM 5539 C C . PHE B 1 127 ? 20.938 -3.736 -4.527 1 87.88 127 PHE B C 1
ATOM 5541 O O . PHE B 1 127 ? 19.969 -3.41 -5.23 1 87.88 127 PHE B O 1
ATOM 5548 N N . GLY B 1 128 ? 20.812 -4.309 -3.334 1 87.5 128 GLY B N 1
ATOM 5549 C CA . GLY B 1 128 ? 19.531 -4.355 -2.648 1 87.5 128 GLY B CA 1
ATOM 5550 C C . GLY B 1 128 ? 18.766 -5.633 -2.914 1 87.5 128 GLY B C 1
ATOM 5551 O O . GLY B 1 128 ? 17.703 -5.855 -2.326 1 87.5 128 GLY B O 1
ATOM 5552 N N . LEU B 1 129 ? 19.219 -6.387 -3.848 1 89.62 129 LEU B N 1
ATOM 5553 C CA . LEU B 1 129 ? 18.516 -7.613 -4.191 1 89.62 129 LEU B CA 1
ATOM 5554 C C . LEU B 1 129 ? 19.188 -8.828 -3.566 1 89.62 129 LEU B C 1
ATOM 5556 O O . LEU B 1 129 ? 20.391 -8.789 -3.268 1 89.62 129 LEU B O 1
ATOM 5560 N N . HIS B 1 130 ? 18.344 -9.719 -3.197 1 85 130 HIS B N 1
ATOM 5561 C CA . HIS B 1 130 ? 18.859 -10.977 -2.682 1 85 130 HIS B CA 1
ATOM 5562 C C . HIS B 1 130 ? 19.031 -12 -3.799 1 85 130 HIS B C 1
ATOM 5564 O O . HIS B 1 130 ? 18.25 -12.031 -4.75 1 85 130 HIS B O 1
ATOM 5570 N N . ASN B 1 131 ? 20.156 -12.648 -3.727 1 78.19 131 ASN B N 1
ATOM 5571 C CA . ASN B 1 131 ? 20.453 -13.648 -4.75 1 78.19 131 ASN B CA 1
ATOM 5572 C C . ASN B 1 131 ? 20.031 -15.047 -4.301 1 78.19 131 ASN B C 1
ATOM 5574 O O . ASN B 1 131 ? 20.344 -15.461 -3.182 1 78.19 131 ASN B O 1
ATOM 5578 N N . HIS B 1 132 ? 19.188 -15.648 -5.184 1 76.06 132 HIS B N 1
ATOM 5579 C CA . HIS B 1 132 ? 18.875 -17.062 -4.973 1 76.06 132 HIS B CA 1
ATOM 5580 C C . HIS B 1 132 ? 19.641 -17.953 -5.941 1 76.06 132 HIS B C 1
ATOM 5582 O O . HIS B 1 132 ? 19.094 -18.391 -6.949 1 76.06 132 HIS B O 1
ATOM 5588 N N . HIS B 1 133 ? 20.906 -18.062 -5.707 1 75.5 133 HIS B N 1
ATOM 5589 C CA . HIS B 1 133 ? 21.734 -18.859 -6.613 1 75.5 133 HIS B CA 1
ATOM 5590 C C . HIS B 1 133 ? 21.547 -20.344 -6.375 1 75.5 133 HIS B C 1
ATOM 5592 O O . HIS B 1 133 ? 21.344 -20.781 -5.234 1 75.5 133 HIS B O 1
ATOM 5598 N N . LEU B 1 134 ? 21.609 -21.047 -7.523 1 87.62 134 LEU B N 1
ATOM 5599 C CA . LEU B 1 134 ? 21.562 -22.5 -7.469 1 87.62 134 LEU B CA 1
ATOM 5600 C C . LEU B 1 134 ? 22.75 -23.047 -6.684 1 87.62 134 LEU B C 1
ATOM 5602 O O . LEU B 1 134 ? 23.875 -22.594 -6.859 1 87.62 134 LEU B O 1
ATOM 5606 N N . PRO B 1 135 ? 22.516 -23.969 -5.875 1 87.69 135 PRO B N 1
ATOM 5607 C CA . PRO B 1 135 ? 23.656 -24.625 -5.23 1 87.69 135 PRO B CA 1
ATOM 5608 C C . PRO B 1 135 ? 24.641 -25.219 -6.238 1 87.69 135 PRO B C 1
ATOM 5610 O O . PRO B 1 135 ? 24.234 -25.938 -7.152 1 87.69 135 PRO B O 1
ATOM 5613 N N . PRO B 1 136 ? 25.844 -25 -6.078 1 89 136 PRO B N 1
ATOM 5614 C CA . PRO B 1 136 ? 26.844 -25.422 -7.055 1 89 136 PRO B CA 1
ATOM 5615 C C . PRO B 1 136 ? 26.891 -26.938 -7.246 1 89 136 PRO B C 1
ATOM 5617 O O . PRO B 1 136 ? 27.156 -27.406 -8.352 1 89 136 PRO B O 1
ATOM 5620 N N . LEU B 1 137 ? 26.562 -27.625 -6.273 1 91.75 137 LEU B N 1
ATOM 5621 C CA . LEU B 1 137 ? 26.609 -29.078 -6.336 1 91.75 137 LEU B CA 1
ATOM 5622 C C . LEU B 1 137 ? 25.578 -29.609 -7.332 1 91.75 137 LEU B C 1
ATOM 5624 O O . LEU B 1 137 ? 25.797 -30.656 -7.953 1 91.75 137 LEU B O 1
ATOM 5628 N N . MET B 1 138 ? 24.531 -28.922 -7.5 1 93.56 138 MET B N 1
ATOM 5629 C CA . MET B 1 138 ? 23.484 -29.359 -8.414 1 93.56 138 MET B CA 1
ATOM 5630 C C . MET B 1 138 ? 23.922 -29.188 -9.867 1 93.56 138 MET B C 1
ATOM 5632 O O . MET B 1 138 ? 23.625 -30.031 -10.711 1 93.56 138 MET B O 1
ATOM 5636 N N . VAL B 1 139 ? 24.656 -28.141 -10.102 1 93.81 139 VAL B N 1
ATOM 5637 C CA . VAL B 1 139 ? 25.172 -27.906 -11.453 1 93.81 139 VAL B CA 1
ATOM 5638 C C . VAL B 1 139 ? 26.297 -28.891 -11.758 1 93.81 139 VAL B C 1
ATOM 5640 O O . VAL B 1 139 ? 26.391 -29.406 -12.867 1 93.81 139 VAL B O 1
ATOM 5643 N N . GLU B 1 140 ? 27.078 -29.219 -10.781 1 94.62 140 GLU B N 1
ATOM 5644 C CA . GLU B 1 140 ? 28.203 -30.156 -10.945 1 94.62 140 GLU B CA 1
ATOM 5645 C C . GLU B 1 140 ? 27.703 -31.562 -11.242 1 94.62 140 GLU B C 1
ATOM 5647 O O . GLU B 1 140 ? 28.312 -32.281 -12.031 1 94.62 140 GLU B O 1
ATOM 5652 N N . ARG B 1 141 ? 26.656 -31.906 -10.648 1 95.5 141 ARG B N 1
ATOM 5653 C CA . ARG B 1 141 ? 26.062 -33.219 -10.906 1 95.5 141 ARG B CA 1
ATOM 5654 C C . ARG B 1 141 ? 25.641 -33.344 -12.367 1 95.5 141 ARG B C 1
ATOM 5656 O O . ARG B 1 141 ? 25.797 -34.406 -12.977 1 95.5 141 ARG B O 1
ATOM 5663 N N . VAL B 1 142 ? 25.094 -32.312 -12.852 1 96.75 142 VAL B N 1
ATOM 5664 C CA . VAL B 1 142 ? 24.656 -32.312 -14.242 1 96.75 142 VAL B CA 1
ATOM 5665 C C . VAL B 1 142 ? 25.875 -32.406 -15.164 1 96.75 142 VAL B C 1
ATOM 5667 O O . VAL B 1 142 ? 25.859 -33.156 -16.141 1 96.75 142 VAL B O 1
ATOM 5670 N N . ARG B 1 143 ? 26.906 -31.703 -14.844 1 96.31 143 ARG B N 1
ATOM 5671 C CA . ARG B 1 143 ? 28.141 -31.719 -15.633 1 96.31 143 ARG B CA 1
ATOM 5672 C C . ARG B 1 143 ? 28.75 -33.125 -15.656 1 96.31 143 ARG B C 1
ATOM 5674 O O . ARG B 1 143 ? 29.203 -33.594 -16.703 1 96.31 143 ARG B O 1
ATOM 5681 N N . GLU B 1 144 ? 28.734 -33.75 -14.578 1 96.5 144 GLU B N 1
ATOM 5682 C CA . GLU B 1 144 ? 29.281 -35.094 -14.461 1 96.5 144 GLU B CA 1
ATOM 5683 C C . GLU B 1 144 ? 28.469 -36.094 -15.289 1 96.5 144 GLU B C 1
ATOM 5685 O O . GLU B 1 144 ? 29.047 -36.938 -15.992 1 96.5 144 GLU B O 1
ATOM 5690 N N . ARG B 1 145 ? 27.188 -35.969 -15.18 1 97.19 145 ARG B N 1
ATOM 5691 C CA . ARG B 1 145 ? 26.328 -36.875 -15.945 1 97.19 145 ARG B CA 1
ATOM 5692 C C . ARG B 1 145 ? 26.484 -36.625 -17.438 1 97.19 145 ARG B C 1
ATOM 5694 O O . ARG B 1 145 ? 26.453 -37.594 -18.234 1 97.19 145 ARG B O 1
ATOM 5701 N N . LEU B 1 146 ? 26.609 -35.375 -17.766 1 97.56 146 LEU B N 1
ATOM 5702 C CA . LEU B 1 146 ? 26.797 -35.031 -19.172 1 97.56 146 LEU B CA 1
ATOM 5703 C C . LEU B 1 146 ? 28.094 -35.594 -19.719 1 97.56 146 LEU B C 1
ATOM 5705 O O . LEU B 1 146 ? 28.109 -36.156 -20.812 1 97.56 146 LEU B O 1
ATOM 5709 N N . ALA B 1 147 ? 29.156 -35.531 -18.953 1 97.31 147 ALA B N 1
ATOM 5710 C CA . ALA B 1 147 ? 30.453 -36.062 -19.359 1 97.31 147 ALA B CA 1
ATOM 5711 C C . ALA B 1 147 ? 30.375 -37.594 -19.547 1 97.31 147 ALA B C 1
ATOM 5713 O O . ALA B 1 147 ? 30.922 -38.125 -20.516 1 97.31 147 ALA B O 1
ATOM 5714 N N . ARG B 1 148 ? 29.703 -38.219 -18.703 1 97.06 148 ARG B N 1
ATOM 5715 C CA . ARG B 1 148 ? 29.562 -39.688 -18.781 1 97.06 148 ARG B CA 1
ATOM 5716 C C . ARG B 1 148 ? 28.734 -40.062 -20.016 1 97.06 148 ARG B C 1
ATOM 5718 O O . ARG B 1 148 ? 29.094 -41.031 -20.719 1 97.06 148 ARG B O 1
ATOM 5725 N N . ALA B 1 149 ? 27.641 -39.375 -20.156 1 97.62 149 ALA B N 1
ATOM 5726 C CA . ALA B 1 149 ? 26.781 -39.656 -21.312 1 97.62 149 ALA B CA 1
ATOM 5727 C C . ALA B 1 149 ? 27.516 -39.438 -22.625 1 97.62 149 ALA B C 1
ATOM 5729 O O . ALA B 1 149 ? 27.406 -40.25 -23.547 1 97.62 149 ALA B O 1
ATOM 5730 N N . ARG B 1 150 ? 28.281 -38.406 -22.734 1 97.38 150 ARG B N 1
ATOM 5731 C CA . ARG B 1 150 ? 29.062 -38.125 -23.938 1 97.38 150 ARG B CA 1
ATOM 5732 C C . ARG B 1 150 ? 30.109 -39.188 -24.203 1 97.38 150 ARG B C 1
ATOM 5734 O O . ARG B 1 150 ? 30.328 -39.562 -25.344 1 97.38 150 ARG B O 1
ATOM 5741 N N . ALA B 1 151 ? 30.703 -39.656 -23.156 1 96.81 151 ALA B N 1
ATOM 5742 C CA . ALA B 1 151 ? 31.703 -40.719 -23.297 1 96.81 151 ALA B CA 1
ATOM 5743 C C . ALA B 1 151 ? 31.078 -41.969 -23.859 1 96.81 151 ALA B C 1
ATOM 5745 O O . ALA B 1 151 ? 31.688 -42.625 -24.719 1 96.81 151 ALA B O 1
ATOM 5746 N N . GLU B 1 152 ? 29.953 -42.219 -23.406 1 95.81 152 GLU B N 1
ATOM 5747 C CA . GLU B 1 152 ? 29.25 -43.406 -23.891 1 95.81 152 GLU B CA 1
ATOM 5748 C C . GLU B 1 152 ? 28.875 -43.25 -25.375 1 95.81 152 GLU B C 1
ATOM 5750 O O . GLU B 1 152 ? 29.016 -44.188 -26.156 1 95.81 152 GLU B O 1
ATOM 5755 N N . ILE B 1 153 ? 28.375 -42.156 -25.703 1 94.69 153 ILE B N 1
ATOM 5756 C CA . ILE B 1 153 ? 27.984 -41.875 -27.094 1 94.69 153 ILE B CA 1
ATOM 5757 C C . ILE B 1 153 ? 29.219 -41.969 -28 1 94.69 153 ILE B C 1
ATOM 5759 O O . ILE B 1 153 ? 29.172 -42.594 -29.047 1 94.69 153 ILE B O 1
ATOM 5763 N N . ASP B 1 154 ? 30.312 -41.406 -27.562 1 94 154 ASP B N 1
ATOM 5764 C CA . ASP B 1 154 ? 31.531 -41.375 -28.359 1 94 154 ASP B CA 1
ATOM 5765 C C . ASP B 1 154 ? 32.125 -42.781 -28.531 1 94 154 ASP B C 1
ATOM 5767 O O . ASP B 1 154 ? 32.594 -43.125 -29.609 1 94 154 ASP B O 1
ATOM 5771 N N . GLU B 1 155 ? 32.062 -43.531 -27.516 1 94.12 155 GLU B N 1
ATOM 5772 C CA . GLU B 1 155 ? 32.562 -44.906 -27.578 1 94.12 155 GLU B CA 1
ATOM 5773 C C . GLU B 1 155 ? 31.766 -45.719 -28.578 1 94.12 155 GLU B C 1
ATOM 5775 O O . GLU B 1 155 ? 32.344 -46.406 -29.406 1 94.12 155 GLU B O 1
ATOM 5780 N N . LEU B 1 156 ? 30.516 -45.594 -28.469 1 92.56 156 LEU B N 1
ATOM 5781 C CA . LEU B 1 156 ? 29.641 -46.375 -29.359 1 92.56 156 LEU B CA 1
ATOM 5782 C C . LEU B 1 156 ? 29.75 -45.875 -30.781 1 92.56 156 LEU B C 1
ATOM 5784 O O . LEU B 1 156 ? 29.719 -46.656 -31.734 1 92.56 156 LEU B O 1
ATOM 5788 N N . ALA B 1 157 ? 29.828 -44.594 -30.984 1 91.06 157 ALA B N 1
ATOM 5789 C CA . ALA B 1 157 ? 29.906 -43.969 -32.312 1 91.06 157 ALA B CA 1
ATOM 5790 C C . ALA B 1 157 ? 31.219 -44.344 -33 1 91.06 157 ALA B C 1
ATOM 5792 O O . ALA B 1 157 ? 31.312 -44.25 -34.219 1 91.06 157 ALA B O 1
ATOM 5793 N N . GLY B 1 158 ? 32.219 -44.75 -32.281 1 90 158 GLY B N 1
ATOM 5794 C CA . GLY B 1 158 ? 33.5 -45.125 -32.844 1 90 158 GLY B CA 1
ATOM 5795 C C . GLY B 1 158 ? 33.531 -46.531 -33.375 1 90 158 GLY B C 1
ATOM 5796 O O . GLY B 1 158 ? 34.406 -46.906 -34.156 1 90 158 GLY B O 1
ATOM 5797 N N . ARG B 1 159 ? 32.5 -47.312 -33.062 1 91.5 159 ARG B N 1
ATOM 5798 C CA . ARG B 1 159 ? 32.406 -48.688 -33.531 1 91.5 159 ARG B CA 1
ATOM 5799 C C . ARG B 1 159 ? 31.641 -48.781 -34.844 1 91.5 159 ARG B C 1
ATOM 5801 O O . ARG B 1 159 ? 30.781 -47.938 -35.125 1 91.5 159 ARG B O 1
ATOM 5808 N N . PRO B 1 160 ? 32.031 -49.844 -35.688 1 88.5 160 PRO B N 1
ATOM 5809 C CA . PRO B 1 160 ? 31.219 -50.031 -36.906 1 88.5 160 PRO B CA 1
ATOM 5810 C C . PRO B 1 160 ? 29.75 -50.312 -36.594 1 88.5 160 PRO B C 1
ATOM 5812 O O . PRO B 1 160 ? 29.438 -50.938 -35.594 1 88.5 160 PRO B O 1
ATOM 5815 N N . ARG B 1 161 ? 28.891 -49.812 -37.406 1 84.38 161 ARG B N 1
ATOM 5816 C CA . ARG B 1 161 ? 27.438 -49.875 -37.219 1 84.38 161 ARG B CA 1
ATOM 5817 C C . ARG B 1 161 ? 26.984 -51.312 -36.969 1 84.38 161 ARG B C 1
ATOM 5819 O O . ARG B 1 161 ? 26.094 -51.531 -36.156 1 84.38 161 ARG B O 1
ATOM 5826 N N . GLN B 1 162 ? 27.609 -52.219 -37.625 1 83.75 162 GLN B N 1
ATOM 5827 C CA . GLN B 1 162 ? 27.219 -53.625 -37.562 1 83.75 162 GLN B CA 1
ATOM 5828 C C . GLN B 1 162 ? 27.531 -54.219 -36.188 1 83.75 162 GLN B C 1
ATOM 5830 O O . GLN B 1 162 ? 26.891 -55.188 -35.75 1 83.75 162 GLN B O 1
ATOM 5835 N N . ASP B 1 163 ? 28.438 -53.531 -35.469 1 88.06 163 ASP B N 1
ATOM 5836 C CA . ASP B 1 163 ? 28.891 -54.062 -34.188 1 88.06 163 ASP B CA 1
ATOM 5837 C C . ASP B 1 163 ? 28.125 -53.406 -33.031 1 88.06 163 ASP B C 1
ATOM 5839 O O . ASP B 1 163 ? 28.391 -53.688 -31.875 1 88.06 163 ASP B O 1
ATOM 5843 N N . ARG B 1 164 ? 27.172 -52.562 -33.375 1 88.81 164 ARG B N 1
ATOM 5844 C CA . ARG B 1 164 ? 26.422 -51.875 -32.344 1 88.81 164 ARG B CA 1
ATOM 5845 C C . ARG B 1 164 ? 25.125 -52.625 -32.031 1 88.81 164 ARG B C 1
ATOM 5847 O O . ARG B 1 164 ? 24.234 -52.719 -32.844 1 88.81 164 ARG B O 1
ATOM 5854 N N . ASP B 1 165 ? 25.078 -53.031 -30.781 1 89.38 165 ASP B N 1
ATOM 5855 C CA . ASP B 1 165 ? 23.891 -53.75 -30.312 1 89.38 165 ASP B CA 1
ATOM 5856 C C . ASP B 1 165 ? 22.766 -52.781 -29.969 1 89.38 165 ASP B C 1
ATOM 5858 O O . ASP B 1 165 ? 23.031 -51.656 -29.531 1 89.38 165 ASP B O 1
ATOM 5862 N N . MET B 1 166 ? 21.547 -53.188 -30.234 1 89.88 166 MET B N 1
ATOM 5863 C CA . MET B 1 166 ? 20.375 -52.375 -29.984 1 89.88 166 MET B CA 1
ATOM 5864 C C . MET B 1 166 ? 20.312 -51.938 -28.516 1 89.88 166 MET B C 1
ATOM 5866 O O . MET B 1 166 ? 19.969 -50.781 -28.219 1 89.88 166 MET B O 1
ATOM 5870 N N . ASP B 1 167 ? 20.672 -52.781 -27.641 1 91.06 167 ASP B N 1
ATOM 5871 C CA . ASP B 1 167 ? 20.641 -52.5 -26.203 1 91.06 167 ASP B CA 1
ATOM 5872 C C . ASP B 1 167 ? 21.688 -51.438 -25.844 1 91.06 167 ASP B C 1
ATOM 5874 O O . ASP B 1 167 ? 21.469 -50.625 -24.953 1 91.06 167 ASP B O 1
ATOM 5878 N N . GLU B 1 168 ? 22.781 -51.531 -26.531 1 92.62 168 GLU B N 1
ATOM 5879 C CA . GLU B 1 168 ? 23.828 -50.531 -26.297 1 92.62 168 GLU B CA 1
ATOM 5880 C C . GLU B 1 168 ? 23.391 -49.156 -26.766 1 92.62 168 GLU B C 1
ATOM 5882 O O . GLU B 1 168 ? 23.641 -48.156 -26.078 1 92.62 168 GLU B O 1
ATOM 5887 N N . ILE B 1 169 ? 22.75 -49.125 -27.875 1 91.81 169 ILE B N 1
ATOM 5888 C CA . ILE B 1 169 ? 22.25 -47.844 -28.406 1 91.81 169 ILE B CA 1
ATOM 5889 C C . ILE B 1 169 ? 21.188 -47.281 -27.453 1 91.81 169 ILE B C 1
ATOM 5891 O O . ILE B 1 169 ? 21.234 -46.094 -27.125 1 91.81 169 ILE B O 1
ATOM 5895 N N . ARG B 1 170 ? 20.328 -48.125 -27.016 1 92.56 170 ARG B N 1
ATOM 5896 C CA . ARG B 1 170 ? 19.281 -47.719 -26.078 1 92.56 170 ARG B CA 1
ATOM 5897 C C . ARG B 1 170 ? 19.891 -47.156 -24.797 1 92.56 170 ARG B C 1
ATOM 5899 O O . ARG B 1 170 ? 19.453 -46.125 -24.297 1 92.56 170 ARG B O 1
ATOM 5906 N N . HIS B 1 171 ? 20.828 -47.812 -24.344 1 93.06 171 HIS B N 1
ATOM 5907 C CA . HIS B 1 171 ? 21.469 -47.375 -23.109 1 93.06 171 HIS B CA 1
ATOM 5908 C C . HIS B 1 171 ? 22.156 -46.031 -23.297 1 93.06 171 HIS B C 1
ATOM 5910 O O . HIS B 1 171 ? 22.109 -45.188 -22.406 1 93.06 171 HIS B O 1
ATOM 5916 N N . ALA B 1 172 ? 22.844 -45.844 -24.391 1 93.69 172 ALA B N 1
ATOM 5917 C CA . ALA B 1 172 ? 23.516 -44.594 -24.688 1 93.69 172 ALA B CA 1
ATOM 5918 C C . ALA B 1 172 ? 22.5 -43.438 -24.75 1 93.69 172 ALA B C 1
ATOM 5920 O O . ALA B 1 172 ? 22.75 -42.344 -24.234 1 93.69 172 ALA B O 1
ATOM 5921 N N . ILE B 1 173 ? 21.406 -43.688 -25.344 1 92.62 173 ILE B N 1
ATOM 5922 C CA . ILE B 1 173 ? 20.344 -42.688 -25.453 1 92.62 173 ILE B CA 1
ATOM 5923 C C . ILE B 1 173 ? 19.797 -42.375 -24.062 1 92.62 173 ILE B C 1
ATOM 5925 O O . ILE B 1 173 ? 19.578 -41.188 -23.734 1 92.62 173 ILE B O 1
ATOM 5929 N N . GLU B 1 174 ? 19.562 -43.344 -23.266 1 93.5 174 GLU B N 1
ATOM 5930 C CA . GLU B 1 174 ? 19.031 -43.188 -21.906 1 93.5 174 GLU B CA 1
ATOM 5931 C C . GLU B 1 174 ? 20 -42.375 -21.047 1 93.5 174 GLU B C 1
ATOM 5933 O O . GLU B 1 174 ? 19.562 -41.594 -20.172 1 93.5 174 GLU B O 1
ATOM 5938 N N . SER B 1 175 ? 21.266 -42.562 -21.328 1 94.56 175 SER B N 1
ATOM 5939 C CA . SER B 1 175 ? 22.25 -41.781 -20.578 1 94.56 175 SER B CA 1
ATOM 5940 C C . SER B 1 175 ? 22.094 -40.281 -20.844 1 94.56 175 SER B C 1
ATOM 5942 O O . SER B 1 175 ? 22.328 -39.469 -19.953 1 94.56 175 SER B O 1
ATOM 5944 N N . MET B 1 176 ? 21.672 -39.938 -22.016 1 94.31 176 MET B N 1
ATOM 5945 C CA . MET B 1 176 ? 21.422 -38.531 -22.344 1 94.31 176 MET B CA 1
ATOM 5946 C C . MET B 1 176 ? 20.172 -38.031 -21.641 1 94.31 176 MET B C 1
ATOM 5948 O O . MET B 1 176 ? 20.094 -36.844 -21.281 1 94.31 176 MET B O 1
ATOM 5952 N N . PHE B 1 177 ? 19.188 -38.938 -21.406 1 94.75 177 PHE B N 1
ATOM 5953 C CA . PHE B 1 177 ? 18.016 -38.562 -20.625 1 94.75 177 PHE B CA 1
ATOM 5954 C C . PHE B 1 177 ? 18.422 -38.219 -19.188 1 94.75 177 PHE B C 1
ATOM 5956 O O . PHE B 1 177 ? 17.891 -37.25 -18.609 1 94.75 177 PHE B O 1
ATOM 5963 N N . GLU B 1 178 ? 19.328 -38.938 -18.734 1 94.44 178 GLU B N 1
ATOM 5964 C CA . GLU B 1 178 ? 19.734 -38.781 -17.344 1 94.44 178 GLU B CA 1
ATOM 5965 C C . GLU B 1 178 ? 20.375 -37.406 -17.094 1 94.44 178 GLU B C 1
ATOM 5967 O O . GLU B 1 178 ? 20.359 -36.906 -15.969 1 94.44 178 GLU B O 1
ATOM 5972 N N . VAL B 1 179 ? 20.922 -36.812 -18.094 1 95.31 179 VAL B N 1
ATOM 5973 C CA . VAL B 1 179 ? 21.5 -35.5 -17.969 1 95.31 179 VAL B CA 1
ATOM 5974 C C . VAL B 1 179 ? 20.422 -34.469 -17.625 1 95.31 179 VAL B C 1
ATOM 5976 O O . VAL B 1 179 ? 20.562 -33.719 -16.672 1 95.31 179 VAL B O 1
ATOM 5979 N N . VAL B 1 180 ? 19.359 -34.469 -18.359 1 94.44 180 VAL B N 1
ATOM 5980 C CA . VAL B 1 180 ? 18.266 -33.562 -18.125 1 94.44 180 VAL B CA 1
ATOM 5981 C C . VAL B 1 180 ? 17.562 -33.906 -16.812 1 94.44 180 VAL B C 1
ATOM 5983 O O . VAL B 1 180 ? 17.125 -33.031 -16.078 1 94.44 180 VAL B O 1
ATOM 5986 N N . ASP B 1 181 ? 17.516 -35.25 -16.578 1 94.25 181 ASP B N 1
ATOM 5987 C CA . ASP B 1 181 ? 16.938 -35.719 -15.312 1 94.25 181 ASP B CA 1
ATOM 5988 C C . ASP B 1 181 ? 17.734 -35.188 -14.125 1 94.25 181 ASP B C 1
ATOM 5990 O O . ASP B 1 181 ? 17.156 -34.844 -13.078 1 94.25 181 ASP B O 1
ATOM 5994 N N . ALA B 1 182 ? 18.969 -35.031 -14.273 1 94.5 182 ALA B N 1
ATOM 5995 C CA . ALA B 1 182 ? 19.844 -34.531 -13.211 1 94.5 182 ALA B CA 1
ATOM 5996 C C . ALA B 1 182 ? 19.609 -33.031 -12.977 1 94.5 182 ALA B C 1
ATOM 5998 O O . ALA B 1 182 ? 19.953 -32.531 -11.914 1 94.5 182 ALA B O 1
ATOM 5999 N N . LEU B 1 183 ? 19.078 -32.375 -13.898 1 94.44 183 LEU B N 1
ATOM 6000 C CA . LEU B 1 183 ? 18.828 -30.938 -13.781 1 94.44 183 LEU B CA 1
ATOM 6001 C C . LEU B 1 183 ? 17.469 -30.688 -13.125 1 94.44 183 LEU B C 1
ATOM 6003 O O . LEU B 1 183 ? 17.203 -29.578 -12.641 1 94.44 183 LEU B O 1
ATOM 6007 N N . GLN B 1 184 ? 16.594 -31.703 -13.031 1 92.94 184 GLN B N 1
ATOM 6008 C CA . GLN B 1 184 ? 15.227 -31.562 -12.562 1 92.94 184 GLN B CA 1
ATOM 6009 C C . GLN B 1 184 ? 15.188 -31.125 -11.102 1 92.94 184 GLN B C 1
ATOM 6011 O O . GLN B 1 184 ? 14.398 -30.266 -10.719 1 92.94 184 GLN B O 1
ATOM 6016 N N . PRO B 1 185 ? 16.078 -31.641 -10.305 1 91.06 185 PRO B N 1
ATOM 6017 C CA . PRO B 1 185 ? 16.078 -31.172 -8.914 1 91.06 185 PRO B CA 1
ATOM 6018 C C . PRO B 1 185 ? 16.422 -29.688 -8.789 1 91.06 185 PRO B C 1
ATOM 6020 O O . PRO B 1 185 ? 15.898 -29 -7.922 1 91.06 185 PRO B O 1
ATOM 6023 N N . ALA B 1 186 ? 17.312 -29.234 -9.617 1 92.62 186 ALA B N 1
ATOM 6024 C CA . ALA B 1 186 ? 17.656 -27.828 -9.617 1 92.62 186 ALA B CA 1
ATOM 6025 C C . ALA B 1 186 ? 16.469 -26.953 -10.016 1 92.62 186 ALA B C 1
ATOM 6027 O O . ALA B 1 186 ? 16.219 -25.906 -9.414 1 92.62 186 ALA B O 1
ATOM 6028 N N . ILE B 1 187 ? 15.742 -27.375 -10.977 1 94.06 187 ILE B N 1
ATOM 6029 C CA . ILE B 1 187 ? 14.555 -26.656 -11.422 1 94.06 187 ILE B CA 1
ATOM 6030 C C . ILE B 1 187 ? 13.5 -26.656 -10.32 1 94.06 187 ILE B C 1
ATOM 6032 O O . ILE B 1 187 ? 12.914 -25.625 -10.008 1 94.06 187 ILE B O 1
ATOM 6036 N N . ALA B 1 188 ? 13.344 -27.797 -9.719 1 91.31 188 ALA B N 1
ATOM 6037 C CA . ALA B 1 188 ? 12.391 -27.906 -8.617 1 91.31 188 ALA B CA 1
ATOM 6038 C C . ALA B 1 188 ? 12.766 -27 -7.457 1 91.31 188 ALA B C 1
ATOM 6040 O O . ALA B 1 188 ? 11.906 -26.344 -6.867 1 91.31 188 ALA B O 1
ATOM 6041 N N . TRP B 1 189 ? 14.016 -27 -7.184 1 90.62 189 TRP B N 1
ATOM 6042 C CA . TRP B 1 189 ? 14.516 -26.141 -6.117 1 90.62 189 TRP B CA 1
ATOM 6043 C C . TRP B 1 189 ? 14.234 -24.672 -6.418 1 90.62 189 TRP B C 1
ATOM 6045 O O . TRP B 1 189 ? 13.781 -23.938 -5.543 1 90.62 189 TRP B O 1
ATOM 6055 N N . GLN B 1 190 ? 14.484 -24.266 -7.57 1 91.88 190 GLN B N 1
ATOM 6056 C CA . GLN B 1 190 ? 14.258 -22.875 -7.961 1 91.88 190 GLN B CA 1
ATOM 6057 C C . GLN B 1 190 ? 12.773 -22.531 -7.926 1 91.88 190 GLN B C 1
ATOM 6059 O O . GLN B 1 190 ? 12.406 -21.422 -7.535 1 91.88 190 GLN B O 1
ATOM 6064 N N . VAL B 1 191 ? 11.953 -23.406 -8.359 1 91.56 191 VAL B N 1
ATOM 6065 C CA . VAL B 1 191 ? 10.508 -23.172 -8.32 1 91.56 191 VAL B CA 1
ATOM 6066 C C . VAL B 1 191 ? 10.062 -22.969 -6.875 1 91.56 191 VAL B C 1
ATOM 6068 O O . VAL B 1 191 ? 9.266 -22.062 -6.59 1 91.56 191 VAL B O 1
ATOM 6071 N N . ARG B 1 192 ? 10.602 -23.734 -6.02 1 88.25 192 ARG B N 1
ATOM 6072 C CA . ARG B 1 192 ? 10.266 -23.594 -4.605 1 88.25 192 ARG B CA 1
ATOM 6073 C C . ARG B 1 192 ? 10.727 -22.25 -4.051 1 88.25 192 ARG B C 1
ATOM 6075 O O . ARG B 1 192 ? 9.992 -21.609 -3.307 1 88.25 192 ARG B O 1
ATOM 6082 N N . GLU B 1 193 ? 11.883 -21.906 -4.418 1 88.94 193 GLU B N 1
ATOM 6083 C CA . GLU B 1 193 ? 12.43 -20.641 -3.943 1 88.94 193 GLU B CA 1
ATOM 6084 C C . GLU B 1 193 ? 11.617 -19.453 -4.461 1 88.94 193 GLU B C 1
ATOM 6086 O O . GLU B 1 193 ? 11.344 -18.5 -3.719 1 88.94 193 GLU B O 1
ATOM 6091 N N . LEU B 1 194 ? 11.289 -19.516 -5.703 1 90.06 194 LEU B N 1
ATOM 6092 C CA . LEU B 1 194 ? 10.5 -18.438 -6.312 1 90.06 194 LEU B CA 1
ATOM 6093 C C . LEU B 1 194 ? 9.125 -18.344 -5.672 1 90.06 194 LEU B C 1
ATOM 6095 O O . LEU B 1 194 ? 8.641 -17.234 -5.391 1 90.06 194 LEU B O 1
ATOM 6099 N N . SER B 1 195 ? 8.586 -19.5 -5.398 1 87.56 195 SER B N 1
ATOM 6100 C CA . SER B 1 195 ? 7.258 -19.547 -4.789 1 87.56 195 SER B CA 1
ATOM 6101 C C . SER B 1 195 ? 7.281 -19 -3.363 1 87.56 195 SER B C 1
ATOM 6103 O O . SER B 1 195 ? 6.324 -18.375 -2.916 1 87.56 195 SER B O 1
ATOM 6105 N N . ALA B 1 196 ? 8.352 -19.234 -2.686 1 84 196 ALA B N 1
ATOM 6106 C CA . ALA B 1 196 ? 8.492 -18.781 -1.307 1 84 196 ALA B CA 1
ATOM 6107 C C . ALA B 1 196 ? 8.719 -17.281 -1.249 1 84 196 ALA B C 1
ATOM 6109 O O . ALA B 1 196 ? 8.32 -16.609 -0.285 1 84 196 ALA B O 1
ATOM 6110 N N . CYS B 1 197 ? 9.312 -16.781 -2.297 1 85.19 197 CYS B N 1
ATOM 6111 C CA . CYS B 1 197 ? 9.641 -15.352 -2.324 1 85.19 197 CYS B CA 1
ATOM 6112 C C . CYS B 1 197 ? 8.398 -14.516 -2.605 1 85.19 197 CYS B C 1
ATOM 6114 O O . CYS B 1 197 ? 8.172 -13.492 -1.953 1 85.19 197 CYS B O 1
ATOM 6116 N N . ASP B 1 198 ? 7.641 -14.945 -3.59 1 88.38 198 ASP B N 1
ATOM 6117 C CA . ASP B 1 198 ? 6.453 -14.195 -3.975 1 88.38 198 ASP B CA 1
ATOM 6118 C C . ASP B 1 198 ? 5.395 -15.109 -4.594 1 88.38 198 ASP B C 1
ATOM 6120 O O . ASP B 1 198 ? 5.699 -15.898 -5.484 1 88.38 198 ASP B O 1
ATOM 6124 N N . ASP B 1 199 ? 4.203 -14.852 -4.164 1 86.12 199 ASP B N 1
ATOM 6125 C CA . ASP B 1 199 ? 3.104 -15.68 -4.641 1 86.12 199 ASP B CA 1
ATOM 6126 C C . ASP B 1 199 ? 2.902 -15.516 -6.145 1 86.12 199 ASP B C 1
ATOM 6128 O O . ASP B 1 199 ? 2.484 -16.453 -6.832 1 86.12 199 ASP B O 1
ATOM 6132 N N . GLY B 1 200 ? 3.207 -14.422 -6.641 1 88.06 200 GLY B N 1
ATOM 6133 C CA . GLY B 1 200 ? 2.994 -14.133 -8.047 1 88.06 200 GLY B CA 1
ATOM 6134 C C . GLY B 1 200 ? 4.012 -14.805 -8.953 1 88.06 200 GLY B C 1
ATOM 6135 O O . GLY B 1 200 ? 3.812 -14.891 -10.164 1 88.06 200 GLY B O 1
ATOM 6136 N N . LEU B 1 201 ? 5.062 -15.391 -8.383 1 92 201 LEU B N 1
ATOM 6137 C CA . LEU B 1 201 ? 6.117 -16.016 -9.172 1 92 201 LEU B CA 1
ATOM 6138 C C . LEU B 1 201 ? 5.863 -17.5 -9.336 1 92 201 LEU B C 1
ATOM 6140 O O . LEU B 1 201 ? 6.445 -18.156 -10.219 1 92 201 LEU B O 1
ATOM 6144 N N . ALA B 1 202 ? 5.027 -18.031 -8.531 1 91.31 202 ALA B N 1
ATOM 6145 C CA . ALA B 1 202 ? 4.848 -19.484 -8.484 1 91.31 202 ALA B CA 1
ATOM 6146 C C . ALA B 1 202 ? 4.23 -20 -9.781 1 91.31 202 ALA B C 1
ATOM 6148 O O . ALA B 1 202 ? 4.742 -20.953 -10.375 1 91.31 202 ALA B O 1
ATOM 6149 N N . ALA B 1 203 ? 3.24 -19.328 -10.203 1 92.31 203 ALA B N 1
ATOM 6150 C CA . ALA B 1 203 ? 2.508 -19.797 -11.375 1 92.31 203 ALA B CA 1
ATOM 6151 C C . ALA B 1 203 ? 3.369 -19.719 -12.633 1 92.31 203 ALA B C 1
ATOM 6153 O O . ALA B 1 203 ? 3.48 -20.688 -13.383 1 92.31 203 ALA B O 1
ATOM 6154 N N . PRO B 1 204 ? 4.012 -18.625 -12.883 1 93.31 204 PRO B N 1
ATOM 6155 C CA . PRO B 1 204 ? 4.891 -18.578 -14.055 1 93.31 204 PRO B CA 1
ATOM 6156 C C . PRO B 1 204 ? 6.051 -19.562 -13.961 1 93.31 204 PRO B C 1
ATOM 6158 O O . PRO B 1 204 ? 6.473 -20.125 -14.977 1 93.31 204 PRO B O 1
ATOM 6161 N N . ALA B 1 205 ? 6.535 -19.781 -12.789 1 93.44 205 ALA B N 1
ATOM 6162 C CA . ALA B 1 205 ? 7.617 -20.75 -12.602 1 93.44 205 ALA B CA 1
ATOM 6163 C C . ALA B 1 205 ? 7.16 -22.172 -12.945 1 93.44 205 ALA B C 1
ATOM 6165 O O . ALA B 1 205 ? 7.84 -22.891 -13.68 1 93.44 205 ALA B O 1
ATOM 6166 N N . LEU B 1 206 ? 6.051 -22.5 -12.492 1 92.75 206 LEU B N 1
ATOM 6167 C CA . LEU B 1 206 ? 5.5 -23.812 -12.758 1 92.75 206 LEU B CA 1
ATOM 6168 C C . LEU B 1 206 ? 5.199 -23.984 -14.242 1 92.75 206 LEU B C 1
ATOM 6170 O O . LEU B 1 206 ? 5.543 -25.016 -14.836 1 92.75 206 LEU B O 1
ATOM 6174 N N . THR B 1 207 ? 4.598 -23 -14.773 1 93.88 207 THR B N 1
ATOM 6175 C CA . THR B 1 207 ? 4.238 -23.078 -16.188 1 93.88 207 THR B CA 1
ATOM 6176 C C . THR B 1 207 ? 5.484 -23.141 -17.062 1 93.88 207 THR B C 1
ATOM 6178 O O . THR B 1 207 ? 5.523 -23.891 -18.047 1 93.88 207 THR B O 1
ATOM 6181 N N . GLY B 1 208 ? 6.438 -22.359 -16.688 1 94.38 208 GLY B N 1
ATOM 6182 C CA . GLY B 1 208 ? 7.703 -22.438 -17.391 1 94.38 208 GLY B CA 1
ATOM 6183 C C . GLY B 1 208 ? 8.305 -23.828 -17.359 1 94.38 208 GLY B C 1
ATOM 6184 O O . GLY B 1 208 ? 8.789 -24.328 -18.391 1 94.38 208 GLY B O 1
ATOM 6185 N N . ARG B 1 209 ? 8.258 -24.438 -16.25 1 94.38 209 ARG B N 1
ATOM 6186 C CA . ARG B 1 209 ? 8.75 -25.812 -16.109 1 94.38 209 ARG B CA 1
ATOM 6187 C C . ARG B 1 209 ? 7.961 -26.766 -17 1 94.38 209 ARG B C 1
ATOM 6189 O O . ARG B 1 209 ? 8.539 -27.625 -17.672 1 94.38 209 ARG B O 1
ATOM 6196 N N . MET B 1 210 ? 6.688 -26.609 -16.969 1 94.88 210 MET B N 1
ATOM 6197 C CA . MET B 1 210 ? 5.828 -27.469 -17.781 1 94.88 210 MET B CA 1
ATOM 6198 C C . MET B 1 210 ? 6.188 -27.375 -19.25 1 94.88 210 MET B C 1
ATOM 6200 O O . MET B 1 210 ? 6.328 -28.391 -19.938 1 94.88 210 MET B O 1
ATOM 6204 N N . LEU B 1 211 ? 6.344 -26.172 -19.688 1 94.69 211 LEU B N 1
ATOM 6205 C CA . LEU B 1 211 ? 6.637 -25.969 -21.094 1 94.69 211 LEU B CA 1
ATOM 6206 C C . LEU B 1 211 ? 8.023 -26.484 -21.453 1 94.69 211 LEU B C 1
ATOM 6208 O O . LEU B 1 211 ? 8.25 -26.969 -22.562 1 94.69 211 LEU B O 1
ATOM 6212 N N . GLY B 1 212 ? 8.914 -26.406 -20.516 1 94.12 212 GLY B N 1
ATOM 6213 C CA . GLY B 1 212 ? 10.219 -27.016 -20.703 1 94.12 212 GLY B CA 1
ATOM 6214 C C . GLY B 1 212 ? 10.172 -28.531 -20.797 1 94.12 212 GLY B C 1
ATOM 6215 O O . GLY B 1 212 ? 10.789 -29.125 -21.672 1 94.12 212 GLY B O 1
ATOM 6216 N N . ASP B 1 213 ? 9.367 -29.062 -20 1 94.56 213 ASP B N 1
ATOM 6217 C CA . ASP B 1 213 ? 9.227 -30.516 -19.953 1 94.56 213 ASP B CA 1
ATOM 6218 C C . ASP B 1 213 ? 8.516 -31.031 -21.203 1 94.56 213 ASP B C 1
ATOM 6220 O O . ASP B 1 213 ? 8.727 -32.188 -21.609 1 94.56 213 ASP B O 1
ATOM 6224 N N . LEU B 1 214 ? 7.688 -30.203 -21.75 1 94.06 214 LEU B N 1
ATOM 6225 C CA . LEU B 1 214 ? 7.016 -30.594 -22.984 1 94.06 214 LEU B CA 1
ATOM 6226 C C . LEU B 1 214 ? 8.031 -30.938 -24.078 1 94.06 214 LEU B C 1
ATOM 6228 O O . LEU B 1 214 ? 7.926 -31.984 -24.719 1 94.06 214 LEU B O 1
ATOM 6232 N N . ARG B 1 215 ? 8.922 -30.047 -24.234 1 92.88 215 ARG B N 1
ATOM 6233 C CA . ARG B 1 215 ? 9.953 -30.266 -25.25 1 92.88 215 ARG B CA 1
ATOM 6234 C C . ARG B 1 215 ? 10.797 -31.484 -24.906 1 92.88 215 ARG B C 1
ATOM 6236 O O . ARG B 1 215 ? 11.211 -32.25 -25.781 1 92.88 215 ARG B O 1
ATOM 6243 N N . GLU B 1 216 ? 11.109 -31.672 -23.672 1 94.31 216 GLU B N 1
ATOM 6244 C CA . GLU B 1 216 ? 11.922 -32.781 -23.219 1 94.31 216 GLU B CA 1
ATOM 6245 C C . GLU B 1 216 ? 11.242 -34.125 -23.531 1 94.31 216 GLU B C 1
ATOM 6247 O O . GLU B 1 216 ? 11.836 -35 -24.172 1 94.31 216 GLU B O 1
ATOM 6252 N N . TYR B 1 217 ? 10.023 -34.281 -23.156 1 94.75 217 TYR B N 1
ATOM 6253 C CA . TYR B 1 217 ? 9.336 -35.562 -23.344 1 94.75 217 TYR B CA 1
ATOM 6254 C C . TYR B 1 217 ? 8.938 -35.75 -24.797 1 94.75 217 TYR B C 1
ATOM 6256 O O . TYR B 1 217 ? 8.883 -36.875 -25.281 1 94.75 217 TYR B O 1
ATOM 6264 N N . GLY B 1 218 ? 8.703 -34.688 -25.469 1 94.19 218 GLY B N 1
ATOM 6265 C CA . GLY B 1 218 ? 8.539 -34.812 -26.906 1 94.19 218 GLY B CA 1
ATOM 6266 C C . GLY B 1 218 ? 9.742 -35.406 -27.594 1 94.19 218 GLY B C 1
ATOM 6267 O O . GLY B 1 218 ? 9.594 -36.25 -28.469 1 94.19 218 GLY B O 1
ATOM 6268 N N . GLY B 1 219 ? 10.891 -34.969 -27.188 1 93.81 219 GLY B N 1
ATOM 6269 C CA . GLY B 1 219 ? 12.125 -35.531 -27.734 1 93.81 219 GLY B CA 1
ATOM 6270 C C . GLY B 1 219 ? 12.375 -36.969 -27.328 1 93.81 219 GLY B C 1
ATOM 6271 O O . GLY B 1 219 ? 12.875 -37.75 -28.125 1 93.81 219 GLY B O 1
ATOM 6272 N N . ARG B 1 220 ? 12 -37.344 -26.141 1 94.44 220 ARG B N 1
ATOM 6273 C CA . ARG B 1 220 ? 12.234 -38.719 -25.641 1 94.44 220 ARG B CA 1
ATOM 6274 C C . ARG B 1 220 ? 11.438 -39.75 -26.438 1 94.44 220 ARG B C 1
ATOM 6276 O O . ARG B 1 220 ? 11.906 -40.844 -26.656 1 94.44 220 ARG B O 1
ATOM 6283 N N . ILE B 1 221 ? 10.266 -39.344 -26.812 1 94.06 221 ILE B N 1
ATOM 6284 C CA . ILE B 1 221 ? 9.406 -40.281 -27.547 1 94.06 221 ILE B CA 1
ATOM 6285 C C . ILE B 1 221 ? 10.125 -40.75 -28.797 1 94.06 221 ILE B C 1
ATOM 6287 O O . ILE B 1 221 ? 10.219 -41.969 -29.031 1 94.06 221 ILE B O 1
ATOM 6291 N N . ALA B 1 222 ? 10.664 -39.844 -29.531 1 92.44 222 ALA B N 1
ATOM 6292 C CA . ALA B 1 222 ? 11.375 -40.188 -30.75 1 92.44 222 ALA B CA 1
ATOM 6293 C C . ALA B 1 222 ? 12.648 -40.969 -30.438 1 92.44 222 ALA B C 1
ATOM 6295 O O . ALA B 1 222 ? 12.984 -41.938 -31.125 1 92.44 222 ALA B O 1
ATOM 6296 N N . SER B 1 223 ? 13.328 -40.594 -29.375 1 92.81 223 SER B N 1
ATOM 6297 C CA . SER B 1 223 ? 14.586 -41.25 -29 1 92.81 223 SER B CA 1
ATOM 6298 C C . SER B 1 223 ? 14.359 -42.688 -28.547 1 92.81 223 SER B C 1
ATOM 6300 O O . SER B 1 223 ? 15.227 -43.531 -28.734 1 92.81 223 SER B O 1
ATOM 6302 N N . GLN B 1 224 ? 13.25 -42.969 -28.016 1 92.06 224 GLN B N 1
ATOM 6303 C CA . GLN B 1 224 ? 12.977 -44.25 -27.422 1 92.06 224 GLN B CA 1
ATOM 6304 C C . GLN B 1 224 ? 12.609 -45.281 -28.484 1 92.06 224 GLN B C 1
ATOM 6306 O O . GLN B 1 224 ? 12.594 -46.5 -28.219 1 92.06 224 GLN B O 1
ATOM 6311 N N . ILE B 1 225 ? 12.32 -44.812 -29.672 1 90.44 225 ILE B N 1
ATOM 6312 C CA . ILE B 1 225 ? 12.086 -45.75 -30.75 1 90.44 225 ILE B CA 1
ATOM 6313 C C . ILE B 1 225 ? 13.258 -45.719 -31.734 1 90.44 225 ILE B C 1
ATOM 6315 O O . ILE B 1 225 ? 13.195 -46.312 -32.812 1 90.44 225 ILE B O 1
ATOM 6319 N N . MET B 1 226 ? 14.297 -45.031 -31.391 1 90.06 226 MET B N 1
ATOM 6320 C CA . MET B 1 226 ? 15.453 -44.844 -32.281 1 90.06 226 MET B CA 1
ATOM 6321 C C . MET B 1 226 ? 16.25 -46.125 -32.406 1 90.06 226 MET B C 1
ATOM 6323 O O . MET B 1 226 ? 16.703 -46.469 -33.5 1 90.06 226 MET B O 1
ATOM 6327 N N . ALA B 1 227 ? 16.422 -46.875 -31.328 1 89.44 227 ALA B N 1
ATOM 6328 C CA . ALA B 1 227 ? 17.266 -48.062 -31.328 1 89.44 227 ALA B CA 1
ATOM 6329 C C . ALA B 1 227 ? 16.766 -49.094 -32.312 1 89.44 227 ALA B C 1
ATOM 6331 O O . ALA B 1 227 ? 17.531 -49.562 -33.188 1 89.44 227 ALA B O 1
ATOM 6332 N N . PRO B 1 228 ? 15.492 -49.406 -32.281 1 88.81 228 PRO B N 1
ATOM 6333 C CA . PRO B 1 228 ? 15.008 -50.375 -33.281 1 88.81 228 PRO B CA 1
ATOM 6334 C C . PRO B 1 228 ? 15.062 -49.844 -34.688 1 88.81 228 PRO B C 1
ATOM 6336 O O . PRO B 1 228 ? 15.312 -50.594 -35.625 1 88.81 228 PRO B O 1
ATOM 6339 N N . VAL B 1 229 ? 14.891 -48.594 -34.875 1 87.94 229 VAL B N 1
ATOM 6340 C CA . VAL B 1 229 ? 14.977 -48 -36.188 1 87.94 229 VAL B CA 1
ATOM 6341 C C . VAL B 1 229 ? 16.406 -48.062 -36.719 1 87.94 229 VAL B C 1
ATOM 6343 O O . VAL B 1 229 ? 16.641 -48.406 -37.875 1 87.94 229 VAL B O 1
ATOM 6346 N N . ALA B 1 230 ? 17.344 -47.781 -35.875 1 85.38 230 ALA B N 1
ATOM 6347 C CA . ALA B 1 230 ? 18.75 -47.781 -36.25 1 85.38 230 ALA B CA 1
ATOM 6348 C C . ALA B 1 230 ? 19.219 -49.219 -36.531 1 85.38 230 ALA B C 1
ATOM 6350 O O . ALA B 1 230 ? 20 -49.438 -37.469 1 85.38 230 ALA B O 1
ATOM 6351 N N . ALA B 1 231 ? 18.734 -50.156 -35.75 1 84.5 231 ALA B N 1
ATOM 6352 C CA . ALA B 1 231 ? 19.156 -51.562 -35.875 1 84.5 231 ALA B CA 1
ATOM 6353 C C . ALA B 1 231 ? 18.344 -52.25 -36.969 1 84.5 231 ALA B C 1
ATOM 6355 O O . ALA B 1 231 ? 18.672 -53.375 -37.344 1 84.5 231 ALA B O 1
ATOM 6356 N N . ARG B 1 232 ? 17.312 -51.625 -37.469 1 82.94 232 ARG B N 1
ATOM 6357 C CA . ARG B 1 232 ? 16.406 -52.219 -38.438 1 82.94 232 ARG B CA 1
ATOM 6358 C C . ARG B 1 232 ? 15.883 -53.562 -37.938 1 82.94 232 ARG B C 1
ATOM 6360 O O . ARG B 1 232 ? 15.969 -54.562 -38.656 1 82.94 232 ARG B O 1
ATOM 6367 N N . GLN B 1 233 ? 15.461 -53.562 -36.719 1 88.5 233 GLN B N 1
ATOM 6368 C CA . GLN B 1 233 ? 14.875 -54.719 -36.062 1 88.5 233 GLN B CA 1
ATOM 6369 C C . GLN B 1 233 ? 13.445 -54.438 -35.594 1 88.5 233 GLN B C 1
ATOM 6371 O O . GLN B 1 233 ? 13.062 -53.281 -35.469 1 88.5 233 GLN B O 1
ATOM 6376 N N . PRO B 1 234 ? 12.711 -55.5 -35.5 1 90.06 234 PRO B N 1
ATOM 6377 C CA . PRO B 1 234 ? 11.359 -55.281 -35 1 90.06 234 PRO B CA 1
ATOM 6378 C C . PRO B 1 234 ? 11.352 -54.531 -33.656 1 90.06 234 PRO B C 1
ATOM 6380 O O . PRO B 1 234 ? 12.234 -54.75 -32.812 1 90.06 234 PRO B O 1
ATOM 6383 N N . MET B 1 235 ? 10.375 -53.75 -33.406 1 88.94 235 MET B N 1
ATOM 6384 C CA . MET B 1 235 ? 10.289 -52.906 -32.219 1 88.94 235 MET B CA 1
ATOM 6385 C C . MET B 1 235 ? 9.961 -53.719 -30.984 1 88.94 235 MET B C 1
ATOM 6387 O O . MET B 1 235 ? 8.875 -54.312 -30.891 1 88.94 235 MET B O 1
ATOM 6391 N N . PRO B 1 236 ? 10.883 -53.688 -30.078 1 87.25 236 PRO B N 1
ATOM 6392 C CA . PRO B 1 236 ? 10.586 -54.406 -28.812 1 87.25 236 PRO B CA 1
ATOM 6393 C C . PRO B 1 236 ? 9.438 -53.75 -28.047 1 87.25 236 PRO B C 1
ATOM 6395 O O . PRO B 1 236 ? 9.234 -52.531 -28.125 1 87.25 236 PRO B O 1
ATOM 6398 N N . VAL B 1 237 ? 8.719 -54.5 -27.25 1 83.69 237 VAL B N 1
ATOM 6399 C CA . VAL B 1 237 ? 7.594 -54.031 -26.453 1 83.69 237 VAL B CA 1
ATOM 6400 C C . VAL B 1 237 ? 8.07 -52.969 -25.453 1 83.69 237 VAL B C 1
ATOM 6402 O O . VAL B 1 237 ? 7.352 -52 -25.156 1 83.69 237 VAL B O 1
ATOM 6405 N N . GLN B 1 238 ? 9.258 -53.125 -25.047 1 85.25 238 GLN B N 1
ATOM 6406 C CA . GLN B 1 238 ? 9.805 -52.188 -24.062 1 85.25 238 GLN B CA 1
ATOM 6407 C C . GLN B 1 238 ? 9.914 -50.781 -24.641 1 85.25 238 GLN B C 1
ATOM 6409 O O . GLN B 1 238 ? 9.617 -49.812 -23.953 1 85.25 238 GLN B O 1
ATOM 6414 N N . SER B 1 239 ? 10.328 -50.688 -25.859 1 88.69 239 SER B N 1
ATOM 6415 C CA . SER B 1 239 ? 10.422 -49.406 -26.531 1 88.69 239 SER B CA 1
ATOM 6416 C C . SER B 1 239 ? 9.055 -48.719 -26.656 1 88.69 239 SER B C 1
ATOM 6418 O O . SER B 1 239 ? 8.922 -47.531 -26.453 1 88.69 239 SER B O 1
ATOM 6420 N N . LEU B 1 240 ? 8.094 -49.531 -26.906 1 87.38 240 LEU B N 1
ATOM 6421 C CA . LEU B 1 240 ? 6.734 -49.031 -27.031 1 87.38 240 LEU B CA 1
ATOM 6422 C C . LEU B 1 240 ? 6.207 -48.562 -25.672 1 87.38 240 LEU B C 1
ATOM 6424 O O . LEU B 1 240 ? 5.57 -47.5 -25.578 1 87.38 240 LEU B O 1
ATOM 6428 N N . VAL B 1 241 ? 6.488 -49.281 -24.656 1 88.44 241 VAL B N 1
ATOM 6429 C CA . VAL B 1 241 ? 6.051 -48.938 -23.312 1 88.44 241 VAL B CA 1
ATOM 6430 C C . VAL B 1 241 ? 6.695 -47.625 -22.875 1 88.44 241 VAL B C 1
ATOM 6432 O O . VAL B 1 241 ? 6.012 -46.75 -22.375 1 88.44 241 VAL B O 1
ATOM 6435 N N . ASP B 1 242 ? 7.93 -47.5 -23.141 1 90.19 242 ASP B N 1
ATOM 6436 C CA . ASP B 1 242 ? 8.656 -46.312 -22.75 1 90.19 242 ASP B CA 1
ATOM 6437 C C . ASP B 1 242 ? 8.148 -45.094 -23.5 1 90.19 242 ASP B C 1
ATOM 6439 O O . ASP B 1 242 ? 7.895 -44.031 -22.891 1 90.19 242 ASP B O 1
ATOM 6443 N N . ALA B 1 243 ? 7.973 -45.219 -24.766 1 91.88 243 ALA B N 1
ATOM 6444 C CA . ALA B 1 243 ? 7.48 -44.125 -25.594 1 91.88 243 ALA B CA 1
ATOM 6445 C C . ALA B 1 243 ? 6.07 -43.719 -25.172 1 91.88 243 ALA B C 1
ATOM 6447 O O . ALA B 1 243 ? 5.754 -42.531 -25.125 1 91.88 243 ALA B O 1
ATOM 6448 N N . THR B 1 244 ? 5.234 -44.688 -24.828 1 91.31 244 THR B N 1
ATOM 6449 C CA . THR B 1 244 ? 3.863 -44.406 -24.406 1 91.31 244 THR B CA 1
ATOM 6450 C C . THR B 1 244 ? 3.836 -43.719 -23.062 1 91.31 244 THR B C 1
ATOM 6452 O O . THR B 1 244 ? 3.002 -42.844 -22.828 1 91.31 244 THR B O 1
ATOM 6455 N N . ARG B 1 245 ? 4.691 -44.062 -22.219 1 91.38 245 ARG B N 1
ATOM 6456 C CA . ARG B 1 245 ? 4.797 -43.406 -20.938 1 91.38 245 ARG B CA 1
ATOM 6457 C C . ARG B 1 245 ? 5.18 -41.938 -21.109 1 91.38 245 ARG B C 1
ATOM 6459 O O . ARG B 1 245 ? 4.566 -41.062 -20.5 1 91.38 245 ARG B O 1
ATOM 6466 N N . SER B 1 246 ? 6.156 -41.719 -21.922 1 93.62 246 SER B N 1
ATOM 6467 C CA . SER B 1 246 ? 6.562 -40.344 -22.219 1 93.62 246 SER B CA 1
ATOM 6468 C C . SER B 1 246 ? 5.43 -39.562 -22.875 1 93.62 246 SER B C 1
ATOM 6470 O O . SER B 1 246 ? 5.246 -38.375 -22.594 1 93.62 246 SER B O 1
ATOM 6472 N N . ARG B 1 247 ? 4.734 -40.219 -23.703 1 92.75 247 ARG B N 1
ATOM 6473 C CA . ARG B 1 247 ? 3.578 -39.594 -24.328 1 92.75 247 ARG B CA 1
ATOM 6474 C C . ARG B 1 247 ? 2.531 -39.188 -23.297 1 92.75 247 ARG B C 1
ATOM 6476 O O . ARG B 1 247 ? 1.941 -38.125 -23.375 1 92.75 247 ARG B O 1
ATOM 6483 N N . GLY B 1 248 ? 2.27 -40.062 -22.375 1 90.38 248 GLY B N 1
ATOM 6484 C CA . GLY B 1 248 ? 1.362 -39.719 -21.281 1 90.38 248 GLY B CA 1
ATOM 6485 C C . GLY B 1 248 ? 1.779 -38.469 -20.531 1 90.38 248 GLY B C 1
ATOM 6486 O O . GLY B 1 248 ? 0.956 -37.594 -20.266 1 90.38 248 GLY B O 1
ATOM 6487 N N . ARG B 1 249 ? 3.012 -38.406 -20.219 1 91.38 249 ARG B N 1
ATOM 6488 C CA . ARG B 1 249 ? 3.547 -37.219 -19.531 1 91.38 249 ARG B CA 1
ATOM 6489 C C . ARG B 1 249 ? 3.34 -35.969 -20.359 1 91.38 249 ARG B C 1
ATOM 6491 O O . ARG B 1 249 ? 2.918 -34.938 -19.844 1 91.38 249 ARG B O 1
ATOM 6498 N N . LEU B 1 250 ? 3.645 -36.156 -21.594 1 93 250 LEU B N 1
ATOM 6499 C CA . LEU B 1 250 ? 3.527 -35.031 -22.531 1 93 250 LEU B CA 1
ATOM 6500 C C . LEU B 1 250 ? 2.084 -34.562 -22.609 1 93 250 LEU B C 1
ATOM 6502 O O . LEU B 1 250 ? 1.829 -33.344 -22.594 1 93 250 LEU B O 1
ATOM 6506 N N . LEU B 1 251 ? 1.155 -35.406 -22.688 1 91 251 LEU B N 1
ATOM 6507 C CA . LEU B 1 251 ? -0.254 -35.062 -22.797 1 91 251 LEU B CA 1
ATOM 6508 C C . LEU B 1 251 ? -0.736 -34.344 -21.531 1 91 251 LEU B C 1
ATOM 6510 O O . LEU B 1 251 ? -1.5 -33.375 -21.609 1 91 251 LEU B O 1
ATOM 6514 N N . GLU B 1 252 ? -0.265 -34.812 -20.453 1 92.25 252 GLU B N 1
ATOM 6515 C CA . GLU B 1 252 ? -0.645 -34.156 -19.203 1 92.25 252 GLU B CA 1
ATOM 6516 C C . GLU B 1 252 ? -0.092 -32.75 -19.125 1 92.25 252 GLU B C 1
ATOM 6518 O O . GLU B 1 252 ? -0.799 -31.812 -18.719 1 92.25 252 GLU B O 1
ATOM 6523 N N . LEU B 1 253 ? 1.131 -32.594 -19.484 1 93.5 253 LEU B N 1
ATOM 6524 C CA . LEU B 1 253 ? 1.753 -31.281 -19.5 1 93.5 253 LEU B CA 1
ATOM 6525 C C . LEU B 1 253 ? 0.98 -30.328 -20.391 1 93.5 253 LEU B C 1
ATOM 6527 O O . LEU B 1 253 ? 0.737 -29.172 -20.016 1 93.5 253 LEU B O 1
ATOM 6531 N N . TRP B 1 254 ? 0.617 -30.844 -21.531 1 91.88 254 TRP B N 1
ATOM 6532 C CA . TRP B 1 254 ? -0.126 -30.031 -22.484 1 91.88 254 TRP B CA 1
ATOM 6533 C C . TRP B 1 254 ? -1.483 -29.625 -21.906 1 91.88 254 TRP B C 1
ATOM 6535 O O . TRP B 1 254 ? -1.913 -28.484 -22.062 1 91.88 254 TRP B O 1
ATOM 6545 N N . GLN B 1 255 ? -2.082 -30.5 -21.234 1 89.75 255 GLN B N 1
ATOM 6546 C CA . GLN B 1 255 ? -3.383 -30.234 -20.625 1 89.75 255 GLN B CA 1
ATOM 6547 C C . GLN B 1 255 ? -3.273 -29.188 -19.531 1 89.75 255 GLN B C 1
ATOM 6549 O O . GLN B 1 255 ? -4.133 -28.312 -19.406 1 89.75 255 GLN B O 1
ATOM 6554 N N . LEU B 1 256 ? -2.244 -29.281 -18.766 1 90.25 256 LEU B N 1
ATOM 6555 C CA . LEU B 1 256 ? -2.043 -28.359 -17.656 1 90.25 256 LEU B CA 1
ATOM 6556 C C . LEU B 1 256 ? -1.629 -26.984 -18.172 1 90.25 256 LEU B C 1
ATOM 6558 O O . LEU B 1 256 ? -2.027 -25.953 -17.609 1 90.25 256 LEU B O 1
ATOM 6562 N N . ALA B 1 257 ? -0.857 -26.938 -19.172 1 88.94 257 ALA B N 1
ATOM 6563 C CA . ALA B 1 257 ? -0.322 -25.688 -19.719 1 88.94 257 ALA B CA 1
ATOM 6564 C C . ALA B 1 257 ? -1.41 -24.875 -20.422 1 88.94 257 ALA B C 1
ATOM 6566 O O . ALA B 1 257 ? -1.319 -23.656 -20.531 1 88.94 257 ALA B O 1
ATOM 6567 N N . GLY B 1 258 ? -2.424 -25.453 -20.859 1 84.69 258 GLY B N 1
ATOM 6568 C CA . GLY B 1 258 ? -3.473 -24.812 -21.641 1 84.69 258 GLY B CA 1
ATOM 6569 C C . GLY B 1 258 ? -4.055 -23.594 -20.953 1 84.69 258 GLY B C 1
ATOM 6570 O O . GLY B 1 258 ? -3.945 -22.469 -21.469 1 84.69 258 GLY B O 1
ATOM 6571 N N . PRO B 1 259 ? -4.52 -23.797 -19.797 1 77.75 259 PRO B N 1
ATOM 6572 C CA . PRO B 1 259 ? -5.094 -22.656 -19.078 1 77.75 259 PRO B CA 1
ATOM 6573 C C . PRO B 1 259 ? -4.031 -21.734 -18.484 1 77.75 259 PRO B C 1
ATOM 6575 O O . PRO B 1 259 ? -4.324 -20.594 -18.141 1 77.75 259 PRO B O 1
ATOM 6578 N N . ALA B 1 260 ? -2.842 -22.156 -18.453 1 81.56 260 ALA B N 1
ATOM 6579 C CA . ALA B 1 260 ? -1.832 -21.438 -17.688 1 81.56 260 ALA B CA 1
ATOM 6580 C C . ALA B 1 260 ? -0.966 -20.578 -18.594 1 81.56 260 ALA B C 1
ATOM 6582 O O . ALA B 1 260 ? -0.366 -19.594 -18.125 1 81.56 260 ALA B O 1
ATOM 6583 N N . TYR B 1 261 ? -1.013 -20.859 -19.875 1 78.5 261 TYR B N 1
ATOM 6584 C CA . TYR B 1 261 ? -0.048 -20.188 -20.734 1 78.5 261 TYR B CA 1
ATOM 6585 C C . TYR B 1 261 ? -0.402 -18.719 -20.906 1 78.5 261 TYR B C 1
ATOM 6587 O O . TYR B 1 261 ? 0.479 -17.875 -21.125 1 78.5 261 TYR B O 1
ATOM 6595 N N . ASN B 1 262 ? -1.667 -18.359 -20.75 1 77.38 262 ASN B N 1
ATOM 6596 C CA . ASN B 1 262 ? -2.105 -16.984 -20.938 1 77.38 262 ASN B CA 1
ATOM 6597 C C . ASN B 1 262 ? -2.516 -16.344 -19.609 1 77.38 262 ASN B C 1
ATOM 6599 O O . ASN B 1 262 ? -3.486 -15.586 -19.562 1 77.38 262 ASN B O 1
ATOM 6603 N N . MET B 1 263 ? -1.75 -16.625 -18.609 1 80.19 263 MET B N 1
ATOM 6604 C CA . MET B 1 263 ? -2.104 -16.234 -17.25 1 80.19 263 MET B CA 1
ATOM 6605 C C . MET B 1 263 ? -2.066 -14.711 -17.109 1 80.19 263 MET B C 1
ATOM 6607 O O . MET B 1 263 ? -2.738 -14.148 -16.234 1 80.19 263 MET B O 1
ATOM 6611 N N . PHE B 1 264 ? -1.312 -14.016 -17.953 1 79.25 264 PHE B N 1
ATOM 6612 C CA . PHE B 1 264 ? -1.207 -12.57 -17.844 1 79.25 264 PHE B CA 1
ATOM 6613 C C . PHE B 1 264 ? -2.092 -11.883 -18.875 1 79.25 264 PHE B C 1
ATOM 6615 O O . PHE B 1 264 ? -1.905 -10.703 -19.188 1 79.25 264 PHE B O 1
ATOM 6622 N N . GLY B 1 265 ? -2.979 -12.656 -19.438 1 79.25 265 GLY B N 1
ATOM 6623 C CA . GLY B 1 265 ? -3.891 -12.094 -20.422 1 79.25 265 GLY B CA 1
ATOM 6624 C C . GLY B 1 265 ? -3.621 -12.586 -21.828 1 79.25 265 GLY B C 1
ATOM 6625 O O . GLY B 1 265 ? -2.656 -13.32 -22.062 1 79.25 265 GLY B O 1
ATOM 6626 N N . ALA B 1 266 ? -4.434 -12.062 -22.641 1 80.31 266 ALA B N 1
ATOM 6627 C CA . ALA B 1 266 ? -4.363 -12.523 -24.016 1 80.31 266 ALA B CA 1
ATOM 6628 C C . ALA B 1 266 ? -3.236 -11.828 -24.781 1 80.31 266 ALA B C 1
ATOM 6630 O O . ALA B 1 266 ? -3.227 -10.602 -24.906 1 80.31 266 ALA B O 1
ATOM 6631 N N . VAL B 1 267 ? -2.244 -12.656 -25.219 1 87.75 267 VAL B N 1
ATOM 6632 C CA . VAL B 1 267 ? -1.124 -12.203 -26.047 1 87.75 267 VAL B CA 1
ATOM 6633 C C . VAL B 1 267 ? -1.143 -12.93 -27.391 1 87.75 267 VAL B C 1
ATOM 6635 O O . VAL B 1 267 ? -0.94 -14.141 -27.453 1 87.75 267 VAL B O 1
ATOM 6638 N N . PRO B 1 268 ? -1.314 -12.203 -28.406 1 90.56 268 PRO B N 1
ATOM 6639 C CA . PRO B 1 268 ? -1.472 -12.836 -29.719 1 90.56 268 PRO B CA 1
ATOM 6640 C C . PRO B 1 268 ? -0.288 -13.719 -30.094 1 90.56 268 PRO B C 1
ATOM 6642 O O . PRO B 1 268 ? -0.479 -14.82 -30.625 1 90.56 268 PRO B O 1
ATOM 6645 N N . ALA B 1 269 ? 0.885 -13.234 -29.812 1 92.19 269 ALA B N 1
ATOM 6646 C CA . ALA B 1 269 ? 2.07 -14.023 -30.141 1 92.19 269 ALA B CA 1
ATOM 6647 C C . ALA B 1 269 ? 2.064 -15.359 -29.406 1 92.19 269 ALA B C 1
ATOM 6649 O O . ALA B 1 269 ? 2.469 -16.391 -29.969 1 92.19 269 ALA B O 1
ATOM 6650 N N . LEU B 1 270 ? 1.646 -15.344 -28.25 1 91.88 270 LEU B N 1
ATOM 6651 C CA . LEU B 1 270 ? 1.588 -16.547 -27.438 1 91.88 270 LEU B CA 1
ATOM 6652 C C . LEU B 1 270 ? 0.475 -17.484 -27.922 1 91.88 270 LEU B C 1
ATOM 6654 O O . LEU B 1 270 ? 0.645 -18.703 -27.938 1 91.88 270 LEU B O 1
ATOM 6658 N N . GLU B 1 271 ? -0.611 -16.938 -28.281 1 92 271 GLU B N 1
ATOM 6659 C CA . GLU B 1 271 ? -1.721 -17.719 -28.828 1 92 271 GLU B CA 1
ATOM 6660 C C . GLU B 1 271 ? -1.322 -18.422 -30.125 1 92 271 GLU B C 1
ATOM 6662 O O . GLU B 1 271 ? -1.643 -19.594 -30.328 1 92 271 GLU B O 1
ATOM 6667 N N . GLN B 1 272 ? -0.643 -17.688 -30.875 1 93.38 272 GLN B N 1
ATOM 6668 C CA . GLN B 1 272 ? -0.17 -18.25 -32.125 1 93.38 272 GLN B CA 1
ATOM 6669 C C . GLN B 1 272 ? 0.843 -19.359 -31.891 1 93.38 272 GLN B C 1
ATOM 6671 O O . GLN B 1 272 ? 0.792 -20.406 -32.531 1 93.38 272 GLN B O 1
ATOM 6676 N N . ALA B 1 273 ? 1.74 -19.125 -30.984 1 94 273 ALA B N 1
ATOM 6677 C CA . ALA B 1 273 ? 2.746 -20.141 -30.656 1 94 273 ALA B CA 1
ATOM 6678 C C . ALA B 1 273 ? 2.094 -21.406 -30.109 1 94 273 ALA B C 1
ATOM 6680 O O . ALA B 1 273 ? 2.516 -22.516 -30.438 1 94 273 ALA B O 1
ATOM 6681 N N . TYR B 1 274 ? 1.113 -21.25 -29.344 1 93 274 TYR B N 1
ATOM 6682 C CA . TYR B 1 274 ? 0.397 -22.375 -28.766 1 93 274 TYR B CA 1
ATOM 6683 C C . TYR B 1 274 ? -0.33 -23.172 -29.844 1 93 274 TYR B C 1
ATOM 6685 O O . TYR B 1 274 ? -0.275 -24.406 -29.859 1 93 274 TYR B O 1
ATOM 6693 N N . ALA B 1 275 ? -0.958 -22.5 -30.719 1 92.88 275 ALA B N 1
ATOM 6694 C CA . ALA B 1 275 ? -1.67 -23.141 -31.812 1 92.88 275 ALA B CA 1
ATOM 6695 C C . ALA B 1 275 ? -0.704 -23.891 -32.75 1 92.88 275 ALA B C 1
ATOM 6697 O O . ALA B 1 275 ? -0.979 -25.016 -33.156 1 92.88 275 ALA B O 1
ATOM 6698 N N . ASP B 1 276 ? 0.376 -23.281 -33 1 93.69 276 ASP B N 1
ATOM 6699 C CA . ASP B 1 276 ? 1.395 -23.891 -33.844 1 93.69 276 ASP B CA 1
ATOM 6700 C C . ASP B 1 276 ? 1.928 -25.172 -33.219 1 93.69 276 ASP B C 1
ATOM 6702 O O . ASP B 1 276 ? 2.125 -26.172 -33.906 1 93.69 276 ASP B O 1
ATOM 6706 N N . ALA B 1 277 ? 2.201 -25.094 -31.938 1 93.75 277 ALA B N 1
ATOM 6707 C CA . ALA B 1 277 ? 2.676 -26.281 -31.234 1 93.75 277 ALA B CA 1
ATOM 6708 C C . ALA B 1 277 ? 1.644 -27.406 -31.281 1 93.75 277 ALA B C 1
ATOM 6710 O O . ALA B 1 277 ? 1.994 -28.578 -31.484 1 93.75 277 ALA B O 1
ATOM 6711 N N . GLY B 1 278 ? 0.398 -27.047 -31.203 1 92.12 278 GLY B N 1
ATOM 6712 C CA . GLY B 1 278 ? -0.677 -28.031 -31.281 1 92.12 278 GLY B CA 1
ATOM 6713 C C . GLY B 1 278 ? -0.769 -28.688 -32.625 1 92.12 278 GLY B C 1
ATOM 6714 O O . GLY B 1 278 ? -0.833 -29.922 -32.719 1 92.12 278 GLY B O 1
ATOM 6715 N N . HIS B 1 279 ? -0.627 -27.984 -33.656 1 91.88 279 HIS B N 1
ATOM 6716 C CA . HIS B 1 279 ? -0.802 -28.5 -35 1 91.88 279 HIS B CA 1
ATOM 6717 C C . HIS B 1 279 ? 0.436 -29.25 -35.469 1 91.88 279 HIS B C 1
ATOM 6719 O O . HIS B 1 279 ? 0.327 -30.344 -36 1 91.88 279 HIS B O 1
ATOM 6725 N N . GLN B 1 280 ? 1.51 -28.672 -35.219 1 92.56 280 GLN B N 1
ATOM 6726 C CA . GLN B 1 280 ? 2.729 -29.234 -35.812 1 92.56 280 GLN B CA 1
ATOM 6727 C C . GLN B 1 280 ? 3.23 -30.422 -34.969 1 92.56 280 GLN B C 1
ATOM 6729 O O . GLN B 1 280 ? 3.529 -31.484 -35.531 1 92.56 280 GLN B O 1
ATOM 6734 N N . PHE B 1 281 ? 3.262 -30.25 -33.75 1 91.69 281 PHE B N 1
ATOM 6735 C CA . PHE B 1 281 ? 3.842 -31.328 -32.938 1 91.69 281 PHE B CA 1
ATOM 6736 C C . PHE B 1 281 ? 2.812 -32.406 -32.688 1 91.69 281 PHE B C 1
ATOM 6738 O O . PHE B 1 281 ? 3.053 -33.594 -32.938 1 91.69 281 PHE B O 1
ATOM 6745 N N . PHE B 1 282 ? 1.669 -32.062 -32.188 1 88.38 282 PHE B N 1
ATOM 6746 C CA . PHE B 1 282 ? 0.683 -33.062 -31.781 1 88.38 282 PHE B CA 1
ATOM 6747 C C . PHE B 1 282 ? -0.046 -33.625 -33 1 88.38 282 PHE B C 1
ATOM 6749 O O . PHE B 1 282 ? -0.51 -34.75 -32.969 1 88.38 282 PHE B O 1
ATOM 6756 N N . GLY B 1 283 ? -0.054 -32.875 -34.031 1 87 283 GLY B N 1
ATOM 6757 C CA . GLY B 1 283 ? -0.648 -33.375 -35.25 1 87 283 GLY B CA 1
ATOM 6758 C C . GLY B 1 283 ? 0.327 -34.156 -36.125 1 87 283 GLY B C 1
ATOM 6759 O O . GLY B 1 283 ? 0.207 -35.375 -36.281 1 87 283 GLY B O 1
ATOM 6760 N N . GLN B 1 284 ? 1.407 -33.5 -36.469 1 89.88 284 GLN B N 1
ATOM 6761 C CA . GLN B 1 284 ? 2.354 -34.062 -37.406 1 89.88 284 GLN B CA 1
ATOM 6762 C C . GLN B 1 284 ? 3.422 -34.875 -36.688 1 89.88 284 GLN B C 1
ATOM 6764 O O . GLN B 1 284 ? 3.709 -36.031 -37.062 1 89.88 284 GLN B O 1
ATOM 6769 N N . GLY B 1 285 ? 3.967 -34.312 -35.688 1 91.56 285 GLY B N 1
ATOM 6770 C CA . GLY B 1 285 ? 5.059 -34.969 -34.969 1 91.56 285 GLY B CA 1
ATOM 6771 C C . GLY B 1 285 ? 4.676 -36.312 -34.406 1 91.56 285 GLY B C 1
ATOM 6772 O O . GLY B 1 285 ? 5.289 -37.344 -34.75 1 91.56 285 GLY B O 1
ATOM 6773 N N . LEU B 1 286 ? 3.66 -36.406 -33.625 1 91.25 286 LEU B N 1
ATOM 6774 C CA . LEU B 1 286 ? 3.246 -37.625 -33 1 91.25 286 LEU B CA 1
ATOM 6775 C C . LEU B 1 286 ? 2.723 -38.625 -34.031 1 91.25 286 LEU B C 1
ATOM 6777 O O . LEU B 1 286 ? 2.893 -39.844 -33.875 1 91.25 286 LEU B O 1
ATOM 6781 N N . SER B 1 287 ? 2.137 -38.094 -35.094 1 91.12 287 SER B N 1
ATOM 6782 C CA . SER B 1 287 ? 1.661 -38.969 -36.156 1 91.12 287 SER B CA 1
ATOM 6783 C C . SER B 1 287 ? 2.82 -39.656 -36.875 1 91.12 287 SER B C 1
ATOM 6785 O O . SER B 1 287 ? 2.697 -40.844 -37.281 1 91.12 287 SER B O 1
ATOM 6787 N N . MET B 1 288 ? 3.836 -38.969 -37 1 91.75 288 MET B N 1
ATOM 6788 C CA . MET B 1 288 ? 5.039 -39.531 -37.562 1 91.75 288 MET B CA 1
ATOM 6789 C C . MET B 1 288 ? 5.52 -40.719 -36.75 1 91.75 288 MET B C 1
ATOM 6791 O O . MET B 1 288 ? 5.871 -41.781 -37.312 1 91.75 288 MET B O 1
ATOM 6795 N N . ILE B 1 289 ? 5.531 -40.625 -35.469 1 91.56 289 ILE B N 1
ATOM 6796 C CA . ILE B 1 289 ? 5.957 -41.688 -34.562 1 91.56 289 ILE B CA 1
ATOM 6797 C C . ILE B 1 289 ? 4.984 -42.844 -34.656 1 91.56 289 ILE B C 1
ATOM 6799 O O . ILE B 1 289 ? 5.402 -44 -34.75 1 91.56 289 ILE B O 1
ATOM 6803 N N . ASP B 1 290 ? 3.709 -42.531 -34.719 1 90.38 290 ASP B N 1
ATOM 6804 C CA . ASP B 1 290 ? 2.689 -43.594 -34.812 1 90.38 290 ASP B CA 1
ATOM 6805 C C . ASP B 1 290 ? 2.846 -44.406 -36.094 1 90.38 290 ASP B C 1
ATOM 6807 O O . ASP B 1 290 ? 2.73 -45.625 -36.094 1 90.38 290 ASP B O 1
ATOM 6811 N N . SER B 1 291 ? 3.146 -43.688 -37.125 1 89.44 291 SER B N 1
ATOM 6812 C CA . SER B 1 291 ? 3.336 -44.344 -38.406 1 89.44 291 SER B CA 1
ATOM 6813 C C . SER B 1 291 ? 4.559 -45.281 -38.375 1 89.44 291 SER B C 1
ATOM 6815 O O . SER B 1 291 ? 4.508 -46.406 -38.906 1 89.44 291 SER B O 1
ATOM 6817 N N . LEU B 1 292 ? 5.602 -44.844 -37.812 1 89.56 292 LEU B N 1
ATOM 6818 C CA . LEU B 1 292 ? 6.828 -45.625 -37.75 1 89.56 292 LEU B CA 1
ATOM 6819 C C . LEU B 1 292 ? 6.645 -46.844 -36.844 1 89.56 292 LEU B C 1
ATOM 6821 O O . LEU B 1 292 ? 7.168 -47.938 -37.156 1 89.56 292 LEU B O 1
ATOM 6825 N N . VAL B 1 293 ? 5.949 -46.656 -35.781 1 88.06 293 VAL B N 1
ATOM 6826 C CA . VAL B 1 293 ? 5.676 -47.781 -34.875 1 88.06 293 VAL B CA 1
ATOM 6827 C C . VAL B 1 293 ? 4.812 -48.812 -35.562 1 88.06 293 VAL B C 1
ATOM 6829 O O . VAL B 1 293 ? 5.066 -50.031 -35.469 1 88.06 293 VAL B O 1
ATOM 6832 N N . ALA B 1 294 ? 3.84 -48.344 -36.281 1 86.69 294 ALA B N 1
ATOM 6833 C CA . ALA B 1 294 ? 2.945 -49.25 -37 1 86.69 294 ALA B CA 1
ATOM 6834 C C . ALA B 1 294 ? 3.701 -50.062 -38.062 1 86.69 294 ALA B C 1
ATOM 6836 O O . ALA B 1 294 ? 3.434 -51.25 -38.281 1 86.69 294 ALA B O 1
ATOM 6837 N N . GLN B 1 295 ? 4.66 -49.469 -38.688 1 85.44 295 GLN B N 1
ATOM 6838 C CA . GLN B 1 295 ? 5.434 -50.094 -39.75 1 85.44 295 GLN B CA 1
ATOM 6839 C C . GLN B 1 295 ? 6.395 -51.125 -39.188 1 85.44 295 GLN B C 1
ATOM 6841 O O . GLN B 1 295 ? 6.531 -52.219 -39.75 1 85.44 295 GLN B O 1
ATOM 6846 N N . GLY B 1 296 ? 7.047 -50.812 -38.094 1 80.81 296 GLY B N 1
ATOM 6847 C CA . GLY B 1 296 ? 8.195 -51.562 -37.656 1 80.81 296 GLY B CA 1
ATOM 6848 C C . GLY B 1 296 ? 7.855 -52.562 -36.562 1 80.81 296 GLY B C 1
ATOM 6849 O O . GLY B 1 296 ? 8.727 -53.312 -36.125 1 80.81 296 GLY B O 1
ATOM 6850 N N . ARG B 1 297 ? 6.621 -52.625 -36.125 1 79.25 297 ARG B N 1
ATOM 6851 C CA . ARG B 1 297 ? 6.266 -53.469 -35 1 79.25 297 ARG B CA 1
ATOM 6852 C C . ARG B 1 297 ? 6.57 -54.938 -35.25 1 79.25 297 ARG B C 1
ATOM 6854 O O . ARG B 1 297 ? 7.199 -55.594 -34.438 1 79.25 297 ARG B O 1
ATOM 6861 N N . VAL B 1 298 ? 6.348 -55.406 -36.531 1 76.94 298 VAL B N 1
ATOM 6862 C CA . VAL B 1 298 ? 6.504 -56.844 -36.812 1 76.94 298 VAL B CA 1
ATOM 6863 C C . VAL B 1 298 ? 7.633 -57.062 -37.812 1 76.94 298 VAL B C 1
ATOM 6865 O O . VAL B 1 298 ? 8.492 -57.906 -37.594 1 76.94 298 VAL B O 1
ATOM 6868 N N . SER B 1 299 ? 7.816 -56.219 -38.75 1 80.56 299 SER B N 1
ATOM 6869 C CA . SER B 1 299 ? 8.695 -56.469 -39.875 1 80.56 299 SER B CA 1
ATOM 6870 C C . SER B 1 299 ? 10.109 -55.969 -39.625 1 80.56 299 SER B C 1
ATOM 6872 O O . SER B 1 299 ? 11.078 -56.469 -40.188 1 80.56 299 SER B O 1
ATOM 6874 N N . GLY B 1 300 ? 10.211 -54.969 -38.75 1 81.44 300 GLY B N 1
ATOM 6875 C CA . GLY B 1 300 ? 11.492 -54.312 -38.594 1 81.44 300 GLY B CA 1
ATOM 6876 C C . GLY B 1 300 ? 11.859 -53.406 -39.719 1 81.44 300 GLY B C 1
ATOM 6877 O O . GLY B 1 300 ? 12.977 -52.875 -39.781 1 81.44 300 GLY B O 1
ATOM 6878 N N . ASN B 1 301 ? 10.977 -53.312 -40.719 1 86.31 301 ASN B N 1
ATOM 6879 C CA . ASN B 1 301 ? 11.188 -52.406 -41.844 1 86.31 301 ASN B CA 1
ATOM 6880 C C . ASN B 1 301 ? 10.633 -51 -41.562 1 86.31 301 ASN B C 1
ATOM 6882 O O . ASN B 1 301 ? 9.438 -50.844 -41.344 1 86.31 301 ASN B O 1
ATOM 6886 N N . TYR B 1 302 ? 11.492 -50.031 -41.469 1 89.69 302 TYR B N 1
ATOM 6887 C CA . TYR B 1 302 ? 11.102 -48.656 -41.219 1 89.69 302 TYR B CA 1
ATOM 6888 C C . TYR B 1 302 ? 11.258 -47.812 -42.438 1 89.69 302 TYR B C 1
ATOM 6890 O O . TYR B 1 302 ? 12.195 -47.969 -43.219 1 89.69 302 TYR B O 1
ATOM 6898 N N . SER B 1 303 ? 10.391 -46.875 -42.656 1 88.62 303 SER B N 1
ATOM 6899 C CA . SER B 1 303 ? 10.359 -46.031 -43.844 1 88.62 303 SER B CA 1
ATOM 6900 C C . SER B 1 303 ? 11.43 -44.938 -43.781 1 88.62 303 SER B C 1
ATOM 6902 O O . SER B 1 303 ? 11.734 -44.312 -44.781 1 88.62 303 SER B O 1
ATOM 6904 N N . MET B 1 304 ? 12.016 -44.781 -42.625 1 88.88 304 MET B N 1
ATOM 6905 C CA . MET B 1 304 ? 12.992 -43.719 -42.438 1 88.88 304 MET B CA 1
ATOM 6906 C C . MET B 1 304 ? 14.258 -44.25 -41.781 1 88.88 304 MET B C 1
ATOM 6908 O O . MET B 1 304 ? 14.203 -45.156 -40.969 1 88.88 304 MET B O 1
ATOM 6912 N N . THR B 1 305 ? 15.391 -43.531 -42.125 1 85.38 305 THR B N 1
ATOM 6913 C CA . THR B 1 305 ? 16.641 -43.75 -41.438 1 85.38 305 THR B CA 1
ATOM 6914 C C . THR B 1 305 ? 16.672 -42.938 -40.125 1 85.38 305 THR B C 1
ATOM 6916 O O . THR B 1 305 ? 15.867 -42.031 -39.938 1 85.38 305 THR B O 1
ATOM 6919 N N . PRO B 1 306 ? 17.547 -43.344 -39.281 1 85.25 306 PRO B N 1
ATOM 6920 C CA . PRO B 1 306 ? 17.672 -42.562 -38.031 1 85.25 306 PRO B CA 1
ATOM 6921 C C . PRO B 1 306 ? 17.922 -41.094 -38.281 1 85.25 306 PRO B C 1
ATOM 6923 O O . PRO B 1 306 ? 17.344 -40.219 -37.625 1 85.25 306 PRO B O 1
ATOM 6926 N N . THR B 1 307 ? 18.734 -40.75 -39.219 1 85.81 307 THR B N 1
ATOM 6927 C CA . THR B 1 307 ? 19.062 -39.375 -39.562 1 85.81 307 THR B CA 1
ATOM 6928 C C . THR B 1 307 ? 17.828 -38.656 -40.125 1 85.81 307 THR B C 1
ATOM 6930 O O . THR B 1 307 ? 17.562 -37.5 -39.781 1 85.81 307 THR B O 1
ATOM 6933 N N . GLU B 1 308 ? 17.141 -39.312 -40.969 1 89.44 308 GLU B N 1
ATOM 6934 C CA . GLU B 1 308 ? 15.922 -38.75 -41.562 1 89.44 308 GLU B CA 1
ATOM 6935 C C . GLU B 1 308 ? 14.859 -38.531 -40.5 1 89.44 308 GLU B C 1
ATOM 6937 O O . GLU B 1 308 ? 14.195 -37.469 -40.469 1 89.44 308 GLU B O 1
ATOM 6942 N N . LEU B 1 309 ? 14.734 -39.5 -39.625 1 90.12 309 LEU B N 1
ATOM 6943 C CA . LEU B 1 309 ? 13.789 -39.375 -38.531 1 90.12 309 LEU B CA 1
ATOM 6944 C C . LEU B 1 309 ? 14.133 -38.156 -37.656 1 90.12 309 LEU B C 1
ATOM 6946 O O . LEU B 1 309 ? 13.266 -37.344 -37.344 1 90.12 309 LEU B O 1
ATOM 6950 N N . THR B 1 310 ? 15.359 -38.031 -37.281 1 89.06 310 THR B N 1
ATOM 6951 C CA . THR B 1 310 ? 15.805 -36.938 -36.438 1 89.06 310 THR B CA 1
ATOM 6952 C C . THR B 1 310 ? 15.547 -35.594 -37.094 1 89.06 310 THR B C 1
ATOM 6954 O O . THR B 1 310 ? 14.969 -34.688 -36.5 1 89.06 310 THR B O 1
ATOM 6957 N N . ASN B 1 311 ? 15.898 -35.469 -38.344 1 89 311 ASN B N 1
ATOM 6958 C CA . ASN B 1 311 ? 15.758 -34.188 -39.062 1 89 311 ASN B CA 1
ATOM 6959 C C . ASN B 1 311 ? 14.297 -33.781 -39.219 1 89 311 ASN B C 1
ATOM 6961 O O . ASN B 1 311 ? 13.945 -32.625 -39 1 89 311 ASN B O 1
ATOM 6965 N N . ARG B 1 312 ? 13.492 -34.719 -39.531 1 91.62 312 ARG B N 1
ATOM 6966 C CA . ARG B 1 312 ? 12.078 -34.438 -39.719 1 91.62 312 ARG B CA 1
ATOM 6967 C C . ARG B 1 312 ? 11.359 -34.219 -38.406 1 91.62 312 ARG B C 1
ATOM 6969 O O . ARG B 1 312 ? 10.539 -33.312 -38.281 1 91.62 312 ARG B O 1
ATOM 6976 N N . TYR B 1 313 ? 11.688 -35 -37.406 1 93.62 313 TYR B N 1
ATOM 6977 C CA . TYR B 1 313 ? 11.008 -34.906 -36.125 1 93.62 313 TYR B CA 1
ATOM 6978 C C . TYR B 1 313 ? 11.43 -33.688 -35.344 1 93.62 313 TYR B C 1
ATOM 6980 O O . TYR B 1 313 ? 10.602 -33.031 -34.719 1 93.62 313 TYR B O 1
ATOM 6988 N N . VAL B 1 314 ? 12.695 -33.344 -35.375 1 90.75 314 VAL B N 1
ATOM 6989 C CA . VAL B 1 314 ? 13.211 -32.219 -34.625 1 90.75 314 VAL B CA 1
ATOM 6990 C C . VAL B 1 314 ? 12.539 -30.938 -35.125 1 90.75 314 VAL B C 1
ATOM 6992 O O . VAL B 1 314 ? 12.273 -30.016 -34.344 1 90.75 314 VAL B O 1
ATOM 6995 N N . ARG B 1 315 ? 12.203 -30.875 -36.406 1 91.81 315 ARG B N 1
ATOM 6996 C CA . ARG B 1 315 ? 11.492 -29.734 -36.938 1 91.81 315 ARG B CA 1
ATOM 6997 C C . ARG B 1 315 ? 10.125 -29.562 -36.281 1 91.81 315 ARG B C 1
ATOM 6999 O O . ARG B 1 315 ? 9.648 -28.438 -36.125 1 91.81 315 ARG B O 1
ATOM 7006 N N . THR B 1 316 ? 9.523 -30.641 -35.875 1 93.62 316 THR B N 1
ATOM 7007 C CA . THR B 1 316 ? 8.211 -30.578 -35.25 1 93.62 316 THR B CA 1
ATOM 7008 C C . THR B 1 316 ? 8.32 -30.203 -33.781 1 93.62 316 THR B C 1
ATOM 7010 O O . THR B 1 316 ? 7.328 -29.844 -33.156 1 93.62 316 THR B O 1
ATOM 7013 N N . LEU B 1 317 ? 9.508 -30.25 -33.25 1 93.69 317 LEU B N 1
ATOM 7014 C CA . LEU B 1 317 ? 9.734 -29.859 -31.859 1 93.69 317 LEU B CA 1
ATOM 7015 C C . LEU B 1 317 ? 9.961 -28.359 -31.734 1 93.69 317 LEU B C 1
ATOM 7017 O O . LEU B 1 317 ? 9.828 -27.781 -30.656 1 93.69 317 LEU B O 1
ATOM 7021 N N . GLU B 1 318 ? 10.305 -27.719 -32.812 1 93.06 318 GLU B N 1
ATOM 7022 C CA . GLU B 1 318 ? 10.672 -26.297 -32.812 1 93.06 318 GLU B CA 1
ATOM 7023 C C . GLU B 1 318 ? 9.523 -25.438 -32.312 1 93.06 318 GLU B C 1
ATOM 7025 O O . GLU B 1 318 ? 9.742 -24.5 -31.531 1 93.06 318 GLU B O 1
ATOM 7030 N N . PRO B 1 319 ? 8.289 -25.734 -32.688 1 94.12 319 PRO B N 1
ATOM 7031 C CA . PRO B 1 319 ? 7.188 -24.922 -32.156 1 94.12 319 PRO B CA 1
ATOM 7032 C C . PRO B 1 319 ? 7.059 -25.016 -30.641 1 94.12 319 PRO B C 1
ATOM 7034 O O . PRO B 1 319 ? 6.629 -24.047 -29.984 1 94.12 319 PRO B O 1
ATOM 7037 N N . LEU B 1 320 ? 7.391 -26.109 -30.016 1 94.69 320 LEU B N 1
ATOM 7038 C CA . LEU B 1 320 ? 7.371 -26.234 -28.562 1 94.69 320 LEU B CA 1
ATOM 7039 C C . LEU B 1 320 ? 8.414 -25.328 -27.922 1 94.69 320 LEU B C 1
ATOM 7041 O O . LEU B 1 320 ? 8.148 -24.672 -26.906 1 94.69 320 LEU B O 1
ATOM 7045 N N . GLU B 1 321 ? 9.555 -25.266 -28.531 1 94.12 321 GLU B N 1
ATOM 7046 C CA . GLU B 1 321 ? 10.617 -24.391 -28.062 1 94.12 321 GLU B CA 1
ATOM 7047 C C . GLU B 1 321 ? 10.219 -22.922 -28.203 1 94.12 321 GLU B C 1
ATOM 7049 O O . GLU B 1 321 ? 10.492 -22.109 -27.312 1 94.12 321 GLU B O 1
ATOM 7054 N N . ARG B 1 322 ? 9.609 -22.672 -29.297 1 94.5 322 ARG B N 1
ATOM 7055 C CA . ARG B 1 322 ? 9.133 -21.312 -29.531 1 94.5 322 ARG B CA 1
ATOM 7056 C C . ARG B 1 322 ? 8.078 -20.922 -28.5 1 94.5 322 ARG B C 1
ATOM 7058 O O . ARG B 1 322 ? 8.094 -19.797 -27.984 1 94.5 322 ARG B O 1
ATOM 7065 N N . LEU B 1 323 ? 7.156 -21.781 -28.25 1 94.81 323 LEU B N 1
ATOM 7066 C CA . LEU B 1 323 ? 6.121 -21.531 -27.266 1 94.81 323 LEU B CA 1
ATOM 7067 C C . LEU B 1 323 ? 6.734 -21.203 -25.906 1 94.81 323 LEU B C 1
ATOM 7069 O O . LEU B 1 323 ? 6.344 -20.234 -25.25 1 94.81 323 LEU B O 1
ATOM 7073 N N . ARG B 1 324 ? 7.664 -21.969 -25.516 1 94.88 324 ARG B N 1
ATOM 7074 C CA . ARG B 1 324 ? 8.344 -21.734 -24.234 1 94.88 324 ARG B CA 1
ATOM 7075 C C . ARG B 1 324 ? 9.055 -20.375 -24.234 1 94.88 324 ARG B C 1
ATOM 7077 O O . ARG B 1 324 ? 8.945 -19.609 -23.281 1 94.88 324 ARG B O 1
ATOM 7084 N N . ARG B 1 325 ? 9.75 -20.109 -25.281 1 94.81 325 ARG B N 1
ATOM 7085 C CA . ARG B 1 325 ? 10.492 -18.859 -25.391 1 94.81 325 ARG B CA 1
ATOM 7086 C C . ARG B 1 325 ? 9.555 -17.656 -25.328 1 94.81 325 ARG B C 1
ATOM 7088 O O . ARG B 1 325 ? 9.805 -16.719 -24.562 1 94.81 325 ARG B O 1
ATOM 7095 N N . VAL B 1 326 ? 8.523 -17.688 -26.094 1 95.12 326 VAL B N 1
ATOM 7096 C CA . VAL B 1 326 ? 7.578 -16.578 -26.125 1 95.12 326 VAL B CA 1
ATOM 7097 C C . VAL B 1 326 ? 6.91 -16.406 -24.766 1 95.12 326 VAL B C 1
ATOM 7099 O O . VAL B 1 326 ? 6.691 -15.289 -24.297 1 95.12 326 VAL B O 1
ATOM 7102 N N . PHE B 1 327 ? 6.609 -17.484 -24.141 1 95.75 327 PHE B N 1
ATOM 7103 C CA . PHE B 1 327 ? 6.012 -17.438 -22.812 1 95.75 327 PHE B CA 1
ATOM 7104 C C . PHE B 1 327 ? 6.953 -16.766 -21.828 1 95.75 327 PHE B C 1
ATOM 7106 O O . PHE B 1 327 ? 6.555 -15.859 -21.094 1 95.75 327 PHE B O 1
ATOM 7113 N N . LEU B 1 328 ? 8.148 -17.203 -21.828 1 95.38 328 LEU B N 1
ATOM 7114 C CA . LEU B 1 328 ? 9.125 -16.656 -20.875 1 95.38 328 LEU B CA 1
ATOM 7115 C C . LEU B 1 328 ? 9.398 -15.188 -21.172 1 95.38 328 LEU B C 1
ATOM 7117 O O . LEU B 1 328 ? 9.594 -14.398 -20.25 1 95.38 328 LEU B O 1
ATOM 7121 N N . ASP B 1 329 ? 9.391 -14.875 -22.422 1 95.31 329 ASP B N 1
ATOM 7122 C CA . ASP B 1 329 ? 9.523 -13.469 -22.797 1 95.31 329 ASP B CA 1
ATOM 7123 C C . ASP B 1 329 ? 8.375 -12.641 -22.25 1 95.31 329 ASP B C 1
ATOM 7125 O O . ASP B 1 329 ? 8.586 -11.539 -21.734 1 95.31 329 ASP B O 1
ATOM 7129 N N . GLU B 1 330 ? 7.262 -13.18 -22.375 1 94.19 330 GLU B N 1
ATOM 7130 C CA . GLU B 1 330 ? 6.078 -12.484 -21.875 1 94.19 330 GLU B CA 1
ATOM 7131 C C . GLU B 1 330 ? 6.113 -12.359 -20.359 1 94.19 330 GLU B C 1
ATOM 7133 O O . GLU B 1 330 ? 5.672 -11.352 -19.812 1 94.19 330 GLU B O 1
ATOM 7138 N N . VAL B 1 331 ? 6.562 -13.359 -19.734 1 94.75 331 VAL B N 1
ATOM 7139 C CA . VAL B 1 331 ? 6.68 -13.328 -18.281 1 94.75 331 VAL B CA 1
ATOM 7140 C C . VAL B 1 331 ? 7.652 -12.227 -17.859 1 94.75 331 VAL B C 1
ATOM 7142 O O . VAL B 1 331 ? 7.332 -11.406 -17 1 94.75 331 VAL B O 1
ATOM 7145 N N . VAL B 1 332 ? 8.75 -12.18 -18.5 1 95.75 332 VAL B N 1
ATOM 7146 C CA . VAL B 1 332 ? 9.75 -11.164 -18.188 1 95.75 332 VAL B CA 1
ATOM 7147 C C . VAL B 1 332 ? 9.195 -9.773 -18.5 1 95.75 332 VAL B C 1
ATOM 7149 O O . VAL B 1 332 ? 9.398 -8.828 -17.75 1 95.75 332 VAL B O 1
ATOM 7152 N N . ALA B 1 333 ? 8.508 -9.672 -19.578 1 94.94 333 ALA B N 1
ATOM 7153 C CA . ALA B 1 333 ? 7.895 -8.398 -19.953 1 94.94 333 ALA B CA 1
ATOM 7154 C C . ALA B 1 333 ? 6.871 -7.949 -18.922 1 94.94 333 ALA B C 1
ATOM 7156 O O . ALA B 1 333 ? 6.801 -6.77 -18.578 1 94.94 333 ALA B O 1
ATOM 7157 N N . HIS B 1 334 ? 6.145 -8.875 -18.469 1 94 334 HIS B N 1
ATOM 7158 C CA . HIS B 1 334 ? 5.137 -8.578 -17.453 1 94 334 HIS B CA 1
ATOM 7159 C C . HIS B 1 334 ? 5.777 -8.047 -16.172 1 94 334 HIS B C 1
ATOM 7161 O O . HIS B 1 334 ? 5.344 -7.023 -15.641 1 94 334 HIS B O 1
ATOM 7167 N N . PHE B 1 335 ? 6.816 -8.625 -15.719 1 95.5 335 PHE B N 1
ATOM 7168 C CA . PHE B 1 335 ? 7.453 -8.211 -14.477 1 95.5 335 PHE B CA 1
ATOM 7169 C C . PHE B 1 335 ? 8.258 -6.93 -14.68 1 95.5 335 PHE B C 1
ATOM 7171 O O . PHE B 1 335 ? 8.43 -6.145 -13.742 1 95.5 335 PHE B O 1
ATOM 7178 N N . THR B 1 336 ? 8.695 -6.754 -15.891 1 96.44 336 THR B N 1
ATOM 7179 C CA . THR B 1 336 ? 9.312 -5.473 -16.219 1 96.44 336 THR B CA 1
ATOM 7180 C C . THR B 1 336 ? 8.289 -4.344 -16.141 1 96.44 336 THR B C 1
ATOM 7182 O O . THR B 1 336 ? 8.57 -3.285 -15.57 1 96.44 336 THR B O 1
ATOM 7185 N N . ALA B 1 337 ? 7.156 -4.598 -16.672 1 95.38 337 ALA B N 1
ATOM 7186 C CA . ALA B 1 337 ? 6.074 -3.615 -16.625 1 95.38 337 ALA B CA 1
ATOM 7187 C C . ALA B 1 337 ? 5.629 -3.375 -15.18 1 95.38 337 ALA B C 1
ATOM 7189 O O . ALA B 1 337 ? 5.332 -2.24 -14.797 1 95.38 337 ALA B O 1
ATOM 7190 N N . ALA B 1 338 ? 5.594 -4.395 -14.438 1 94.31 338 ALA B N 1
ATOM 7191 C CA . ALA B 1 338 ? 5.223 -4.281 -13.023 1 94.31 338 ALA B CA 1
ATOM 7192 C C . ALA B 1 338 ? 6.23 -3.432 -12.258 1 94.31 338 ALA B C 1
ATOM 7194 O O . ALA B 1 338 ? 5.848 -2.617 -11.414 1 94.31 338 ALA B O 1
ATOM 7195 N N . ARG B 1 339 ? 7.484 -3.639 -12.539 1 95.62 339 ARG B N 1
ATOM 7196 C CA . ARG B 1 339 ? 8.523 -2.834 -11.914 1 95.62 339 ARG B CA 1
ATOM 7197 C C . ARG B 1 339 ? 8.398 -1.368 -12.312 1 95.62 339 ARG B C 1
ATOM 7199 O O . ARG B 1 339 ? 8.508 -0.476 -11.469 1 95.62 339 ARG B O 1
ATOM 7206 N N . ALA B 1 340 ? 8.156 -1.094 -13.523 1 96.31 340 ALA B N 1
ATOM 7207 C CA . ALA B 1 340 ? 7.988 0.274 -14.008 1 96.31 340 ALA B CA 1
ATOM 7208 C C . ALA B 1 340 ? 6.773 0.937 -13.367 1 96.31 340 ALA B C 1
ATOM 7210 O O . ALA B 1 340 ? 6.824 2.111 -12.992 1 96.31 340 ALA B O 1
ATOM 7211 N N . GLN B 1 341 ? 5.73 0.203 -13.25 1 95.12 341 GLN B N 1
ATOM 7212 C CA . GLN B 1 341 ? 4.523 0.716 -12.609 1 95.12 341 GLN B CA 1
ATOM 7213 C C . GLN B 1 341 ? 4.773 1.025 -11.141 1 95.12 341 GLN B C 1
ATOM 7215 O O . GLN B 1 341 ? 4.348 2.066 -10.633 1 95.12 341 GLN B O 1
ATOM 7220 N N . ALA B 1 342 ? 5.461 0.124 -10.484 1 94.31 342 ALA B N 1
ATOM 7221 C CA . ALA B 1 342 ? 5.797 0.341 -9.078 1 94.31 342 ALA B CA 1
ATOM 7222 C C . ALA B 1 342 ? 6.672 1.58 -8.906 1 94.31 342 ALA B C 1
ATOM 7224 O O . ALA B 1 342 ? 6.516 2.33 -7.941 1 94.31 342 ALA B O 1
ATOM 7225 N N . LEU B 1 343 ? 7.535 1.797 -9.82 1 94.88 343 LEU B N 1
ATOM 7226 C CA . LEU B 1 343 ? 8.391 2.98 -9.781 1 94.88 343 LEU B CA 1
ATOM 7227 C C . LEU B 1 343 ? 7.562 4.25 -9.977 1 94.88 343 LEU B C 1
ATOM 7229 O O . LEU B 1 343 ? 7.781 5.25 -9.289 1 94.88 343 LEU B O 1
ATOM 7233 N N . ARG B 1 344 ? 6.617 4.262 -10.844 1 94.38 344 ARG B N 1
ATOM 7234 C CA . ARG B 1 344 ? 5.746 5.41 -11.07 1 94.38 344 ARG B CA 1
ATOM 7235 C C . ARG B 1 344 ? 4.918 5.715 -9.828 1 94.38 344 ARG B C 1
ATOM 7237 O O . ARG B 1 344 ? 4.75 6.879 -9.453 1 94.38 344 ARG B O 1
ATOM 7244 N N . GLU B 1 345 ? 4.434 4.695 -9.219 1 91.62 345 GLU B N 1
ATOM 7245 C CA . GLU B 1 345 ? 3.656 4.875 -7.996 1 91.62 345 GLU B CA 1
ATOM 7246 C C . GLU B 1 345 ? 4.523 5.422 -6.863 1 91.62 345 GLU B C 1
ATOM 7248 O O . GLU B 1 345 ? 4.078 6.27 -6.09 1 91.62 345 GLU B O 1
ATOM 7253 N N . LEU B 1 346 ? 5.707 4.922 -6.809 1 92.5 346 LEU B N 1
ATOM 7254 C CA . LEU B 1 346 ? 6.641 5.418 -5.805 1 92.5 346 LEU B CA 1
ATOM 7255 C C . LEU B 1 346 ? 6.973 6.887 -6.051 1 92.5 346 LEU B C 1
ATOM 7257 O O . LEU B 1 346 ? 6.938 7.699 -5.125 1 92.5 346 LEU B O 1
ATOM 7261 N N . THR B 1 347 ? 7.191 7.27 -7.262 1 93.69 347 THR B N 1
ATOM 7262 C CA . THR B 1 347 ? 7.508 8.648 -7.617 1 93.69 347 THR B CA 1
ATOM 7263 C C . THR B 1 347 ? 6.312 9.562 -7.363 1 93.69 347 THR B C 1
ATOM 7265 O O . THR B 1 347 ? 6.473 10.68 -6.863 1 93.69 347 THR B O 1
ATOM 7268 N N . ALA B 1 348 ? 5.184 9.07 -7.629 1 89.25 348 ALA B N 1
ATOM 7269 C CA . ALA B 1 348 ? 3.967 9.844 -7.379 1 89.25 348 ALA B CA 1
ATOM 7270 C C . ALA B 1 348 ? 3.74 10.039 -5.883 1 89.25 348 ALA B C 1
ATOM 7272 O O . ALA B 1 348 ? 3.379 11.133 -5.441 1 89.25 348 ALA B O 1
ATOM 7273 N N . ALA B 1 349 ? 3.924 8.945 -5.152 1 88 349 ALA B N 1
ATOM 7274 C CA . ALA B 1 349 ? 3.766 9.023 -3.705 1 88 349 ALA B CA 1
ATOM 7275 C C . ALA B 1 349 ? 4.762 10.008 -3.1 1 88 349 ALA B C 1
ATOM 7277 O O . ALA B 1 349 ? 4.398 10.828 -2.256 1 88 349 ALA B O 1
ATOM 7278 N N . CYS B 1 350 ? 5.961 9.977 -3.547 1 89.25 350 CYS B N 1
ATOM 7279 C CA . CYS B 1 350 ? 6.996 10.883 -3.07 1 89.25 350 CYS B CA 1
ATOM 7280 C C . CYS B 1 350 ? 6.691 12.32 -3.48 1 89.25 350 CYS B C 1
ATOM 7282 O O . CYS B 1 350 ? 6.809 13.242 -2.672 1 89.25 350 CYS B O 1
ATOM 7284 N N . GLY B 1 351 ? 6.281 12.508 -4.73 1 86.69 351 GLY B N 1
ATOM 7285 C CA . GLY B 1 351 ? 5.934 13.828 -5.219 1 86.69 351 GLY B CA 1
ATOM 7286 C C . GLY B 1 351 ? 4.762 14.453 -4.48 1 86.69 351 GLY B C 1
ATOM 7287 O O . GLY B 1 351 ? 4.824 15.609 -4.07 1 86.69 351 GLY B O 1
ATOM 7288 N N . THR B 1 352 ? 3.74 13.742 -4.262 1 84.06 352 THR B N 1
ATOM 7289 C CA . THR B 1 352 ? 2.561 14.219 -3.551 1 84.06 352 THR B CA 1
ATOM 7290 C C . THR B 1 352 ? 2.893 14.523 -2.094 1 84.06 352 THR B C 1
ATOM 7292 O O . THR B 1 352 ? 2.455 15.547 -1.552 1 84.06 352 THR B O 1
ATOM 7295 N N . SER B 1 353 ? 3.611 13.617 -1.447 1 84.38 353 SER B N 1
ATOM 7296 C CA . SER B 1 353 ? 4.023 13.844 -0.065 1 84.38 353 SER B CA 1
ATOM 7297 C C . SER B 1 353 ? 4.887 15.094 0.057 1 84.38 353 SER B C 1
ATOM 7299 O O . SER B 1 353 ? 4.695 15.898 0.966 1 84.38 353 SER B O 1
ATOM 7301 N N . ALA B 1 354 ? 5.762 15.305 -0.868 1 84.94 354 ALA B N 1
ATOM 7302 C CA . ALA B 1 354 ? 6.629 16.484 -0.864 1 84.94 354 ALA B CA 1
ATOM 7303 C C . ALA B 1 354 ? 5.82 17.75 -1.083 1 84.94 354 ALA B C 1
ATOM 7305 O O . ALA B 1 354 ? 6.055 18.766 -0.417 1 84.94 354 ALA B O 1
ATOM 7306 N N . LEU B 1 355 ? 4.91 17.734 -1.944 1 82.88 355 LEU B N 1
ATOM 7307 C CA . LEU B 1 355 ? 4.055 18.875 -2.229 1 82.88 355 LEU B CA 1
ATOM 7308 C C . LEU B 1 355 ? 3.213 19.25 -1.01 1 82.88 355 LEU B C 1
ATOM 7310 O O . LEU B 1 355 ? 3.121 20.422 -0.641 1 82.88 355 LEU B O 1
ATOM 7314 N N . ILE B 1 356 ? 2.664 18.266 -0.373 1 80.75 356 ILE B N 1
ATOM 7315 C CA . ILE B 1 356 ? 1.817 18.5 0.793 1 80.75 356 ILE B CA 1
ATOM 7316 C C . ILE B 1 356 ? 2.658 19.047 1.942 1 80.75 356 ILE B C 1
ATOM 7318 O O . ILE B 1 356 ? 2.25 20 2.623 1 80.75 356 ILE B O 1
ATOM 7322 N N . LEU B 1 357 ? 3.844 18.531 2.131 1 82.25 357 LEU B N 1
ATOM 7323 C CA . LEU B 1 357 ? 4.738 19.031 3.172 1 82.25 357 LEU B CA 1
ATOM 7324 C C . LEU B 1 357 ? 5.176 20.453 2.885 1 82.25 357 LEU B C 1
ATOM 7326 O O . LEU B 1 357 ? 5.266 21.281 3.801 1 82.25 357 LEU B O 1
ATOM 7330 N N . ALA B 1 358 ? 5.371 20.781 1.657 1 83.38 358 ALA B N 1
ATOM 7331 C CA . ALA B 1 358 ? 5.75 22.125 1.258 1 83.38 358 ALA B CA 1
ATOM 7332 C C . ALA B 1 358 ? 4.613 23.109 1.518 1 83.38 358 ALA B C 1
ATOM 7334 O O . ALA B 1 358 ? 4.844 24.203 2.039 1 83.38 358 ALA B O 1
ATOM 7335 N N . VAL B 1 359 ? 3.467 22.719 1.189 1 80.06 359 VAL B N 1
ATOM 7336 C CA . VAL B 1 359 ? 2.303 23.578 1.392 1 80.06 359 VAL B CA 1
ATOM 7337 C C . VAL B 1 359 ? 2.07 23.797 2.885 1 80.06 359 VAL B C 1
ATOM 7339 O O . VAL B 1 359 ? 1.845 24.922 3.332 1 80.06 359 VAL B O 1
ATOM 7342 N N . LEU B 1 360 ? 2.145 22.719 3.613 1 77.12 360 LEU B N 1
ATOM 7343 C CA . LEU B 1 360 ? 1.963 22.828 5.059 1 77.12 360 LEU B CA 1
ATOM 7344 C C . LEU B 1 360 ? 3.068 23.672 5.684 1 77.12 360 LEU B C 1
ATOM 7346 O O . LEU B 1 360 ? 2.807 24.5 6.566 1 77.12 360 LEU B O 1
ATOM 7350 N N . GLY B 1 361 ? 4.293 23.453 5.227 1 76.81 361 GLY B N 1
ATOM 7351 C CA . GLY B 1 361 ? 5.398 24.297 5.676 1 76.81 361 GLY B CA 1
ATOM 7352 C C . GLY B 1 361 ? 5.199 25.766 5.363 1 76.81 361 GLY B C 1
ATOM 7353 O O . GLY B 1 361 ? 5.461 26.625 6.207 1 76.81 361 GLY B O 1
ATOM 7354 N N . TYR B 1 362 ? 4.676 26.031 4.266 1 78.25 362 TYR B N 1
ATOM 7355 C CA . TYR B 1 362 ? 4.41 27.406 3.85 1 78.25 362 TYR B CA 1
ATOM 7356 C C . TYR B 1 362 ? 3.328 28.031 4.719 1 78.25 362 TYR B C 1
ATOM 7358 O O . TYR B 1 362 ? 3.467 29.172 5.156 1 78.25 362 TYR B O 1
ATOM 7366 N N . VAL B 1 363 ? 2.291 27.328 4.938 1 74.88 363 VAL B N 1
ATOM 7367 C CA . VAL B 1 363 ? 1.184 27.828 5.746 1 74.88 363 VAL B CA 1
ATOM 7368 C C . VAL B 1 363 ? 1.67 28.109 7.164 1 74.88 363 VAL B C 1
ATOM 7370 O O . VAL B 1 363 ? 1.324 29.141 7.746 1 74.88 363 VAL B O 1
ATOM 7373 N N . LEU B 1 364 ? 2.492 27.25 7.684 1 74.94 364 LEU B N 1
ATOM 7374 C CA . LEU B 1 364 ? 3.004 27.406 9.039 1 74.94 364 LEU B CA 1
ATOM 7375 C C . LEU B 1 364 ? 3.924 28.625 9.133 1 74.94 364 LEU B C 1
ATOM 7377 O O . LEU B 1 364 ? 3.795 29.438 10.047 1 74.94 364 LEU B O 1
ATOM 7381 N N . VAL B 1 365 ? 4.758 28.781 8.195 1 74.31 365 VAL B N 1
ATOM 7382 C CA . VAL B 1 365 ? 5.688 29.891 8.18 1 74.31 365 VAL B CA 1
ATOM 7383 C C . VAL B 1 365 ? 4.93 31.203 7.941 1 74.31 365 VAL B C 1
ATOM 7385 O O . VAL B 1 365 ? 5.219 32.219 8.57 1 74.31 365 VAL B O 1
ATOM 7388 N N . PHE B 1 366 ? 3.955 31.125 7.156 1 74.94 366 PHE B N 1
ATOM 7389 C CA . PHE B 1 366 ? 3.121 32.281 6.871 1 74.94 366 PHE B CA 1
ATOM 7390 C C . PHE B 1 366 ? 2.375 32.75 8.117 1 74.94 366 PHE B C 1
ATOM 7392 O O . PHE B 1 366 ? 2.354 33.938 8.445 1 74.94 366 PHE B O 1
ATOM 7399 N N . MET B 1 367 ? 1.827 31.812 8.719 1 73.06 367 MET B N 1
ATOM 7400 C CA . MET B 1 367 ? 1.075 32.125 9.93 1 73.06 367 MET B CA 1
ATOM 7401 C C . MET B 1 367 ? 1.987 32.688 11.008 1 73.06 367 MET B C 1
ATOM 7403 O O . MET B 1 367 ? 1.617 33.656 11.695 1 73.06 367 MET B O 1
ATOM 7407 N N . GLN B 1 368 ? 3.08 32.156 11.102 1 72.56 368 GLN B N 1
ATOM 7408 C CA . GLN B 1 368 ? 4.023 32.594 12.125 1 72.56 368 GLN B CA 1
ATOM 7409 C C . GLN B 1 368 ? 4.551 34 11.812 1 72.56 368 GLN B C 1
ATOM 7411 O O . GLN B 1 368 ? 4.57 34.875 12.68 1 72.56 368 GLN B O 1
ATOM 7416 N N . ARG B 1 369 ? 4.84 34.312 10.625 1 73.06 369 ARG B N 1
ATOM 7417 C CA . ARG B 1 369 ? 5.516 35.531 10.258 1 73.06 369 ARG B CA 1
ATOM 7418 C C . ARG B 1 369 ? 4.512 36.688 10.047 1 73.06 369 ARG B C 1
ATOM 7420 O O . ARG B 1 369 ? 4.82 37.844 10.305 1 73.06 369 ARG B O 1
ATOM 7427 N N . SER B 1 370 ? 3.391 36.281 9.633 1 70.81 370 SER B N 1
ATOM 7428 C CA . SER B 1 370 ? 2.471 37.344 9.234 1 70.81 370 SER B CA 1
ATOM 7429 C C . SER B 1 370 ? 1.466 37.656 10.344 1 70.81 370 SER B C 1
ATOM 7431 O O . SER B 1 370 ? 0.905 38.75 10.398 1 70.81 370 SER B O 1
ATOM 7433 N N . VAL B 1 371 ? 1.281 36.656 11.117 1 69.44 371 VAL B N 1
ATOM 7434 C CA . VAL B 1 371 ? 0.184 36.875 12.055 1 69.44 371 VAL B CA 1
ATOM 7435 C C . VAL B 1 371 ? 0.706 36.812 13.492 1 69.44 371 VAL B C 1
ATOM 7437 O O . VAL B 1 371 ? 0.616 37.781 14.234 1 69.44 371 VAL B O 1
ATOM 7440 N N . ILE B 1 372 ? 1.381 35.812 13.859 1 72.06 372 ILE B N 1
ATOM 7441 C CA . ILE B 1 372 ? 1.678 35.5 15.25 1 72.06 372 ILE B CA 1
ATOM 7442 C C . ILE B 1 372 ? 2.775 36.438 15.758 1 72.06 372 ILE B C 1
ATOM 7444 O O . ILE B 1 372 ? 2.617 37.094 16.797 1 72.06 372 ILE B O 1
ATOM 7448 N N . LEU B 1 373 ? 3.795 36.594 15.031 1 74.44 373 LEU B N 1
ATOM 7449 C CA . LEU B 1 373 ? 4.941 37.375 15.5 1 74.44 373 LEU B CA 1
ATOM 7450 C C . LEU B 1 373 ? 4.609 38.844 15.586 1 74.44 373 LEU B C 1
ATOM 7452 O O . LEU B 1 373 ? 4.891 39.5 16.594 1 74.44 373 LEU B O 1
ATOM 7456 N N . PRO B 1 374 ? 3.949 39.344 14.562 1 73.25 374 PRO B N 1
ATOM 7457 C CA . PRO B 1 374 ? 3.572 40.75 14.68 1 73.25 374 PRO B CA 1
ATOM 7458 C C . PRO B 1 374 ? 2.584 41.031 15.812 1 73.25 374 PRO B C 1
ATOM 7460 O O . PRO B 1 374 ? 2.648 42.062 16.469 1 73.25 374 PRO B O 1
ATOM 7463 N N . LEU B 1 375 ? 1.753 40.125 16.094 1 73.19 375 LEU B N 1
ATOM 7464 C CA . LEU B 1 375 ? 0.779 40.281 17.172 1 73.19 375 LEU B CA 1
ATOM 7465 C C . LEU B 1 375 ? 1.464 40.25 18.531 1 73.19 375 LEU B C 1
ATOM 7467 O O . LEU B 1 375 ? 1.097 41.031 19.438 1 73.19 375 LEU B O 1
ATOM 7471 N N . LEU B 1 376 ? 2.434 39.469 18.625 1 74.38 376 LEU B N 1
ATOM 7472 C CA . LEU B 1 376 ? 3.18 39.406 19.875 1 74.38 376 LEU B CA 1
ATOM 7473 C C . LEU B 1 376 ? 3.986 40.688 20.109 1 74.38 376 LEU B C 1
ATOM 7475 O O . LEU B 1 376 ? 4.066 41.188 21.234 1 74.38 376 LEU B O 1
ATOM 7479 N N . ARG B 1 377 ? 4.465 41.188 19.078 1 76.75 377 ARG B N 1
ATOM 7480 C CA . ARG B 1 377 ? 5.211 42.438 19.172 1 76.75 377 ARG B CA 1
ATOM 7481 C C . ARG B 1 377 ? 4.297 43.594 19.562 1 76.75 377 ARG B C 1
ATOM 7483 O O . ARG B 1 377 ? 4.668 44.438 20.375 1 76.75 377 ARG B O 1
ATOM 7490 N N . ALA B 1 378 ? 3.162 43.562 18.875 1 74.56 378 ALA B N 1
ATOM 7491 C CA . ALA B 1 378 ? 2.178 44.594 19.203 1 74.56 378 ALA B CA 1
ATOM 7492 C C . ALA B 1 378 ? 1.763 44.5 20.672 1 74.56 378 ALA B C 1
ATOM 7494 O O . ALA B 1 378 ? 1.608 45.531 21.328 1 74.56 378 ALA B O 1
ATOM 7495 N N . GLY B 1 379 ? 1.655 43.281 21.094 1 75.06 379 GLY B N 1
ATOM 7496 C CA . GLY B 1 379 ? 1.323 43.062 22.484 1 75.06 379 GLY B CA 1
ATOM 7497 C C . GLY B 1 379 ? 2.389 43.594 23.438 1 75.06 379 GLY B C 1
ATOM 7498 O O . GLY B 1 379 ? 2.072 44.219 24.438 1 75.06 379 GLY B O 1
ATOM 7499 N N . ASP B 1 380 ? 3.568 43.438 23.078 1 76.56 380 ASP B N 1
ATOM 7500 C CA . ASP B 1 380 ? 4.684 43.906 23.891 1 76.56 380 ASP B CA 1
ATOM 7501 C C . ASP B 1 380 ? 4.734 45.438 23.922 1 76.56 380 ASP B C 1
ATOM 7503 O O . ASP B 1 380 ? 5.039 46.031 24.953 1 76.56 380 ASP B O 1
ATOM 7507 N N . GLU B 1 381 ? 4.418 46 22.844 1 79.94 381 GLU B N 1
ATOM 7508 C CA . GLU B 1 381 ? 4.434 47.469 22.75 1 79.94 381 GLU B CA 1
ATOM 7509 C C . GLU B 1 381 ? 3.33 48.094 23.609 1 79.94 381 GLU B C 1
ATOM 7511 O O . GLU B 1 381 ? 3.545 49.094 24.266 1 79.94 381 GLU B O 1
ATOM 7516 N N . VAL B 1 382 ? 2.262 47.438 23.625 1 80.5 382 VAL B N 1
ATOM 7517 C CA . VAL B 1 382 ? 1.135 47.938 24.406 1 80.5 382 VAL B CA 1
ATOM 7518 C C . VAL B 1 382 ? 1.449 47.812 25.891 1 80.5 382 VAL B C 1
ATOM 7520 O O . VAL B 1 382 ? 1.171 48.75 26.656 1 80.5 382 VAL B O 1
ATOM 7523 N N . ILE B 1 383 ? 2.084 46.781 26.234 1 77.31 383 ILE B N 1
ATOM 7524 C CA . ILE B 1 383 ? 2.469 46.594 27.625 1 77.31 383 ILE B CA 1
ATOM 7525 C C . ILE B 1 383 ? 3.518 47.625 28.031 1 77.31 383 ILE B C 1
ATOM 7527 O O . ILE B 1 383 ? 3.471 48.156 29.141 1 77.31 383 ILE B O 1
ATOM 7531 N N . GLY B 1 384 ? 4.41 47.906 27.188 1 76.88 384 GLY B N 1
ATOM 7532 C CA . GLY B 1 384 ? 5.414 48.938 27.438 1 76.88 384 GLY B CA 1
ATOM 7533 C C . GLY B 1 384 ? 4.82 50.312 27.656 1 76.88 384 GLY B C 1
ATOM 7534 O O . GLY B 1 384 ? 5.27 51.062 28.531 1 76.88 384 GLY B O 1
ATOM 7535 N N . LEU B 1 385 ? 3.773 50.656 26.875 1 79.69 385 LEU B N 1
ATOM 7536 C CA . LEU B 1 385 ? 3.102 51.938 27 1 79.69 385 LEU B CA 1
ATOM 7537 C C . LEU B 1 385 ? 2.387 52.062 28.344 1 79.69 385 LEU B C 1
ATOM 7539 O O . LEU B 1 385 ? 2.396 53.125 28.984 1 79.69 385 LEU B O 1
ATOM 7543 N N . ALA B 1 386 ? 1.838 50.969 28.797 1 78.75 386 ALA B N 1
ATOM 7544 C CA . ALA B 1 386 ? 1.105 50.969 30.047 1 78.75 386 ALA B CA 1
ATOM 7545 C C . ALA B 1 386 ? 2.051 51.125 31.234 1 78.75 386 ALA B C 1
ATOM 7547 O O . ALA B 1 386 ? 1.71 51.781 32.219 1 78.75 386 ALA B O 1
ATOM 7548 N N . GLU B 1 387 ? 3.221 50.594 31.141 1 73.06 387 GLU B N 1
ATOM 7549 C CA . GLU B 1 387 ? 4.184 50.625 32.219 1 73.06 387 GLU B CA 1
ATOM 7550 C C . GLU B 1 387 ? 5.062 51.875 32.156 1 73.06 387 GLU B C 1
ATOM 7552 O O . GLU B 1 387 ? 5.945 52.062 33 1 73.06 387 GLU B O 1
ATOM 7557 N N . ALA B 1 388 ? 4.73 52.938 31.484 1 68.88 388 ALA B N 1
ATOM 7558 C CA . ALA B 1 388 ? 5.438 54.188 31.344 1 68.88 388 ALA B CA 1
ATOM 7559 C C . ALA B 1 388 ? 6.93 53.969 31.109 1 68.88 388 ALA B C 1
ATOM 7561 O O . ALA B 1 388 ? 7.766 54.688 31.656 1 68.88 388 ALA B O 1
ATOM 7562 N N . ARG B 1 389 ? 7.285 52.906 30.766 1 59 389 ARG B N 1
ATOM 7563 C CA . ARG B 1 389 ? 8.695 52.625 30.5 1 59 389 ARG B CA 1
ATOM 7564 C C . ARG B 1 389 ? 9.203 53.5 29.344 1 59 389 ARG B C 1
ATOM 7566 O O . ARG B 1 389 ? 8.469 53.75 28.375 1 59 389 ARG B O 1
ATOM 7573 N N . GLU B 1 390 ? 10.07 54.656 29.703 1 51.34 390 GLU B N 1
ATOM 7574 C CA . GLU B 1 390 ? 10.75 55.406 28.672 1 51.34 390 GLU B CA 1
ATOM 7575 C C . GLU B 1 390 ? 11.102 54.562 27.469 1 51.34 390 GLU B C 1
ATOM 7577 O O . GLU B 1 390 ? 11.484 53.375 27.625 1 51.34 390 GLU B O 1
ATOM 7582 N N . HIS B 1 391 ? 10.422 54.844 26.531 1 49.66 391 HIS B N 1
ATOM 7583 C CA . HIS B 1 391 ? 10.578 54.125 25.281 1 49.66 391 HIS B CA 1
ATOM 7584 C C . HIS B 1 391 ? 12.047 53.781 25.016 1 49.66 391 HIS B C 1
ATOM 7586 O O . HIS B 1 391 ? 12.883 54.688 24.938 1 49.66 391 HIS B O 1
ATOM 7592 N N . PRO B 1 392 ? 12.672 52.875 25.406 1 42.84 392 PRO B N 1
ATOM 7593 C CA . PRO B 1 392 ? 13.875 52.75 24.578 1 42.84 392 PRO B CA 1
ATOM 7594 C C . PRO B 1 392 ? 13.648 53.156 23.125 1 42.84 392 PRO B C 1
ATOM 7596 O O . PRO B 1 392 ? 12.508 53.125 22.656 1 42.84 392 PRO B O 1
ATOM 7599 N N . HIS B 1 393 ? 14.352 54.156 22.5 1 36.91 393 HIS B N 1
ATOM 7600 C CA . HIS B 1 393 ? 14.5 54.344 21.078 1 36.91 393 HIS B CA 1
ATOM 7601 C C . HIS B 1 393 ? 14.141 53.094 20.281 1 36.91 393 HIS B C 1
ATOM 7603 O O . HIS B 1 393 ? 15.023 52.312 19.953 1 36.91 393 HIS B O 1
ATOM 7609 N N . TYR B 1 394 ? 13.289 52.438 20.672 1 41.62 394 TYR B N 1
ATOM 7610 C CA . TYR B 1 394 ? 13.07 51.281 19.797 1 41.62 394 TYR B CA 1
ATOM 7611 C C . TYR B 1 394 ? 12.883 51.719 18.359 1 41.62 394 TYR B C 1
ATOM 7613 O O . TYR B 1 394 ? 12.102 52.625 18.078 1 41.62 394 TYR B O 1
ATOM 7621 N N . ALA B 1 395 ? 13.953 51.594 17.672 1 39.44 395 ALA B N 1
ATOM 7622 C CA . ALA B 1 395 ? 14.141 51.812 16.234 1 39.44 395 ALA B CA 1
ATOM 7623 C C . ALA B 1 395 ? 12.828 51.594 15.477 1 39.44 395 ALA B C 1
ATOM 7625 O O . ALA B 1 395 ? 11.992 50.781 15.883 1 39.44 395 ALA B O 1
ATOM 7626 N N . ALA B 1 396 ? 12.445 52.625 14.766 1 41.47 396 ALA B N 1
ATOM 7627 C CA . ALA B 1 396 ? 11.5 52.531 13.664 1 41.47 396 ALA B CA 1
ATOM 7628 C C . ALA B 1 396 ? 11.25 51.062 13.266 1 41.47 396 ALA B C 1
ATOM 7630 O O . ALA B 1 396 ? 12.172 50.25 13.25 1 41.47 396 ALA B O 1
ATOM 7631 N N . PRO B 1 397 ? 10.125 50.625 13.414 1 44.19 397 PRO B N 1
ATOM 7632 C CA . PRO B 1 397 ? 9.883 49.281 12.914 1 44.19 397 PRO B CA 1
ATOM 7633 C C . PRO B 1 397 ? 10.789 48.906 11.742 1 44.19 397 PRO B C 1
ATOM 7635 O O . PRO B 1 397 ? 10.938 49.688 10.805 1 44.19 397 PRO B O 1
ATOM 7638 N N . ALA B 1 398 ? 11.828 48.406 12 1 39.75 398 ALA B N 1
ATOM 7639 C CA . ALA B 1 398 ? 12.578 47.906 10.859 1 39.75 398 ALA B CA 1
ATOM 7640 C C . ALA B 1 398 ? 11.641 47.531 9.711 1 39.75 398 ALA B C 1
ATOM 7642 O O . ALA B 1 398 ? 10.547 47 9.945 1 39.75 398 ALA B O 1
ATOM 7643 N N . ALA B 1 399 ? 11.727 48.062 8.547 1 38.75 399 ALA B N 1
ATOM 7644 C CA . ALA B 1 399 ? 11.203 47.938 7.191 1 38.75 399 ALA B CA 1
ATOM 7645 C C . ALA B 1 399 ? 10.742 46.5 6.93 1 38.75 399 ALA B C 1
ATOM 7647 O O . ALA B 1 399 ? 10.422 46.125 5.793 1 38.75 399 ALA B O 1
ATOM 7648 N N . SER B 1 400 ? 11.266 45.562 7.484 1 43.09 400 SER B N 1
ATOM 7649 C CA . SER B 1 400 ? 11.188 44.281 6.762 1 43.09 400 SER B CA 1
ATOM 7650 C C . SER B 1 400 ? 9.734 43.906 6.477 1 43.09 400 SER B C 1
ATOM 7652 O O . SER B 1 400 ? 9.336 43.781 5.316 1 43.09 400 SER B O 1
ATOM 7654 N N . ALA B 1 401 ? 9.219 42.656 7.055 1 49.91 401 ALA B N 1
ATOM 7655 C CA . ALA B 1 401 ? 8.047 42 6.484 1 49.91 401 ALA B CA 1
ATOM 7656 C C . ALA B 1 401 ? 6.781 42.812 6.754 1 49.91 401 ALA B C 1
ATOM 7658 O O . ALA B 1 401 ? 6.547 43.25 7.883 1 49.91 401 ALA B O 1
ATOM 7659 N N . ARG B 1 402 ? 6.383 43.438 5.762 1 50.97 402 ARG B N 1
ATOM 7660 C CA . ARG B 1 402 ? 5.137 44.188 5.641 1 50.97 402 ARG B CA 1
ATOM 7661 C C . ARG B 1 402 ? 4.012 43.5 6.41 1 50.97 402 ARG B C 1
ATOM 7663 O O . ARG B 1 402 ? 3.543 42.438 6.016 1 50.97 402 ARG B O 1
ATOM 7670 N N . PRO B 1 403 ? 3.908 43.75 7.609 1 54.88 403 PRO B N 1
ATOM 7671 C CA . PRO B 1 403 ? 2.791 43.094 8.281 1 54.88 403 PRO B CA 1
ATOM 7672 C C . PRO B 1 403 ? 1.488 43.188 7.488 1 54.88 403 PRO B C 1
ATOM 7674 O O . PRO B 1 403 ? 1.362 44.031 6.598 1 54.88 403 PRO B O 1
ATOM 7677 N N . ALA B 1 404 ? 0.77 42.156 7.555 1 61.22 404 ALA B N 1
ATOM 7678 C CA . ALA B 1 404 ? -0.567 42.188 6.965 1 61.22 404 ALA B CA 1
ATOM 7679 C C . ALA B 1 404 ? -1.264 43.531 7.277 1 61.22 404 ALA B C 1
ATOM 7681 O O . ALA B 1 404 ? -0.988 44.156 8.305 1 61.22 404 ALA B O 1
ATOM 7682 N N . ALA B 1 405 ? -1.782 44.125 6.383 1 58.56 405 ALA B N 1
ATOM 7683 C CA . ALA B 1 405 ? -2.443 45.406 6.43 1 58.56 405 ALA B CA 1
ATOM 7684 C C . ALA B 1 405 ? -3.113 45.625 7.781 1 58.56 405 ALA B C 1
ATOM 7686 O O . ALA B 1 405 ? -3.076 46.75 8.32 1 58.56 405 ALA B O 1
ATOM 7687 N N . GLU B 1 406 ? -3.535 44.469 8.32 1 60.69 406 GLU B N 1
ATOM 7688 C CA . GLU B 1 406 ? -4.285 44.594 9.562 1 60.69 406 GLU B CA 1
ATOM 7689 C C . GLU B 1 406 ? -3.354 44.875 10.742 1 60.69 406 GLU B C 1
ATOM 7691 O O . GLU B 1 406 ? -3.701 45.625 11.648 1 60.69 406 GLU B O 1
ATOM 7696 N N . MET B 1 407 ? -2.174 44.312 10.617 1 71 407 MET B N 1
ATOM 7697 C CA . MET B 1 407 ? -1.206 44.562 11.688 1 71 407 MET B CA 1
ATOM 7698 C C . MET B 1 407 ? -0.701 46 11.672 1 71 407 MET B C 1
ATOM 7700 O O . MET B 1 407 ? -0.402 46.562 12.727 1 71 407 MET B O 1
ATOM 7704 N N . ARG B 1 408 ? -0.788 46.438 10.508 1 70.31 408 ARG B N 1
ATOM 7705 C CA . ARG B 1 408 ? -0.347 47.812 10.367 1 70.31 408 ARG B CA 1
ATOM 7706 C C . ARG B 1 408 ? -1.275 48.781 11.117 1 70.31 408 ARG B C 1
ATOM 7708 O O . ARG B 1 408 ? -0.817 49.719 11.742 1 70.31 408 ARG B O 1
ATOM 7715 N N . ARG B 1 409 ? -2.496 48.438 11.047 1 70.75 409 ARG B N 1
ATOM 7716 C CA . ARG B 1 409 ? -3.484 49.25 11.742 1 70.75 409 ARG B CA 1
ATOM 7717 C C . ARG B 1 409 ? -3.256 49.219 13.25 1 70.75 409 ARG B C 1
ATOM 7719 O O . ARG B 1 409 ? -3.418 50.25 13.922 1 70.75 409 ARG B O 1
ATOM 7726 N N . LEU B 1 410 ? -2.967 48.094 13.672 1 76.38 410 LEU B N 1
ATOM 7727 C CA . LEU B 1 410 ? -2.709 47.938 15.102 1 76.38 410 LEU B CA 1
ATOM 7728 C C . LEU B 1 410 ? -1.487 48.75 15.516 1 76.38 410 LEU B C 1
ATOM 7730 O O . LEU B 1 410 ? -1.525 49.469 16.516 1 76.38 410 LEU B O 1
ATOM 7734 N N . PHE B 1 411 ? -0.558 48.688 14.773 1 77.81 411 PHE B N 1
ATOM 7735 C CA . PHE B 1 411 ? 0.66 49.406 15.109 1 77.81 411 PHE B CA 1
ATOM 7736 C C . PHE B 1 411 ? 0.442 50.906 14.992 1 77.81 411 PHE B C 1
ATOM 7738 O O . PHE B 1 411 ? 0.973 51.688 15.789 1 77.81 411 PHE B O 1
ATOM 7745 N N . ASP B 1 412 ? -0.336 51.219 13.977 1 77.62 412 ASP B N 1
ATOM 7746 C CA . ASP B 1 412 ? -0.69 52.625 13.844 1 77.62 412 ASP B CA 1
ATOM 7747 C C . ASP B 1 412 ? -1.458 53.125 15.062 1 77.62 412 ASP B C 1
ATOM 7749 O O . ASP B 1 412 ? -1.207 54.219 15.562 1 77.62 412 ASP B O 1
ATOM 7753 N N . ALA B 1 413 ? -2.334 52.281 15.5 1 79.94 413 ALA B N 1
ATOM 7754 C CA . ALA B 1 413 ? -3.129 52.625 16.688 1 79.94 413 ALA B CA 1
ATOM 7755 C C . ALA B 1 413 ? -2.242 52.812 17.906 1 79.94 413 ALA B C 1
ATOM 7757 O O . ALA B 1 413 ? -2.455 53.719 18.719 1 79.94 413 ALA B O 1
ATOM 7758 N N . ILE B 1 414 ? -1.301 52.031 18.016 1 81.81 414 ILE B N 1
ATOM 7759 C CA . ILE B 1 414 ? -0.383 52.094 19.156 1 81.81 414 ILE B CA 1
ATOM 7760 C C . ILE B 1 414 ? 0.41 53.406 19.094 1 81.81 414 ILE B C 1
ATOM 7762 O O . ILE B 1 414 ? 0.612 54.062 20.125 1 81.81 414 ILE B O 1
ATOM 7766 N N . GLU B 1 415 ? 0.73 53.75 17.938 1 80.81 415 GLU B N 1
ATOM 7767 C CA . GLU B 1 415 ? 1.474 55 17.766 1 80.81 415 GLU B CA 1
ATOM 7768 C C . GLU B 1 415 ? 0.614 56.219 18.109 1 80.81 415 GLU B C 1
ATOM 7770 O O . GLU B 1 415 ? 1.098 57.156 18.719 1 80.81 415 GLU B O 1
ATOM 7775 N N . ILE B 1 416 ? -0.555 56.094 17.719 1 80.88 416 ILE B N 1
ATOM 7776 C CA . ILE B 1 416 ? -1.497 57.156 18.016 1 80.88 416 ILE B CA 1
ATOM 7777 C C . ILE B 1 416 ? -1.675 57.281 19.531 1 80.88 416 ILE B C 1
ATOM 7779 O O . ILE B 1 416 ? -1.662 58.375 20.078 1 80.88 416 ILE B O 1
ATOM 7783 N N . LEU B 1 417 ? -1.804 56.219 20.172 1 83 417 LEU B N 1
ATOM 7784 C CA . LEU B 1 417 ? -1.967 56.188 21.625 1 83 417 LEU B CA 1
ATOM 7785 C C . LEU B 1 417 ? -0.734 56.781 22.312 1 83 417 LEU B C 1
ATOM 7787 O O . LEU B 1 417 ? -0.853 57.531 23.281 1 83 417 LEU B O 1
ATOM 7791 N N . ARG B 1 418 ? 0.347 56.438 21.797 1 82.12 418 ARG B N 1
ATOM 7792 C CA . ARG B 1 418 ? 1.606 56.969 22.328 1 82.12 418 ARG B CA 1
ATOM 7793 C C . ARG B 1 418 ? 1.672 58.469 22.234 1 82.12 418 ARG B C 1
ATOM 7795 O O . ARG B 1 418 ? 2.061 59.156 23.188 1 82.12 418 ARG B O 1
ATOM 7802 N N . ARG B 1 419 ? 1.291 58.875 21.172 1 81.44 419 ARG B N 1
ATOM 7803 C CA . ARG B 1 419 ? 1.302 60.312 20.922 1 81.44 419 ARG B CA 1
ATOM 7804 C C . ARG B 1 419 ? 0.313 61.031 21.844 1 81.44 419 ARG B C 1
ATOM 7806 O O . ARG B 1 419 ? 0.639 62.062 22.422 1 81.44 419 ARG B O 1
ATOM 7813 N N . LYS B 1 420 ? -0.835 60.5 21.922 1 80.44 420 LYS B N 1
ATOM 7814 C CA . LYS B 1 420 ? -1.865 61.094 22.766 1 80.44 420 LYS B CA 1
ATOM 7815 C C . LYS B 1 420 ? -1.411 61.125 24.219 1 80.44 420 LYS B C 1
ATOM 7817 O O . LYS B 1 420 ? -1.621 62.125 24.906 1 80.44 420 LYS B O 1
ATOM 7822 N N . LEU B 1 421 ? -0.753 60.094 24.641 1 81.56 421 LEU B N 1
ATOM 7823 C CA . LEU B 1 421 ? -0.28 60.031 26.016 1 81.56 421 LEU B CA 1
ATOM 7824 C C . LEU B 1 421 ? 0.813 61.062 26.266 1 81.56 421 LEU B C 1
ATOM 7826 O O . LEU B 1 421 ? 0.826 61.719 27.312 1 81.56 421 LEU B O 1
ATOM 7830 N N . ARG B 1 422 ? 1.656 61.281 25.297 1 79.69 422 ARG B N 1
ATOM 7831 C CA . ARG B 1 422 ? 2.736 62.25 25.422 1 79.69 422 ARG B CA 1
ATOM 7832 C C . ARG B 1 422 ? 2.191 63.656 25.422 1 79.69 422 ARG B C 1
ATOM 7834 O O . ARG B 1 422 ? 2.635 64.5 26.203 1 79.69 422 ARG B O 1
ATOM 7841 N N . GLU B 1 423 ? 1.261 63.875 24.531 1 82.19 423 GLU B N 1
ATOM 7842 C CA . GLU B 1 423 ? 0.648 65.188 24.422 1 82.19 423 GLU B CA 1
ATOM 7843 C C . GLU B 1 423 ? -0.089 65.562 25.703 1 82.19 423 GLU B C 1
ATOM 7845 O O . GLU B 1 423 ? 0.034 66.688 26.188 1 82.19 423 GLU B O 1
ATOM 7850 N N . ARG B 1 424 ? -0.795 64.625 26.266 1 80.12 424 ARG B N 1
ATOM 7851 C CA . ARG B 1 424 ? -1.563 64.875 27.484 1 80.12 424 ARG B CA 1
ATOM 7852 C C . ARG B 1 424 ? -0.642 65.125 28.672 1 80.12 424 ARG B C 1
ATOM 7854 O O . ARG B 1 424 ? -0.928 65.938 29.547 1 80.12 424 ARG B O 1
ATOM 7861 N N . ALA B 1 425 ? 0.464 64.375 28.594 1 79.56 425 ALA B N 1
ATOM 7862 C CA . ALA B 1 425 ? 1.446 64.562 29.656 1 79.56 425 ALA B CA 1
ATOM 7863 C C . ALA B 1 425 ? 2.047 65.938 29.609 1 79.56 425 ALA B C 1
ATOM 7865 O O . ALA B 1 425 ? 2.18 66.625 30.656 1 79.56 425 ALA B O 1
ATOM 7866 N N . SER B 1 426 ? 2.334 66.438 28.422 1 82.75 426 SER B N 1
ATOM 7867 C CA . SER B 1 426 ? 2.91 67.75 28.234 1 82.75 426 SER B CA 1
ATOM 7868 C C . SER B 1 426 ? 1.912 68.875 28.609 1 82.75 426 SER B C 1
ATOM 7870 O O . SER B 1 426 ? 2.273 69.812 29.266 1 82.75 426 SER B O 1
ATOM 7872 N N . LEU B 1 427 ? 0.654 68.625 28.219 1 83.25 427 LEU B N 1
ATOM 7873 C CA . LEU B 1 427 ? -0.394 69.625 28.516 1 83.25 427 LEU B CA 1
ATOM 7874 C C . LEU B 1 427 ? -0.633 69.688 30.016 1 83.25 427 LEU B C 1
ATOM 7876 O O . LEU B 1 427 ? -0.79 70.812 30.562 1 83.25 427 LEU B O 1
ATOM 7880 N N . THR B 1 428 ? -0.588 68.562 30.641 1 82.81 428 THR B N 1
ATOM 7881 C CA . THR B 1 428 ? -0.792 68.562 32.094 1 82.81 428 THR B CA 1
ATOM 7882 C C . THR B 1 428 ? 0.324 69.312 32.812 1 82.81 428 THR B C 1
ATOM 7884 O O . THR B 1 428 ? 0.068 70.062 33.75 1 82.81 428 THR B O 1
ATOM 7887 N N . GLU B 1 429 ? 1.503 69.188 32.312 1 81.88 429 GLU B N 1
ATOM 7888 C CA . GLU B 1 429 ? 2.646 69.875 32.906 1 81.88 429 GLU B CA 1
ATOM 7889 C C . GLU B 1 429 ? 2.531 71.375 32.719 1 81.88 429 GLU B C 1
ATOM 7891 O O . GLU B 1 429 ? 2.791 72.125 33.656 1 81.88 429 GLU B O 1
ATOM 7896 N N . GLN B 1 430 ? 2.066 71.812 31.609 1 82.19 430 GLN B N 1
ATOM 7897 C CA . GLN B 1 430 ? 1.906 73.25 31.328 1 82.19 430 GLN B CA 1
ATOM 7898 C C . GLN B 1 430 ? 0.783 73.875 32.156 1 82.19 430 GLN B C 1
ATOM 7900 O O . GLN B 1 430 ? 0.94 74.938 32.719 1 82.19 430 GLN B O 1
ATOM 7905 N N . LEU B 1 431 ? -0.311 73.125 32.25 1 83 431 LEU B N 1
ATOM 7906 C CA . LEU B 1 431 ? -1.457 73.625 33.031 1 83 431 LEU B CA 1
ATOM 7907 C C . LEU B 1 431 ? -1.142 73.688 34.5 1 83 431 LEU B C 1
ATOM 7909 O O . LEU B 1 431 ? -1.581 74.562 35.219 1 83 431 LEU B O 1
ATOM 7913 N N . GLU B 1 432 ? -0.382 72.688 34.906 1 82.75 432 GLU B N 1
ATOM 7914 C CA . GLU B 1 432 ? 0.067 72.688 36.281 1 82.75 432 GLU B CA 1
ATOM 7915 C C . GLU B 1 432 ? 0.927 73.938 36.594 1 82.75 432 GLU B C 1
ATOM 7917 O O . GLU B 1 432 ? 0.779 74.562 37.625 1 82.75 432 GLU B O 1
ATOM 7922 N N . HIS B 1 433 ? 1.749 74.25 35.625 1 80.88 433 HIS B N 1
ATOM 7923 C CA . HIS B 1 433 ? 2.59 75.438 35.75 1 80.88 433 HIS B CA 1
ATOM 7924 C C . HIS B 1 433 ? 1.751 76.75 35.781 1 80.88 433 HIS B C 1
ATOM 7926 O O . HIS B 1 433 ? 1.977 77.625 36.625 1 80.88 433 HIS B O 1
ATOM 7932 N N . GLN B 1 434 ? 0.771 76.75 34.969 1 78.44 434 GLN B N 1
ATOM 7933 C CA . GLN B 1 434 ? -0.08 77.938 34.906 1 78.44 434 GLN B CA 1
ATOM 7934 C C . GLN B 1 434 ? -0.983 78.062 36.125 1 78.44 434 GLN B C 1
ATOM 7936 O O . GLN B 1 434 ? -1.304 79.188 36.562 1 78.44 434 GLN B O 1
ATOM 7941 N N . ALA B 1 435 ? -1.352 76.938 36.656 1 77.94 435 ALA B N 1
ATOM 7942 C CA . ALA B 1 435 ? -2.248 76.938 37.812 1 77.94 435 ALA B CA 1
ATOM 7943 C C . ALA B 1 435 ? -1.5 77.312 39.094 1 77.94 435 ALA B C 1
ATOM 7945 O O . ALA B 1 435 ? -2.1 77.75 40.062 1 77.94 435 ALA B O 1
ATOM 7946 N N . ARG B 1 436 ? -0.166 77.25 38.969 1 82.94 436 ARG B N 1
ATOM 7947 C CA . ARG B 1 436 ? 0.59 77.375 40.219 1 82.94 436 ARG B CA 1
ATOM 7948 C C . ARG B 1 436 ? 1.368 78.688 40.219 1 82.94 436 ARG B C 1
ATOM 7950 O O . ARG B 1 436 ? 1.9 79.125 41.281 1 82.94 436 ARG B O 1
ATOM 7957 N N . THR B 1 437 ? 1.447 79.375 39.094 1 85.81 437 THR B N 1
ATOM 7958 C CA . THR B 1 437 ? 2.287 80.562 39.031 1 85.81 437 THR B CA 1
ATOM 7959 C C . THR B 1 437 ? 1.458 81.812 38.688 1 85.81 437 THR B C 1
ATOM 7961 O O . THR B 1 437 ? 0.373 81.688 38.094 1 85.81 437 THR B O 1
ATOM 7964 N N . ASP B 1 438 ? 2.027 83 39.156 1 80.5 438 ASP B N 1
ATOM 7965 C CA . ASP B 1 438 ? 1.459 84.312 38.781 1 80.5 438 ASP B CA 1
ATOM 7966 C C . ASP B 1 438 ? 1.924 84.75 37.406 1 80.5 438 ASP B C 1
ATOM 7968 O O . ASP B 1 438 ? 3.109 84.625 37.062 1 80.5 438 ASP B O 1
ATOM 7972 N N . SER B 1 439 ? 0.974 85.125 36.625 1 76.62 439 SER B N 1
ATOM 7973 C CA . SER B 1 439 ? 1.254 85.375 35.219 1 76.62 439 SER B CA 1
ATOM 7974 C C . SER B 1 439 ? 2.154 86.625 35.062 1 76.62 439 SER B C 1
ATOM 7976 O O . SER B 1 439 ? 2.904 86.688 34.062 1 76.62 439 SER B O 1
ATOM 7978 N N . LEU B 1 440 ? 2.072 87.562 36.031 1 80.19 440 LEU B N 1
ATOM 7979 C CA . LEU B 1 440 ? 2.812 88.812 35.906 1 80.19 440 LEU B CA 1
ATOM 7980 C C . LEU B 1 440 ? 4.262 88.688 36.344 1 80.19 440 LEU B C 1
ATOM 7982 O O . LEU B 1 440 ? 5.184 89.06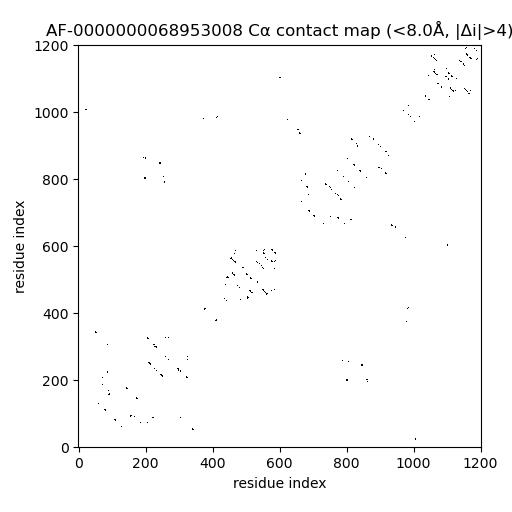2 35.625 1 80.19 440 LEU B O 1
ATOM 7986 N N . THR B 1 441 ? 4.48 88.125 37.438 1 89.06 441 THR B N 1
ATOM 7987 C CA . THR B 1 441 ? 5.805 88.125 38.062 1 89.06 441 THR B CA 1
ATOM 7988 C C . THR B 1 441 ? 6.453 86.75 37.875 1 89.06 441 THR B C 1
ATOM 7990 O O . THR B 1 441 ? 7.664 86.625 38.062 1 89.06 441 THR B O 1
ATOM 7993 N N . GLY B 1 442 ? 5.574 85.688 37.531 1 87.56 442 GLY B N 1
ATOM 7994 C CA . GLY B 1 442 ? 6.105 84.312 37.438 1 87.56 442 GLY B CA 1
ATOM 7995 C C . GLY B 1 442 ? 6.293 83.625 38.781 1 87.56 442 GLY B C 1
ATOM 7996 O O . GLY B 1 442 ? 6.66 82.438 38.844 1 87.56 442 GLY B O 1
ATOM 7997 N N . LEU B 1 443 ? 6.129 84.375 39.875 1 90 443 LEU B N 1
ATOM 7998 C CA . LEU B 1 443 ? 6.191 83.75 41.219 1 90 443 LEU B CA 1
ATOM 7999 C C . LEU B 1 443 ? 4.977 82.875 41.5 1 90 443 LEU B C 1
ATOM 8001 O O . LEU B 1 443 ? 4.023 82.875 40.688 1 90 443 LEU B O 1
ATOM 8005 N N . LEU B 1 444 ? 5.059 82.125 42.5 1 89.62 444 LEU B N 1
ATOM 8006 C CA . LEU B 1 444 ? 3.896 81.312 42.906 1 89.62 444 LEU B CA 1
ATOM 8007 C C . LEU B 1 444 ? 2.713 82.188 43.219 1 89.62 444 LEU B C 1
ATOM 8009 O O . LEU B 1 444 ? 2.895 83.375 43.656 1 89.62 444 LEU B O 1
ATOM 8013 N N . ASN B 1 445 ? 1.608 81.688 42.938 1 85.56 445 ASN B N 1
ATOM 8014 C CA . ASN B 1 445 ? 0.422 82.438 43.312 1 85.56 445 ASN B CA 1
ATOM 8015 C C . ASN B 1 445 ? -0.04 82.125 44.719 1 85.56 445 ASN B C 1
ATOM 8017 O O . ASN B 1 445 ? 0.539 81.25 45.375 1 85.56 445 ASN B O 1
ATOM 8021 N N . ARG B 1 446 ? -0.95 83 45.219 1 82.75 446 ARG B N 1
ATOM 8022 C CA . ARG B 1 446 ? -1.438 82.812 46.594 1 82.75 446 ARG B CA 1
ATOM 8023 C C . ARG B 1 446 ? -1.859 81.375 46.875 1 82.75 446 ARG B C 1
ATOM 8025 O O . ARG B 1 446 ? -1.492 80.812 47.906 1 82.75 446 ARG B O 1
ATOM 8032 N N . ARG B 1 447 ? -2.551 80.75 45.875 1 80.94 447 ARG B N 1
ATOM 8033 C CA . ARG B 1 447 ? -3.031 79.375 46.031 1 80.94 447 ARG B CA 1
ATOM 8034 C C . ARG B 1 447 ? -1.87 78.438 46.219 1 80.94 447 ARG B C 1
ATOM 8036 O O . ARG B 1 447 ? -1.913 77.562 47.062 1 80.94 447 ARG B O 1
ATOM 8043 N N . ALA B 1 448 ? -0.947 78.562 45.375 1 85.62 448 ALA B N 1
ATOM 8044 C CA . ALA B 1 448 ? 0.226 77.688 45.438 1 85.62 448 ALA B CA 1
ATOM 8045 C C . A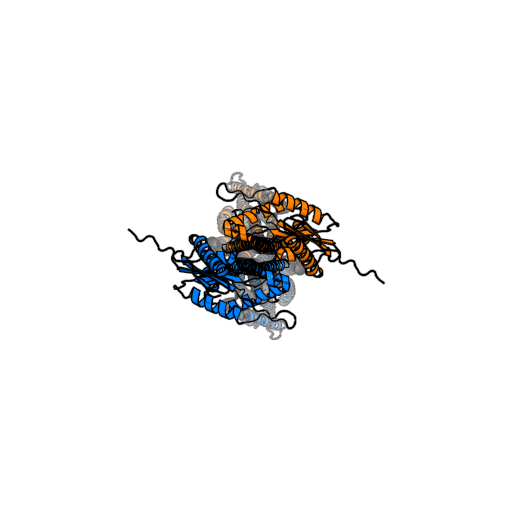LA B 1 448 ? 0.966 77.812 46.75 1 85.62 448 ALA B C 1
ATOM 8047 O O . ALA B 1 448 ? 1.458 76.875 47.344 1 85.62 448 ALA B O 1
ATOM 8048 N N . LEU B 1 449 ? 1.104 79 47.219 1 88.19 449 LEU B N 1
ATOM 8049 C CA . LEU B 1 449 ? 1.758 79.25 48.5 1 88.19 449 LEU B CA 1
ATOM 8050 C C . LEU B 1 449 ? 1.003 78.562 49.625 1 88.19 449 LEU B C 1
ATOM 8052 O O . LEU B 1 449 ? 1.616 78 50.531 1 88.19 449 LEU B O 1
ATOM 8056 N N . GLU B 1 450 ? -0.27 78.75 49.594 1 85.44 450 GLU B N 1
ATOM 8057 C CA . GLU B 1 450 ? -1.097 78.188 50.625 1 85.44 450 GLU B CA 1
ATOM 8058 C C . GLU B 1 450 ? -0.965 76.625 50.625 1 85.44 450 GLU B C 1
ATOM 8060 O O . GLU B 1 450 ? -0.946 76 51.688 1 85.44 450 GLU B O 1
ATOM 8065 N N . LEU B 1 451 ? -0.855 76.125 49.406 1 84.94 451 LEU B N 1
ATOM 8066 C CA . LEU B 1 451 ? -0.681 74.688 49.281 1 84.94 451 LEU B CA 1
ATOM 8067 C C . LEU B 1 451 ? 0.672 74.25 49.812 1 84.94 451 LEU B C 1
ATOM 8069 O O . LEU B 1 451 ? 0.776 73.25 50.469 1 84.94 451 LEU B O 1
ATOM 8073 N N . VAL B 1 452 ? 1.659 75 49.594 1 86.38 452 VAL B N 1
ATOM 8074 C CA . VAL B 1 452 ? 2.998 74.688 50.094 1 86.38 452 VAL B CA 1
ATOM 8075 C C . VAL B 1 452 ? 3.018 74.812 51.625 1 86.38 452 VAL B C 1
ATOM 8077 O O . VAL B 1 452 ? 3.613 74 52.312 1 86.38 452 VAL B O 1
ATOM 8080 N N . ALA B 1 453 ? 2.4 75.812 52.094 1 87.88 453 ALA B N 1
ATOM 8081 C CA . ALA B 1 453 ? 2.346 76.062 53.531 1 87.88 453 ALA B CA 1
ATOM 8082 C C . ALA B 1 453 ? 1.642 74.875 54.25 1 87.88 453 ALA B C 1
ATOM 8084 O O . ALA B 1 453 ? 2.039 74.5 55.344 1 87.88 453 ALA B O 1
ATOM 8085 N N . ALA B 1 454 ? 0.629 74.375 53.594 1 85.06 454 ALA B N 1
ATOM 8086 C CA . ALA B 1 454 ? -0.151 73.312 54.156 1 85.06 454 ALA B CA 1
ATOM 8087 C C . ALA B 1 454 ? 0.681 72 54.25 1 85.06 454 ALA B C 1
ATOM 8089 O O . ALA B 1 454 ? 0.389 71.125 55.062 1 85.06 454 ALA B O 1
ATOM 8090 N N . GLN B 1 455 ? 1.643 71.938 53.5 1 82.06 455 GLN B N 1
ATOM 8091 C CA . GLN B 1 455 ? 2.461 70.75 53.438 1 82.06 455 GLN B CA 1
ATOM 8092 C C . GLN B 1 455 ? 3.529 70.75 54.531 1 82.06 455 GLN B C 1
ATOM 8094 O O . GLN B 1 455 ? 4.121 69.688 54.812 1 82.06 455 GLN B O 1
ATOM 8099 N N . TYR B 1 456 ? 3.787 71.875 55.062 1 80.31 456 TYR B N 1
ATOM 8100 C CA . TYR B 1 456 ? 4.746 71.938 56.188 1 80.31 456 TYR B CA 1
ATOM 8101 C C . TYR B 1 456 ? 4.25 71.125 57.375 1 80.31 456 TYR B C 1
ATOM 8103 O O . TYR B 1 456 ? 3.045 71.062 57.625 1 80.31 456 TYR B O 1
ATOM 8111 N N . ALA B 1 457 ? 5.188 70.5 58.125 1 79 457 ALA B N 1
ATOM 8112 C CA . ALA B 1 457 ? 4.824 69.75 59.312 1 79 457 ALA B CA 1
ATOM 8113 C C . ALA B 1 457 ? 4.363 70.625 60.438 1 79 457 ALA B C 1
ATOM 8115 O O . ALA B 1 457 ? 4.926 71.75 60.625 1 79 457 ALA B O 1
ATOM 8116 N N . ALA B 1 458 ? 3.359 70.188 61.062 1 75.62 458 ALA B N 1
ATOM 8117 C CA . ALA B 1 458 ? 2.736 70.938 62.125 1 75.62 458 ALA B CA 1
ATOM 8118 C C . ALA B 1 458 ? 3.736 71.25 63.25 1 75.62 458 ALA B C 1
ATOM 8120 O O . ALA B 1 458 ? 3.57 72.188 64 1 75.62 458 ALA B O 1
ATOM 8121 N N . HIS B 1 459 ? 4.77 70.5 63.344 1 78.75 459 HIS B N 1
ATOM 8122 C CA . HIS B 1 459 ? 5.703 70.688 64.438 1 78.75 459 HIS B CA 1
ATOM 8123 C C . HIS B 1 459 ? 6.891 71.5 64 1 78.75 459 HIS B C 1
ATOM 8125 O O . HIS B 1 459 ? 7.672 71.938 64.875 1 78.75 459 HIS B O 1
ATOM 8131 N N . ASP B 1 460 ? 6.98 71.812 62.781 1 81.5 460 ASP B N 1
ATOM 8132 C CA . ASP B 1 460 ? 8.102 72.625 62.312 1 81.5 460 ASP B CA 1
ATOM 8133 C C . ASP B 1 460 ? 7.789 74.125 62.375 1 81.5 460 ASP B C 1
ATOM 8135 O O . ASP B 1 460 ? 6.637 74.5 62.219 1 81.5 460 ASP B O 1
ATOM 8139 N N . SER B 1 461 ? 8.828 74.875 62.844 1 86.31 461 SER B N 1
ATOM 8140 C CA . SER B 1 461 ? 8.672 76.312 62.875 1 86.31 461 SER B CA 1
ATOM 8141 C C . SER B 1 461 ? 8.703 76.875 61.469 1 86.31 461 SER B C 1
ATOM 8143 O O . SER B 1 461 ? 9.406 76.375 60.594 1 86.31 461 SER B O 1
ATOM 8145 N N . ALA B 1 462 ? 7.801 77.812 61.188 1 89.62 462 ALA B N 1
ATOM 8146 C CA . ALA B 1 462 ? 7.77 78.5 59.906 1 89.62 462 ALA B CA 1
ATOM 8147 C C . ALA B 1 462 ? 7.727 80 60.125 1 89.62 462 ALA B C 1
ATOM 8149 O O . ALA B 1 462 ? 7.195 80.5 61.125 1 89.62 462 ALA B O 1
ATOM 8150 N N . SER B 1 463 ? 8.391 80.75 59.25 1 92.69 463 SER B N 1
ATOM 8151 C CA . SER B 1 463 ? 8.344 82.25 59.25 1 92.69 463 SER B CA 1
ATOM 8152 C C . SER B 1 463 ? 7.672 82.75 57.969 1 92.69 463 SER B C 1
ATOM 8154 O O . SER B 1 463 ? 7.875 82.188 56.906 1 92.69 463 SER B O 1
ATOM 8156 N N . LEU B 1 464 ? 6.816 83.625 58.156 1 94.12 464 LEU B N 1
ATOM 8157 C CA . LEU B 1 464 ? 6.141 84.312 57.031 1 94.12 464 LEU B CA 1
ATOM 8158 C C . LEU B 1 464 ? 6.469 85.812 57 1 94.12 464 LEU B C 1
ATOM 8160 O O . LEU B 1 464 ? 6.402 86.5 58.031 1 94.12 464 LEU B O 1
ATOM 8164 N N . VAL B 1 465 ? 6.887 86.25 55.844 1 95.56 465 VAL B N 1
ATOM 8165 C CA . VAL B 1 465 ? 7.141 87.688 55.625 1 95.56 465 VAL B CA 1
ATOM 8166 C C . VAL B 1 465 ? 6.152 88.188 54.594 1 95.56 465 VAL B C 1
ATOM 8168 O O . VAL B 1 465 ? 6.098 87.75 53.438 1 95.56 465 VAL B O 1
ATOM 8171 N N . LEU B 1 466 ? 5.363 89.062 55 1 94.81 466 LEU B N 1
ATOM 8172 C CA . LEU B 1 466 ? 4.488 89.812 54.062 1 94.81 466 LEU B CA 1
ATOM 8173 C C . LEU B 1 466 ? 5.105 91.125 53.625 1 94.81 466 LEU B C 1
ATOM 8175 O O . LEU B 1 466 ? 5.676 91.812 54.438 1 94.81 466 LEU B O 1
ATOM 8179 N N . ILE B 1 467 ? 5.031 91.312 52.344 1 95.25 467 ILE B N 1
ATOM 8180 C CA . ILE B 1 467 ? 5.672 92.5 51.75 1 95.25 467 ILE B CA 1
ATOM 8181 C C . ILE B 1 467 ? 4.645 93.312 50.938 1 95.25 467 ILE B C 1
ATOM 8183 O O . ILE B 1 467 ? 3.879 92.75 50.156 1 95.25 467 ILE B O 1
ATOM 8187 N N . ASP B 1 468 ? 4.641 94.438 51.125 1 92.56 468 ASP B N 1
ATOM 8188 C CA . ASP B 1 468 ? 3.758 95.375 50.375 1 92.56 468 ASP B CA 1
ATOM 8189 C C . ASP B 1 468 ? 4.539 96.562 49.781 1 92.56 468 ASP B C 1
ATOM 8191 O O . ASP B 1 468 ? 5.309 97.188 50.5 1 92.56 468 ASP B O 1
ATOM 8195 N N . VAL B 1 469 ? 4.324 96.875 48.594 1 94.06 469 VAL B N 1
ATOM 8196 C CA . VAL B 1 469 ? 4.988 97.938 47.938 1 94.06 469 VAL B CA 1
ATOM 8197 C C . VAL B 1 469 ? 4.328 99.25 48.344 1 94.06 469 VAL B C 1
ATOM 8199 O O . VAL B 1 469 ? 3.123 99.438 48.156 1 94.06 469 VAL B O 1
ATOM 8202 N N . ASP B 1 470 ? 5.176 100.25 48.812 1 92.06 470 ASP B N 1
ATOM 8203 C CA . ASP B 1 470 ? 4.652 101.438 49.375 1 92.06 470 ASP B CA 1
ATOM 8204 C C . ASP B 1 470 ? 4.125 102.375 48.281 1 92.06 470 ASP B C 1
ATOM 8206 O O . ASP B 1 470 ? 4.789 102.562 47.25 1 92.06 470 ASP B O 1
ATOM 8210 N N . ARG B 1 471 ? 2.957 102.938 48.5 1 87.94 471 ARG B N 1
ATOM 8211 C CA . ARG B 1 471 ? 2.328 103.938 47.656 1 87.94 471 ARG B CA 1
ATOM 8212 C C . ARG B 1 471 ? 2.246 103.5 46.219 1 87.94 471 ARG B C 1
ATOM 8214 O O . ARG B 1 471 ? 2.566 104.25 45.281 1 87.94 471 ARG B O 1
ATOM 8221 N N . PHE B 1 472 ? 1.958 102.312 46.094 1 87.69 472 PHE B N 1
ATOM 8222 C CA . PHE B 1 472 ? 1.914 101.688 44.75 1 87.69 472 PHE B CA 1
ATOM 8223 C C . PHE B 1 472 ? 0.819 102.312 43.906 1 87.69 472 PHE B C 1
ATOM 8225 O O . PHE B 1 472 ? 0.989 102.5 42.719 1 87.69 472 PHE B O 1
ATOM 8232 N N . LYS B 1 473 ? -0.241 102.562 44.5 1 76.56 473 LYS B N 1
ATOM 8233 C CA . LYS B 1 473 ? -1.331 103.188 43.781 1 76.56 473 LYS B CA 1
ATOM 8234 C C . LYS B 1 473 ? -0.881 104.562 43.188 1 76.56 473 LYS B C 1
ATOM 8236 O O . LYS B 1 473 ? -1.273 104.875 42.094 1 76.56 473 LYS B O 1
ATOM 8241 N N . GLN B 1 474 ? -0.128 105.25 43.938 1 82.25 474 GLN B N 1
ATOM 8242 C CA . GLN B 1 474 ? 0.393 106.5 43.469 1 82.25 474 GLN B CA 1
ATOM 8243 C C . GLN B 1 474 ? 1.293 106.312 42.25 1 82.25 474 GLN B C 1
ATOM 8245 O O . GLN B 1 474 ? 1.305 107.188 41.344 1 82.25 474 GLN B O 1
ATOM 8250 N N . ILE B 1 475 ? 1.991 105.312 42.281 1 86.31 475 ILE B N 1
ATOM 8251 C CA . ILE B 1 475 ? 2.848 105 41.125 1 86.31 475 ILE B CA 1
ATOM 8252 C C . ILE B 1 475 ? 1.988 104.688 39.906 1 86.31 475 ILE B C 1
ATOM 8254 O O . ILE B 1 475 ? 2.264 105.25 38.812 1 86.31 475 ILE B O 1
ATOM 8258 N N . ASN B 1 476 ? 0.961 104 40.062 1 78.19 476 ASN B N 1
ATOM 8259 C CA . ASN B 1 476 ? 0.053 103.688 38.969 1 78.19 476 ASN B CA 1
ATOM 8260 C C . ASN B 1 476 ? -0.636 104.938 38.438 1 78.19 476 ASN B C 1
ATOM 8262 O O . ASN B 1 476 ? -0.808 105.125 37.219 1 78.19 476 ASN B O 1
ATOM 8266 N N . ASP B 1 477 ? -1.023 105.75 39.312 1 72.5 477 ASP B N 1
ATOM 8267 C CA . ASP B 1 477 ? -1.757 106.938 38.969 1 72.5 477 ASP B CA 1
ATOM 8268 C C . ASP B 1 477 ? -0.866 107.938 38.219 1 72.5 477 ASP B C 1
ATOM 8270 O O . ASP B 1 477 ? -1.32 108.562 37.281 1 72.5 477 ASP B O 1
ATOM 8274 N N . ARG B 1 478 ? 0.335 107.938 38.656 1 80.19 478 ARG B N 1
ATOM 8275 C CA . ARG B 1 478 ? 1.256 108.938 38.125 1 80.19 478 ARG B CA 1
ATOM 8276 C C . ARG B 1 478 ? 1.903 108.438 36.844 1 80.19 478 ARG B C 1
ATOM 8278 O O . ARG B 1 478 ? 2.125 109.25 35.906 1 80.19 478 ARG B O 1
ATOM 8285 N N . HIS B 1 479 ? 2.188 107.188 36.844 1 82.69 479 HIS B N 1
ATOM 8286 C CA . HIS B 1 479 ? 3 106.688 35.719 1 82.69 479 HIS B CA 1
ATOM 8287 C C . HIS B 1 479 ? 2.232 105.688 34.906 1 82.69 479 HIS B C 1
ATOM 8289 O O . HIS B 1 479 ? 2.729 105.188 33.875 1 82.69 479 HIS B O 1
ATOM 8295 N N . GLY B 1 480 ? 1.164 105.312 35.344 1 76.75 480 GLY B N 1
ATOM 8296 C CA . GLY B 1 480 ? 0.352 104.375 34.625 1 76.75 480 GLY B CA 1
ATOM 8297 C C . GLY B 1 480 ? 0.485 102.938 35.156 1 76.75 480 GLY B C 1
ATOM 8298 O O . GLY B 1 480 ? 1.465 102.625 35.812 1 76.75 480 GLY B O 1
ATOM 8299 N N . HIS B 1 481 ? -0.441 102 34.719 1 77 481 HIS B N 1
ATOM 8300 C CA . HIS B 1 481 ? -0.484 100.625 35.188 1 77 481 HIS B CA 1
ATOM 8301 C C . HIS B 1 481 ? 0.669 99.812 34.594 1 77 481 HIS B C 1
ATOM 8303 O O . HIS B 1 481 ? 1.163 98.875 35.25 1 77 481 HIS B O 1
ATOM 8309 N N . ALA B 1 482 ? 1.063 100.062 33.469 1 78.12 482 ALA B N 1
ATOM 8310 C CA . ALA B 1 482 ? 2.195 99.375 32.875 1 78.12 482 ALA B CA 1
ATOM 8311 C C . ALA B 1 482 ? 3.471 99.625 33.688 1 78.12 482 ALA B C 1
ATOM 8313 O O . ALA B 1 482 ? 4.293 98.688 33.812 1 78.12 482 ALA B O 1
ATOM 8314 N N . ALA B 1 483 ? 3.604 100.812 34.125 1 82.5 483 ALA B N 1
ATOM 8315 C CA . ALA B 1 483 ? 4.746 101.125 34.969 1 82.5 483 ALA B CA 1
ATOM 8316 C C . ALA B 1 483 ? 4.672 100.375 36.281 1 82.5 483 ALA B C 1
ATOM 8318 O O . ALA B 1 483 ? 5.688 99.875 36.781 1 82.5 483 ALA B O 1
ATOM 8319 N N . GLY B 1 484 ? 3.475 100.312 36.781 1 86.75 484 GLY B N 1
ATOM 8320 C CA . GLY B 1 484 ? 3.279 99.5 37.969 1 86.75 484 GLY B CA 1
ATOM 8321 C C . GLY B 1 484 ? 3.625 98.062 37.781 1 86.75 484 GLY B C 1
ATOM 8322 O O . GLY B 1 484 ? 4.266 97.438 38.656 1 86.75 484 GLY B O 1
ATOM 8323 N N . ASP B 1 485 ? 3.295 97.562 36.688 1 85.06 485 ASP B N 1
ATOM 8324 C CA . ASP B 1 485 ? 3.613 96.188 36.375 1 85.06 485 ASP B CA 1
ATOM 8325 C C . ASP B 1 485 ? 5.121 95.938 36.312 1 85.06 485 ASP B C 1
ATOM 8327 O O . ASP B 1 485 ? 5.629 94.938 36.781 1 85.06 485 ASP B O 1
ATOM 8331 N N . GLN B 1 486 ? 5.738 96.812 35.75 1 89.06 486 GLN B N 1
ATOM 8332 C CA . GLN B 1 486 ? 7.188 96.688 35.625 1 89.06 486 GLN B CA 1
ATOM 8333 C C . GLN B 1 486 ? 7.848 96.75 37 1 89.06 486 GLN B C 1
ATOM 8335 O O . GLN B 1 486 ? 8.82 96 37.25 1 89.06 486 GLN B O 1
ATOM 8340 N N . VAL B 1 487 ? 7.301 97.625 37.844 1 92.06 487 VAL B N 1
ATOM 8341 C CA . VAL B 1 487 ? 7.812 97.688 39.219 1 92.06 487 VAL B CA 1
ATOM 8342 C C . VAL B 1 487 ? 7.656 96.375 39.906 1 92.06 487 VAL B C 1
ATOM 8344 O O . VAL B 1 487 ? 8.602 95.875 40.531 1 92.06 487 VAL B O 1
ATOM 8347 N N . LEU B 1 488 ? 6.535 95.812 39.75 1 92.5 488 LEU B N 1
ATOM 8348 C CA . LEU B 1 488 ? 6.266 94.562 40.406 1 92.5 488 LEU B CA 1
ATOM 8349 C C . LEU B 1 488 ? 7.18 93.438 39.844 1 92.5 488 LEU B C 1
ATOM 8351 O O . LEU B 1 488 ? 7.684 92.625 40.594 1 92.5 488 LEU B O 1
ATOM 8355 N N . ARG B 1 489 ? 7.41 93.438 38.594 1 92.81 489 ARG B N 1
ATOM 8356 C CA . ARG B 1 489 ? 8.289 92.438 37.969 1 92.81 489 ARG B CA 1
ATOM 8357 C C . ARG B 1 489 ? 9.719 92.562 38.5 1 92.81 489 ARG B C 1
ATOM 8359 O O . ARG B 1 489 ? 10.383 91.562 38.781 1 92.81 489 ARG B O 1
ATOM 8366 N N . ASP B 1 490 ? 10.133 93.688 38.531 1 92.94 490 ASP B N 1
ATOM 8367 C CA . ASP B 1 490 ? 11.5 94 38.969 1 92.94 490 ASP B CA 1
ATOM 8368 C C . ASP B 1 490 ? 11.703 93.625 40.438 1 92.94 490 ASP B C 1
ATOM 8370 O O . ASP B 1 490 ? 12.75 93.062 40.812 1 92.94 490 ASP B O 1
ATOM 8374 N N . ILE B 1 491 ? 10.75 94 41.219 1 94.06 491 ILE B N 1
ATOM 8375 C CA . ILE B 1 491 ? 10.82 93.625 42.625 1 94.06 491 ILE B CA 1
ATOM 8376 C C . ILE B 1 491 ? 10.836 92.125 42.781 1 94.06 491 ILE B C 1
ATOM 8378 O O . ILE B 1 491 ? 11.617 91.562 43.562 1 94.06 491 ILE B O 1
ATOM 8382 N N . ALA B 1 492 ? 9.984 91.5 42.031 1 94.56 492 ALA B N 1
ATOM 8383 C CA . ALA B 1 492 ? 9.922 90 42.094 1 94.56 492 ALA B CA 1
ATOM 8384 C C . ALA B 1 492 ? 11.25 89.375 41.688 1 94.56 492 ALA B C 1
ATOM 8386 O O . ALA B 1 492 ? 11.734 88.5 42.312 1 94.56 492 ALA B O 1
ATOM 8387 N N . ALA B 1 493 ? 11.805 89.812 40.656 1 94.12 493 ALA B N 1
ATOM 8388 C CA . ALA B 1 493 ? 13.086 89.312 40.156 1 94.12 493 ALA B CA 1
ATOM 8389 C C . ALA B 1 493 ? 14.188 89.5 41.188 1 94.12 493 ALA B C 1
ATOM 8391 O O . ALA B 1 493 ? 15.031 88.625 41.406 1 94.12 493 ALA B O 1
ATOM 8392 N N . MET B 1 494 ? 14.156 90.688 41.688 1 93 494 MET B N 1
ATOM 8393 C CA . MET B 1 494 ? 15.148 91 42.719 1 93 494 MET B CA 1
ATOM 8394 C C . MET B 1 494 ? 15 90.062 43.938 1 93 494 MET B C 1
ATOM 8396 O O . MET B 1 494 ? 15.992 89.562 44.438 1 93 494 MET B O 1
ATOM 8400 N N . MET B 1 495 ? 13.828 89.938 44.375 1 94.62 495 MET B N 1
ATOM 8401 C CA . MET B 1 495 ? 13.602 89.125 45.531 1 94.62 495 MET B CA 1
ATOM 8402 C C . MET B 1 495 ? 13.984 87.625 45.219 1 94.62 495 MET B C 1
ATOM 8404 O O . MET B 1 495 ? 14.578 87 46.062 1 94.62 495 MET B O 1
ATOM 8408 N N . ARG B 1 496 ? 13.633 87.25 44.094 1 92.69 496 ARG B N 1
ATOM 8409 C CA . ARG B 1 496 ? 13.961 85.938 43.688 1 92.69 496 ARG B CA 1
ATOM 8410 C C . ARG B 1 496 ? 15.469 85.688 43.719 1 92.69 496 ARG B C 1
ATOM 8412 O O . ARG B 1 496 ? 15.914 84.562 44.031 1 92.69 496 ARG B O 1
ATOM 8419 N N . ALA B 1 497 ? 16.25 86.562 43.438 1 92.5 497 ALA B N 1
ATOM 8420 C CA . ALA B 1 497 ? 17.703 86.438 43.406 1 92.5 497 ALA B CA 1
ATOM 8421 C C . ALA B 1 497 ? 18.266 86.438 44.812 1 92.5 497 ALA B C 1
ATOM 8423 O O . ALA B 1 497 ? 19.359 85.875 45.062 1 92.5 497 ALA B O 1
ATOM 8424 N N . LEU B 1 498 ? 17.625 86.938 45.781 1 91.31 498 LEU B N 1
ATOM 8425 C CA . LEU B 1 498 ? 18.188 87.125 47.125 1 91.31 498 LEU B CA 1
ATOM 8426 C C . LEU B 1 498 ? 17.656 86.125 48.094 1 91.31 498 LEU B C 1
ATOM 8428 O O . LEU B 1 498 ? 18.281 85.812 49.125 1 91.31 498 LEU B O 1
ATOM 8432 N N . VAL B 1 499 ? 16.484 85.625 47.844 1 92.88 499 VAL B N 1
ATOM 8433 C CA . VAL B 1 499 ? 15.859 84.688 48.75 1 92.88 499 VAL B CA 1
ATOM 8434 C C . VAL B 1 499 ? 16.531 83.312 48.594 1 92.88 499 VAL B C 1
ATOM 8436 O O . VAL B 1 499 ? 16.812 82.875 47.469 1 92.88 499 VAL B O 1
ATOM 8439 N N . PRO B 1 500 ? 16.828 82.688 49.688 1 89.88 500 PRO B N 1
ATOM 8440 C CA . PRO B 1 500 ? 17.453 81.375 49.625 1 89.88 500 PRO B CA 1
ATOM 8441 C C . PRO B 1 500 ? 16.547 80.312 48.969 1 89.88 500 PRO B C 1
ATOM 8443 O O . PRO B 1 500 ? 15.32 80.5 48.938 1 89.88 500 PRO B O 1
ATOM 8446 N N . PRO B 1 501 ? 17.078 79.188 48.469 1 88.06 501 PRO B N 1
ATOM 8447 C CA . PRO B 1 501 ? 16.344 78.125 47.75 1 88.06 501 PRO B CA 1
ATOM 8448 C C . PRO B 1 501 ? 15.242 77.5 48.594 1 88.06 501 PRO B C 1
ATOM 8450 O O . PRO B 1 501 ? 14.242 77 48.062 1 88.06 501 PRO B O 1
ATOM 8453 N N . GLU B 1 502 ? 15.414 77.5 49.875 1 87.12 502 GLU B N 1
ATOM 8454 C CA . GLU B 1 502 ? 14.422 76.875 50.75 1 87.12 502 GLU B CA 1
ATOM 8455 C C . GLU B 1 502 ? 13.227 77.812 50.969 1 87.12 502 GLU B C 1
ATOM 8457 O O . GLU B 1 502 ? 12.172 77.375 51.438 1 87.12 502 GLU B O 1
ATOM 8462 N N . GLY B 1 503 ? 13.391 79.125 50.625 1 89.38 503 GLY B N 1
ATOM 8463 C CA . GLY B 1 503 ? 12.305 80.062 50.75 1 89.38 503 GLY B CA 1
ATOM 8464 C C . GLY B 1 503 ? 11.32 80 49.594 1 89.38 503 GLY B C 1
ATOM 8465 O O . GLY B 1 503 ? 11.719 79.812 48.469 1 89.38 503 GLY B O 1
ATOM 8466 N N . VAL B 1 504 ? 10.047 80.188 49.938 1 92.44 504 VAL B N 1
ATOM 8467 C CA . VAL B 1 504 ? 8.992 80.188 48.938 1 92.44 504 VAL B CA 1
ATOM 8468 C C . VAL B 1 504 ? 8.438 81.562 48.75 1 92.44 504 VAL B C 1
ATOM 8470 O O . VAL B 1 504 ? 7.895 82.188 49.688 1 92.44 504 VAL B O 1
ATOM 8473 N N . LEU B 1 505 ? 8.633 82.062 47.531 1 94.31 505 LEU B N 1
ATOM 8474 C CA . LEU B 1 505 ? 8.172 83.438 47.219 1 94.31 505 LEU B CA 1
ATOM 8475 C C . LEU B 1 505 ? 6.883 83.375 46.406 1 94.31 505 LEU B C 1
ATOM 8477 O O . LEU B 1 505 ? 6.766 82.562 45.469 1 94.31 505 LEU B O 1
ATOM 8481 N N . ALA B 1 506 ? 5.934 84.188 46.781 1 94.06 506 ALA B N 1
ATOM 8482 C CA . ALA B 1 506 ? 4.656 84.25 46.062 1 94.06 506 ALA B CA 1
ATOM 8483 C C . ALA B 1 506 ? 4.105 85.625 46 1 94.06 506 ALA B C 1
ATOM 8485 O O . ALA B 1 506 ? 4.449 86.5 46.812 1 94.06 506 ALA B O 1
ATOM 8486 N N . ARG B 1 507 ? 3.404 85.875 44.938 1 90.69 507 ARG B N 1
ATOM 8487 C CA . ARG B 1 507 ? 2.615 87.125 44.906 1 90.69 507 ARG B CA 1
ATOM 8488 C C . ARG B 1 507 ? 1.239 86.875 45.531 1 90.69 507 ARG B C 1
ATOM 8490 O O . ARG B 1 507 ? 0.46 86.062 45.062 1 90.69 507 ARG B O 1
ATOM 8497 N N . PHE B 1 508 ? 0.982 87.438 46.562 1 80.25 508 PHE B N 1
ATOM 8498 C CA . PHE B 1 508 ? -0.189 87.25 47.406 1 80.25 508 PHE B CA 1
ATOM 8499 C C . PHE B 1 508 ? -1.338 88.125 47 1 80.25 508 PHE B C 1
ATOM 8501 O O . PHE B 1 508 ? -2.508 87.75 47.125 1 80.25 508 PHE B O 1
ATOM 8508 N N . GLY B 1 509 ? -1.099 89.312 46.594 1 75.69 509 GLY B N 1
ATOM 8509 C CA . GLY B 1 509 ? -2.078 90.312 46.156 1 75.69 509 GLY B CA 1
ATOM 8510 C C . GLY B 1 509 ? -1.578 91.188 45 1 75.69 509 GLY B C 1
ATOM 8511 O O . GLY B 1 509 ? -0.63 90.812 44.312 1 75.69 509 GLY B O 1
ATOM 8512 N N . GLY B 1 510 ? -2.277 92.25 44.781 1 77.19 510 GLY B N 1
ATOM 8513 C CA . GLY B 1 510 ? -1.876 93.125 43.688 1 77.19 510 GLY B CA 1
ATOM 8514 C C . GLY B 1 510 ? -0.468 93.688 43.875 1 77.19 510 GLY B C 1
ATOM 8515 O O . GLY B 1 510 ? 0.374 93.5 43 1 77.19 510 GLY B O 1
ATOM 8516 N N . GLU B 1 511 ? -0.226 94.25 45 1 88.25 511 GLU B N 1
ATOM 8517 C CA . GLU B 1 511 ? 1.083 94.812 45.281 1 88.25 511 GLU B CA 1
ATOM 8518 C C . GLU B 1 511 ? 1.75 94.125 46.469 1 88.25 511 GLU B C 1
ATOM 8520 O O . GLU B 1 511 ? 2.75 94.625 47 1 88.25 511 GLU B O 1
ATOM 8525 N N . GLU B 1 512 ? 1.124 93 46.812 1 90.25 512 GLU B N 1
ATOM 8526 C CA . GLU B 1 512 ? 1.607 92.312 48 1 90.25 512 GLU B CA 1
ATOM 8527 C C . GLU B 1 512 ? 2.332 91 47.625 1 90.25 512 GLU B C 1
ATOM 8529 O O . GLU B 1 512 ? 1.931 90.312 46.688 1 90.25 512 GLU B O 1
ATOM 8534 N N . PHE B 1 513 ? 3.459 90.75 48.25 1 94.69 513 PHE B N 1
ATOM 8535 C CA . PHE B 1 513 ? 4.242 89.5 48.125 1 94.69 513 PHE B CA 1
ATOM 8536 C C . PHE B 1 513 ? 4.352 88.812 49.469 1 94.69 513 PHE B C 1
ATOM 8538 O O . PHE B 1 513 ? 4.105 89.375 50.531 1 94.69 513 PHE B O 1
ATOM 8545 N N . ALA B 1 514 ? 4.633 87.562 49.406 1 94.75 514 ALA B N 1
ATOM 8546 C CA . ALA B 1 514 ? 4.828 86.75 50.594 1 94.75 514 ALA B CA 1
ATOM 8547 C C . ALA B 1 514 ? 6.059 85.875 50.469 1 94.75 514 ALA B C 1
ATOM 8549 O O . ALA B 1 514 ? 6.348 85.312 49.375 1 94.75 514 ALA B O 1
ATOM 8550 N N . LEU B 1 515 ? 6.777 85.75 51.469 1 95.12 515 LEU B N 1
ATOM 8551 C CA . LEU B 1 515 ? 7.922 84.875 51.594 1 95.12 515 LEU B CA 1
ATOM 8552 C C . LEU B 1 515 ? 7.742 83.875 52.75 1 95.12 515 LEU B C 1
ATOM 8554 O O . LEU B 1 515 ? 7.551 84.312 53.906 1 95.12 515 LEU B O 1
ATOM 8558 N N . LEU B 1 516 ? 7.703 82.625 52.406 1 93.5 516 LEU B N 1
ATOM 8559 C CA . LEU B 1 516 ? 7.59 81.625 53.438 1 93.5 516 LEU B CA 1
ATOM 8560 C C . LEU B 1 516 ? 8.922 80.875 53.625 1 93.5 516 LEU B C 1
ATOM 8562 O O . LEU B 1 516 ? 9.523 80.438 52.656 1 93.5 516 LEU B O 1
ATOM 8566 N N . LEU B 1 517 ? 9.484 80.875 54.812 1 90.56 517 LEU B N 1
ATOM 8567 C CA . LEU B 1 517 ? 10.734 80.188 55.156 1 90.56 517 LEU B CA 1
ATOM 8568 C C . LEU B 1 517 ? 10.484 79.062 56.125 1 90.56 517 LEU B C 1
ATOM 8570 O O . LEU B 1 517 ? 9.805 79.25 57.125 1 90.56 517 LEU B O 1
ATOM 8574 N N . PRO B 1 518 ? 11.078 77.875 55.656 1 80.31 518 PRO B N 1
ATOM 8575 C CA . PRO B 1 518 ? 10.984 76.75 56.594 1 80.31 518 PRO B CA 1
ATOM 8576 C C . PRO B 1 518 ? 11.945 76.875 57.75 1 80.31 518 PRO B C 1
ATOM 8578 O O . PRO B 1 518 ? 12.992 77.5 57.656 1 80.31 518 PRO B O 1
ATOM 8581 N N . HIS B 1 519 ? 11.75 76.375 58.906 1 74.81 519 HIS B N 1
ATOM 8582 C CA . HIS B 1 519 ? 12.602 76.25 60.094 1 74.81 519 HIS B CA 1
ATOM 8583 C C . HIS B 1 519 ? 13.156 77.562 60.531 1 74.81 519 HIS B C 1
ATOM 8585 O O . HIS B 1 519 ? 14.297 77.688 61 1 74.81 519 HIS B O 1
ATOM 8591 N N . GLY B 1 520 ? 12.469 78.562 60.375 1 63.53 520 GLY B N 1
ATOM 8592 C CA . GLY B 1 520 ? 12.945 79.938 60.625 1 63.53 520 GLY B CA 1
ATOM 8593 C C . GLY B 1 520 ? 13.391 80.125 62.062 1 63.53 520 GLY B C 1
ATOM 8594 O O . GLY B 1 520 ? 12.68 79.812 63 1 63.53 520 GLY B O 1
ATOM 8595 N N . ARG B 1 521 ? 14.672 80.31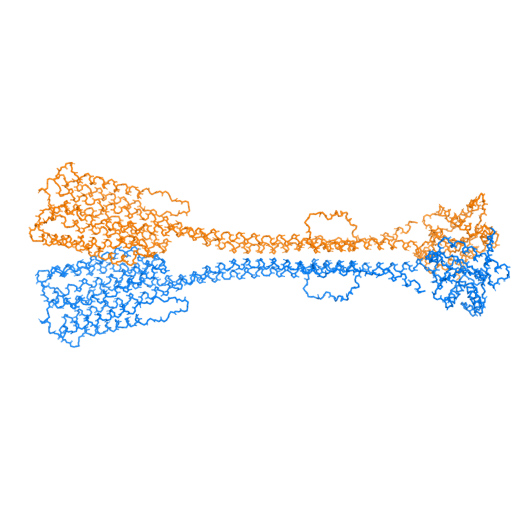2 62.312 1 65.06 521 ARG B N 1
ATOM 8596 C CA . ARG B 1 521 ? 15.18 80.812 63.594 1 65.06 521 ARG B CA 1
ATOM 8597 C C . ARG B 1 521 ? 14.758 82.25 63.812 1 65.06 521 ARG B C 1
ATOM 8599 O O . ARG B 1 521 ? 14.617 83.062 62.875 1 65.06 521 ARG B O 1
ATOM 8606 N N . PRO B 1 522 ? 14.492 82.5 65.188 1 66.69 522 PRO B N 1
ATOM 8607 C CA . PRO B 1 522 ? 14.125 83.875 65.5 1 66.69 522 PRO B CA 1
ATOM 8608 C C . PRO B 1 522 ? 15.141 84.938 65 1 66.69 522 PRO B C 1
ATOM 8610 O O . PRO B 1 522 ? 16.344 84.75 65.125 1 66.69 522 PRO B O 1
ATOM 8613 N N . GLY B 1 523 ? 14.789 85.875 64.188 1 79.94 523 GLY B N 1
ATOM 8614 C CA . GLY B 1 523 ? 15.648 86.938 63.75 1 79.94 523 GLY B CA 1
ATOM 8615 C C . GLY B 1 523 ? 16.094 86.75 62.312 1 79.94 523 GLY B C 1
ATOM 8616 O O . GLY B 1 523 ? 16.406 87.75 61.656 1 79.94 523 GLY B O 1
ATOM 8617 N N . GLU B 1 524 ? 16.156 85.562 61.906 1 85.94 524 GLU B N 1
ATOM 8618 C CA . GLU B 1 524 ? 16.672 85.312 60.562 1 85.94 524 GLU B CA 1
ATOM 8619 C C . GLU B 1 524 ? 15.719 85.875 59.5 1 85.94 524 GLU B C 1
ATOM 8621 O O . GLU B 1 524 ? 16.156 86.5 58.5 1 85.94 524 GLU B O 1
ATOM 8626 N N . ALA B 1 525 ? 14.484 85.625 59.688 1 92.25 525 ALA B N 1
ATOM 8627 C CA . ALA B 1 525 ? 13.492 86.125 58.75 1 92.25 525 ALA B CA 1
ATOM 8628 C C . ALA B 1 525 ? 13.469 87.625 58.75 1 92.25 525 ALA B C 1
ATOM 8630 O O . ALA B 1 525 ? 13.32 88.25 57.688 1 92.25 525 ALA B O 1
ATOM 8631 N N . ALA B 1 526 ? 13.641 88.25 59.844 1 93 526 ALA B N 1
ATOM 8632 C CA . ALA B 1 526 ? 13.664 89.688 59.969 1 93 526 ALA B CA 1
ATOM 8633 C C . ALA B 1 526 ? 14.906 90.25 59.312 1 93 526 ALA B C 1
ATOM 8635 O O . ALA B 1 526 ? 14.844 91.312 58.656 1 93 526 ALA B O 1
ATOM 8636 N N . ALA B 1 527 ? 16 89.562 59.562 1 93.5 527 ALA B N 1
ATOM 8637 C CA . ALA B 1 527 ? 17.25 90 58.906 1 93.5 527 ALA B CA 1
ATOM 8638 C C . ALA B 1 527 ? 17.125 89.938 57.406 1 93.5 527 ALA B C 1
ATOM 8640 O O . ALA B 1 527 ? 17.578 90.875 56.719 1 93.5 527 ALA B O 1
ATOM 8641 N N . LEU B 1 528 ? 16.578 88.875 56.969 1 93.31 528 LEU B N 1
ATOM 8642 C CA . LEU B 1 528 ? 16.359 88.75 55.531 1 93.31 528 LEU B CA 1
ATOM 8643 C C . LEU B 1 528 ? 15.406 89.812 55.031 1 93.31 528 LEU B C 1
ATOM 8645 O O . LEU B 1 528 ? 15.625 90.438 53.969 1 93.31 528 LEU B O 1
ATOM 8649 N N . ALA B 1 529 ? 14.383 90.062 55.719 1 96.25 529 ALA B N 1
ATOM 8650 C CA . ALA B 1 529 ? 13.438 91.125 55.375 1 96.25 529 ALA B CA 1
ATOM 8651 C C . ALA B 1 529 ? 14.133 92.5 55.312 1 96.25 529 ALA B C 1
ATOM 8653 O O . ALA B 1 529 ? 13.844 93.25 54.406 1 96.25 529 ALA B O 1
ATOM 8654 N N . GLU B 1 530 ? 15.031 92.688 56.219 1 95.88 530 GLU B N 1
ATOM 8655 C CA . GLU B 1 530 ? 15.781 93.938 56.25 1 95.88 530 GLU B CA 1
ATOM 8656 C C . GLU B 1 530 ? 16.688 94.062 55.031 1 95.88 530 GLU B C 1
ATOM 8658 O O . GLU B 1 530 ? 16.875 95.125 54.469 1 95.88 530 GLU B O 1
ATOM 8663 N N . THR B 1 531 ? 17.266 93 54.75 1 95.5 531 THR B N 1
ATOM 8664 C CA . THR B 1 531 ? 18.109 92.938 53.531 1 95.5 531 THR B CA 1
ATOM 8665 C C . THR B 1 531 ? 17.281 93.25 52.312 1 95.5 531 THR B C 1
ATOM 8667 O O . THR B 1 531 ? 17.703 94.062 51.438 1 95.5 531 THR B O 1
ATOM 8670 N N . LEU B 1 532 ? 16.125 92.625 52.125 1 95.62 532 LEU B N 1
ATOM 8671 C CA . LEU B 1 532 ? 15.234 92.875 51 1 95.62 532 LEU B CA 1
ATOM 8672 C C . LEU B 1 532 ? 14.773 94.312 50.969 1 95.62 532 LEU B C 1
ATOM 8674 O O . LEU B 1 532 ? 14.75 94.938 49.906 1 95.62 532 LEU B O 1
ATOM 8678 N N . ARG B 1 533 ? 14.383 94.812 52.062 1 96.06 533 ARG B N 1
ATOM 8679 C CA . ARG B 1 533 ? 13.938 96.188 52.156 1 96.06 533 ARG B CA 1
ATOM 8680 C C . ARG B 1 533 ? 15.008 97.188 51.656 1 96.06 533 ARG B C 1
ATOM 8682 O O . ARG B 1 533 ? 14.727 98.062 50.844 1 96.06 533 ARG B O 1
ATOM 8689 N N . ALA B 1 534 ? 16.219 96.938 52.156 1 95.44 534 ALA B N 1
ATOM 8690 C CA . ALA B 1 534 ? 17.344 97.812 51.781 1 95.44 534 ALA B CA 1
ATOM 8691 C C . ALA B 1 534 ? 17.609 97.75 50.281 1 95.44 534 ALA B C 1
ATOM 8693 O O . ALA B 1 534 ? 17.875 98.75 49.656 1 95.44 534 ALA B O 1
ATOM 8694 N N . GLU B 1 535 ? 17.531 96.625 49.812 1 95.19 535 GLU B N 1
ATOM 8695 C CA . GLU B 1 535 ? 17.797 96.438 48.375 1 95.19 535 GLU B CA 1
ATOM 8696 C C . GLU B 1 535 ? 16.703 97.062 47.531 1 95.19 535 GLU B C 1
ATOM 8698 O O . GLU B 1 535 ? 16.984 97.625 46.469 1 95.19 535 GLU B O 1
ATOM 8703 N N . ILE B 1 536 ? 15.43 96.875 47.844 1 94.31 536 ILE B N 1
ATOM 8704 C CA . ILE B 1 536 ? 14.312 97.5 47.094 1 94.31 536 ILE B CA 1
ATOM 8705 C C . ILE B 1 536 ? 14.438 99 47.125 1 94.31 536 ILE B C 1
ATOM 8707 O O . ILE B 1 536 ? 14.203 99.688 46.125 1 94.31 536 ILE B O 1
ATOM 8711 N N . ALA B 1 537 ? 14.852 99.5 48.219 1 93.5 537 ALA B N 1
ATOM 8712 C CA . ALA B 1 537 ? 14.953 100.938 48.375 1 93.5 537 ALA B CA 1
ATOM 8713 C C . ALA B 1 537 ? 16.156 101.5 47.625 1 93.5 537 ALA B C 1
ATOM 8715 O O . ALA B 1 537 ? 16.125 102.625 47.156 1 93.5 537 ALA B O 1
ATOM 8716 N N . SER B 1 538 ? 17.188 100.75 47.531 1 92 538 SER B N 1
ATOM 8717 C CA . SER B 1 538 ? 18.438 101.25 46.969 1 92 538 SER B CA 1
ATOM 8718 C C . SER B 1 538 ? 18.453 101.125 45.438 1 92 538 SER B C 1
ATOM 8720 O O . SER B 1 538 ? 19.156 101.875 44.75 1 92 538 SER B O 1
ATOM 8722 N N . ARG B 1 539 ? 17.641 100.25 44.875 1 89.25 539 ARG B N 1
ATOM 8723 C CA . ARG B 1 539 ? 17.688 99.938 43.469 1 89.25 539 ARG B CA 1
ATOM 8724 C C . ARG B 1 539 ? 16.547 100.625 42.719 1 89.25 539 ARG B C 1
ATOM 8726 O O . ARG B 1 539 ? 15.391 100.188 42.844 1 89.25 539 ARG B O 1
ATOM 8733 N N . PRO B 1 540 ? 16.906 101.562 41.969 1 87.44 540 PRO B N 1
ATOM 8734 C CA . PRO B 1 540 ? 15.836 102.25 41.188 1 87.44 540 PRO B CA 1
ATOM 8735 C C . PRO B 1 540 ? 15.266 101.375 40.094 1 87.44 540 PRO B C 1
ATOM 8737 O O . PRO B 1 540 ? 15.977 100.562 39.531 1 87.44 540 PRO B O 1
ATOM 8740 N N . VAL B 1 541 ? 13.93 101.438 39.844 1 87.56 541 VAL B N 1
ATOM 8741 C CA . VAL B 1 541 ? 13.25 100.75 38.75 1 87.56 541 VAL B CA 1
ATOM 8742 C C . VAL B 1 541 ? 13.234 101.625 37.5 1 87.56 541 VAL B C 1
ATOM 8744 O O . VAL B 1 541 ? 12.859 102.812 37.594 1 87.56 541 VAL B O 1
ATOM 8747 N N . PHE B 1 542 ? 13.688 101.125 36.406 1 85.62 542 PHE B N 1
ATOM 8748 C CA . PHE B 1 542 ? 13.766 101.938 35.156 1 85.62 542 PHE B CA 1
ATOM 8749 C C . PHE B 1 542 ? 12.508 101.75 34.344 1 85.62 542 PHE B C 1
ATOM 8751 O O . PHE B 1 542 ? 12.148 100.625 34 1 85.62 542 PHE B O 1
ATOM 8758 N N . LEU B 1 543 ? 11.703 102.688 34.156 1 80.62 543 LEU B N 1
ATOM 8759 C CA . LEU B 1 543 ? 10.508 102.688 33.312 1 80.62 543 LEU B CA 1
ATOM 8760 C C . LEU B 1 543 ? 10.859 103 31.859 1 80.62 543 LEU B C 1
ATOM 8762 O O . LEU B 1 543 ? 11.953 103.5 31.562 1 80.62 543 LEU B O 1
ATOM 8766 N N . SER B 1 544 ? 9.875 102.625 30.922 1 71.44 544 SER B N 1
ATOM 8767 C CA . SER B 1 544 ? 10.102 103 29.531 1 71.44 544 SER B CA 1
ATOM 8768 C C . SER B 1 544 ? 10.336 104.5 29.375 1 71.44 544 SER B C 1
ATOM 8770 O O . SER B 1 544 ? 9.555 105.312 29.875 1 71.44 544 SER B O 1
ATOM 8772 N N . GLY B 1 545 ? 11.328 104.938 28.938 1 60.44 545 GLY B N 1
ATOM 8773 C CA . GLY B 1 545 ? 11.688 106.312 28.766 1 60.44 545 GLY B CA 1
ATOM 8774 C C . GLY B 1 545 ? 12.562 106.875 29.891 1 60.44 545 GLY B C 1
ATOM 8775 O O . GLY B 1 545 ? 12.688 106.188 30.938 1 60.44 545 GLY B O 1
ATOM 8776 N N . SER B 1 546 ? 13.695 107.188 30.109 1 72.06 546 SER B N 1
ATOM 8777 C CA . SER B 1 546 ? 14.789 107.688 30.922 1 72.06 546 SER B CA 1
ATOM 8778 C C . SER B 1 546 ? 14.344 107.938 32.344 1 72.06 546 SER B C 1
ATOM 8780 O O . SER B 1 546 ? 15.117 108.438 33.156 1 72.06 546 SER B O 1
ATOM 8782 N N . THR B 1 547 ? 13.055 107.5 32.812 1 81.44 547 THR B N 1
ATOM 8783 C CA . THR B 1 547 ? 12.578 107.875 34.156 1 81.44 547 THR B CA 1
ATOM 8784 C C . THR B 1 547 ? 12.938 106.75 35.156 1 81.44 547 THR B C 1
ATOM 8786 O O . THR B 1 547 ? 12.734 105.562 34.875 1 81.44 547 THR B O 1
ATOM 8789 N N . GLN B 1 548 ? 13.664 107.188 36.188 1 87.19 548 GLN B N 1
ATOM 8790 C CA . GLN B 1 548 ? 14.023 106.312 37.312 1 87.19 548 GLN B CA 1
ATOM 8791 C C . GLN B 1 548 ? 13.07 106.5 38.5 1 87.19 548 GLN B C 1
ATOM 8793 O O . GLN B 1 548 ? 12.766 107.625 38.875 1 87.19 548 GLN B O 1
ATOM 8798 N N . LEU B 1 549 ? 12.477 105.375 38.938 1 89.12 549 LEU B N 1
ATOM 8799 C CA . LEU B 1 549 ? 11.562 105.438 40.094 1 89.12 549 LEU B CA 1
ATOM 8800 C C . LEU B 1 549 ? 12.164 104.688 41.281 1 89.12 549 LEU B C 1
ATOM 8802 O O . LEU B 1 549 ? 12.656 103.562 41.156 1 89.12 549 LEU B O 1
ATOM 8806 N N . CYS B 1 550 ? 12.211 105.5 42.469 1 89.31 550 CYS B N 1
ATOM 8807 C CA . CYS B 1 550 ? 12.609 104.812 43.719 1 89.31 550 CYS B CA 1
ATOM 8808 C C . CYS B 1 550 ? 11.398 104.375 44.5 1 89.31 550 CYS B C 1
ATOM 8810 O O . CYS B 1 550 ? 10.484 105.125 44.781 1 89.31 550 CYS B O 1
ATOM 8812 N N . VAL B 1 551 ? 11.352 103.062 44.688 1 92.88 551 VAL B N 1
ATOM 8813 C CA . VAL B 1 551 ? 10.219 102.438 45.406 1 92.88 551 VAL B CA 1
ATOM 8814 C C . VAL B 1 551 ? 10.688 101.875 46.719 1 92.88 551 VAL B C 1
ATOM 8816 O O . VAL B 1 551 ? 11.852 101.5 46.875 1 92.88 551 VAL B O 1
ATOM 8819 N N . THR B 1 552 ? 9.883 101.938 47.781 1 94.56 552 THR B N 1
ATOM 8820 C CA . THR B 1 552 ? 10.133 101.25 49.094 1 94.56 552 THR B CA 1
ATOM 8821 C C . THR B 1 552 ? 9.047 100.25 49.406 1 94.56 552 THR B C 1
ATOM 8823 O O . THR B 1 552 ? 8.023 100.188 48.719 1 94.56 552 THR B O 1
ATOM 8826 N N . ALA B 1 553 ? 9.344 99.438 50.25 1 95.44 553 ALA B N 1
ATOM 8827 C CA . ALA B 1 553 ? 8.383 98.375 50.688 1 95.44 553 ALA B CA 1
ATOM 8828 C C . ALA B 1 553 ? 8.344 98.25 52.188 1 95.44 553 ALA B C 1
ATOM 8830 O O . ALA B 1 553 ? 9.336 98.562 52.875 1 95.44 553 ALA B O 1
ATOM 8831 N N . SER B 1 554 ? 7.199 97.938 52.719 1 96.69 554 SER B N 1
ATOM 8832 C CA . SER B 1 554 ? 7 97.625 54.156 1 96.69 554 SER B CA 1
ATOM 8833 C C . SER B 1 554 ? 6.844 96.188 54.406 1 96.69 554 SER B C 1
ATOM 8835 O O . SER B 1 554 ? 6.219 95.438 53.625 1 96.69 554 SER B O 1
ATOM 8837 N N . PHE B 1 555 ? 7.402 95.688 55.469 1 95.38 555 PHE B N 1
ATOM 8838 C CA . PHE B 1 555 ? 7.504 94.25 55.75 1 95.38 555 PHE B CA 1
ATOM 8839 C C . PHE B 1 555 ? 6.895 93.938 57.094 1 95.38 555 PHE B C 1
ATOM 8841 O O . PHE B 1 555 ? 7.09 94.688 58.062 1 95.38 555 PHE B O 1
ATOM 8848 N N . GLY B 1 556 ? 6.109 92.875 57.125 1 95.19 556 GLY B N 1
ATOM 8849 C CA . GLY B 1 556 ? 5.652 92.25 58.344 1 95.19 556 GLY B CA 1
ATOM 8850 C C . GLY B 1 556 ? 6.156 90.812 58.5 1 95.19 556 GLY B C 1
ATOM 8851 O O . GLY B 1 556 ? 5.938 90 57.656 1 95.19 556 GLY B O 1
ATOM 8852 N N . VAL B 1 557 ? 6.848 90.562 59.594 1 95.44 557 VAL B N 1
ATOM 8853 C CA . VAL B 1 557 ? 7.449 89.25 59.812 1 95.44 557 VAL B CA 1
ATOM 8854 C C . VAL B 1 557 ? 6.754 88.562 61 1 95.44 557 VAL B C 1
ATOM 8856 O O . VAL B 1 557 ? 6.469 89.188 62.031 1 95.44 557 VAL B O 1
ATOM 8859 N N . ALA B 1 558 ? 6.387 87.312 60.75 1 94.19 558 ALA B N 1
ATOM 8860 C CA . ALA B 1 558 ? 5.82 86.5 61.844 1 94.19 558 ALA B CA 1
ATOM 8861 C C . ALA B 1 558 ? 6.473 85.125 61.875 1 94.19 558 ALA B C 1
ATOM 8863 O O . ALA B 1 558 ? 6.836 84.562 60.844 1 94.19 558 ALA B O 1
ATOM 8864 N N . ILE B 1 559 ? 6.668 84.625 63.094 1 91.75 559 ILE B N 1
ATOM 8865 C CA . ILE B 1 559 ? 7.184 83.312 63.312 1 91.75 559 ILE B CA 1
ATOM 8866 C C . ILE B 1 559 ? 6.145 82.5 64.062 1 91.75 559 ILE B C 1
ATOM 8868 O O . ILE B 1 559 ? 5.508 82.938 65 1 91.75 559 ILE B O 1
ATOM 8872 N N . GLY B 1 560 ? 5.898 81.375 63.562 1 88.38 560 GLY B N 1
ATOM 8873 C CA . GLY B 1 560 ? 4.953 80.438 64.188 1 88.38 560 GLY B CA 1
ATOM 8874 C C . GLY B 1 560 ? 5.125 79 63.75 1 88.38 560 GLY B C 1
ATOM 8875 O O . GLY B 1 560 ? 6.188 78.625 63.281 1 88.38 560 GLY B O 1
ATOM 8876 N N . ARG B 1 561 ? 4.059 78.188 64.062 1 87.25 561 ARG B N 1
ATOM 8877 C CA . ARG B 1 561 ? 4.066 76.812 63.656 1 87.25 561 ARG B CA 1
ATOM 8878 C C . ARG B 1 561 ? 3.582 76.625 62.219 1 87.25 561 ARG B C 1
ATOM 8880 O O . ARG B 1 561 ? 2.74 77.438 61.75 1 87.25 561 ARG B O 1
ATOM 8887 N N . GLY B 1 562 ? 4.234 75.688 61.594 1 81.12 562 GLY B N 1
ATOM 8888 C CA . GLY B 1 562 ? 3.84 75.438 60.25 1 81.12 562 GLY B CA 1
ATOM 8889 C C . GLY B 1 562 ? 2.586 74.562 60.156 1 81.12 562 GLY B C 1
ATOM 8890 O O . GLY B 1 562 ? 2.02 74.188 61.188 1 81.12 562 GLY B O 1
ATOM 8891 N N . GLY B 1 563 ? 1.996 74.375 58.875 1 84.75 563 GLY B N 1
ATOM 8892 C CA . GLY B 1 563 ? 0.848 73.5 58.625 1 84.75 563 GLY B CA 1
ATOM 8893 C C . GLY B 1 563 ? -0.421 74.25 58.312 1 84.75 563 GLY B C 1
ATOM 8894 O O . GLY B 1 563 ? -0.524 75.438 58.625 1 84.75 563 GLY B O 1
ATOM 8895 N N . GLU B 1 564 ? -1.395 73.562 57.781 1 82.5 564 GLU B N 1
ATOM 8896 C CA . GLU B 1 564 ? -2.664 74.125 57.344 1 82.5 564 GLU B CA 1
ATOM 8897 C C . GLU B 1 564 ? -3.428 74.812 58.5 1 82.5 564 GLU B C 1
ATOM 8899 O O . GLU B 1 564 ? -4.039 75.812 58.344 1 82.5 564 GLU B O 1
ATOM 8904 N N . ARG B 1 565 ? -3.299 74.188 59.656 1 83.06 565 ARG B N 1
ATOM 8905 C CA . ARG B 1 565 ? -4.078 74.625 60.812 1 83.06 565 ARG B CA 1
ATOM 8906 C C . ARG B 1 565 ? -3.568 76 61.344 1 83.06 565 ARG B C 1
ATOM 8908 O O . ARG B 1 565 ? -4.332 76.75 61.906 1 83.06 565 ARG B O 1
ATOM 8915 N N . HIS B 1 566 ? -2.316 76.25 61.25 1 86.94 566 HIS B N 1
ATOM 8916 C CA . HIS B 1 566 ? -1.711 77.438 61.875 1 86.94 566 HIS B CA 1
ATOM 8917 C C . HIS B 1 566 ? -1.481 78.562 60.844 1 86.94 566 HIS B C 1
ATOM 8919 O O . HIS B 1 566 ? -1.062 79.625 61.188 1 86.94 566 HIS B O 1
ATOM 8925 N N . TRP B 1 567 ? -1.8 78.25 59.594 1 87.56 567 TRP B N 1
ATOM 8926 C CA . TRP B 1 567 ? -1.549 79.188 58.531 1 87.56 567 TRP B CA 1
ATOM 8927 C C . TRP B 1 567 ? -2.299 80.5 58.781 1 87.56 567 TRP B C 1
ATOM 8929 O O . TRP B 1 567 ? -1.741 81.562 58.594 1 87.56 567 TRP B O 1
ATOM 8939 N N . GLN B 1 568 ? -3.486 80.438 59.094 1 83.5 568 GLN B N 1
ATOM 8940 C CA . GLN B 1 568 ? -4.309 81.625 59.281 1 83.5 568 GLN B CA 1
ATOM 8941 C C . GLN B 1 568 ? -3.742 82.5 60.406 1 83.5 568 GLN B C 1
ATOM 8943 O O . GLN B 1 568 ? -3.744 83.75 60.281 1 83.5 568 GLN B O 1
ATOM 8948 N N . ARG B 1 569 ? -3.27 81.812 61.438 1 86.31 569 ARG B N 1
ATOM 8949 C CA . ARG B 1 569 ? -2.684 82.562 62.562 1 86.31 569 ARG B CA 1
ATOM 8950 C C . ARG B 1 569 ? -1.363 83.188 62.156 1 86.31 569 ARG B C 1
ATOM 8952 O O . ARG B 1 569 ? -1.099 84.375 62.5 1 86.31 569 ARG B O 1
ATOM 8959 N N . LEU B 1 570 ? -0.626 82.438 61.562 1 89.81 570 LEU B N 1
ATOM 8960 C CA . LEU B 1 570 ? 0.659 82.938 61.094 1 89.81 570 LEU B CA 1
ATOM 8961 C C . LEU B 1 570 ? 0.467 84.125 60.125 1 89.81 570 LEU B C 1
ATOM 8963 O O . LEU B 1 570 ? 1.154 85.125 60.25 1 89.81 570 LEU B O 1
ATOM 8967 N N . PHE B 1 571 ? -0.434 84 59.188 1 89.06 571 PHE B N 1
ATOM 8968 C CA . PHE B 1 571 ? -0.746 85.062 58.219 1 89.06 571 PHE B CA 1
ATOM 8969 C C . PHE B 1 571 ? -1.288 86.25 58.938 1 89.06 571 PHE B C 1
ATOM 8971 O O . PHE B 1 571 ? -0.895 87.438 58.625 1 89.06 571 PHE B O 1
ATOM 8978 N N . GLY B 1 572 ? -2.188 86.062 59.812 1 86.25 572 GLY B N 1
ATOM 8979 C CA . GLY B 1 572 ? -2.74 87.188 60.594 1 86.25 572 GLY B CA 1
ATOM 8980 C C . GLY B 1 572 ? -1.687 88 61.344 1 86.25 572 GLY B C 1
ATOM 8981 O O . GLY B 1 572 ? -1.733 89.188 61.406 1 86.25 572 GLY B O 1
ATOM 8982 N N . ALA B 1 573 ? -0.795 87.25 61.938 1 90.56 573 ALA B N 1
ATOM 8983 C CA . ALA B 1 573 ? 0.28 87.938 62.688 1 90.56 573 ALA B CA 1
ATOM 8984 C C . ALA B 1 573 ? 1.191 88.75 61.781 1 90.56 573 ALA B C 1
ATOM 8986 O O . ALA B 1 573 ? 1.57 89.875 62.094 1 90.56 573 ALA B O 1
ATOM 8987 N N . ALA B 1 574 ? 1.55 88.125 60.688 1 92.88 574 ALA B N 1
ATOM 8988 C CA . ALA B 1 574 ? 2.402 88.875 59.719 1 92.88 574 ALA B CA 1
ATOM 8989 C C . ALA B 1 574 ? 1.688 90.062 59.156 1 92.88 574 ALA B C 1
ATOM 8991 O O . ALA B 1 574 ? 2.307 91.125 58.938 1 92.88 574 ALA B O 1
ATOM 8992 N N . ASP B 1 575 ? 0.499 89.875 58.812 1 87.94 575 ASP B N 1
ATOM 8993 C CA . ASP B 1 575 ? -0.317 91 58.281 1 87.94 575 ASP B CA 1
ATOM 8994 C C . ASP B 1 575 ? -0.412 92.125 59.281 1 87.94 575 ASP B C 1
ATOM 8996 O O . ASP B 1 575 ? -0.315 93.312 58.875 1 87.94 575 ASP B O 1
ATOM 9000 N N . ALA B 1 576 ? -0.598 91.812 60.5 1 87.44 576 ALA B N 1
ATOM 9001 C CA . ALA B 1 576 ? -0.647 92.812 61.562 1 87.44 576 ALA B CA 1
ATOM 9002 C C . ALA B 1 576 ? 0.682 93.562 61.656 1 87.44 576 ALA B C 1
ATOM 9004 O O . ALA B 1 576 ? 0.708 94.812 61.844 1 87.44 576 ALA B O 1
ATOM 9005 N N . ALA B 1 577 ? 1.683 92.875 61.625 1 93.38 577 ALA B N 1
ATOM 9006 C CA . ALA B 1 577 ? 3.01 93.438 61.688 1 93.38 577 ALA B CA 1
ATOM 9007 C C . ALA B 1 577 ? 3.24 94.375 60.469 1 93.38 577 ALA B C 1
ATOM 9009 O O . ALA B 1 577 ? 3.82 95.438 60.594 1 93.38 577 ALA B O 1
ATOM 9010 N N . MET B 1 578 ? 2.881 93.938 59.312 1 92.44 578 MET B N 1
ATOM 9011 C CA . MET B 1 578 ? 2.998 94.75 58.094 1 92.44 578 MET B CA 1
ATOM 9012 C C . MET B 1 578 ? 2.191 96 58.219 1 92.44 578 MET B C 1
ATOM 9014 O O . MET B 1 578 ? 2.633 97.062 57.75 1 92.44 578 MET B O 1
ATOM 9018 N N . TYR B 1 579 ? 1.034 95.875 58.719 1 86.19 579 TYR B N 1
ATOM 9019 C CA . TYR B 1 579 ? 0.191 97 58.938 1 86.19 579 TYR B CA 1
ATOM 9020 C C . TYR B 1 579 ? 0.875 98 59.844 1 86.19 579 TYR B C 1
ATOM 9022 O O . TYR B 1 579 ? 0.805 99.25 59.625 1 86.19 579 TYR B O 1
ATOM 9030 N N . ARG B 1 580 ? 1.492 97.562 60.875 1 91.38 580 ARG B N 1
ATOM 9031 C CA . ARG B 1 580 ? 2.252 98.438 61.781 1 91.38 580 ARG B CA 1
ATOM 9032 C C . ARG B 1 580 ? 3.402 99.125 61.031 1 91.38 580 ARG B C 1
ATOM 9034 O O . ARG B 1 580 ? 3.684 100.312 61.281 1 91.38 580 ARG B O 1
ATOM 9041 N N . ALA B 1 581 ? 3.99 98.438 60.219 1 94.25 581 ALA B N 1
ATOM 9042 C CA . ALA B 1 581 ? 5.082 99 59.438 1 94.25 581 ALA B CA 1
ATOM 9043 C C . ALA B 1 581 ? 4.594 100.125 58.562 1 94.25 581 ALA B C 1
ATOM 9045 O O . ALA B 1 581 ? 5.266 101.125 58.438 1 94.25 581 ALA B O 1
ATOM 9046 N N . LYS B 1 582 ? 3.453 99.938 57.875 1 90.25 582 LYS B N 1
ATOM 9047 C CA . LYS B 1 582 ? 2.863 101 57.062 1 90.25 582 LYS B CA 1
ATOM 9048 C C . LYS B 1 582 ? 2.475 102.25 57.906 1 90.25 582 LYS B C 1
ATOM 9050 O O . LYS B 1 582 ? 2.662 103.375 57.469 1 90.25 582 LYS B O 1
ATOM 9055 N N . ALA B 1 583 ? 2.023 102 59.125 1 87.25 583 ALA B N 1
ATOM 9056 C CA . ALA B 1 583 ? 1.535 103.062 60 1 87.25 583 ALA B CA 1
ATOM 9057 C C . ALA B 1 583 ? 2.693 103.812 60.594 1 87.25 583 ALA B C 1
ATOM 9059 O O . ALA B 1 583 ? 2.559 105.062 60.875 1 87.25 583 ALA B O 1
ATOM 9060 N N . GLU B 1 584 ? 3.791 103.25 60.812 1 92 584 GLU B N 1
ATOM 9061 C CA . GLU B 1 584 ? 4.926 103.875 61.5 1 92 584 GLU B CA 1
ATOM 9062 C C . GLU B 1 584 ? 5.863 104.562 60.469 1 92 584 GLU B C 1
ATOM 9064 O O . GLU B 1 584 ? 7.055 104.688 60.75 1 92 584 GLU B O 1
ATOM 9069 N N . GLY B 1 585 ? 5.406 104.875 59.281 1 89.31 585 GLY B N 1
ATOM 9070 C CA . GLY B 1 585 ? 6.188 105.688 58.344 1 89.31 585 GLY B CA 1
ATOM 9071 C C . GLY B 1 585 ? 6.582 104.938 57.094 1 89.31 585 GLY B C 1
ATOM 9072 O O . GLY B 1 585 ? 7.168 105.562 56.188 1 89.31 585 GLY B O 1
ATOM 9073 N N . ARG B 1 586 ? 6.305 103.688 56.938 1 92.88 586 ARG B N 1
ATOM 9074 C CA . ARG B 1 586 ? 6.578 102.875 55.75 1 92.88 586 ARG B CA 1
ATOM 9075 C C . ARG B 1 586 ? 8.078 102.688 55.594 1 92.88 586 ARG B C 1
ATOM 9077 O O . ARG B 1 586 ? 8.875 103.125 56.406 1 92.88 586 ARG B O 1
ATOM 9084 N N . ASN B 1 587 ? 8.5 101.812 54.75 1 94.88 587 ASN B N 1
ATOM 9085 C CA . ASN B 1 587 ? 9.898 101.5 54.469 1 94.88 587 ASN B CA 1
ATOM 9086 C C . ASN B 1 587 ? 10.609 100.938 55.719 1 94.88 587 ASN B C 1
ATOM 9088 O O . ASN B 1 587 ? 11.68 101.438 56.094 1 94.88 587 ASN B O 1
ATOM 9092 N N . CYS B 1 588 ? 9.938 100.062 56.406 1 95.75 588 CYS B N 1
ATOM 9093 C CA . CYS B 1 588 ? 10.547 99.438 57.594 1 95.75 588 CYS B CA 1
ATOM 9094 C C . CYS B 1 588 ? 10.07 98 57.781 1 95.75 588 CYS B C 1
ATOM 9096 O O . CYS B 1 588 ? 9.109 97.562 57.125 1 95.75 588 CYS B O 1
ATOM 9098 N N . VAL B 1 589 ? 10.727 97.25 58.594 1 96.12 589 VAL B N 1
ATOM 9099 C CA . VAL B 1 589 ? 10.414 95.875 58.969 1 96.12 589 VAL B CA 1
ATOM 9100 C C . VAL B 1 589 ? 9.898 95.812 60.375 1 96.12 589 VAL B C 1
ATOM 9102 O O . VAL B 1 589 ? 10.508 96.375 61.312 1 96.12 589 VAL B O 1
ATOM 9105 N N . ARG B 1 590 ? 8.711 95.188 60.562 1 95.75 590 ARG B N 1
ATOM 9106 C CA . ARG B 1 590 ? 8.18 95 61.906 1 95.75 590 ARG B CA 1
ATOM 9107 C C . ARG B 1 590 ? 7.895 93.562 62.156 1 95.75 590 ARG B C 1
ATOM 9109 O O . ARG B 1 590 ? 7.406 92.812 61.281 1 95.75 590 ARG B O 1
ATOM 9116 N N . GLU B 1 591 ? 8.219 93.062 63.344 1 93.81 591 GLU B N 1
ATOM 9117 C CA . GLU B 1 591 ? 7.973 91.688 63.75 1 93.81 591 GLU B CA 1
ATOM 9118 C C . GLU B 1 591 ? 6.723 91.562 64.625 1 93.81 591 GLU B C 1
ATOM 9120 O O . GLU B 1 591 ? 6.457 92.5 65.438 1 93.81 591 GLU B O 1
ATOM 9125 N N . ALA B 1 592 ? 6.012 90.5 64.312 1 91 592 ALA B N 1
ATOM 9126 C CA . ALA B 1 592 ? 4.828 90.25 65.188 1 91 592 ALA B CA 1
ATOM 9127 C C . ALA B 1 592 ? 5.223 90 66.625 1 91 592 ALA B C 1
ATOM 9129 O O . ALA B 1 592 ? 6.219 89.312 66.875 1 91 592 ALA B O 1
ATOM 9130 N N . GLN B 1 593 ? 4.672 90.812 67.625 1 74.75 593 GLN B N 1
ATOM 9131 C CA . GLN B 1 593 ? 4.961 90.625 69 1 74.75 593 GLN B CA 1
ATOM 9132 C C . GLN B 1 593 ? 4.543 89.25 69.5 1 74.75 593 GLN B C 1
ATOM 9134 O O . GLN B 1 593 ? 3.488 88.75 69.125 1 74.75 593 GLN B O 1
ATOM 9139 N N . ARG B 1 594 ? 5.531 88.562 70 1 63.84 594 ARG B N 1
ATOM 9140 C CA . ARG B 1 594 ? 5.25 87.312 70.625 1 63.84 594 ARG B CA 1
ATOM 9141 C C . ARG B 1 594 ? 4.145 87.438 71.625 1 63.84 594 ARG B C 1
ATOM 9143 O O . ARG B 1 594 ? 4.188 88.312 72.5 1 63.84 594 ARG B O 1
ATOM 9150 N N . GLU B 1 595 ? 2.975 87.188 71.375 1 48.41 595 GLU B N 1
ATOM 9151 C CA . GLU B 1 595 ? 2.133 87.062 72.562 1 48.41 595 GLU B CA 1
ATOM 9152 C C . GLU B 1 595 ? 2.834 86.25 73.625 1 48.41 595 GLU B C 1
ATOM 9154 O O . GLU B 1 595 ? 3.277 85.125 73.375 1 48.41 595 GLU B O 1
ATOM 9159 N N . GLU B 1 596 ? 3.506 87.062 74.562 1 42.59 596 GLU B N 1
ATOM 9160 C CA . GLU B 1 596 ? 3.982 86.375 75.75 1 42.59 596 GLU B CA 1
ATOM 9161 C C . GLU B 1 596 ? 2.996 85.312 76.25 1 42.59 596 GLU B C 1
ATOM 9163 O O . GLU B 1 596 ? 1.804 85.562 76.375 1 42.59 596 GLU B O 1
ATOM 9168 N N . GLY B 1 597 ? 3.139 84.188 75.938 1 40.53 597 GLY B N 1
ATOM 9169 C CA . GLY B 1 597 ? 2.479 83.125 76.688 1 40.53 597 GLY B CA 1
ATOM 9170 C C . GLY B 1 597 ? 2.26 83.438 78.125 1 40.53 597 GLY B C 1
ATOM 9171 O O . GLY B 1 597 ? 3.162 83.938 78.812 1 40.53 597 GLY B O 1
ATOM 9172 N N . VAL B 1 598 ? 1 83.688 78.625 1 38.97 598 VAL B N 1
ATOM 9173 C CA . VAL B 1 598 ? 0.593 83.438 80 1 38.97 598 VAL B CA 1
ATOM 9174 C C . VAL B 1 598 ? 1.375 82.25 80.562 1 38.97 598 VAL B C 1
ATOM 9176 O O . VAL B 1 598 ? 1.351 81.188 80 1 38.97 598 VAL B O 1
ATOM 9179 N N . ALA B 1 599 ? 2.475 82.5 81.312 1 37.41 599 ALA B N 1
ATOM 9180 C CA . ALA B 1 599 ? 3.08 81.5 82.25 1 37.41 599 ALA B CA 1
ATOM 9181 C C . ALA B 1 599 ? 2.023 80.562 82.812 1 37.41 599 ALA B C 1
ATOM 9183 O O . ALA B 1 599 ? 0.939 81.062 83.188 1 37.41 599 ALA B O 1
ATOM 9184 N N . ALA B 1 600 ? 2.113 79.375 82.625 1 35.72 600 ALA B N 1
ATOM 9185 C CA . ALA B 1 600 ? 1.547 78.312 83.438 1 35.72 600 ALA B CA 1
ATOM 9186 C C . ALA B 1 600 ? 1.537 78.75 84.875 1 35.72 600 ALA B C 1
ATOM 9188 O O . ALA B 1 600 ? 2.594 78.875 85.5 1 35.72 600 ALA B O 1
ATOM 9189 N N . GLY B 1 601 ? 0.759 79.75 85.375 1 24.19 601 GLY B N 1
ATOM 9190 C CA . GLY B 1 601 ? 0.325 79.375 86.688 1 24.19 601 GLY B CA 1
ATOM 9191 C C . GLY B 1 601 ? -0.494 78.062 86.75 1 24.19 601 GLY B C 1
ATOM 9192 O O . GLY B 1 601 ? -1.144 77.75 85.75 1 24.19 601 GLY B O 1
#

Secondary structure (DSSP, 8-state):
-HHHHHHHHHTT--------THHHHHHHHHHHHHHHHHHHHHHHHHHHHHHHHHHHHHHHHHHHHHHHHHHHHHHHHHHHHHTHHHHHHHHHS-S-TT-HHHHHHHHHHHHHHHHHHHHHSPPPPPTTPPP-PPPHHHHHHHHHHHHHHHHHHHHHHTS-GGG--HHHHHHHHHHHHHHHHHHHHHHHHHHHHHHHH-HHHHHHHHHHHHHHHHHHHHHHHHHHTHHHHHHT-PPPHHHHHHHHHHHHHHHHHHHHHHHHTTTT---HHHHHHHHHIIIIIIIIIHHHHHHHHHHHTTS---SS-HHHHHHHHHHHHHHHHHHHHHHHHHHHHHHHHHHHHHHHHHHHHHHHHHHHHHHHHHHHHHIIIIIIHHHHHHHHHHHHHHTT-------S--S-S---HHHHHHHHHHHHHHHHHHHHHHHHHHHHHHHHB-TTT-SEEHHHHHHHHHHS-TTSEEEEEEEEETTHHHHHHHH-HHHHHHHHHHHHHHHHHHS-TT-EEEE-SSSEEEEEEET--TTHHHHHHHHHHHHHHHS-EE-SSS-EE---EEEEEEEEE-SHHHHHHHHHHHHHHHHHHHHTTSS-EEEPP--------/-HHHHHHHHHTT--------TTTHHHHHHHHHHHHHHHHHHHHHHHHHHHHHHHHHHHHHHHHHHHHHHHHHHHHHHHHHHHTHHHHHHHHHS-S-TT-HHHHHHHHHHHHHHHHHHHHHSPPPPPTTPPP-PPPHHHHHHHHHHHHHHHHHHHHHHTS-GGG--HHHHHHHHHHHHHHHHHHHHHHHHHHHHHHHH-HHHHHHHHHHHHHHHHHHHHHHHHHHTHHHHHHT-PPPHHHHHHHHHHHHHHHHHHHHHHHHTTTT---HHHHHHHHHIIIIIIIIIHHHHHHHHHHHHHH---SS-HHHHHHHHHHHHHHHHHHHHHHHHHHHHHHHHHHHHHHHHHHHHHHHHHHHHHHHHHHHHHIIIIIIHHHHHHHHHHHHHHTT-------S--S-S---HHHHHHHHHHHHHHHHHHHHHHHHHHHHHHHHB-TTT-SEEHHHHHHHHHHS-TTSEEEEEEEEETTHHHHHHHH-HHHHHHHHHHHHHHHHHHS-TT-EEEE-SSSEEEEEEET--TTHHHHHHHHHHHHHHHS-EE-SSS-EE---EEEEEEEEE-STTTHHHHHHHHHHHHHHHHHTTSS-EEEPP--------

InterPro domains:
  IPR000160 GGDEF domain [PF00990] (436-587)
  IPR000160 GGDEF domain [PS50887] (460-594)
  IPR000160 GGDEF domain [SM00267] (424-592)
  IPR000160 GGDEF domain [TIGR00254] (431-590)
  IPR000160 GGDEF domain [cd01949] (436-590)
  IPR029787 Nucleotide cyclase [SSF55073] (440-590)
  IPR043128 Reverse transcriptase/Diguanylate cyclase domain [G3DSA:3.30.70.270] (426-592)
  IPR050469 Diguanylate cyclase Dgc-like, bacteria [PTHR45138] (294-592)

Sequence (1202 aa):
MALWQRARRRESEPGGMAPPAGRSRSLKRKLAIATAVGGLCTLVLAALVMARSYGDFTSARQNLYDISAYRELLEAANVLSAERGPANSVLGDPPSPNTSARERLQAFRARSDAALARLAAPPPAPFGLHNHHLPPLMVERVRERLARARAEIDELAGRPRQDRDMDEIRHAIESMFEVVDALQPAIAWQVRELSACDDGLAAPALTGRMLGDLREYGGRIASQIMAPVAARQPMPVQSLVDATRSRGRLLELWQLAGPAYNMFGAVPALEQAYADAGHQFFGQGLSMIDSLVAQGRVSGNYSMTPTELTNRYVRTLEPLERLRRVFLDEVVAHFTAARAQALRELTAACGTSALILAVLGYVLVFMQRSVILPLLRAGDEVIGLAEAREHPHYAAPAASARPAAEMRRLFDAIEILRRKLRERASLTEQLEHQARTDSLTGLLNRRALELVAAQYAAHDSASLVLIDVDRFKQINDRHGHAAGDQVLRDIAAMMRALVPPEGVLARFGGEEFALLLPHGRPGEAAALAETLRAEIASRPVFLSGSTQLCVTASFGVAIGRGGERHWQRLFGAADAAMYRAKAEGRNCVREAQREEGVAAGMALWQRARRRESEPGGMAPPAGRSRSLKRKLAIATAVGGLCTLVLAALVMARSYGDFTSARQNLYDISAYRELLEAANVLSAERGPANSVLGDPPSPNTSARERLQAFRARSDAALARLAAPPPAPFGLHNHHLPPLMVERVRERLARARAEIDELAGRPRQDRDMDEIRHAIESMFEVVDALQPAIAWQVRELSACDDGLAAPALTGRMLGDLREYGGRIASQIMAPVAARQPMPVQSLVDATRSRGRLLELWQLAGPAYNMFGAVPALEQAYADAGHQFFGQGLSMIDSLVAQGRVSGNYSMTPTELTNRYVRTLEPLERLRRVFLDEVVAHFTAARAQALRELTAACGTSALILAVLGYVLVFMQRSVILPLLRAGDEVIGLAEAREHPHYAAPAASARPAAEMRRLFDAIEILRRKLRERASLTEQLEHQARTDSLTGLLNRRALELVAAQYAAHDSASLVLIDVDRFKQINDRHGHAAGDQVLRDIAAMMRALVPPEGVLARFGGEEFALLLPHGRPGEAAALAETLRAEIASRPVFLSGSTQLCVTASFGVAIGRGGERHWQRLFGAADAAMYRAKAEGRNCVREAQREEGVAAG

Solvent-accessible surface area (backbone atoms only — not comparable to full-atom values): 61084 Å² total; per-residue (Å²): 99,56,67,66,53,52,63,57,53,65,74,54,64,66,76,63,72,74,74,75,79,60,51,69,51,47,56,54,47,52,51,49,49,44,52,49,51,45,50,49,48,50,48,51,53,41,48,54,46,36,51,55,30,47,52,50,25,52,51,28,49,42,50,38,53,51,52,54,52,48,50,52,53,53,48,33,50,48,42,52,52,56,36,47,53,32,50,53,29,34,61,53,37,67,60,54,92,86,40,74,42,53,53,49,31,52,53,34,49,49,51,30,50,52,38,51,50,47,68,68,58,63,77,81,63,58,91,93,46,82,74,85,74,75,61,65,65,50,53,50,51,23,51,52,37,42,53,52,23,50,50,46,43,52,57,56,28,64,38,56,58,90,76,56,49,51,65,57,47,43,50,36,54,51,34,52,50,49,24,54,57,44,40,46,61,53,51,39,50,48,39,34,51,40,17,64,71,33,51,59,41,27,31,59,40,51,47,50,50,40,38,52,46,37,47,49,29,55,52,44,32,58,56,43,50,38,30,32,46,53,62,52,34,46,46,54,67,64,35,52,52,54,24,38,21,32,46,18,25,31,54,42,37,53,60,60,40,61,42,51,70,48,40,91,43,92,46,68,71,51,52,50,28,48,51,46,23,48,49,39,23,65,47,49,34,50,44,52,52,50,50,45,50,68,46,15,47,77,73,12,54,56,98,53,51,42,52,54,45,44,59,58,45,52,61,28,45,46,36,38,52,48,31,40,50,48,44,52,50,48,53,51,49,49,33,48,50,48,27,52,50,27,46,52,50,29,51,48,42,47,50,51,41,51,50,43,50,49,52,44,50,47,44,52,51,46,44,42,64,48,46,50,50,52,48,50,51,52,39,51,50,47,36,39,61,42,63,66,51,75,68,67,84,66,66,69,75,75,81,66,83,76,49,43,73,57,52,45,49,38,52,49,18,50,52,46,38,50,49,52,54,51,52,51,53,51,50,38,53,51,29,48,49,49,44,31,31,29,89,81,59,62,32,26,19,48,67,38,45,52,52,53,42,39,68,37,52,62,85,37,41,23,24,37,35,35,35,36,51,54,66,46,67,57,46,25,73,72,64,30,63,68,47,40,49,51,48,51,32,51,51,44,54,51,46,61,73,69,52,55,62,75,42,46,58,23,42,60,45,76,61,26,34,34,36,40,32,68,64,47,54,93,58,51,61,53,51,50,49,46,51,51,38,52,49,44,48,70,46,63,45,76,44,96,62,98,50,74,42,77,45,40,32,18,25,1,28,20,76,38,50,22,12,61,87,34,41,64,58,38,49,50,36,7,50,51,14,22,50,50,15,52,71,75,72,38,62,36,76,26,64,39,75,70,75,74,69,80,67,87,119,99,56,65,64,52,52,63,57,52,64,73,54,62,68,77,62,72,73,71,75,80,60,50,70,52,47,58,54,48,51,52,49,49,44,50,48,52,46,52,49,47,51,49,49,53,39,45,55,47,38,50,54,30,48,52,50,25,52,51,28,49,42,49,38,53,52,52,54,54,48,49,54,53,55,50,33,51,49,41,50,51,57,35,46,51,34,50,53,28,35,61,53,36,69,58,55,92,86,39,75,41,53,54,50,30,52,52,35,49,50,51,31,50,51,37,52,50,46,70,69,60,63,77,82,64,58,92,93,46,82,74,87,73,76,61,64,66,50,55,50,51,24,52,53,39,43,54,51,23,49,50,45,43,52,57,57,28,65,38,57,58,89,75,58,51,48,67,55,48,44,49,36,54,50,34,52,50,47,24,53,56,44,42,46,61,53,53,40,50,50,39,34,52,39,18,63,72,34,51,60,40,26,30,59,41,51,47,52,50,38,39,50,45,36,45,47,31,55,51,45,32,59,56,42,51,38,31,32,47,52,63,51,34,47,46,53,68,63,36,53,50,53,24,38,21,32,45,17,25,33,51,41,37,53,60,59,40,60,42,50,71,49,41,91,43,93,46,69,71,49,54,50,28,50,50,46,25,48,49,40,22,64,49,51,33,51,46,50,52,51,53,46,49,68,46,13,47,76,73,11,52,57,98,54,49,42,51,54,45,44,59,58,45,53,60,28,45,47,36,37,53,48,30,39,50,48,44,52,49,49,51,52,48,50,32,49,50,47,26,53,50,26,45,51,50,30,50,48,42,47,50,52,40,49,51,46,50,49,52,43,52,46,44,51,51,45,44,42,64,48,46,51,50,52,48,51,51,52,39,52,50,46,36,40,62,43,63,65,52,76,69,67,84,66,67,68,76,74,80,66,84,74,51,44,72,57,52,45,50,38,53,50,20,50,50,46,38,50,48,51,52,51,51,51,51,53,50,39,53,52,30,48,50,50,46,33,32,30,88,81,58,62,34,27,18,47,67,39,46,52,54,55,43,38,67,37,50,63,84,38,40,25,25,36,35,35,35,35,49,54,66,47,65,56,44,26,71,73,62,29,63,68,47,40,49,50,48,49,34,52,51,43,54,52,46,61,73,68,51,55,61,75,43,46,57,21,42,60,47,76,61,27,34,35,37,39,31,68,65,47,53,93,60,53,61,52,51,50,49,48,51,50,38,52,49,44,46,71,48,63,44,77,45,96,62,97,50,72,42,78,45,40,33,17,24,1,28,20,76,38,51,22,12,62,86,32,42,64,58,38,49,50,36,7,50,52,14,21,50,51,14,51,72,74,70,38,64,35,76,25,64,39,75,71,75,73,70,79,70,85,121